Protein 6W3Z (pdb70)

Solvent-accessible surface area: 42454 Å² total; per-residue (Å²): 101,85,64,149,7,10,113,70,0,42,143,10,9,44,68,80,17,50,134,34,95,119,100,31,53,87,8,123,3,5,35,6,81,129,33,54,77,18,73,30,3,2,84,52,3,45,17,4,0,0,0,0,0,31,1,7,62,0,15,108,23,0,53,51,0,1,80,30,11,105,93,161,24,159,59,94,83,71,2,64,37,29,87,61,5,105,20,42,3,0,1,0,0,0,0,3,32,30,14,5,0,6,0,0,0,11,13,1,0,13,5,0,0,34,62,42,10,0,3,0,0,0,4,45,1,15,1,1,6,10,0,0,1,19,20,56,15,46,2,40,32,29,36,26,107,61,77,0,44,83,14,37,91,49,1,20,1,1,12,1,3,0,3,2,12,9,62,6,24,38,75,2,65,103,53,0,39,75,12,0,86,48,0,26,49,53,48,86,126,104,95,80,36,9,0,0,3,42,1,1,67,50,0,0,38,75,19,112,30,63,127,0,2,5,27,30,2,65,144,37,76,4,7,6,1,1,9,6,0,1,14,4,18,0,0,15,4,4,33,53,51,81,5,36,0,9,3,6,48,7,2,28,38,0,1,28,3,0,74,124,12,48,107,0,0,0,0,0,0,14,19,26,33,7,4,61,6,0,11,15,0,0,51,38,48,118,0,0,22,39,0,0,1,1,9,35,22,35,43,27,20,8,26,60,41,0,24,33,11,56,6,13,17,5,84,20,8,2,51,87,102,15,61,41,13,11,0,40,7,3,9,0,5,4,0,3,5,0,0,2,24,1,0,3,44,44,42,76,94,116,141,59,90,9,44,7,6,36,6,81,130,30,47,77,17,76,25,3,2,81,59,3,42,17,4,0,0,0,0,0,30,1,6,55,0,15,108,26,0,52,52,0,2,79,38,3,97,90,153,26,98,62,90,65,66,5,68,36,29,79,52,8,110,24,64,2,0,1,0,0,0,0,4,32,19,12,6,0,7,0,0,0,11,17,2,0,9,6,0,0,33,62,51,9,0,7,0,0,1,4,41,1,18,1,0,11,6,0,0,0,17,20,59,12,44,0,40,35,29,36,25,111,62,78,0,44,80,15,38,93,53,1,13,1,1,7,1,4,0,5,2,10,8,57,6,18,30,81,0,37,106,53,0,11,82,13,1,52,37,0,28,109,49,40,84,113,105,134,79,35,8,0,0,3,41,0,1,66,48,0,0,39,73,19,112,26,150,114,0,2,4,31,52,2,56,144,41,121,4,8,6,1,1,9,5,0,1,13,4,8,0,0,7,0,2,34,39,1,9,95,140,77,62,9,5,91,0,8,2,0,23,8,5,72,36,0,3,14,3,0,18,68,12,48,107,0,0,0,0,0,0,15,18,28,28,8,4,36,6,0,6,9,0,0,12,0,40,68,0,0,22,42,0,0,1,1,7,36,23,32,41,31,21,5,23,46,42,1,4,59,12,38,10,8,8,0,36,2,11,1,76,51,110,14,66,41,12,10,0,31,6,4,8,0,5,3,0,3,5,0,0,2,20,0,0,2,31,34,33,84,144,92,120,74,56,87,56,0,35,77,6,19,50,30,86,16,51,132,34,95,120,99,31,52,92,8,124,2,6,36,7,79,130,33,68,78,18,74,27,3,2,86,52,4,44,15,4,0,0,0,0,0,32,2,6,61,0,15,110,26,0,52,50,0,2,81,30,3,98,96,180,35,98,61,98,78,69,2,63,36,29,86,62,12,121,16,63,2,0,2,0,0,0,0,3,31,31,16,6,0,2,0,0,0,11,15,1,0,12,6,0,0,35,60,48,6,1,6,0,0,1,2,27,1,10,1,0,8,17,0,0,3,19,20,53,14,42,3,39,32,28,35,26,122,62,78,0,126,80,15,22,148,42,0,20,1,0,13,1,4,0,3,2,10,9,63,6,12,31,77,0,34,106,54,1,15,76,12,1,56,43,0,17,114,52,38,92,115,103,135,81,32,9,0,0,2,41,2,2,67,50,0,0,37,75,18,111,29,63,127,0,1,5,25,28,2,65,141,39,133,5,9,5,2,1,8,2,0,1,15,3,10,1,0,7,0,2,0,4,0,8,56,135,127,48,10,4,96,0,9,2,6,38,7,4,59,37,0,2,28,2,0,73,123,12,47,105,0,0,0,0,0,0,14,16,33,22,2,12,48,6,0,6,6,1,0,13,20,44,73,0,0,23,40,0,0,1,1,7,36,22,34,36,30,20,2,22,52,46,1,4,55,12,41,10,8,7,0,45,3,10,1,77,70,122,13,63,40,10,10,0,29,6,4,6,0,6,3,0,3,6,0,0,2,24,0,0,2,37,41,30,118,88,86,119,73,101,12,8,44,31,87,12,50,132,44,83,118,131,32,51,92,8,42,6,6,37,6,79,131,33,64,80,22,73,30,3,2,86,57,3,44,18,4,0,0,0,0,0,31,1,6,58,0,15,108,25,0,52,51,0,1,81,33,3,100,95,146,20,150,59,83,76,76,6,63,38,34,97,73,10,64,21,64,3,0,2,0,2,0,0,3,35,34,15,6,0,8,0,0,0,11,18,1,0,13,6,0,0,32,63,51,9,0,5,0,0,3,4,46,1,20,1,0,12,8,0,0,0,16,20,58,13,45,1,64,33,28,32,47,121,66,66,8,65,57,15,40,95,105,31,56,7,22,20,9,2,0,15,2,27,68,96,5,33,62,67,0,65,106,53,0,20,74,14,0,56,42,0,25,116,54,42,83,116,104,136,81,59,8,0,0,2,42,2,1,67,51,0,0,37,75,19,113,28,132,128,0,1,5,20,21,2,67,129,37,32,4,8,6,2,1,10,8,0,1,11,5,15,0,0,15,8,2,36,101,1,24,94,129,128,59,12,6,102,0,15,2,17,46,8,6,37,38,4,3,20,4,0,26,97,11,47,104,0,0,0,0,0,0,15,14,32,31,9,4,60,9,2,10,16,2,0,16,1,44,75,0,0,20,40,0,0,1,1,9,34,20,34,35,30,20,4,23,51,44,1,4,56,12,39,11,10,8,0,66,4,8,1,80,74,113,15,66,41,11,10,0,29,6,3,7,0,5,3,0,2,5,0,0,2,24,0,0,2,41,38,49,129,87,121

Organism: Brugia malayi (NCBI:txid6279)

Nearest PDB structures (foldseek):
  6w3z-assembly1_A  TM=1.003E+00  e=1.576E-66  Brugia malayi
  6w3z-assembly1_D  TM=1.002E+00  e=5.657E-61  Brugia malayi
  6xxi-assembly1_A-2  TM=9.768E-01  e=4.140E-45  Homo sapiens
  7a6t-assembly1_B-2  TM=9.748E-01  e=5.731E-45  Homo sapiens
  7a6s-assembly1_B  TM=9.864E-01  e=2.222E-44  Homo sapiens

Foldseek 3Di:
DVVVVVVVVCCVVVDDDDDDDPVDQAQDADDCVVPDDPLVNLCSLCSPDDLSVLLNVQLVLLQVQQVQQQDDDDDDQAAVPPPGAGAGLAAEEEEAELVCLVDPVLQVLLLCLLVPVHQAYEYALSNLVSLLLCLVDHKAFAAQPDDPVVCVVQQWDDDHRITDRNVSLVVVLVQCQVVVVVVVVCCVPVVDAAAPQNVLLSSLCSSCDSSGSSVSCNVNSHTYHHLNSLPDSVVVSVVVHPHDHDNVVVLCRLLSSLLPHNAYEYEHEFDDPRPVSLLVSNVSNLAHQGYEYEYQADPVVVDRRRDDVVVSCVSSSHPPNYDYGYRNDNCVVRVVVSCVSHVVVSVVVD/DAAQDADDCVVPDDLLVNLCSLCSPDDLSVLLNVQLVLQQVQQVQQPDDDDDDQDAVAPPGAGATLAAEEEEAELVCCLDPVLQVLLLCLLVVSHAAYEYALSNLVSLLLCLVPNKAFAAQPDDPVVCVVQQWDDDHRITDRNVSLVVVLVLPLVVQVVVVVCCVPVVDAAAPQNVLLSSLCSSCDSSGSSVSCNVNSHTYHYLNSLPDSSVVSQVVNCVVPNGHDHDNVVVLVRLLSRLLPHNAYAYEHEFFDPRPVSLLVSNVSNLAHQGYEYEYQADPVVVDPRRDDVVVSCVSSSHDPNYDYRYRNDNCVVRVVVSCVSHVVVSVVVVD/DVVVVCPVVVDDDDDDDPPDAAQDADDCVVPDDPLVRLCSLCSPDDLSVLLNVQLVLQQVQQVQQQDDDDDDQAAVPPPGAGAGLAAEEEEAELVCCLDPVLQVLLLCLLVVVHQAYEYALSNLLSLLLCLVPNKAFAAQPDDPVVCVVQQWDDDHRITDRCVSLVVVLVQCLVVQVVVVVCCVPVVDAAAPQNVLLSSLCSSCDSSGSSVSCNVNSHTYHYLNNLPDSSVVSQVVSCVVPRGHDHDNVVVLVRLLSSLLPHNAYAYEHEFFDPRVCSLLVSNVSNLAHQGYEAEEQADPVVPDPRRDDVVVSCVSSSHPPNYDYRYNNDNCVVSVVVSCVSHVVVSVVVVD/DCVPPDDDDDDDPVDQAQDADDCVVPDDPLVRLCRLCSPDDLSVLLNVQLVLLQVQQVQQQDDDDDAQAAPPPPGHGATQAAEEEEAELLCCLDPCLQVLLLCLLVVVHAAYEYALSNLLSLLLCLVPNKAFAAQPDDPVVCVVQQWDDDHRITDRNVSLVSVLVQPLVVQVVVVVCCVPVVDAAAPQNVLLSSLCSSCDSSGSSVSCNVNSRTYHYLNNLPDSSVVSQVVSCVPPNGHDHDNVVVLVRLLSSLQPHSAYEYHHEFFDPRPVSLLVSNVSNQAHQGAEAEEQADPVVVDPRRDDVVVSCVSSSHDPNHDYRYNNDNCSVSVVVSCVSHVVVSVVVD

Radius of gyration: 31.17 Å; Cα contacts (8 Å, |Δi|>4): 3209; chains: 4; bounding box: 74×103×73 Å

Secondary structure (DSSP, 8-state):
-HHHHHHHHHHHHT---PPPPTTPPB-----GGG---HHHHHHGGGGT-HHHHHHHHHHHHHHHHHHHHTS--SS--EESSSTTEEP-SSEEEEEE-HHHHHSTTHHHHHHHHHTT--SEEE--HHHHHHHHHHHHS--EE--TT--HHHHHHTTEEEETTEEEETHHHHHHHHHHHHHHHHHHHHHHHH---B-HHHHHHHHHHHH--TT-HHHHHHHTT--EE-TTTTSSHHHHHHHH----BBHHHHHHHHHHHHHT-SSEEEEEES-SHHHHHHHHHHHTTTSBSEEEEEE---STT--TTT--HHHHHHHTSB-SS---EEEES-HHHHHHHHHHHTHHHHHHH-/--B-----GGG---HHHHHHGGGGT-HHHHHHHHHHHHHHHHHHHHTS--SS--EESSSTTEEP-SSEEEEEE-HHHHHSTHHHHHHHHHHTT--SEEE--HHHHHHHHHTTTS--EE--TT--HHHHHHTTEEEETTEEEETHHHHHHHHHHHHHHHHHHHHHHHH---B-HHHHHHHHHHHH--TT-HHHHHHHTT--EE-TTTTSSHHHHHHHHHHHHHS---BBHHHHHHHHHHHHHT-SSEEEEEES-SHHHHHHHHHHHTTT-BSEEEEEE---STT--TTT--HHHHHHHTSB-SS---EEEES-HHHHHHHHHHHTHHHHHHHH-/-HHHHHHHHT---PPPPTTPPB-----GGG---HHHHHHGGGGT-HHHHHHHHHHHHHHHHHHHHTS--SS--EESSSTTEEP-SSEEEEEE-THHHHSTHHHHHHHHHHTT--SEEE--HHHHHHHHHTTTS--EE--TT--HHHHHHTTEEEETTEEEETHHHHHHHHHHHHHHHHHHHHHHHH---B-HHHHHHHHHHHH--TT-HHHHHHHTT--EE-TTTTSSHHHHHHHHHHHHHS---BBHHHHHHHHHHHHHT-SSEEEEEES-SHHHHHHHHHHHTTTSBSEEEEE----STT--TTT--HHHHHHHTSB-SS---EEE-S-HHHHHHHHHHHTHHHHHHHH-/-TTTT---PPPPTTPPB-----GGG---HHHHHHTHHHH-HHHHHHHHHHHHHHHHHHHHHS--SS--B-SSSTT-B--SSEEEEEE-HHHHHSTHHHHHHHHHHTT--SEEE--HHHHHHHHHTTTS--EE--TT--HHHHHHTTEEEETTEEEETHHHHHHHHHHHHHHHHHHHHHHHH---B-HHHHHHHHHHHH--TT-HHHHHHHTT--EE-TTTTSSHHHHHHHHHHHHHS---BBHHHHHHHHHHHHHT-SSEEEEEES-SHHHHHHHHHHHTTT-BSEEEEEE---GGG--TTT--HHHHHHHTSB-SS---EEEES-HHHHHHHHHHHTHHHHHHH-

Structure (mmCIF, N/CA/C/O backbone):
data_6W3Z
#
_entry.id   6W3Z
#
_cell.length_a   69.753
_cell.length_b   136.320
_cell.length_c   75.883
_cell.angle_alpha   90.000
_cell.angle_beta   92.920
_cell.angle_gamma   90.000
#
_symmetry.space_group_name_H-M   'P 1 21 1'
#
loop_
_entity.id
_entity.type
_entity.pdbx_description
1 polymer 'BMA-DHPS-1, isoform a'
2 non-polymer NICOTINAMIDE-ADENINE-DINUCLEOTIDE
3 non-polymer GLYCEROL
4 non-polymer 'CHLORIDE ION'
5 water water
#
loop_
_atom_site.group_PDB
_atom_site.id
_atom_site.type_symbol
_atom_site.label_atom_id
_atom_site.label_alt_id
_atom_site.label_comp_id
_atom_site.label_asym_id
_atom_site.label_entity_id
_atom_site.label_seq_id
_atom_site.pdbx_PDB_ins_code
_atom_site.Cartn_x
_atom_site.Cartn_y
_atom_site.Cartn_z
_atom_site.occupancy
_atom_site.B_iso_or_equiv
_atom_site.auth_seq_id
_atom_site.auth_comp_id
_atom_site.auth_asym_id
_atom_site.auth_atom_id
_atom_site.pdbx_PDB_model_num
ATOM 1 N N . ASN A 1 6 ? 28.853 34.670 48.214 1.00 61.04 6 ASN A N 1
ATOM 2 C CA . ASN A 1 6 ? 28.958 35.838 47.272 1.00 64.09 6 ASN A CA 1
ATOM 3 C C . ASN A 1 6 ? 29.579 35.365 45.943 1.00 62.73 6 ASN A C 1
ATOM 4 O O . ASN A 1 6 ? 29.888 34.161 45.827 1.00 60.94 6 ASN A O 1
ATOM 6 N N . CYS A 1 7 ? 29.702 36.275 44.983 1.00 62.36 7 CYS A N 1
ATOM 7 C CA . CYS A 1 7 ? 30.222 35.997 43.647 1.00 59.38 7 CYS A CA 1
ATOM 8 C C . CYS A 1 7 ? 31.594 35.348 43.570 1.00 54.92 7 CYS A C 1
ATOM 9 O O . CYS A 1 7 ? 31.788 34.390 42.831 1.00 49.21 7 CYS A O 1
ATOM 12 N N . LYS A 1 8 ? 32.541 35.861 44.340 1.00 55.96 8 LYS A N 1
ATOM 13 C CA . LYS A 1 8 ? 33.905 35.354 44.294 1.00 54.29 8 LYS A CA 1
ATOM 14 C C . LYS A 1 8 ? 34.013 33.889 44.681 1.00 52.52 8 LYS A C 1
ATOM 15 O O . LYS A 1 8 ? 34.758 33.141 44.065 1.00 55.15 8 LYS A O 1
ATOM 17 N N . PHE A 1 9 ? 33.268 33.475 45.694 1.00 50.21 9 PHE A N 1
ATOM 18 C CA . PHE A 1 9 ? 33.319 32.087 46.125 1.00 52.54 9 PHE A CA 1
ATOM 19 C C . PHE A 1 9 ? 32.687 31.143 45.112 1.00 48.08 9 PHE A C 1
ATOM 20 O O . PHE A 1 9 ? 33.195 30.053 44.886 1.00 42.24 9 PHE A O 1
ATOM 28 N N . ASP A 1 10 ? 31.576 31.576 44.523 1.00 45.43 10 ASP A N 1
ATOM 29 C CA . ASP A 1 10 ? 30.837 30.794 43.491 1.00 44.48 10 ASP A CA 1
ATOM 30 C C . ASP A 1 10 ? 31.828 30.307 42.419 1.00 44.11 10 ASP A C 1
ATOM 31 O O . ASP A 1 10 ? 31.930 29.066 42.212 1.00 43.56 10 ASP A O 1
ATOM 36 N N . VAL A 1 11 ? 32.533 31.249 41.781 1.00 40.37 11 VAL A N 1
ATOM 37 C CA . VAL A 1 11 ? 33.395 31.011 40.585 1.00 40.95 11 VAL A CA 1
ATOM 38 C C . VAL A 1 11 ? 34.637 30.190 40.972 1.00 37.15 11 VAL A C 1
ATOM 39 O O . VAL A 1 11 ? 35.085 29.393 40.145 1.00 37.04 11 VAL A O 1
ATOM 43 N N . HIS A 1 12 ? 35.187 30.370 42.170 1.00 37.43 12 HIS A N 1
ATOM 44 C CA . HIS A 1 12 ? 36.424 29.669 42.617 1.00 37.61 12 HIS A CA 1
ATOM 45 C C . HIS A 1 12 ? 36.115 28.218 42.998 1.00 36.93 12 HIS A C 1
ATOM 46 O O . HIS A 1 12 ? 36.956 27.357 42.705 1.00 38.02 12 HIS A O 1
ATOM 53 N N . ILE A 1 13 ? 34.953 27.943 43.597 1.00 38.07 13 ILE A N 1
ATOM 54 C CA . ILE A 1 13 ? 34.500 26.550 43.897 1.00 38.04 13 ILE A CA 1
ATOM 55 C C . ILE A 1 13 ? 34.296 25.816 42.569 1.00 34.95 13 ILE A C 1
ATOM 56 O O . ILE A 1 13 ? 34.806 24.690 42.419 1.00 32.75 13 ILE A O 1
ATOM 61 N N . ALA A 1 14 ? 33.587 26.452 41.640 1.00 33.89 14 ALA A N 1
ATOM 62 C CA . ALA A 1 14 ? 33.249 25.905 40.309 1.00 34.57 14 ALA A CA 1
ATOM 63 C C . ALA A 1 14 ? 34.533 25.557 39.542 1.00 35.23 14 ALA A C 1
ATOM 64 O O . ALA A 1 14 ? 34.604 24.438 39.007 1.00 37.29 14 ALA A O 1
ATOM 66 N N . GLU A 1 15 ? 35.518 26.460 39.521 1.00 36.08 15 GLU A N 1
ATOM 67 C CA . GLU A 1 15 ? 36.804 26.285 38.788 1.00 36.87 15 GLU A CA 1
ATOM 68 C C . GLU A 1 15 ? 37.540 25.041 39.316 1.00 37.51 15 GLU A C 1
ATOM 69 O O . GLU A 1 15 ? 38.147 24.345 38.496 1.00 35.62 15 GLU A O 1
ATOM 75 N N . MET A 1 16 ? 37.483 24.767 40.624 1.00 39.49 16 MET A N 1
ATOM 76 C CA . MET A 1 16 ? 38.155 23.600 41.269 1.00 43.05 16 MET A CA 1
ATOM 77 C C . MET A 1 16 ? 37.583 22.285 40.724 1.00 43.72 16 MET A C 1
ATOM 78 O O . MET A 1 16 ? 38.375 21.349 40.482 1.00 44.88 16 MET A O 1
ATOM 83 N N . SER A 1 17 ? 36.263 22.208 40.532 1.00 42.17 17 SER A N 1
ATOM 84 C CA . SER A 1 17 ? 35.566 20.998 40.021 1.00 41.44 17 SER A CA 1
ATOM 85 C C . SER A 1 17 ? 35.817 20.854 38.513 1.00 38.99 17 SER A C 1
ATOM 86 O O . SER A 1 17 ? 36.133 19.735 38.072 1.00 41.15 17 SER A O 1
ATOM 89 N N . VAL A 1 18 ? 35.678 21.940 37.764 1.00 35.63 18 VAL A N 1
ATOM 90 C CA . VAL A 1 18 ? 35.831 21.929 36.312 1.00 35.07 18 VAL A CA 1
ATOM 91 C C . VAL A 1 18 ? 37.257 21.891 35.768 1.00 37.53 18 VAL A C 1
ATOM 92 O O . VAL A 1 18 ? 37.485 21.392 34.673 1.00 38.90 18 VAL A O 1
ATOM 96 N N . LEU A 1 19 ? 38.215 22.396 36.533 1.00 38.35 19 LEU A N 1
ATOM 97 C CA . LEU A 1 19 ? 39.598 22.487 36.067 1.00 39.56 19 LEU A CA 1
ATOM 98 C C . LEU A 1 19 ? 40.569 21.420 36.569 1.00 39.06 19 LEU A C 1
ATOM 99 O O . LEU A 1 19 ? 41.777 21.610 36.544 1.00 39.01 19 LEU A O 1
ATOM 104 N N . LYS A 1 20 ? 40.023 20.328 37.076 1.00 38.69 20 LYS A N 1
ATOM 105 C CA . LYS A 1 20 ? 40.808 19.211 37.570 1.00 38.68 20 LYS A CA 1
ATOM 106 C C . LYS A 1 20 ? 41.889 18.733 36.586 1.00 41.58 20 LYS A C 1
ATOM 107 O O . LYS A 1 20 ? 41.632 18.570 35.398 1.00 40.05 20 LYS A O 1
ATOM 113 N N . LYS A 1 21 ? 43.101 18.520 37.096 1.00 42.37 21 LYS A N 1
ATOM 114 C CA . LYS A 1 21 ? 44.240 17.989 36.299 1.00 40.96 21 LYS A CA 1
ATOM 115 C C . LYS A 1 21 ? 43.979 16.499 36.044 1.00 40.46 21 LYS A C 1
ATOM 116 O O . LYS A 1 21 ? 43.310 15.866 36.883 1.00 40.06 21 LYS A O 1
ATOM 118 N N . SER A 1 22 ? 44.471 15.973 34.920 1.00 38.30 22 SER A N 1
ATOM 119 C CA . SER A 1 22 ? 44.232 14.581 34.459 1.00 38.18 22 SER A CA 1
ATOM 120 C C . SER A 1 22 ? 45.541 13.778 34.457 1.00 38.39 22 SER A C 1
ATOM 121 O O . SER A 1 22 ? 46.596 14.359 34.154 1.00 34.42 22 SER A O 1
ATOM 124 N N . SER A 1 23 ? 45.456 12.488 34.798 1.00 40.07 23 SER A N 1
ATOM 125 C CA . SER A 1 23 ? 46.566 11.502 34.714 1.00 42.42 23 SER A CA 1
ATOM 126 C C . SER A 1 23 ? 47.020 11.354 33.257 1.00 43.56 23 SER A C 1
ATOM 127 O O . SER A 1 23 ? 46.210 11.643 32.353 1.00 41.44 23 SER A O 1
ATOM 130 N N . THR A 1 24 ? 48.276 10.942 33.056 1.00 46.95 24 THR A N 1
ATOM 131 C CA . THR A 1 24 ? 48.880 10.668 31.725 1.00 47.68 24 THR A CA 1
ATOM 132 C C . THR A 1 24 ? 48.253 9.393 31.150 1.00 45.65 24 THR A C 1
ATOM 133 O O . THR A 1 24 ? 48.069 8.414 31.903 1.00 44.76 24 THR A O 1
ATOM 137 N N . MET A 1 25 ? 47.924 9.406 29.860 1.00 45.72 25 MET A N 1
ATOM 138 C CA . MET A 1 25 ? 47.414 8.212 29.142 1.00 45.32 25 MET A CA 1
ATOM 139 C C . MET A 1 25 ? 48.589 7.291 28.823 1.00 47.98 25 MET A C 1
ATOM 140 O O . MET A 1 25 ? 49.707 7.766 28.630 1.00 48.73 25 MET A O 1
ATOM 145 N N . PRO A 1 26 ? 48.379 5.953 28.772 1.00 49.94 26 PRO A N 1
ATOM 146 C CA . PRO A 1 26 ? 49.425 5.030 28.325 1.00 49.96 26 PRO A CA 1
ATOM 147 C C . PRO A 1 26 ? 50.028 5.455 26.976 1.00 51.94 26 PRO A C 1
ATOM 148 O O . PRO A 1 26 ? 49.342 6.075 26.192 1.00 49.38 26 PRO A O 1
ATOM 152 N N . ALA A 1 27 ? 51.298 5.116 26.737 1.00 56.39 27 ALA A N 1
ATOM 153 C CA . ALA A 1 27 ? 52.078 5.553 25.553 1.00 58.90 27 ALA A CA 1
ATOM 154 C C . ALA A 1 27 ? 51.575 4.848 24.282 1.00 57.24 27 ALA A C 1
ATOM 155 O O . ALA A 1 27 ? 51.801 5.386 23.187 1.00 52.99 27 ALA A O 1
ATOM 157 N N . ASP A 1 28 ? 50.918 3.691 24.420 1.00 55.46 28 ASP A N 1
ATOM 158 C CA . ASP A 1 28 ? 50.395 2.888 23.281 1.00 55.49 28 ASP A CA 1
ATOM 159 C C . ASP A 1 28 ? 48.965 3.331 22.926 1.00 56.29 28 ASP A C 1
ATOM 160 O O . ASP A 1 28 ? 48.399 2.770 21.958 1.00 56.82 28 ASP A O 1
ATOM 162 N N . SER A 1 29 ? 48.382 4.288 23.664 1.00 53.76 29 SER A N 1
ATOM 163 C CA . SER A 1 29 ? 46.972 4.743 23.509 1.00 48.19 29 SER A CA 1
ATOM 164 C C . SER A 1 29 ? 46.707 5.147 22.056 1.00 44.04 29 SER A C 1
ATOM 165 O O . SER A 1 29 ? 47.599 5.776 21.449 1.00 43.66 29 SER A O 1
ATOM 168 N N . THR A 1 30 ? 45.532 4.783 21.519 1.00 39.98 30 THR A N 1
ATOM 169 C CA . THR A 1 30 ? 45.100 5.104 20.127 1.00 36.66 30 THR A CA 1
ATOM 170 C C . THR A 1 30 ? 44.417 6.479 20.098 1.00 33.54 30 THR A C 1
ATOM 171 O O . THR A 1 30 ? 43.442 6.676 20.816 1.00 30.98 30 THR A O 1
ATOM 175 N N . ILE A 1 31 ? 44.942 7.403 19.288 1.00 32.34 31 ILE A N 1
ATOM 176 C CA . ILE A 1 31 ? 44.388 8.768 19.072 1.00 29.61 31 ILE A CA 1
ATOM 177 C C . ILE A 1 31 ? 43.187 8.649 18.134 1.00 29.63 31 ILE A C 1
ATOM 178 O O . ILE A 1 31 ? 43.293 7.956 17.092 1.00 30.32 31 ILE A O 1
ATOM 183 N N . ILE A 1 32 ? 42.092 9.337 18.475 1.00 28.37 32 ILE A N 1
ATOM 184 C CA . ILE A 1 32 ? 40.870 9.392 17.625 1.00 27.94 32 ILE A CA 1
ATOM 185 C C . ILE A 1 32 ? 41.144 10.294 16.419 1.00 27.96 32 ILE A C 1
ATOM 186 O O . ILE A 1 32 ? 41.364 11.519 16.609 1.00 27.47 32 ILE A O 1
ATOM 191 N N . LYS A 1 33 ? 41.137 9.691 15.230 1.00 28.09 33 LYS A N 1
ATOM 192 C CA . LYS A 1 33 ? 41.365 10.361 13.923 1.00 31.44 33 LYS A CA 1
ATOM 193 C C . LYS A 1 33 ? 40.673 9.537 12.837 1.00 30.30 33 LYS A C 1
ATOM 194 O O . LYS A 1 33 ? 41.058 8.381 12.649 1.00 31.89 33 LYS A O 1
ATOM 200 N N . GLY A 1 34 ? 39.680 10.116 12.170 1.00 30.17 34 GLY A N 1
ATOM 201 C CA . GLY A 1 34 ? 38.986 9.491 11.034 1.00 30.13 34 GLY A CA 1
ATOM 202 C C . GLY A 1 34 ? 39.850 9.511 9.787 1.00 30.44 34 GLY A C 1
ATOM 203 O O . GLY A 1 34 ? 40.969 10.037 9.847 1.00 29.47 34 GLY A O 1
ATOM 204 N N . TYR A 1 35 ? 39.352 8.922 8.700 1.00 30.39 35 TYR A N 1
ATOM 205 C CA . TYR A 1 35 ? 40.022 8.874 7.380 1.00 32.98 35 TYR A CA 1
ATOM 206 C C . TYR A 1 35 ? 39.887 10.234 6.694 1.00 34.24 35 TYR A C 1
ATOM 207 O O . TYR A 1 35 ? 38.777 10.807 6.675 1.00 36.25 35 TYR A O 1
ATOM 216 N N . ASP A 1 36 ? 40.995 10.722 6.137 1.00 34.24 36 ASP A N 1
ATOM 217 C CA . ASP A 1 36 ? 41.085 12.019 5.417 1.00 32.62 36 ASP A CA 1
ATOM 218 C C . ASP A 1 36 ? 40.934 11.749 3.918 1.00 34.17 36 ASP A C 1
ATOM 219 O O . ASP A 1 36 ? 41.859 11.173 3.326 1.00 35.98 36 ASP A O 1
ATOM 224 N N . PHE A 1 37 ? 39.818 12.175 3.326 1.00 32.72 37 PHE A N 1
ATOM 225 C CA . PHE A 1 37 ? 39.492 11.954 1.895 1.00 32.97 37 PHE A CA 1
ATOM 226 C C . PHE A 1 37 ? 40.364 12.842 0.991 1.00 33.27 37 PHE A C 1
ATOM 227 O O . PHE A 1 37 ? 40.310 12.666 -0.241 1.00 31.69 37 PHE A O 1
ATOM 235 N N . ASN A 1 38 ? 41.159 13.752 1.558 1.00 33.56 38 ASN A N 1
ATOM 236 C CA . ASN A 1 38 ? 42.202 14.486 0.791 1.00 35.14 38 ASN A CA 1
ATOM 237 C C . ASN A 1 38 ? 43.240 13.473 0.279 1.00 37.41 38 ASN A C 1
ATOM 238 O O . ASN A 1 38 ? 43.885 13.768 -0.741 1.00 37.34 38 ASN A O 1
ATOM 243 N N . GLU A 1 39 ? 43.381 12.316 0.940 1.00 38.61 39 GLU A N 1
ATOM 244 C CA . GLU A 1 39 ? 44.296 11.221 0.511 1.00 40.12 39 GLU A CA 1
ATOM 245 C C . GLU A 1 39 ? 43.679 10.415 -0.638 1.00 38.07 39 GLU A C 1
ATOM 246 O O . GLU A 1 39 ? 44.361 9.515 -1.126 1.00 38.91 39 GLU A O 1
ATOM 252 N N . GLY A 1 40 ? 42.446 10.714 -1.047 1.00 38.45 40 GLY A N 1
ATOM 253 C CA . GLY A 1 40 ? 41.730 9.992 -2.120 1.00 38.23 40 GLY A CA 1
ATOM 254 C C . GLY A 1 40 ? 40.835 8.892 -1.572 1.00 38.11 40 GLY A C 1
ATOM 255 O O . GLY A 1 40 ? 40.911 8.613 -0.346 1.00 36.51 40 GLY A O 1
ATOM 256 N N . ILE A 1 41 ? 40.023 8.282 -2.444 1.00 36.84 41 ILE A N 1
ATOM 257 C CA . ILE A 1 41 ? 39.013 7.245 -2.081 1.00 36.46 41 ILE A CA 1
ATOM 258 C C . ILE A 1 41 ? 39.683 5.862 -2.092 1.00 37.30 41 ILE A C 1
ATOM 259 O O . ILE A 1 41 ? 39.730 5.230 -3.162 1.00 35.65 41 ILE A O 1
ATOM 264 N N . ASN A 1 42 ? 40.172 5.423 -0.928 1.00 37.44 42 ASN A N 1
ATOM 265 C CA . ASN A 1 42 ? 40.806 4.100 -0.691 1.00 36.57 42 ASN A CA 1
ATOM 266 C C . ASN A 1 42 ? 39.976 3.367 0.374 1.00 36.02 42 ASN A C 1
ATOM 267 O O . ASN A 1 42 ? 40.146 3.662 1.573 1.00 36.07 42 ASN A O 1
ATOM 272 N N . TYR A 1 43 ? 39.111 2.444 -0.037 1.00 34.22 43 TYR A N 1
ATOM 273 C CA . TYR A 1 43 ? 38.123 1.789 0.860 1.00 34.94 43 TYR A CA 1
ATOM 274 C C . TYR A 1 43 ? 38.844 0.929 1.904 1.00 36.46 43 TYR A C 1
ATOM 275 O O . TYR A 1 43 ? 38.391 0.935 3.062 1.00 38.32 43 TYR A O 1
ATOM 284 N N . ASP A 1 44 ? 39.942 0.255 1.537 1.00 37.05 44 ASP A N 1
ATOM 285 C CA . ASP A 1 44 ? 40.699 -0.629 2.466 1.00 38.61 44 ASP A CA 1
ATOM 286 C C . ASP A 1 44 ? 41.286 0.221 3.603 1.00 36.17 44 ASP A C 1
ATOM 287 O O . ASP A 1 44 ? 41.180 -0.198 4.769 1.00 37.47 44 ASP A O 1
ATOM 292 N N . ALA A 1 45 ? 41.881 1.368 3.280 1.00 33.77 45 ALA A N 1
ATOM 293 C CA . ALA A 1 45 ? 42.482 2.304 4.258 1.00 33.37 45 ALA A CA 1
ATOM 294 C C . ALA A 1 45 ? 41.377 2.918 5.130 1.00 32.29 45 ALA A C 1
ATOM 295 O O . ALA A 1 45 ? 41.537 2.957 6.365 1.00 32.10 45 ALA A O 1
ATOM 297 N N . LEU A 1 46 ? 40.295 3.386 4.505 1.00 30.98 46 LEU A N 1
ATOM 298 C CA . LEU A 1 46 ? 39.103 3.941 5.198 1.00 30.85 46 LEU A CA 1
ATOM 299 C C . LEU A 1 46 ? 38.651 2.959 6.286 1.00 30.61 46 LEU A C 1
ATOM 300 O O . LEU A 1 46 ? 38.518 3.382 7.448 1.00 34.01 46 LEU A O 1
ATOM 305 N N . LEU A 1 47 ? 38.470 1.686 5.945 1.00 30.12 47 LEU A N 1
ATOM 306 C CA . LEU A 1 47 ? 37.893 0.683 6.880 1.00 29.74 47 LEU A CA 1
ATOM 307 C C . LEU A 1 47 ? 38.928 0.284 7.937 1.00 29.64 47 LEU A C 1
ATOM 308 O O . LEU A 1 47 ? 38.511 -0.012 9.064 1.00 28.03 47 LEU A O 1
ATOM 313 N N . ASP A 1 48 ? 40.226 0.314 7.619 1.00 31.73 48 ASP A N 1
ATOM 314 C CA . ASP A 1 48 ? 41.308 0.128 8.626 1.00 32.80 48 ASP A CA 1
ATOM 315 C C . ASP A 1 48 ? 41.191 1.234 9.685 1.00 33.05 48 ASP A C 1
ATOM 316 O O . ASP A 1 48 ? 41.232 0.912 10.888 1.00 29.68 48 ASP A O 1
ATOM 321 N N . GLN A 1 49 ? 40.992 2.481 9.256 1.00 32.62 49 GLN A N 1
ATOM 322 C CA . GLN A 1 49 ? 40.973 3.659 10.162 1.00 35.94 49 GLN A CA 1
ATOM 323 C C . GLN A 1 49 ? 39.637 3.764 10.909 1.00 32.77 49 GLN A C 1
ATOM 324 O O . GLN A 1 49 ? 39.518 4.661 11.771 1.00 30.33 49 GLN A O 1
ATOM 330 N N . TYR A 1 50 ? 38.689 2.855 10.654 1.00 30.15 50 TYR A N 1
ATOM 331 C CA . TYR A 1 50 ? 37.499 2.674 11.527 1.00 27.47 50 TYR A CA 1
ATOM 332 C C . TYR A 1 50 ? 37.986 2.400 12.956 1.00 26.88 50 TYR A C 1
ATOM 333 O O . TYR A 1 50 ? 37.284 2.808 13.893 1.00 26.82 50 TYR A O 1
ATOM 342 N N . MET A 1 51 ? 39.172 1.794 13.119 1.00 26.55 51 MET A N 1
ATOM 343 C CA . MET A 1 51 ? 39.763 1.467 14.447 1.00 27.79 51 MET A CA 1
ATOM 344 C C . MET A 1 51 ? 39.913 2.747 15.287 1.00 27.68 51 MET A C 1
ATOM 345 O O . MET A 1 51 ? 39.631 2.702 16.500 1.00 26.68 51 MET A O 1
ATOM 350 N N . SER A 1 52 ? 40.347 3.847 14.673 1.00 27.26 52 SER A N 1
ATOM 351 C CA . SER A 1 52 ? 40.627 5.124 15.378 1.00 27.38 52 SER A CA 1
ATOM 352 C C . SER A 1 52 ? 39.442 6.090 15.223 1.00 26.84 52 SER A C 1
ATOM 353 O O . SER A 1 52 ? 39.611 7.286 15.552 1.00 25.00 52 SER A O 1
ATOM 356 N N . THR A 1 53 ? 38.280 5.605 14.767 1.00 26.16 53 THR A N 1
ATOM 357 C CA . THR A 1 53 ? 37.068 6.443 14.550 1.00 25.75 53 THR A CA 1
ATOM 358 C C . THR A 1 53 ? 36.184 6.402 15.809 1.00 25.29 53 THR A C 1
ATOM 359 O O . THR A 1 53 ? 35.583 7.443 16.125 1.00 26.25 53 THR A O 1
ATOM 363 N N . GLY A 1 54 ? 36.122 5.266 16.515 1.00 24.49 54 GLY A N 1
ATOM 364 C CA . GLY A 1 54 ? 35.396 5.141 17.793 1.00 23.98 54 GLY A CA 1
ATOM 365 C C . GLY A 1 54 ? 33.977 4.634 17.611 1.00 24.00 54 GLY A C 1
ATOM 366 O O . GLY A 1 54 ? 33.562 4.380 16.472 1.00 23.48 54 GLY A O 1
ATOM 367 N N . PHE A 1 55 ? 33.251 4.493 18.724 1.00 25.79 55 PHE A N 1
ATOM 368 C CA . PHE A 1 55 ? 31.894 3.888 18.805 1.00 25.76 55 PHE A CA 1
ATOM 369 C C . PHE A 1 55 ? 31.900 2.583 17.987 1.00 26.58 55 PHE A C 1
ATOM 370 O O . PHE A 1 55 ? 32.879 1.825 18.123 1.00 28.92 55 PHE A O 1
ATOM 378 N N . GLN A 1 56 ? 30.868 2.305 17.180 1.00 26.91 56 GLN A N 1
ATOM 379 C CA . GLN A 1 56 ? 30.713 0.988 16.501 1.00 26.28 56 GLN A CA 1
ATOM 380 C C . GLN A 1 56 ? 31.748 0.831 15.382 1.00 26.48 56 GLN A C 1
ATOM 381 O O . GLN A 1 56 ? 32.085 -0.323 15.068 1.00 29.08 56 GLN A O 1
ATOM 387 N N . ALA A 1 57 ? 32.259 1.925 14.811 1.00 27.64 57 ALA A N 1
ATOM 388 C CA . ALA A 1 57 ? 33.323 1.884 13.775 1.00 27.34 57 ALA A CA 1
ATOM 389 C C . ALA A 1 57 ? 34.539 1.129 14.328 1.00 27.22 57 ALA A C 1
ATOM 390 O O . ALA A 1 57 ? 35.106 0.313 13.600 1.00 27.49 57 ALA A O 1
ATOM 392 N N . SER A 1 58 ? 34.933 1.403 15.571 1.00 27.31 58 SER A N 1
ATOM 393 C CA . SER A 1 58 ? 36.066 0.717 16.241 1.00 28.29 58 SER A CA 1
ATOM 394 C C . SER A 1 58 ? 35.747 -0.777 16.385 1.00 28.51 58 SER A C 1
ATOM 395 O O . SER A 1 58 ? 36.638 -1.609 16.120 1.00 29.18 58 SER A O 1
ATOM 398 N N . HIS A 1 59 ? 34.506 -1.108 16.752 1.00 27.87 59 HIS A N 1
ATOM 399 C CA . HIS A 1 59 ? 34.026 -2.514 16.871 1.00 28.70 59 HIS A CA 1
ATOM 400 C C . HIS A 1 59 ? 34.106 -3.221 15.505 1.00 28.13 59 HIS A C 1
ATOM 401 O O . HIS A 1 59 ? 34.484 -4.408 15.477 1.00 25.37 59 HIS A O 1
ATOM 408 N N . PHE A 1 60 ? 33.778 -2.524 14.411 1.00 27.27 60 PHE A N 1
ATOM 409 C CA . PHE A 1 60 ? 33.915 -3.067 13.035 1.00 27.14 60 PHE A CA 1
ATOM 410 C C . PHE A 1 60 ? 35.366 -3.506 12.824 1.00 27.37 60 PHE A C 1
ATOM 411 O O . PHE A 1 60 ? 35.596 -4.667 12.400 1.00 27.82 60 PHE A O 1
ATOM 419 N N . ALA A 1 61 ? 36.317 -2.620 13.128 1.00 26.98 61 ALA A N 1
ATOM 420 C CA . ALA A 1 61 ? 37.764 -2.848 12.902 1.00 27.21 61 ALA A CA 1
ATOM 421 C C . ALA A 1 61 ? 38.255 -4.015 13.775 1.00 26.70 61 ALA A C 1
ATOM 422 O O . ALA A 1 61 ? 39.068 -4.824 13.277 1.00 26.87 61 ALA A O 1
ATOM 424 N N . GLN A 1 62 ? 37.784 -4.101 15.019 1.00 27.53 62 GLN A N 1
ATOM 425 C CA . GLN A 1 62 ? 38.132 -5.203 15.958 1.00 29.64 62 GLN A CA 1
ATOM 426 C C . GLN A 1 62 ? 37.558 -6.534 15.439 1.00 28.67 62 GLN A C 1
ATOM 427 O O . GLN A 1 62 ? 38.222 -7.576 15.609 1.00 27.82 62 GLN A O 1
ATOM 433 N N . ALA A 1 63 ? 36.372 -6.507 14.825 1.00 28.24 63 ALA A N 1
ATOM 434 C CA . ALA A 1 63 ? 35.685 -7.706 14.296 1.00 28.75 63 ALA A CA 1
ATOM 435 C C . ALA A 1 63 ? 36.461 -8.260 13.093 1.00 29.46 63 ALA A C 1
ATOM 436 O O . ALA A 1 63 ? 36.581 -9.503 12.992 1.00 29.92 63 ALA A O 1
ATOM 438 N N . VAL A 1 64 ? 36.965 -7.379 12.222 1.00 28.66 64 VAL A N 1
ATOM 439 C CA . VAL A 1 64 ? 37.832 -7.751 11.066 1.00 29.22 64 VAL A CA 1
ATOM 440 C C . VAL A 1 64 ? 39.043 -8.535 11.595 1.00 31.92 64 VAL A C 1
ATOM 441 O O . VAL A 1 64 ? 39.344 -9.616 11.024 1.00 28.98 64 VAL A O 1
ATOM 445 N N . GLN A 1 65 ? 39.696 -8.027 12.650 1.00 34.02 65 GLN A N 1
ATOM 446 C CA . GLN A 1 65 ? 40.900 -8.657 13.265 1.00 37.42 65 GLN A CA 1
ATOM 447 C C . GLN A 1 65 ? 40.544 -10.045 13.820 1.00 38.32 65 GLN A C 1
ATOM 448 O O . GLN A 1 65 ? 41.321 -10.990 13.587 1.00 38.98 65 GLN A O 1
ATOM 454 N N . GLN A 1 66 ? 39.417 -10.162 14.525 1.00 36.84 66 GLN A N 1
ATOM 455 C CA . GLN A 1 66 ? 38.969 -11.433 15.148 1.00 37.72 66 GLN A CA 1
ATOM 456 C C . GLN A 1 66 ? 38.703 -12.496 14.071 1.00 34.42 66 GLN A C 1
ATOM 457 O O . GLN A 1 66 ? 39.154 -13.646 14.258 1.00 31.69 66 GLN A O 1
ATOM 463 N N . ILE A 1 67 ? 37.982 -12.143 13.002 1.00 31.15 67 ILE A N 1
ATOM 464 C CA . ILE A 1 67 ? 37.620 -13.100 11.914 1.00 30.93 67 ILE A CA 1
ATOM 465 C C . ILE A 1 67 ? 38.890 -13.494 11.149 1.00 29.01 67 ILE A C 1
ATOM 466 O O . ILE A 1 67 ? 39.045 -14.692 10.851 1.00 29.63 67 ILE A O 1
ATOM 471 N N . ASN A 1 68 ? 39.771 -12.534 10.860 1.00 28.13 68 ASN A N 1
ATOM 472 C CA . ASN A 1 68 ? 41.064 -12.797 10.173 1.00 28.37 68 ASN A CA 1
ATOM 473 C C . ASN A 1 68 ? 41.931 -13.724 11.039 1.00 29.35 68 ASN A C 1
ATOM 474 O O . ASN A 1 68 ? 42.648 -14.559 10.461 1.00 28.13 68 ASN A O 1
ATOM 479 N N . THR A 1 69 ? 41.851 -13.612 12.369 1.00 29.69 69 THR A N 1
ATOM 480 C CA . THR A 1 69 ? 42.549 -14.526 13.313 1.00 30.60 69 THR A CA 1
ATOM 481 C C . THR A 1 69 ? 41.975 -15.944 13.155 1.00 30.77 69 THR A C 1
ATOM 482 O O . THR A 1 69 ? 42.773 -16.880 13.001 1.00 31.29 69 THR A O 1
ATOM 486 N N . MET A 1 70 ? 40.649 -16.091 13.159 1.00 32.41 70 MET A N 1
ATOM 487 C CA . MET A 1 70 ? 39.955 -17.394 12.958 1.00 34.86 70 MET A CA 1
ATOM 488 C C . MET A 1 70 ? 40.430 -18.031 11.648 1.00 35.70 70 MET A C 1
ATOM 489 O O . MET A 1 70 ? 40.788 -19.221 11.669 1.00 37.15 70 MET A O 1
ATOM 494 N N . LEU A 1 71 ? 40.369 -17.277 10.547 1.00 36.04 71 LEU A N 1
ATOM 495 C CA . LEU A 1 71 ? 40.669 -17.780 9.184 1.00 36.21 71 LEU A CA 1
ATOM 496 C C . LEU A 1 71 ? 42.147 -18.178 9.105 1.00 38.79 71 LEU A C 1
ATOM 497 O O . LEU A 1 71 ? 42.442 -19.186 8.444 1.00 43.68 71 LEU A O 1
ATOM 502 N N . THR A 1 72 ? 43.033 -17.427 9.764 1.00 38.40 72 THR A N 1
ATOM 503 C CA . THR A 1 72 ? 44.498 -17.680 9.800 1.00 39.09 72 THR A CA 1
ATOM 504 C C . THR A 1 72 ? 44.763 -18.994 10.545 1.00 39.16 72 THR A C 1
ATOM 505 O O . THR A 1 72 ? 45.410 -19.877 9.966 1.00 36.53 72 THR A O 1
ATOM 509 N N . ILE A 1 73 ? 44.268 -19.115 11.778 1.00 38.34 73 ILE A N 1
ATOM 510 C CA . ILE A 1 73 ? 44.465 -20.321 12.636 1.00 37.94 73 ILE A CA 1
ATOM 511 C C . ILE A 1 73 ? 43.909 -21.550 11.909 1.00 36.72 73 ILE A C 1
ATOM 512 O O . ILE A 1 73 ? 44.564 -22.597 11.957 1.00 33.65 73 ILE A O 1
ATOM 517 N N . ARG A 1 74 ? 42.771 -21.395 11.228 1.00 36.50 74 ARG A N 1
ATOM 518 C CA . ARG A 1 74 ? 42.037 -22.479 10.518 1.00 37.96 74 ARG A CA 1
ATOM 519 C C . ARG A 1 74 ? 42.926 -23.124 9.439 1.00 38.15 74 ARG A C 1
ATOM 520 O O . ARG A 1 74 ? 42.694 -24.301 9.121 1.00 37.77 74 ARG A O 1
ATOM 528 N N . GLU A 1 75 ? 43.897 -22.386 8.890 1.00 39.54 75 GLU A N 1
ATOM 529 C CA . GLU A 1 75 ? 44.816 -22.878 7.830 1.00 40.25 75 GLU A CA 1
ATOM 530 C C . GLU A 1 75 ? 46.009 -23.621 8.451 1.00 40.08 75 GLU A C 1
ATOM 531 O O . GLU A 1 75 ? 46.719 -24.288 7.688 1.00 43.66 75 GLU A O 1
ATOM 537 N N . GLU A 1 76 ? 46.218 -23.532 9.767 1.00 38.73 76 GLU A N 1
ATOM 538 C CA . GLU A 1 76 ? 47.424 -24.075 10.449 1.00 40.35 76 GLU A CA 1
ATOM 539 C C . GLU A 1 76 ? 47.304 -25.591 10.647 1.00 41.08 76 GLU A C 1
ATOM 540 O O . GLU A 1 76 ? 46.168 -26.124 10.594 1.00 42.02 76 GLU A O 1
ATOM 546 N N . GLN A 1 77 ? 48.449 -26.242 10.860 1.00 39.37 77 GLN A N 1
ATOM 547 C CA . GLN A 1 77 ? 48.548 -27.669 11.250 1.00 42.71 77 GLN A CA 1
ATOM 548 C C . GLN A 1 77 ? 48.228 -27.757 12.745 1.00 41.57 77 GLN A C 1
ATOM 549 O O . GLN A 1 77 ? 48.462 -26.750 13.447 1.00 42.47 77 GLN A O 1
ATOM 555 N N . PHE A 1 78 ? 47.690 -28.895 13.175 1.00 38.58 78 PHE A N 1
ATOM 556 C CA . PHE A 1 78 ? 47.337 -29.155 14.562 1.00 38.34 78 PHE A CA 1
ATOM 557 C C . PHE A 1 78 ? 47.566 -30.634 14.877 1.00 41.25 78 PHE A C 1
ATOM 558 O O . PHE A 1 78 ? 47.916 -31.412 13.997 1.00 37.32 78 PHE A O 1
ATOM 566 N N . GLU A 1 79 ? 47.335 -31.021 16.125 1.00 46.06 79 GLU A N 1
ATOM 567 C CA . GLU A 1 79 ? 47.565 -32.394 16.565 1.00 48.89 79 GLU A CA 1
ATOM 568 C C . GLU A 1 79 ? 46.296 -33.174 16.879 1.00 48.63 79 GLU A C 1
ATOM 569 O O . GLU A 1 79 ? 45.305 -32.611 17.331 1.00 54.21 79 GLU A O 1
ATOM 575 N N . GLY A 1 80 ? 46.328 -34.472 16.608 1.00 45.58 80 GLY A N 1
ATOM 576 C CA . GLY A 1 80 ? 45.203 -35.335 16.907 1.00 46.81 80 GLY A CA 1
ATOM 577 C C . GLY A 1 80 ? 44.415 -35.834 15.719 1.00 44.54 80 GLY A C 1
ATOM 578 O O . GLY A 1 80 ? 44.923 -35.916 14.608 1.00 41.39 80 GLY A O 1
ATOM 579 N N . ASP A 1 81 ? 43.161 -36.181 15.977 1.00 42.72 81 ASP A N 1
ATOM 580 C CA . ASP A 1 81 ? 42.234 -36.678 14.927 1.00 43.70 81 ASP A CA 1
ATOM 581 C C . ASP A 1 81 ? 41.916 -35.521 13.966 1.00 40.51 81 ASP A C 1
ATOM 582 O O . ASP A 1 81 ? 41.510 -34.452 14.460 1.00 36.03 81 ASP A O 1
ATOM 587 N N . HIS A 1 82 ? 42.095 -35.731 12.652 1.00 37.34 82 HIS A N 1
ATOM 588 C CA . HIS A 1 82 ? 41.833 -34.724 11.582 1.00 37.15 82 HIS A CA 1
ATOM 589 C C . HIS A 1 82 ? 40.487 -34.992 10.900 1.00 35.89 82 HIS A C 1
ATOM 590 O O . HIS A 1 82 ? 40.254 -34.435 9.809 1.00 34.46 82 HIS A O 1
ATOM 597 N N . THR A 1 83 ? 39.626 -35.787 11.534 1.00 36.31 83 THR A N 1
ATOM 598 C CA . THR A 1 83 ? 38.256 -36.110 11.058 1.00 39.29 83 THR A CA 1
ATOM 599 C C . THR A 1 83 ? 37.263 -35.756 12.168 1.00 38.65 83 THR A C 1
ATOM 600 O O . THR A 1 83 ? 37.633 -35.843 13.349 1.00 41.09 83 THR A O 1
ATOM 604 N N . LEU A 1 84 ? 36.059 -35.334 11.785 1.00 37.34 84 LEU A N 1
ATOM 605 C CA . LEU A 1 84 ? 34.901 -35.133 12.693 1.00 36.76 84 LEU A CA 1
ATOM 606 C C . LEU A 1 84 ? 33.877 -36.216 12.382 1.00 35.46 84 LEU A C 1
ATOM 607 O O . LEU A 1 84 ? 33.773 -36.654 11.238 1.00 34.42 84 LEU A O 1
ATOM 612 N N . PRO A 1 85 ? 33.119 -36.698 13.391 1.00 33.97 85 PRO A N 1
ATOM 613 C CA . PRO A 1 85 ? 32.169 -37.787 13.173 1.00 33.84 85 PRO A CA 1
ATOM 614 C C . PRO A 1 85 ? 30.965 -37.412 12.294 1.00 35.50 85 PRO A C 1
ATOM 615 O O . PRO A 1 85 ? 30.449 -38.309 11.649 1.00 38.23 85 PRO A O 1
ATOM 619 N N . TYR A 1 86 ? 30.538 -36.143 12.277 1.00 34.07 86 TYR A N 1
ATOM 620 C CA . TYR A 1 86 ? 29.284 -35.730 11.592 1.00 35.64 86 TYR A CA 1
ATOM 621 C C . TYR A 1 86 ? 29.489 -34.415 10.845 1.00 37.47 86 TYR A C 1
ATOM 622 O O . TYR A 1 86 ? 29.990 -33.451 11.418 1.00 39.98 86 TYR A O 1
ATOM 631 N N . PRO A 1 87 ? 29.127 -34.332 9.540 1.00 37.86 87 PRO A N 1
ATOM 632 C CA . PRO A 1 87 ? 28.716 -35.494 8.746 1.00 39.83 87 PRO A CA 1
ATOM 633 C C . PRO A 1 87 ? 29.858 -36.505 8.558 1.00 40.88 87 PRO A C 1
ATOM 634 O O . PRO A 1 87 ? 30.997 -36.155 8.849 1.00 38.46 87 PRO A O 1
ATOM 638 N N . GLU A 1 88 ? 29.534 -37.711 8.076 1.00 44.13 88 GLU A N 1
ATOM 639 C CA . GLU A 1 88 ? 30.526 -38.795 7.822 1.00 45.89 88 GLU A CA 1
ATOM 640 C C . GLU A 1 88 ? 31.613 -38.233 6.895 1.00 44.37 88 GLU A C 1
ATOM 641 O O . GLU A 1 88 ? 31.262 -37.609 5.857 1.00 38.90 88 GLU A O 1
ATOM 643 N N . GLY A 1 89 ? 32.877 -38.365 7.310 1.00 43.76 89 GLY A N 1
ATOM 644 C CA . GLY A 1 89 ? 34.059 -38.023 6.499 1.00 47.38 89 GLY A CA 1
ATOM 645 C C . GLY A 1 89 ? 34.333 -36.530 6.416 1.00 47.81 89 GLY A C 1
ATOM 646 O O . GLY A 1 89 ? 35.058 -36.126 5.490 1.00 49.65 89 GLY A O 1
ATOM 647 N N . LYS A 1 90 ? 33.801 -35.730 7.346 1.00 44.53 90 LYS A N 1
ATOM 648 C CA . LYS A 1 90 ? 34.114 -34.280 7.453 1.00 43.81 90 LYS A CA 1
ATOM 649 C C . LYS A 1 90 ? 35.544 -34.107 7.983 1.00 40.79 90 LYS A C 1
ATOM 650 O O . LYS A 1 90 ? 35.866 -34.708 9.015 1.00 38.24 90 LYS A O 1
ATOM 656 N N . GLN A 1 91 ? 36.350 -33.299 7.297 1.00 41.98 91 GLN A N 1
ATOM 657 C CA . GLN A 1 91 ? 37.732 -32.923 7.705 1.00 44.82 91 GLN A CA 1
ATOM 658 C C . GLN A 1 91 ? 37.647 -31.891 8.837 1.00 42.49 91 GLN A C 1
ATOM 659 O O . GLN A 1 91 ? 36.864 -30.936 8.708 1.00 41.20 91 GLN A O 1
ATOM 665 N N . LYS A 1 92 ? 38.396 -32.114 9.917 1.00 41.35 92 LYS A N 1
ATOM 666 C CA . LYS A 1 92 ? 38.614 -31.135 11.015 1.00 38.88 92 LYS A CA 1
ATOM 667 C C . LYS A 1 92 ? 39.739 -30.176 10.600 1.00 38.65 92 LYS A C 1
ATOM 668 O O . LYS A 1 92 ? 40.719 -30.647 9.995 1.00 39.24 92 LYS A O 1
ATOM 674 N N . ARG A 1 93 ? 39.582 -28.889 10.915 1.00 38.38 93 ARG A N 1
ATOM 675 C CA . ARG A 1 93 ? 40.617 -27.837 10.776 1.00 38.51 93 ARG A CA 1
ATOM 676 C C . ARG A 1 93 ? 41.077 -27.428 12.173 1.00 34.56 93 ARG A C 1
ATOM 677 O O . ARG A 1 93 ? 40.466 -27.881 13.144 1.00 34.46 93 ARG A O 1
ATOM 685 N N . ALA A 1 94 ? 42.123 -26.606 12.251 1.00 32.85 94 ALA A N 1
ATOM 686 C CA . ALA A 1 94 ? 42.738 -26.135 13.513 1.00 31.47 94 ALA A CA 1
ATOM 687 C C . ALA A 1 94 ? 41.737 -25.266 14.284 1.00 32.50 94 ALA A C 1
ATOM 688 O O . ALA A 1 94 ? 41.845 -25.212 15.521 1.00 32.58 94 ALA A O 1
ATOM 690 N N . CYS A 1 95 ? 40.810 -24.605 13.578 1.00 31.54 95 CYS A N 1
ATOM 691 C CA . CYS A 1 95 ? 39.673 -23.844 14.163 1.00 30.17 95 CYS A CA 1
ATOM 692 C C . CYS A 1 95 ? 38.382 -24.226 13.438 1.00 29.14 95 CYS A C 1
ATOM 693 O O . CYS A 1 95 ? 38.351 -24.153 12.193 1.00 31.40 95 CYS A O 1
ATOM 696 N N . THR A 1 96 ? 37.369 -24.647 14.195 1.00 26.80 96 THR A N 1
ATOM 697 C CA . THR A 1 96 ? 35.994 -24.881 13.702 1.00 26.31 96 THR A CA 1
ATOM 698 C C . THR A 1 96 ? 35.219 -23.558 13.790 1.00 27.12 96 THR A C 1
ATOM 699 O O . THR A 1 96 ? 35.041 -23.042 14.914 1.00 26.42 96 THR A O 1
ATOM 703 N N . ILE A 1 97 ? 34.768 -23.029 12.654 1.00 26.31 97 ILE A N 1
ATOM 704 C CA . ILE A 1 97 ? 33.979 -21.770 12.606 1.00 26.70 97 ILE A CA 1
ATOM 705 C C . ILE A 1 97 ? 32.492 -22.128 12.522 1.00 26.84 97 ILE A C 1
ATOM 706 O O . ILE A 1 97 ? 32.083 -22.789 11.556 1.00 27.05 97 ILE A O 1
ATOM 711 N N . PHE A 1 98 ? 31.725 -21.707 13.526 1.00 27.80 98 PHE A N 1
ATOM 712 C CA . PHE A 1 98 ? 30.246 -21.791 13.566 1.00 28.41 98 PHE A CA 1
ATOM 713 C C . PHE A 1 98 ? 29.694 -20.469 13.042 1.00 29.44 98 PHE A C 1
ATOM 714 O O . PHE A 1 98 ? 29.989 -19.410 13.637 1.00 29.92 98 PHE A O 1
ATOM 722 N N . LEU A 1 99 ? 28.933 -20.531 11.949 1.00 30.20 99 LEU A N 1
ATOM 723 C CA . LEU A 1 99 ? 28.217 -19.361 11.389 1.00 28.78 99 LEU A CA 1
ATOM 724 C C . LEU A 1 99 ? 26.746 -19.489 11.772 1.00 29.66 99 LEU A C 1
ATOM 725 O O . LEU A 1 99 ? 26.159 -20.547 11.495 1.00 29.66 99 LEU A O 1
ATOM 730 N N . GLY A 1 100 ? 26.203 -18.460 12.425 1.00 30.78 100 GLY A N 1
ATOM 731 C CA . GLY A 1 100 ? 24.776 -18.349 12.773 1.00 29.84 100 GLY A CA 1
ATOM 732 C C . GLY A 1 100 ? 24.178 -17.124 12.125 1.00 29.39 100 GLY A C 1
ATOM 733 O O . GLY A 1 100 ? 24.856 -16.088 12.100 1.00 32.28 100 GLY A O 1
ATOM 734 N N . TYR A 1 101 ? 22.914 -17.098 11.605 1.00 29.07 101 TYR A N 1
ATOM 735 C CA . TYR A 1 101 ? 22.290 -15.954 10.988 1.00 29.97 101 TYR A CA 1
ATOM 736 C C . TYR A 1 101 ? 20.776 -16.165 11.067 1.00 29.36 101 TYR A C 1
ATOM 737 O O . TYR A 1 101 ? 20.304 -17.293 11.046 1.00 31.48 101 TYR A O 1
ATOM 746 N N . THR A 1 102 ? 20.022 -15.081 11.158 1.00 30.53 102 THR A N 1
ATOM 747 C CA . THR A 1 102 ? 18.572 -15.164 11.260 1.00 30.04 102 THR A CA 1
ATOM 748 C C . THR A 1 102 ? 17.913 -15.308 9.882 1.00 31.13 102 THR A C 1
ATOM 749 O O . THR A 1 102 ? 18.564 -15.136 8.858 1.00 31.75 102 THR A O 1
ATOM 753 N N . SER A 1 103 ? 16.621 -15.622 9.871 1.00 32.53 103 SER A N 1
ATOM 754 C CA . SER A 1 103 ? 15.864 -15.823 8.639 1.00 34.89 103 SER A CA 1
ATOM 755 C C . SER A 1 103 ? 15.812 -14.576 7.776 1.00 34.20 103 SER A C 1
ATOM 756 O O . SER A 1 103 ? 15.874 -14.661 6.556 1.00 34.82 103 SER A O 1
ATOM 759 N N . ASN A 1 104 ? 15.663 -13.414 8.406 1.00 33.62 104 ASN A N 1
ATOM 760 C CA . ASN A 1 104 ? 15.576 -12.159 7.662 1.00 36.21 104 ASN A CA 1
ATOM 761 C C . ASN A 1 104 ? 16.830 -11.889 6.839 1.00 33.13 104 ASN A C 1
ATOM 762 O O . ASN A 1 104 ? 16.764 -11.285 5.778 1.00 34.31 104 ASN A O 1
ATOM 767 N N . LEU A 1 105 ? 17.971 -12.347 7.333 1.00 32.05 105 LEU A N 1
ATOM 768 C CA . LEU A 1 105 ? 19.230 -12.191 6.619 1.00 31.34 105 LEU A CA 1
ATOM 769 C C . LEU A 1 105 ? 19.207 -12.962 5.297 1.00 30.81 105 LEU A C 1
ATOM 770 O O . LEU A 1 105 ? 19.781 -12.518 4.315 1.00 31.81 105 LEU A O 1
ATOM 775 N N . VAL A 1 106 ? 18.584 -14.137 5.293 1.00 30.19 106 VAL A N 1
ATOM 776 C CA . VAL A 1 106 ? 18.461 -14.932 4.077 1.00 30.36 106 VAL A CA 1
ATOM 777 C C . VAL A 1 106 ? 17.424 -14.270 3.170 1.00 30.60 106 VAL A C 1
ATOM 778 O O . VAL A 1 106 ? 17.511 -14.351 1.949 1.00 29.93 106 VAL A O 1
ATOM 782 N N . THR A 1 107 ? 16.434 -13.637 3.790 1.00 31.33 107 THR A N 1
ATOM 783 C CA . THR A 1 107 ? 15.420 -12.859 3.080 1.00 31.72 107 THR A CA 1
ATOM 784 C C . THR A 1 107 ? 16.068 -11.657 2.389 1.00 32.29 107 THR A C 1
ATOM 785 O O . THR A 1 107 ? 15.663 -11.315 1.285 1.00 32.57 107 THR A O 1
ATOM 789 N N . SER A 1 108 ? 17.127 -11.122 2.973 1.00 30.90 108 SER A N 1
ATOM 790 C CA . SER A 1 108 ? 17.836 -10.002 2.387 1.00 31.00 108 SER A CA 1
ATOM 791 C C . SER A 1 108 ? 18.894 -10.463 1.391 1.00 30.22 108 SER A C 1
ATOM 792 O O . SER A 1 108 ? 19.041 -11.646 1.117 1.00 29.50 108 SER A O 1
ATOM 795 N N . GLY A 1 109 ? 19.607 -9.500 0.817 1.00 29.28 109 GLY A N 1
ATOM 796 C CA . GLY A 1 109 ? 20.639 -9.771 -0.165 1.00 31.25 109 GLY A CA 1
ATOM 797 C C . GLY A 1 109 ? 21.908 -10.339 0.428 1.00 33.05 109 GLY A C 1
ATOM 798 O O . GLY A 1 109 ? 22.853 -10.664 -0.282 1.00 33.60 109 GLY A O 1
ATOM 799 N N . VAL A 1 110 ? 21.913 -10.484 1.747 1.00 35.03 110 VAL A N 1
ATOM 800 C CA . VAL A 1 110 ? 23.043 -11.035 2.493 1.00 34.12 110 VAL A CA 1
ATOM 801 C C . VAL A 1 110 ? 23.314 -12.495 2.120 1.00 33.50 110 VAL A C 1
ATOM 802 O O . VAL A 1 110 ? 24.452 -12.948 2.175 1.00 31.88 110 VAL A O 1
ATOM 806 N N . ARG A 1 111 ? 22.242 -13.230 1.834 1.00 34.39 111 ARG A N 1
ATOM 807 C CA . ARG A 1 111 ? 22.288 -14.614 1.384 1.00 35.43 111 ARG A CA 1
ATOM 808 C C . ARG A 1 111 ? 23.407 -14.866 0.375 1.00 33.74 111 ARG A C 1
ATOM 809 O O . ARG A 1 111 ? 24.077 -15.886 0.445 1.00 33.39 111 ARG A O 1
ATOM 817 N N . GLU A 1 112 ? 23.610 -13.937 -0.556 1.00 33.74 112 GLU A N 1
ATOM 818 C CA . GLU A 1 112 ? 24.706 -14.086 -1.555 1.00 32.62 112 GLU A CA 1
ATOM 819 C C . GLU A 1 112 ? 26.059 -14.076 -0.831 1.00 31.45 112 GLU A C 1
ATOM 820 O O . GLU A 1 112 ? 26.984 -14.768 -1.288 1.00 33.58 112 GLU A O 1
ATOM 826 N N . ASN A 1 113 ? 26.170 -13.342 0.281 1.00 32.51 113 ASN A N 1
ATOM 827 C CA . ASN A 1 113 ? 27.430 -13.215 1.061 1.00 31.84 113 ASN A CA 1
ATOM 828 C C . ASN A 1 113 ? 27.637 -14.499 1.871 1.00 30.79 113 ASN A C 1
ATOM 829 O O . ASN A 1 113 ? 28.769 -15.003 1.902 1.00 31.89 113 ASN A O 1
ATOM 834 N N . ILE A 1 114 ? 26.571 -15.046 2.438 1.00 31.05 114 ILE A N 1
ATOM 835 C CA . ILE A 1 114 ? 26.659 -16.287 3.186 1.00 31.79 114 ILE A CA 1
ATOM 836 C C . ILE A 1 114 ? 26.963 -17.440 2.228 1.00 33.50 114 ILE A C 1
ATOM 837 O O . ILE A 1 114 ? 27.777 -18.304 2.528 1.00 32.38 114 ILE A O 1
ATOM 842 N N . ARG A 1 115 ? 26.307 -17.435 1.072 1.00 34.35 115 ARG A N 1
ATOM 843 C CA . ARG A 1 115 ? 26.501 -18.493 0.042 1.00 34.77 115 ARG A CA 1
ATOM 844 C C . ARG A 1 115 ? 27.977 -18.550 -0.351 1.00 34.00 115 ARG A C 1
ATOM 845 O O . ARG A 1 115 ? 28.520 -19.658 -0.393 1.00 35.34 115 ARG A O 1
ATOM 853 N N . TYR A 1 116 ? 28.594 -17.396 -0.612 1.00 34.44 116 TYR A N 1
ATOM 854 C CA . TYR A 1 116 ? 30.037 -17.267 -0.952 1.00 32.99 116 TYR A CA 1
ATOM 855 C C . TYR A 1 116 ? 30.886 -17.947 0.135 1.00 33.40 116 TYR A C 1
ATOM 856 O O . TYR A 1 116 ? 31.781 -18.723 -0.224 1.00 34.38 116 TYR A O 1
ATOM 865 N N . LEU A 1 117 ? 30.614 -17.677 1.418 1.00 33.28 117 LEU A N 1
ATOM 866 C CA . LEU A 1 117 ? 31.361 -18.273 2.560 1.00 33.94 117 LEU A CA 1
ATOM 867 C C . LEU A 1 117 ? 31.272 -19.801 2.489 1.00 33.23 117 LEU A C 1
ATOM 868 O O . LEU A 1 117 ? 32.311 -20.453 2.622 1.00 32.12 117 LEU A O 1
ATOM 873 N N . VAL A 1 118 ? 30.064 -20.335 2.319 1.00 33.59 118 VAL A N 1
ATOM 874 C CA . VAL A 1 118 ? 29.778 -21.797 2.385 1.00 33.92 118 VAL A CA 1
ATOM 875 C C . VAL A 1 118 ? 30.370 -22.454 1.133 1.00 34.55 118 VAL A C 1
ATOM 876 O O . VAL A 1 118 ? 31.033 -23.496 1.277 1.00 34.02 118 VAL A O 1
ATOM 880 N N . GLU A 1 119 ? 30.172 -21.831 -0.029 1.00 35.10 119 GLU A N 1
ATOM 881 C CA . GLU A 1 119 ? 30.675 -22.281 -1.350 1.00 37.35 119 GLU A CA 1
ATOM 882 C C . GLU A 1 119 ? 32.196 -22.489 -1.288 1.00 36.35 119 GLU A C 1
ATOM 883 O O . GLU A 1 119 ? 32.646 -23.534 -1.775 1.00 37.28 119 GLU A O 1
ATOM 889 N N . HIS A 1 120 ? 32.945 -21.553 -0.703 1.00 33.39 120 HIS A N 1
ATOM 890 C CA . HIS A 1 120 ? 34.429 -21.596 -0.625 1.00 35.86 120 HIS A CA 1
ATOM 891 C C . HIS A 1 120 ? 34.880 -22.299 0.659 1.00 35.70 120 HIS A C 1
ATOM 892 O O . HIS A 1 120 ? 36.076 -22.244 0.969 1.00 35.48 120 HIS A O 1
ATOM 899 N N . ASP A 1 121 ? 33.965 -22.950 1.376 1.00 38.89 121 ASP A N 1
ATOM 900 C CA . ASP A 1 121 ? 34.322 -23.900 2.462 1.00 43.18 121 ASP A CA 1
ATOM 901 C C . ASP A 1 121 ? 35.112 -23.160 3.555 1.00 41.35 121 ASP A C 1
ATOM 902 O O . ASP A 1 121 ? 36.100 -23.722 4.060 1.00 41.11 121 ASP A O 1
ATOM 907 N N . LEU A 1 122 ? 34.658 -21.956 3.926 1.00 39.43 122 LEU A N 1
ATOM 908 C CA . LEU A 1 122 ? 35.327 -21.039 4.893 1.00 38.46 122 LEU A CA 1
ATOM 909 C C . LEU A 1 122 ? 34.679 -21.116 6.284 1.00 35.05 122 LEU A C 1
ATOM 910 O O . LEU A 1 122 ? 35.196 -20.471 7.212 1.00 33.34 122 LEU A O 1
ATOM 915 N N . VAL A 1 123 ? 33.583 -21.859 6.423 1.00 33.60 123 VAL A N 1
ATOM 916 C CA . VAL A 1 123 ? 32.946 -22.172 7.735 1.00 33.83 123 VAL A CA 1
ATOM 917 C C . VAL A 1 123 ? 32.679 -23.679 7.782 1.00 34.82 123 VAL A C 1
ATOM 918 O O . VAL A 1 123 ? 32.613 -24.321 6.703 1.00 34.77 123 VAL A O 1
ATOM 922 N N . ASP A 1 124 ? 32.524 -24.207 8.997 1.00 33.61 124 ASP A N 1
ATOM 923 C CA . ASP A 1 124 ? 32.502 -25.662 9.288 1.00 32.42 124 ASP A CA 1
ATOM 924 C C . ASP A 1 124 ? 31.088 -26.090 9.700 1.00 32.18 124 ASP A C 1
ATOM 925 O O . ASP A 1 124 ? 30.746 -27.264 9.464 1.00 33.02 124 ASP A O 1
ATOM 930 N N . CYS A 1 125 ? 30.296 -25.183 10.277 1.00 30.86 125 CYS A N 1
ATOM 931 C CA . CYS A 1 125 ? 28.967 -25.493 10.864 1.00 30.10 125 CYS A CA 1
ATOM 932 C C . CYS A 1 125 ? 28.040 -24.284 10.709 1.00 29.13 125 CYS A C 1
ATOM 933 O O . CYS A 1 125 ? 28.514 -23.145 10.871 1.00 27.20 125 CYS A O 1
ATOM 936 N N . ILE A 1 126 ? 26.775 -24.529 10.372 1.00 28.70 126 ILE A N 1
ATOM 937 C CA . ILE A 1 126 ? 25.728 -23.476 10.262 1.00 29.01 126 ILE A CA 1
ATOM 938 C C . ILE A 1 126 ? 24.604 -23.797 11.242 1.00 28.85 126 ILE A C 1
ATOM 939 O O . ILE A 1 126 ? 24.217 -24.972 11.348 1.00 29.37 126 ILE A O 1
ATOM 944 N N . VAL A 1 127 ? 24.102 -22.768 11.920 1.00 29.10 127 VAL A N 1
ATOM 945 C CA . VAL A 1 127 ? 22.803 -22.819 12.636 1.00 30.00 127 VAL A CA 1
ATOM 946 C C . VAL A 1 127 ? 21.957 -21.653 12.136 1.00 29.94 127 VAL A C 1
ATOM 947 O O . VAL A 1 127 ? 22.458 -20.512 12.121 1.00 30.57 127 VAL A O 1
ATOM 951 N N . THR A 1 128 ? 20.739 -21.962 11.695 1.00 29.38 128 THR A N 1
ATOM 952 C CA . THR A 1 128 ? 19.743 -20.968 11.243 1.00 29.19 128 THR A CA 1
ATOM 953 C C . THR A 1 128 ? 18.349 -21.493 11.575 1.00 30.99 128 THR A C 1
ATOM 954 O O . THR A 1 128 ? 18.220 -22.637 12.003 1.00 32.65 128 THR A O 1
ATOM 958 N N . SER A 1 129 ? 17.364 -20.627 11.430 1.00 34.45 129 SER A N 1
ATOM 959 C CA . SER A 1 129 ? 15.996 -20.952 11.731 1.00 34.97 129 SER A CA 1
ATOM 960 C C . SER A 1 129 ? 15.339 -21.556 10.506 1.00 33.93 129 SER A C 1
ATOM 961 O O . SER A 1 129 ? 15.954 -21.650 9.447 1.00 34.05 129 SER A O 1
ATOM 964 N N . ALA A 1 130 ? 14.070 -21.929 10.622 1.00 33.07 130 ALA A N 1
ATOM 965 C CA . ALA A 1 130 ? 13.385 -22.522 9.495 1.00 34.62 130 ALA A CA 1
ATOM 966 C C . ALA A 1 130 ? 13.349 -21.556 8.331 1.00 34.66 130 ALA A C 1
ATOM 967 O O . ALA A 1 130 ? 13.643 -21.947 7.217 1.00 36.28 130 ALA A O 1
ATOM 969 N N . GLY A 1 131 ? 13.055 -20.289 8.593 1.00 33.49 131 GLY A N 1
ATOM 970 C CA . GLY A 1 131 ? 13.028 -19.298 7.543 1.00 33.00 131 GLY A CA 1
ATOM 971 C C . GLY A 1 131 ? 14.334 -19.231 6.769 1.00 33.53 131 GLY A C 1
ATOM 972 O O . GLY A 1 131 ? 14.308 -19.129 5.552 1.00 34.55 131 GLY A O 1
ATOM 973 N N . GLY A 1 132 ? 15.500 -19.232 7.463 1.00 34.99 132 GLY A N 1
ATOM 974 C CA . GLY A 1 132 ? 16.858 -19.205 6.883 1.00 35.79 132 GLY A CA 1
ATOM 975 C C . GLY A 1 132 ? 17.084 -20.325 5.879 1.00 35.79 132 GLY A C 1
ATOM 976 O O . GLY A 1 132 ? 17.882 -20.119 4.946 1.00 35.44 132 GLY A O 1
ATOM 977 N N . VAL A 1 133 ? 16.453 -21.478 6.070 1.00 35.27 133 VAL A N 1
ATOM 978 C CA . VAL A 1 133 ? 16.549 -22.583 5.148 1.00 35.23 133 VAL A CA 1
ATOM 979 C C . VAL A 1 133 ? 15.552 -22.391 4.009 1.00 36.79 133 VAL A C 1
ATOM 980 O O . VAL A 1 133 ? 15.911 -22.503 2.843 1.00 36.49 133 VAL A O 1
ATOM 984 N N . GLU A 1 134 ? 14.307 -22.070 4.343 1.00 40.30 134 GLU A N 1
ATOM 985 C CA . GLU A 1 134 ? 13.261 -21.900 3.334 1.00 42.54 134 GLU A CA 1
ATOM 986 C C . GLU A 1 134 ? 13.499 -20.832 2.304 1.00 40.50 134 GLU A C 1
ATOM 987 O O . GLU A 1 134 ? 13.410 -21.088 1.114 1.00 40.57 134 GLU A O 1
ATOM 993 N N . GLU A 1 135 ? 13.800 -19.632 2.769 1.00 41.31 135 GLU A N 1
ATOM 994 C CA . GLU A 1 135 ? 13.941 -18.501 1.857 1.00 44.93 135 GLU A CA 1
ATOM 995 C C . GLU A 1 135 ? 15.013 -18.765 0.826 1.00 41.66 135 GLU A C 1
ATOM 996 O O . GLU A 1 135 ? 14.864 -18.443 -0.342 1.00 43.56 135 GLU A O 1
ATOM 1002 N N . ASP A 1 136 ? 16.103 -19.355 1.278 1.00 40.36 136 ASP A N 1
ATOM 1003 C CA . ASP A 1 136 ? 17.201 -19.668 0.413 1.00 40.08 136 ASP A CA 1
ATOM 1004 C C . ASP A 1 136 ? 16.768 -20.656 -0.674 1.00 39.83 136 ASP A C 1
ATOM 1005 O O . ASP A 1 136 ? 17.129 -20.505 -1.835 1.00 39.69 136 ASP A O 1
ATOM 1010 N N . LEU A 1 137 ? 16.015 -21.680 -0.292 1.00 40.50 137 LEU A N 1
ATOM 1011 C CA . LEU A 1 137 ? 15.502 -22.647 -1.256 1.00 39.08 137 LEU A CA 1
ATOM 1012 C C . LEU A 1 137 ? 14.465 -22.022 -2.188 1.00 37.70 137 LEU A C 1
ATOM 1013 O O . LEU A 1 137 ? 14.471 -22.264 -3.387 1.00 36.93 137 LEU A O 1
ATOM 1018 N N . ILE A 1 138 ? 13.595 -21.196 -1.613 1.00 36.86 138 ILE A N 1
ATOM 1019 C CA . ILE A 1 138 ? 12.506 -20.550 -2.342 1.00 37.37 138 ILE A CA 1
ATOM 1020 C C . ILE A 1 138 ? 12.953 -19.514 -3.362 1.00 39.32 138 ILE A C 1
ATOM 1021 O O . ILE A 1 138 ? 12.259 -19.285 -4.331 1.00 40.50 138 ILE A O 1
ATOM 1026 N N . LYS A 1 139 ? 14.177 -18.994 -3.188 1.00 41.69 139 LYS A N 1
ATOM 1027 C CA . LYS A 1 139 ? 14.806 -17.973 -4.074 1.00 42.38 139 LYS A CA 1
ATOM 1028 C C . LYS A 1 139 ? 15.355 -18.638 -5.344 1.00 43.41 139 LYS A C 1
ATOM 1029 O O . LYS A 1 139 ? 15.641 -17.899 -6.295 1.00 43.42 139 LYS A O 1
ATOM 1035 N N . CYS A 1 140 ? 15.433 -19.957 -5.379 1.00 43.64 140 CYS A N 1
ATOM 1036 C CA . CYS A 1 140 ? 15.872 -20.622 -6.584 1.00 42.33 140 CYS A CA 1
ATOM 1037 C C . CYS A 1 140 ? 14.638 -20.736 -7.472 1.00 40.81 140 CYS A C 1
ATOM 1038 O O . CYS A 1 140 ? 14.728 -20.616 -8.684 1.00 44.20 140 CYS A O 1
ATOM 1041 N N . LEU A 1 141 ? 13.499 -21.036 -6.859 1.00 38.83 141 LEU A N 1
ATOM 1042 C CA . LEU A 1 141 ? 12.219 -21.120 -7.563 1.00 40.74 141 LEU A CA 1
ATOM 1043 C C . LEU A 1 141 ? 11.638 -19.793 -8.081 1.00 43.31 141 LEU A C 1
ATOM 1044 O O . LEU A 1 141 ? 11.143 -19.721 -9.201 1.00 42.97 141 LEU A O 1
ATOM 1049 N N . ALA A 1 142 ? 11.711 -18.747 -7.259 1.00 45.60 142 ALA A N 1
ATOM 1050 C CA . ALA A 1 142 ? 11.167 -17.431 -7.603 1.00 46.09 142 ALA A CA 1
ATOM 1051 C C . ALA A 1 142 ? 11.827 -16.330 -6.776 1.00 47.31 142 ALA A C 1
ATOM 1052 O O . ALA A 1 142 ? 12.363 -16.600 -5.709 1.00 45.96 142 ALA A O 1
ATOM 1054 N N . PRO A 1 143 ? 11.758 -15.075 -7.248 1.00 48.02 143 PRO A N 1
ATOM 1055 C CA . PRO A 1 143 ? 12.444 -14.007 -6.522 1.00 45.19 143 PRO A CA 1
ATOM 1056 C C . PRO A 1 143 ? 11.617 -13.275 -5.474 1.00 42.14 143 PRO A C 1
ATOM 1057 O O . PRO A 1 143 ? 10.407 -13.436 -5.365 1.00 40.55 143 PRO A O 1
ATOM 1061 N N . SER A 1 144 ? 12.324 -12.453 -4.711 1.00 40.27 144 SER A N 1
ATOM 1062 C CA . SER A 1 144 ? 11.764 -11.607 -3.672 1.00 39.06 144 SER A CA 1
ATOM 1063 C C . SER A 1 144 ? 12.005 -10.180 -4.146 1.00 37.51 144 SER A C 1
ATOM 1064 O O . SER A 1 144 ? 12.991 -9.907 -4.820 1.00 32.99 144 SER A O 1
ATOM 1067 N N . TYR A 1 145 ? 11.107 -9.269 -3.801 1.00 38.81 145 TYR A N 1
ATOM 1068 C CA . TYR A 1 145 ? 11.222 -7.894 -4.267 1.00 41.35 145 TYR A CA 1
ATOM 1069 C C . TYR A 1 145 ? 11.345 -6.855 -3.170 1.00 41.69 145 TYR A C 1
ATOM 1070 O O . TYR A 1 145 ? 10.968 -7.085 -2.034 1.00 41.07 145 TYR A O 1
ATOM 1079 N N . LEU A 1 146 ? 11.913 -5.711 -3.525 1.00 42.59 146 LEU A N 1
ATOM 1080 C CA . LEU A 1 146 ? 12.062 -4.617 -2.587 1.00 42.09 146 LEU A CA 1
ATOM 1081 C C . LEU A 1 146 ? 10.780 -3.796 -2.546 1.00 40.65 146 LEU A C 1
ATOM 1082 O O . LEU A 1 146 ? 10.286 -3.351 -3.574 1.00 41.27 146 LEU A O 1
ATOM 1087 N N . GLY A 1 147 ? 10.233 -3.624 -1.352 1.00 40.09 147 GLY A N 1
ATOM 1088 C CA . GLY A 1 147 ? 9.034 -2.841 -1.165 1.00 42.33 147 GLY A CA 1
ATOM 1089 C C . GLY A 1 147 ? 9.346 -1.733 -0.188 1.00 44.05 147 GLY A C 1
ATOM 1090 O O . GLY A 1 147 ? 10.295 -0.979 -0.377 1.00 44.80 147 GLY A O 1
ATOM 1091 N N . ALA A 1 148 ? 8.547 -1.643 0.865 1.00 44.88 148 ALA A N 1
ATOM 1092 C CA . ALA A 1 148 ? 8.740 -0.617 1.917 1.00 45.02 148 ALA A CA 1
ATOM 1093 C C . ALA A 1 148 ? 8.174 -1.131 3.249 1.00 45.65 148 ALA A C 1
ATOM 1094 O O . ALA A 1 148 ? 7.329 -2.045 3.221 1.00 46.17 148 ALA A O 1
ATOM 1096 N N . PHE A 1 149 ? 8.642 -0.572 4.370 1.00 45.92 149 PHE A N 1
ATOM 1097 C CA . PHE A 1 149 ? 8.225 -0.953 5.745 1.00 45.33 149 PHE A CA 1
ATOM 1098 C C . PHE A 1 149 ? 6.772 -0.522 6.003 1.00 49.19 149 PHE A C 1
ATOM 1099 O O . PHE A 1 149 ? 6.083 -1.226 6.779 1.00 51.21 149 PHE A O 1
ATOM 1107 N N . ASP A 1 150 ? 6.318 0.571 5.363 1.00 53.73 150 ASP A N 1
ATOM 1108 C CA . ASP A 1 150 ? 5.050 1.286 5.687 1.00 55.50 150 ASP A CA 1
ATOM 1109 C C . ASP A 1 150 ? 3.868 0.785 4.833 1.00 54.34 150 ASP A C 1
ATOM 1110 O O . ASP A 1 150 ? 2.830 1.458 4.848 1.00 58.49 150 ASP A O 1
ATOM 1115 N N . LEU A 1 151 ? 4.000 -0.340 4.122 1.00 56.05 151 LEU A N 1
ATOM 1116 C CA . LEU A 1 151 ? 2.919 -0.896 3.265 1.00 55.97 151 LEU A CA 1
ATOM 1117 C C . LEU A 1 151 ? 1.836 -1.513 4.157 1.00 56.64 151 LEU A C 1
ATOM 1118 O O . LEU A 1 151 ? 2.192 -2.191 5.141 1.00 56.32 151 LEU A O 1
ATOM 1123 N N . ASP A 1 152 ? 0.564 -1.283 3.814 1.00 56.31 152 ASP A N 1
ATOM 1124 C CA . ASP A 1 152 ? -0.624 -1.662 4.629 1.00 57.10 152 ASP A CA 1
ATOM 1125 C C . ASP A 1 152 ? -0.856 -3.182 4.577 1.00 55.45 152 ASP A C 1
ATOM 1126 O O . ASP A 1 152 ? -0.929 -3.735 3.463 1.00 51.43 152 ASP A O 1
ATOM 1131 N N . GLY A 1 153 ? -1.032 -3.813 5.746 1.00 55.94 153 GLY A N 1
ATOM 1132 C CA . GLY A 1 153 ? -1.175 -5.272 5.927 1.00 54.81 153 GLY A CA 1
ATOM 1133 C C . GLY A 1 153 ? -2.388 -5.844 5.205 1.00 56.54 153 GLY A C 1
ATOM 1134 O O . GLY A 1 153 ? -2.218 -6.871 4.505 1.00 56.15 153 GLY A O 1
ATOM 1135 N N . LYS A 1 154 ? -3.566 -5.226 5.382 1.00 55.61 154 LYS A N 1
ATOM 1136 C CA . LYS A 1 154 ? -4.860 -5.657 4.775 1.00 51.99 154 LYS A CA 1
ATOM 1137 C C . LYS A 1 154 ? -4.752 -5.629 3.242 1.00 51.32 154 LYS A C 1
ATOM 1138 O O . LYS A 1 154 ? -5.185 -6.604 2.606 1.00 50.51 154 LYS A O 1
ATOM 1140 N N . THR A 1 155 ? -4.186 -4.556 2.675 1.00 50.82 155 THR A N 1
ATOM 1141 C CA . THR A 1 155 ? -4.006 -4.356 1.211 1.00 52.39 155 THR A CA 1
ATOM 1142 C C . THR A 1 155 ? -3.049 -5.423 0.666 1.00 55.09 155 THR A C 1
ATOM 1143 O O . THR A 1 155 ? -3.371 -6.027 -0.378 1.00 58.47 155 THR A O 1
ATOM 1147 N N . LEU A 1 156 ? -1.918 -5.643 1.345 1.00 57.59 156 LEU A N 1
ATOM 1148 C CA . LEU A 1 156 ? -0.899 -6.657 0.961 1.00 58.52 156 LEU A CA 1
ATOM 1149 C C . LEU A 1 156 ? -1.516 -8.057 1.030 1.00 57.29 156 LEU A C 1
ATOM 1150 O O . LEU A 1 156 ? -1.252 -8.854 0.115 1.00 52.29 156 LEU A O 1
ATOM 1155 N N . ARG A 1 157 ? -2.293 -8.348 2.078 1.00 57.59 157 ARG A N 1
ATOM 1156 C CA . ARG A 1 157 ? -2.919 -9.684 2.291 1.00 59.13 157 ARG A CA 1
ATOM 1157 C C . ARG A 1 157 ? -3.920 -9.961 1.160 1.00 57.53 157 ARG A C 1
ATOM 1158 O O . ARG A 1 157 ? -3.880 -11.075 0.614 1.00 49.68 157 ARG A O 1
ATOM 1166 N N . HIS A 1 158 ? -4.744 -8.988 0.799 1.00 58.42 158 HIS A N 1
ATOM 1167 C CA . HIS A 1 158 ? -5.707 -9.172 -0.273 1.00 58.98 158 HIS A CA 1
ATOM 1168 C C . HIS A 1 158 ? -4.990 -9.534 -1.567 1.00 57.93 158 HIS A C 1
ATOM 1169 O O . HIS A 1 158 ? -5.547 -10.207 -2.427 1.00 60.04 158 HIS A O 1
ATOM 1171 N N . ASN A 1 159 ? -3.753 -9.072 -1.699 1.00 56.60 159 ASN A N 1
ATOM 1172 C CA . ASN A 1 159 ? -2.949 -9.341 -2.884 1.00 54.83 159 ASN A CA 1
ATOM 1173 C C . ASN A 1 159 ? -2.012 -10.536 -2.741 1.00 51.10 159 ASN A C 1
ATOM 1174 O O . ASN A 1 159 ? -1.265 -10.855 -3.660 1.00 48.02 159 ASN A O 1
ATOM 1179 N N . GLY A 1 160 ? -2.046 -11.185 -1.584 1.00 50.40 160 GLY A N 1
ATOM 1180 C CA . GLY A 1 160 ? -1.207 -12.342 -1.332 1.00 53.67 160 GLY A CA 1
ATOM 1181 C C . GLY A 1 160 ? 0.271 -12.015 -1.288 1.00 53.91 160 GLY A C 1
ATOM 1182 O O . GLY A 1 160 ? 1.116 -12.864 -1.553 1.00 51.02 160 GLY A O 1
ATOM 1183 N N . LEU A 1 161 ? 0.576 -10.771 -0.945 1.00 55.22 161 LEU A N 1
ATOM 1184 C CA . LEU A 1 161 ? 1.979 -10.285 -0.860 1.00 52.60 161 LEU A CA 1
ATOM 1185 C C . LEU A 1 161 ? 2.398 -10.244 0.613 1.00 49.82 161 LEU A C 1
ATOM 1186 O O . LEU A 1 161 ? 1.845 -9.429 1.371 1.00 46.03 161 LEU A O 1
ATOM 1191 N N . ASN A 1 162 ? 3.331 -11.118 0.994 1.00 48.54 162 ASN A N 1
ATOM 1192 C CA . ASN A 1 162 ? 3.859 -11.230 2.375 1.00 47.87 162 ASN A CA 1
ATOM 1193 C C . ASN A 1 162 ? 4.980 -10.198 2.525 1.00 48.05 162 ASN A C 1
ATOM 1194 O O . ASN A 1 162 ? 5.789 -10.069 1.577 1.00 47.00 162 ASN A O 1
ATOM 1199 N N . ARG A 1 163 ? 5.005 -9.475 3.651 1.00 46.42 163 ARG A N 1
ATOM 1200 C CA . ARG A 1 163 ? 6.015 -8.422 3.933 1.00 45.64 163 ARG A CA 1
ATOM 1201 C C . ARG A 1 163 ? 6.984 -8.921 5.008 1.00 45.22 163 ARG A C 1
ATOM 1202 O O . ARG A 1 163 ? 6.511 -9.374 6.072 1.00 43.83 163 ARG A O 1
ATOM 1210 N N . ALA A 1 164 ? 8.298 -8.735 4.776 1.00 44.16 164 ALA A N 1
ATOM 1211 C CA . ALA A 1 164 ? 9.391 -9.048 5.687 1.00 43.60 164 ALA A CA 1
ATOM 1212 C C . ALA A 1 164 ? 10.205 -7.743 5.599 1.00 42.18 164 ALA A C 1
ATOM 1213 O O . ALA A 1 164 ? 10.920 -7.532 4.628 1.00 41.70 164 ALA A O 1
ATOM 1215 N N . GLY A 1 165 ? 10.093 -6.878 6.603 1.00 39.69 165 GLY A N 1
ATOM 1216 C CA . GLY A 1 165 ? 10.700 -5.534 6.580 1.00 37.07 165 GLY A CA 1
ATOM 1217 C C . GLY A 1 165 ? 10.236 -4.763 5.360 1.00 33.66 165 GLY A C 1
ATOM 1218 O O . GLY A 1 165 ? 9.023 -4.596 5.216 1.00 32.80 165 GLY A O 1
ATOM 1219 N N . ASN A 1 166 ? 11.168 -4.332 4.507 1.00 33.64 166 ASN A N 1
ATOM 1220 C CA . ASN A 1 166 ? 10.890 -3.615 3.236 1.00 33.58 166 ASN A CA 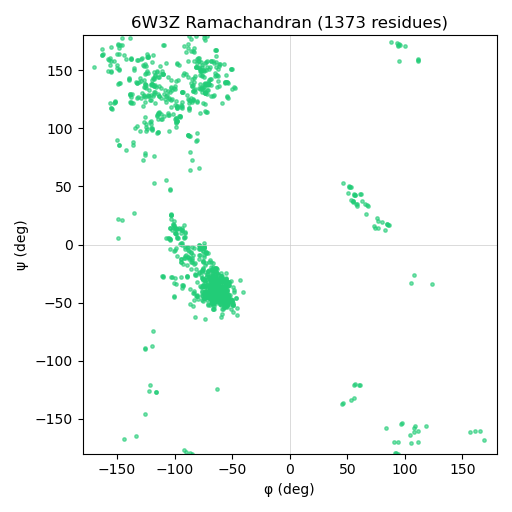1
ATOM 1221 C C . ASN A 1 166 ? 11.050 -4.573 2.048 1.00 34.06 166 ASN A C 1
ATOM 1222 O O . ASN A 1 166 ? 11.323 -4.092 0.940 1.00 32.46 166 ASN A O 1
ATOM 1227 N N . ILE A 1 167 ? 10.874 -5.869 2.274 1.00 35.44 167 ILE A N 1
ATOM 1228 C CA . ILE A 1 167 ? 11.009 -6.879 1.232 1.00 36.71 167 ILE A CA 1
ATOM 1229 C C . ILE A 1 167 ? 9.684 -7.616 1.031 1.00 38.49 167 ILE A C 1
ATOM 1230 O O . ILE A 1 167 ? 8.994 -7.937 1.990 1.00 41.96 167 ILE A O 1
ATOM 1235 N N . ILE A 1 168 ? 9.321 -7.850 -0.224 1.00 40.58 168 ILE A N 1
ATOM 1236 C CA . ILE A 1 168 ? 8.091 -8.541 -0.570 1.00 42.85 168 ILE A CA 1
ATOM 1237 C C . ILE A 1 168 ? 8.321 -9.951 -1.112 1.00 40.94 168 ILE A C 1
ATOM 1238 O O . ILE A 1 168 ? 9.073 -10.146 -2.058 1.00 37.93 168 ILE A O 1
ATOM 1243 N N . ILE A 1 169 ? 7.676 -10.926 -0.482 1.00 41.55 169 ILE A N 1
ATOM 1244 C CA . ILE A 1 169 ? 7.716 -12.353 -0.908 1.00 45.09 169 ILE A CA 1
ATOM 1245 C C . ILE A 1 169 ? 6.304 -12.719 -1.352 1.00 44.40 169 ILE A C 1
ATOM 1246 O O . ILE A 1 169 ? 5.448 -13.015 -0.516 1.00 41.80 169 ILE A O 1
ATOM 1251 N N . PRO A 1 170 ? 6.013 -12.669 -2.673 1.00 42.63 170 PRO A N 1
ATOM 1252 C CA . PRO A 1 170 ? 4.696 -13.052 -3.185 1.00 43.48 170 PRO A CA 1
ATOM 1253 C C . PRO A 1 170 ? 4.322 -14.475 -2.738 1.00 43.34 170 PRO A C 1
ATOM 1254 O O . PRO A 1 170 ? 5.189 -15.320 -2.755 1.00 40.70 170 PRO A O 1
ATOM 1258 N N . ASN A 1 171 ? 3.062 -14.714 -2.358 1.00 45.86 171 ASN A N 1
ATOM 1259 C CA . ASN A 1 171 ? 2.630 -16.014 -1.771 1.00 47.96 171 ASN A CA 1
ATOM 1260 C C . ASN A 1 171 ? 2.715 -17.140 -2.818 1.00 47.82 171 ASN A C 1
ATOM 1261 O O . ASN A 1 171 ? 2.821 -18.304 -2.401 1.00 50.02 171 ASN A O 1
ATOM 1266 N N . ASN A 1 172 ? 2.699 -16.833 -4.120 1.00 47.41 172 ASN A N 1
ATOM 1267 C CA . ASN A 1 172 ? 2.888 -17.852 -5.193 1.00 48.48 172 ASN A CA 1
ATOM 1268 C C . ASN A 1 172 ? 4.250 -18.536 -5.010 1.00 45.24 172 ASN A C 1
ATOM 1269 O O . ASN A 1 172 ? 4.345 -19.727 -5.341 1.00 44.99 172 ASN A O 1
ATOM 1274 N N . ASN A 1 173 ? 5.248 -17.819 -4.482 1.00 44.71 173 ASN A N 1
ATOM 1275 C CA . ASN A 1 173 ? 6.593 -18.365 -4.140 1.00 44.15 173 ASN A CA 1
ATOM 1276 C C . ASN A 1 173 ? 6.441 -19.594 -3.234 1.00 43.22 173 ASN A C 1
ATOM 1277 O O . ASN A 1 173 ? 7.151 -20.583 -3.471 1.00 39.17 173 ASN A O 1
ATOM 1282 N N . TYR A 1 174 ? 5.545 -19.529 -2.243 1.00 44.30 174 TYR A N 1
ATOM 1283 C CA . TYR A 1 174 ? 5.278 -20.615 -1.260 1.00 44.79 174 TYR A CA 1
ATOM 1284 C C . TYR A 1 174 ? 4.470 -21.737 -1.918 1.00 45.11 174 TYR A C 1
ATOM 1285 O O . TYR A 1 174 ? 4.709 -22.905 -1.579 1.00 44.95 174 TYR A O 1
ATOM 1294 N N . CYS A 1 175 ? 3.576 -21.386 -2.832 1.00 48.06 175 CYS A N 1
ATOM 1295 C CA . CYS A 1 175 ? 2.788 -22.371 -3.547 1.00 47.57 175 CYS A CA 1
ATOM 1296 C C . CYS A 1 175 ? 3.749 -23.204 -4.376 1.00 45.77 175 CYS A C 1
ATOM 1297 O O . CYS A 1 175 ? 3.626 -24.418 -4.449 1.00 49.18 175 CYS A O 1
ATOM 1300 N N . GLN A 1 176 ? 4.717 -22.540 -4.998 1.00 44.37 176 GLN A N 1
ATOM 1301 C CA . GLN A 1 176 ? 5.730 -23.227 -5.784 1.00 47.94 176 GLN A CA 1
ATOM 1302 C C . GLN A 1 176 ? 6.561 -24.135 -4.884 1.00 47.97 176 GLN A C 1
ATOM 1303 O O . GLN A 1 176 ? 6.893 -25.255 -5.255 1.00 54.39 176 GLN A O 1
ATOM 1309 N N . PHE A 1 177 ? 6.893 -23.636 -3.698 1.00 47.06 177 PHE A N 1
ATOM 1310 C CA . PHE A 1 177 ? 7.678 -24.378 -2.721 1.00 45.36 177 PHE A CA 1
ATOM 1311 C C . PHE A 1 177 ? 6.990 -25.693 -2.359 1.00 44.11 177 PHE A C 1
ATOM 1312 O O . PHE A 1 177 ? 7.623 -26.739 -2.312 1.00 43.14 177 PHE A O 1
ATOM 1320 N N . GLU A 1 178 ? 5.692 -25.613 -2.094 1.00 45.11 178 GLU A N 1
ATOM 1321 C CA . GLU A 1 178 ? 4.841 -26.786 -1.762 1.00 48.21 178 GLU A CA 1
ATOM 1322 C C . GLU A 1 178 ? 4.938 -27.833 -2.880 1.00 49.58 178 GLU A C 1
ATOM 1323 O O . GLU A 1 178 ? 5.193 -29.015 -2.562 1.00 49.22 178 GLU A O 1
ATOM 1329 N N . ASP A 1 179 ? 4.741 -27.426 -4.139 1.00 49.23 179 ASP A N 1
ATOM 1330 C CA . ASP A 1 179 ? 4.806 -28.327 -5.321 1.00 50.11 179 ASP A CA 1
ATOM 1331 C C . ASP A 1 179 ? 6.158 -29.046 -5.323 1.00 49.65 179 ASP A C 1
ATOM 1332 O O . ASP A 1 179 ? 6.185 -30.270 -5.578 1.00 48.78 179 ASP A O 1
ATOM 1337 N N . TRP A 1 180 ? 7.233 -28.309 -5.036 1.00 46.56 180 TRP A N 1
ATOM 1338 C CA . TRP A 1 180 ? 8.630 -28.812 -5.077 1.00 43.78 180 TRP A CA 1
ATOM 1339 C C . TRP A 1 180 ? 8.903 -29.753 -3.894 1.00 44.52 180 TRP A C 1
ATOM 1340 O O . TRP A 1 180 ? 9.599 -30.765 -4.097 1.00 43.53 180 TRP A O 1
ATOM 1351 N N . LEU A 1 181 ? 8.387 -29.434 -2.703 1.00 45.87 181 LEU A N 1
ATOM 1352 C CA . LEU A 1 181 ? 8.803 -30.091 -1.433 1.00 48.82 181 LEU A CA 1
ATOM 1353 C C . LEU A 1 181 ? 8.042 -31.412 -1.221 1.00 51.18 181 LEU A C 1
ATOM 1354 O O . LEU A 1 181 ? 8.684 -32.391 -0.779 1.00 51.02 181 LEU A O 1
ATOM 1359 N N . MET A 1 182 ? 6.735 -31.447 -1.513 1.00 51.51 182 MET A N 1
ATOM 1360 C CA . MET A 1 182 ? 5.844 -32.598 -1.198 1.00 51.26 182 MET A CA 1
ATOM 1361 C C . MET A 1 182 ? 6.418 -33.900 -1.752 1.00 48.62 182 MET A C 1
ATOM 1362 O O . MET A 1 182 ? 6.492 -34.881 -1.019 1.00 50.22 182 MET A O 1
ATOM 1367 N N . PRO A 1 183 ? 6.851 -33.979 -3.034 1.00 45.65 183 PRO A N 1
ATOM 1368 C CA . PRO A 1 183 ? 7.456 -35.206 -3.557 1.00 46.68 183 PRO A CA 1
ATOM 1369 C C . PRO A 1 183 ? 8.702 -35.652 -2.778 1.00 46.89 183 PRO A C 1
ATOM 1370 O O . PRO A 1 183 ? 8.877 -36.836 -2.616 1.00 45.53 183 PRO A O 1
ATOM 1374 N N . ILE A 1 184 ? 9.526 -34.707 -2.311 1.00 49.83 184 ILE A N 1
ATOM 1375 C CA . ILE A 1 184 ? 10.756 -35.002 -1.512 1.00 47.82 184 ILE A CA 1
ATOM 1376 C C . ILE A 1 184 ? 10.335 -35.598 -0.161 1.00 45.92 184 ILE A C 1
ATOM 1377 O O . ILE A 1 184 ? 10.972 -36.573 0.269 1.00 44.61 184 ILE A O 1
ATOM 1382 N N . LEU A 1 185 ? 9.304 -35.037 0.478 1.00 46.21 185 LEU A N 1
ATOM 1383 C CA . LEU A 1 185 ? 8.784 -35.523 1.788 1.00 49.43 185 LEU A CA 1
ATOM 1384 C C . LEU A 1 185 ? 8.190 -36.931 1.628 1.00 48.28 185 LEU A C 1
ATOM 1385 O O . LEU A 1 185 ? 8.333 -37.720 2.575 1.00 48.80 185 LEU A O 1
ATOM 1390 N N . ASP A 1 186 ? 7.549 -37.233 0.490 1.00 48.59 186 ASP A N 1
ATOM 1391 C CA . ASP A 1 186 ? 7.025 -38.590 0.164 1.00 46.73 186 ASP A CA 1
ATOM 1392 C C . ASP A 1 186 ? 8.191 -39.584 0.189 1.00 45.45 186 ASP A C 1
ATOM 1393 O O . ASP A 1 186 ? 8.051 -40.637 0.839 1.00 45.35 186 ASP A O 1
ATOM 1398 N N . SER A 1 187 ? 9.306 -39.251 -0.465 1.00 45.45 187 SER A N 1
ATOM 1399 C CA . SER A 1 187 ? 10.526 -40.099 -0.523 1.00 47.87 187 SER A CA 1
ATOM 1400 C C . SER A 1 187 ? 11.107 -40.281 0.886 1.00 48.70 187 SER A C 1
ATOM 1401 O O . SER A 1 187 ? 11.479 -41.422 1.235 1.00 53.52 187 SER A O 1
ATOM 1404 N N . CYS A 1 188 ? 11.196 -39.201 1.654 1.00 45.48 188 CYS A N 1
ATOM 1405 C CA . CYS A 1 188 ? 11.744 -39.245 3.003 1.00 43.54 188 CYS A CA 1
ATOM 1406 C C . CYS A 1 188 ? 10.949 -40.168 3.912 1.00 42.33 188 CYS A C 1
ATOM 1407 O O . CYS A 1 188 ? 11.519 -40.954 4.658 1.00 41.38 188 CYS A O 1
ATOM 1410 N N . GLU A 1 189 ? 9.630 -40.041 3.866 1.00 44.58 189 GLU A N 1
ATOM 1411 C CA . GLU A 1 189 ? 8.758 -40.865 4.685 1.00 53.04 189 GLU A CA 1
ATOM 1412 C C . GLU A 1 189 ? 8.929 -42.331 4.316 1.00 52.53 189 GLU A C 1
ATOM 1413 O O . GLU A 1 189 ? 8.926 -43.201 5.179 1.00 46.66 189 GLU A O 1
ATOM 1415 N N . LEU A 1 190 ? 9.083 -42.595 3.024 1.00 55.26 190 LEU A N 1
ATOM 1416 C CA . LEU A 1 190 ? 9.272 -43.952 2.536 1.00 58.47 190 LEU A CA 1
ATOM 1417 C C . LEU A 1 190 ? 10.565 -44.534 3.086 1.00 57.12 190 LEU A C 1
ATOM 1418 O O . LEU A 1 190 ? 10.613 -45.696 3.472 1.00 59.17 190 LEU A O 1
ATOM 1420 N N . GLU A 1 191 ? 11.610 -43.716 3.120 1.00 53.88 191 GLU A N 1
ATOM 1421 C CA . GLU A 1 191 ? 12.900 -44.141 3.638 1.00 52.49 191 GLU A CA 1
ATOM 1422 C C . GLU A 1 191 ? 12.806 -44.371 5.143 1.00 48.90 191 GLU A C 1
ATOM 1423 O O . GLU A 1 191 ? 13.493 -45.223 5.689 1.00 47.95 191 GLU A O 1
ATOM 1429 N N . GLN A 1 192 ? 11.956 -43.598 5.806 1.00 48.08 192 GLN A N 1
ATOM 1430 C CA . GLN A 1 192 ? 11.716 -43.765 7.265 1.00 48.35 192 GLN A CA 1
ATOM 1431 C C . GLN A 1 192 ? 11.048 -45.128 7.510 1.00 48.41 192 GLN A C 1
ATOM 1432 O O . GLN A 1 192 ? 11.545 -45.872 8.380 1.00 49.25 192 GLN A O 1
ATOM 1438 N N . LYS A 1 193 ? 9.969 -45.437 6.775 1.00 51.10 193 LYS A N 1
ATOM 1439 C CA . LYS A 1 193 ? 9.136 -46.660 6.951 1.00 53.91 193 LYS A CA 1
ATOM 1440 C C . LYS A 1 193 ? 9.942 -47.901 6.551 1.00 55.39 193 LYS A C 1
ATOM 1441 O O . LYS A 1 193 ? 9.953 -48.859 7.341 1.00 55.45 193 LYS A O 1
ATOM 1443 N N . ASN A 1 194 ? 10.610 -47.884 5.389 1.00 55.22 194 ASN A N 1
ATOM 1444 C CA . ASN A 1 194 ? 11.261 -49.087 4.803 1.00 55.91 194 ASN A CA 1
ATOM 1445 C C . ASN A 1 194 ? 12.627 -49.338 5.450 1.00 57.33 194 ASN A C 1
ATOM 1446 O O . ASN A 1 194 ? 12.927 -50.517 5.725 1.00 63.00 194 ASN A O 1
ATOM 1451 N N . ASN A 1 195 ? 13.442 -48.296 5.637 1.00 56.55 195 ASN A N 1
ATOM 1452 C CA . ASN A 1 195 ? 14.877 -48.433 6.016 1.00 56.12 195 ASN A CA 1
ATOM 1453 C C . ASN A 1 195 ? 15.074 -48.088 7.495 1.00 55.23 195 ASN A C 1
ATOM 1454 O O . ASN A 1 195 ? 16.238 -48.067 7.931 1.00 53.77 195 ASN A O 1
ATOM 1459 N N . ASP A 1 196 ? 13.988 -47.845 8.237 1.00 55.96 196 ASP A N 1
ATOM 1460 C CA . ASP A 1 196 ? 14.028 -47.536 9.693 1.00 59.13 196 ASP A CA 1
ATOM 1461 C C . ASP A 1 196 ? 14.964 -46.337 9.924 1.00 58.78 196 ASP A C 1
ATOM 1462 O O . ASP A 1 196 ? 15.702 -46.336 10.933 1.00 56.12 196 ASP A O 1
ATOM 1464 N N . PHE A 1 197 ? 14.951 -45.357 9.013 1.00 55.18 197 PHE A N 1
ATOM 1465 C CA . PHE A 1 197 ? 15.836 -44.163 9.044 1.00 50.26 197 PHE A CA 1
ATOM 1466 C C . PHE A 1 197 ? 15.223 -43.100 9.966 1.00 44.60 197 PHE A C 1
ATOM 1467 O O . PHE A 1 197 ? 14.018 -42.833 9.848 1.00 40.05 197 PHE A O 1
ATOM 1475 N N . SER A 1 198 ? 16.032 -42.530 10.865 1.00 41.42 198 SER A N 1
ATOM 1476 C CA . SER A 1 198 ? 15.632 -41.449 11.807 1.00 40.77 198 SER A CA 1
ATOM 1477 C C . SER A 1 198 ? 16.056 -40.083 11.249 1.00 37.93 198 SER A C 1
ATOM 1478 O O . SER A 1 198 ? 17.264 -39.775 11.257 1.00 32.89 198 SER A O 1
ATOM 1481 N N . TRP A 1 199 ? 15.082 -39.312 10.760 1.00 36.72 199 TRP A N 1
ATOM 1482 C CA . TRP A 1 199 ? 15.284 -37.931 10.254 1.00 38.44 199 TRP A CA 1
ATOM 1483 C C . TRP A 1 199 ? 15.565 -36.986 11.420 1.00 37.11 199 TRP A C 1
ATOM 1484 O O . TRP A 1 199 ? 14.921 -37.136 12.480 1.00 36.98 199 TRP A O 1
ATOM 1495 N N . THR A 1 200 ? 16.525 -36.084 11.212 1.00 34.76 200 THR A N 1
ATOM 1496 C CA . THR A 1 200 ? 16.801 -34.886 12.046 1.00 34.32 200 THR A CA 1
ATOM 1497 C C . THR A 1 200 ? 16.736 -33.672 11.125 1.00 34.00 200 THR A C 1
ATOM 1498 O O . THR A 1 200 ? 16.786 -33.821 9.905 1.00 36.65 200 THR A O 1
ATOM 1502 N N . PRO A 1 201 ? 16.580 -32.445 11.668 1.00 33.19 201 PRO A N 1
ATOM 1503 C CA . PRO A 1 201 ? 16.612 -31.239 10.839 1.00 32.51 201 PRO A CA 1
ATOM 1504 C C . PRO A 1 201 ? 17.840 -31.190 9.912 1.00 31.38 201 PRO A C 1
ATOM 1505 O O . PRO A 1 201 ? 17.664 -30.937 8.735 1.00 28.99 201 PRO A O 1
ATOM 1509 N N . SER A 1 202 ? 19.039 -31.454 10.442 1.00 33.05 202 SER A N 1
ATOM 1510 C CA . SER A 1 202 ? 20.317 -31.375 9.677 1.00 34.20 202 SER A CA 1
ATOM 1511 C C . SER A 1 202 ? 20.286 -32.367 8.511 1.00 34.00 202 SER A C 1
ATOM 1512 O O . SER A 1 202 ? 20.678 -31.969 7.395 1.00 33.28 202 SER A O 1
ATOM 1515 N N . LYS A 1 203 ? 19.798 -33.588 8.751 1.00 33.85 203 LYS A N 1
ATOM 1516 C CA . LYS A 1 203 ? 19.684 -34.637 7.705 1.00 35.30 203 LYS A CA 1
ATOM 1517 C C . LYS A 1 203 ? 18.709 -34.164 6.624 1.00 32.82 203 LYS A C 1
ATOM 1518 O O . LYS A 1 203 ? 19.041 -34.296 5.438 1.00 30.63 203 LYS A O 1
ATOM 1524 N N . LEU A 1 204 ? 17.558 -33.620 7.020 1.00 33.60 204 LEU A N 1
ATOM 1525 C CA . LEU A 1 204 ? 16.519 -33.137 6.072 1.00 32.99 204 LEU A CA 1
ATOM 1526 C C . LEU A 1 204 ? 17.073 -31.956 5.265 1.00 34.63 204 LEU A C 1
ATOM 1527 O O . LEU A 1 204 ? 16.818 -31.907 4.051 1.00 36.96 204 LEU A O 1
ATOM 1532 N N . ILE A 1 205 ? 17.799 -31.034 5.906 1.00 35.20 205 ILE A N 1
ATOM 1533 C CA . ILE A 1 205 ? 18.330 -29.814 5.227 1.00 34.43 205 ILE A CA 1
ATOM 1534 C C . ILE A 1 205 ? 19.429 -30.243 4.249 1.00 34.82 205 ILE A C 1
ATOM 1535 O O . ILE A 1 205 ? 19.500 -29.656 3.152 1.00 34.15 205 ILE A O 1
ATOM 1540 N N . ASP A 1 206 ? 20.246 -31.231 4.622 1.00 36.48 206 ASP A N 1
ATOM 1541 C CA . ASP A 1 206 ? 21.260 -31.826 3.712 1.00 37.57 206 ASP A CA 1
ATOM 1542 C C . ASP A 1 206 ? 20.555 -32.329 2.441 1.00 36.63 206 ASP A C 1
ATOM 1543 O O . ASP A 1 206 ? 21.032 -32.037 1.331 1.00 35.98 206 ASP A O 1
ATOM 1548 N N . ARG A 1 207 ? 19.433 -33.022 2.611 1.00 37.42 207 ARG A N 1
ATOM 1549 C CA . ARG A 1 207 ? 18.636 -33.621 1.512 1.00 38.96 207 ARG A CA 1
ATOM 1550 C C . ARG A 1 207 ? 18.073 -32.511 0.612 1.00 37.87 207 ARG A C 1
ATOM 1551 O O . ARG A 1 207 ? 18.201 -32.638 -0.620 1.00 37.90 207 ARG A O 1
ATOM 1559 N N . LEU A 1 208 ? 17.469 -31.470 1.191 1.00 36.80 208 LEU A N 1
ATOM 1560 C CA . LEU A 1 208 ? 16.842 -30.361 0.420 1.00 36.34 208 LEU A CA 1
ATOM 1561 C C . LEU A 1 208 ? 17.925 -29.611 -0.365 1.00 35.56 208 LEU A C 1
ATOM 1562 O O . LEU A 1 208 ? 17.636 -29.164 -1.492 1.00 37.64 208 LEU A O 1
ATOM 1567 N N . GLY A 1 209 ? 19.129 -29.497 0.197 1.00 34.40 209 GLY A N 1
ATOM 1568 C CA . GLY A 1 209 ? 20.303 -28.933 -0.494 1.00 34.52 209 GLY A CA 1
ATOM 1569 C C . GLY A 1 209 ? 20.665 -29.756 -1.719 1.00 35.30 209 GLY A C 1
ATOM 1570 O O . GLY A 1 209 ? 20.923 -29.159 -2.787 1.00 34.23 209 GLY A O 1
ATOM 1571 N N . ALA A 1 210 ? 20.700 -31.086 -1.581 1.00 36.63 210 ALA A N 1
ATOM 1572 C CA . ALA A 1 210 ? 21.017 -32.025 -2.682 1.00 35.84 210 ALA A CA 1
ATOM 1573 C C . ALA A 1 210 ? 19.943 -31.889 -3.767 1.00 37.28 210 ALA A C 1
ATOM 1574 O O . ALA A 1 210 ? 20.315 -31.779 -4.947 1.00 38.24 210 ALA A O 1
ATOM 1576 N N . GLU A 1 211 ? 18.668 -31.833 -3.375 1.00 36.94 211 GLU A N 1
ATOM 1577 C CA . GLU A 1 211 ? 17.510 -31.791 -4.302 1.00 41.63 211 GLU A CA 1
ATOM 1578 C C . GLU A 1 211 ? 17.496 -30.465 -5.075 1.00 42.78 211 GLU A C 1
ATOM 1579 O O . GLU A 1 211 ? 17.241 -30.510 -6.294 1.00 46.09 211 GLU A O 1
ATOM 1585 N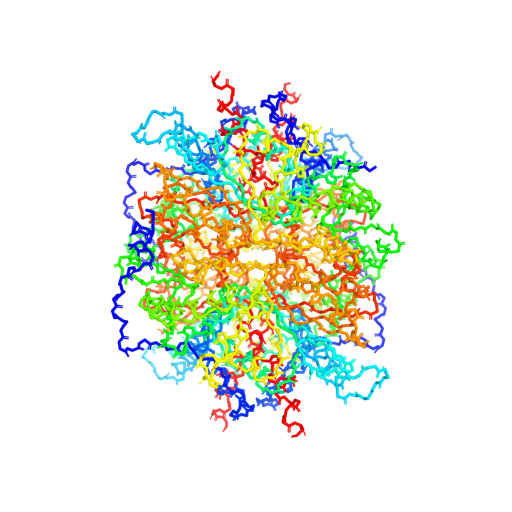 N . ILE A 1 212 ? 17.740 -29.324 -4.419 1.00 41.38 212 ILE A N 1
ATOM 1586 C CA . ILE A 1 212 ? 17.619 -27.988 -5.081 1.00 38.02 212 ILE A CA 1
ATOM 1587 C C . ILE A 1 212 ? 18.649 -27.907 -6.217 1.00 37.22 212 ILE A C 1
ATOM 1588 O O . ILE A 1 212 ? 18.310 -27.343 -7.266 1.00 36.49 212 ILE A O 1
ATOM 1593 N N . ASN A 1 213 ? 19.851 -28.453 -6.006 1.00 37.59 213 ASN A N 1
ATOM 1594 C CA . ASN A 1 213 ? 20.878 -28.676 -7.057 1.00 38.58 213 ASN A CA 1
ATOM 1595 C C . ASN A 1 213 ? 21.102 -27.373 -7.829 1.00 39.93 213 ASN A C 1
ATOM 1596 O O . ASN A 1 213 ? 21.052 -27.391 -9.072 1.00 41.83 213 ASN A O 1
ATOM 1601 N N . ASP A 1 214 ? 21.327 -26.280 -7.098 1.00 42.07 214 ASP A N 1
ATOM 1602 C CA . ASP A 1 214 ? 21.386 -24.892 -7.628 1.00 39.78 214 ASP A CA 1
ATOM 1603 C C . ASP A 1 214 ? 22.557 -24.175 -6.955 1.00 38.92 214 ASP A C 1
ATOM 1604 O O . ASP A 1 214 ? 22.569 -24.097 -5.710 1.00 39.96 214 ASP A O 1
ATOM 1609 N N . LYS A 1 215 ? 23.502 -23.665 -7.747 1.00 39.27 215 LYS A N 1
ATOM 1610 C CA . LYS A 1 215 ? 24.783 -23.091 -7.250 1.00 38.48 215 LYS A CA 1
ATOM 1611 C C . LYS A 1 215 ? 24.543 -21.711 -6.620 1.00 36.67 215 LYS A C 1
ATOM 1612 O O . LYS A 1 215 ? 25.520 -21.129 -6.117 1.00 38.21 215 LYS A O 1
ATOM 1614 N N . ARG A 1 216 ? 23.308 -21.204 -6.643 1.00 35.80 216 ARG A N 1
ATOM 1615 C CA . ARG A 1 216 ? 22.915 -19.937 -5.971 1.00 38.32 216 ARG A CA 1
ATOM 1616 C C . ARG A 1 216 ? 22.487 -20.206 -4.515 1.00 39.51 216 ARG A C 1
ATOM 1617 O O . ARG A 1 216 ? 22.338 -19.218 -3.767 1.00 42.12 216 ARG A O 1
ATOM 1625 N N . SER A 1 217 ? 22.300 -21.477 -4.125 1.00 36.16 217 SER A N 1
ATOM 1626 C CA . SER A 1 217 ? 21.711 -21.889 -2.823 1.00 35.52 217 SER A CA 1
ATOM 1627 C C . SER A 1 217 ? 22.809 -22.134 -1.779 1.00 36.70 217 SER A C 1
ATOM 1628 O O . SER A 1 217 ? 23.763 -22.870 -2.079 1.00 37.52 217 SER A O 1
ATOM 1631 N N . ILE A 1 218 ? 22.647 -21.559 -0.581 1.00 36.34 218 ILE A N 1
ATOM 1632 C CA . ILE A 1 218 ? 23.509 -21.827 0.609 1.00 35.51 218 ILE A CA 1
ATOM 1633 C C . ILE A 1 218 ? 23.409 -23.320 0.946 1.00 37.59 218 ILE A C 1
ATOM 1634 O O . ILE A 1 218 ? 24.457 -23.961 1.157 1.00 38.80 218 ILE A O 1
ATOM 1639 N N . CYS A 1 219 ? 22.185 -23.849 0.998 1.00 36.40 219 CYS A N 1
ATOM 1640 C CA . CYS A 1 219 ? 21.881 -25.248 1.403 1.00 37.28 219 CYS A CA 1
ATOM 1641 C C . CYS A 1 219 ? 22.529 -26.227 0.419 1.00 34.37 219 CYS A C 1
ATOM 1642 O O . CYS A 1 219 ? 23.077 -27.247 0.885 1.00 32.95 219 CYS A O 1
ATOM 1645 N N . TYR A 1 220 ? 22.503 -25.923 -0.883 1.00 31.63 220 TYR A N 1
ATOM 1646 C CA . TYR A 1 220 ? 23.196 -26.729 -1.918 1.00 32.00 220 TYR A CA 1
ATOM 1647 C C . TYR A 1 220 ? 24.681 -26.825 -1.562 1.00 31.35 220 TYR A C 1
ATOM 1648 O O . TYR A 1 220 ? 25.194 -27.946 -1.495 1.00 31.57 220 TYR A O 1
ATOM 1657 N N . TRP A 1 221 ? 25.349 -25.692 -1.331 1.00 31.82 221 TRP A N 1
ATOM 1658 C CA . TRP A 1 221 ? 26.810 -25.657 -1.056 1.00 31.54 221 TRP A CA 1
ATOM 1659 C C . TRP A 1 221 ? 27.108 -26.318 0.296 1.00 33.13 221 TRP A C 1
ATOM 1660 O O . TRP A 1 221 ? 28.153 -26.986 0.403 1.00 33.43 221 TRP A O 1
ATOM 1671 N N . ALA A 1 222 ? 26.231 -26.171 1.292 1.00 33.84 222 ALA A N 1
ATOM 1672 C CA . ALA A 1 222 ? 26.391 -26.818 2.614 1.00 35.44 222 ALA A CA 1
ATOM 1673 C C . ALA A 1 222 ? 26.417 -28.344 2.429 1.00 36.96 222 ALA A C 1
ATOM 1674 O O . ALA A 1 222 ? 27.314 -29.003 2.988 1.00 33.01 222 ALA A O 1
ATOM 1676 N N . HIS A 1 223 ? 25.472 -28.884 1.660 1.00 39.50 223 HIS A N 1
ATOM 1677 C CA . HIS A 1 223 ? 25.420 -30.325 1.289 1.00 41.88 223 HIS A CA 1
ATOM 1678 C C . HIS A 1 223 ? 26.729 -30.719 0.598 1.00 39.22 223 HIS A C 1
ATOM 1679 O O . HIS A 1 223 ? 27.382 -31.672 1.055 1.00 39.70 223 HIS A O 1
ATOM 1686 N N . ARG A 1 224 ? 27.104 -29.987 -0.450 1.00 39.56 224 ARG A N 1
ATOM 1687 C CA . ARG A 1 224 ? 28.279 -30.291 -1.307 1.00 41.01 224 ARG A CA 1
ATOM 1688 C C . ARG A 1 224 ? 29.557 -30.320 -0.463 1.00 39.38 224 ARG A C 1
ATOM 1689 O O . ARG A 1 224 ? 30.368 -31.213 -0.684 1.00 39.65 224 ARG A O 1
ATOM 1697 N N . ASN A 1 225 ? 29.714 -29.387 0.480 1.00 40.69 225 ASN A N 1
ATOM 1698 C CA . ASN A 1 225 ? 30.970 -29.184 1.251 1.00 39.20 225 ASN A CA 1
ATOM 1699 C C . ASN A 1 225 ? 30.870 -29.855 2.625 1.00 36.89 225 ASN A C 1
ATOM 1700 O O . ASN A 1 225 ? 31.789 -29.659 3.444 1.00 35.18 225 ASN A O 1
ATOM 1705 N N . ARG A 1 226 ? 29.826 -30.656 2.851 1.00 35.78 226 ARG A N 1
ATOM 1706 C CA . ARG A 1 226 ? 29.626 -31.435 4.101 1.00 35.34 226 ARG A CA 1
ATOM 1707 C C . ARG A 1 226 ? 29.630 -30.461 5.283 1.00 32.87 226 ARG A C 1
ATOM 1708 O O . ARG A 1 226 ? 30.260 -30.759 6.308 1.00 33.74 226 ARG A O 1
ATOM 1713 N N . ILE A 1 227 ? 28.960 -29.318 5.123 1.00 30.99 227 ILE A N 1
ATOM 1714 C CA . ILE A 1 227 ? 28.741 -28.327 6.212 1.00 28.77 227 ILE A CA 1
ATOM 1715 C C . ILE A 1 227 ? 27.338 -28.573 6.755 1.00 26.83 227 ILE A C 1
ATOM 1716 O O . ILE A 1 227 ? 26.353 -28.288 6.075 1.00 25.24 227 ILE A O 1
ATOM 1721 N N . PRO A 1 228 ? 27.212 -29.122 7.985 1.00 24.91 228 PRO A N 1
ATOM 1722 C CA . PRO A 1 228 ? 25.901 -29.436 8.545 1.00 25.77 228 PRO A CA 1
ATOM 1723 C C . PRO A 1 228 ? 25.156 -28.134 8.861 1.00 26.93 228 PRO A C 1
ATOM 1724 O O . PRO A 1 228 ? 25.803 -27.164 9.254 1.00 26.38 228 PRO A O 1
ATOM 1728 N N . VAL A 1 229 ? 23.843 -28.127 8.629 1.00 29.10 229 VAL A N 1
ATOM 1729 C CA . VAL A 1 229 ? 22.933 -26.997 8.973 1.00 30.76 229 VAL A CA 1
ATOM 1730 C C . VAL A 1 229 ? 21.988 -27.502 10.061 1.00 29.54 229 VAL A C 1
ATOM 1731 O O . VAL A 1 229 ? 21.166 -28.368 9.762 1.00 31.33 229 VAL A O 1
ATOM 1735 N N . PHE A 1 230 ? 22.073 -26.949 11.262 1.00 29.66 230 PHE A N 1
ATOM 1736 C CA . PHE A 1 230 ? 21.199 -27.350 12.355 1.00 31.82 230 PHE A CA 1
ATOM 1737 C C . PHE A 1 230 ? 20.081 -26.329 12.556 1.00 33.44 230 PHE A C 1
ATOM 1738 O O . PHE A 1 230 ? 20.326 -25.130 12.547 1.00 32.22 230 PHE A O 1
ATOM 1746 N N . SER A 1 231 ? 18.851 -26.821 12.674 1.00 34.92 231 SER A N 1
ATOM 1747 C CA . SER A 1 231 ? 17.671 -25.990 12.890 1.00 34.58 231 SER A CA 1
ATOM 1748 C C . SER A 1 231 ? 16.679 -26.668 13.840 1.00 35.14 231 SER A C 1
ATOM 1749 O O . SER A 1 231 ? 15.714 -27.261 13.389 1.00 36.87 231 SER A O 1
ATOM 1752 N N . PRO A 1 232 ? 16.909 -26.576 15.156 1.00 37.41 232 PRO A N 1
ATOM 1753 C CA . PRO A 1 232 ? 16.073 -27.211 16.189 1.00 38.89 232 PRO A CA 1
ATOM 1754 C C . PRO A 1 232 ? 14.560 -26.991 16.053 1.00 39.26 232 PRO A C 1
ATOM 1755 O O . PRO A 1 232 ? 13.785 -27.895 16.322 1.00 41.42 232 PRO A O 1
ATOM 1759 N N . ALA A 1 233 ? 14.163 -25.791 15.666 1.00 35.96 233 ALA A N 1
ATOM 1760 C CA . ALA A 1 233 ? 12.745 -25.408 15.460 1.00 34.95 233 ALA A CA 1
ATOM 1761 C C . ALA A 1 233 ? 12.416 -25.356 13.958 1.00 34.32 233 ALA A C 1
ATOM 1762 O O . ALA A 1 233 ? 11.776 -24.394 13.524 1.00 35.34 233 ALA A O 1
ATOM 1764 N N . LEU A 1 234 ? 12.813 -26.372 13.189 1.00 35.36 234 LEU A N 1
ATOM 1765 C CA . LEU A 1 234 ? 12.615 -26.419 11.714 1.00 36.96 234 LEU A CA 1
ATOM 1766 C C . LEU A 1 234 ? 11.118 -26.439 11.367 1.00 37.31 234 LEU A C 1
ATOM 1767 O O . LEU A 1 234 ? 10.784 -26.057 10.238 1.00 42.38 234 LEU A O 1
ATOM 1772 N N . THR A 1 235 ? 10.244 -26.833 12.295 1.00 39.45 235 THR A N 1
ATOM 1773 C CA . THR A 1 235 ? 8.766 -26.871 12.112 1.00 42.30 235 THR A CA 1
ATOM 1774 C C . THR A 1 235 ? 8.148 -25.462 12.099 1.00 47.34 235 THR A C 1
ATOM 1775 O O . THR A 1 235 ? 6.932 -25.353 11.834 1.00 46.00 235 THR A O 1
ATOM 1779 N N . ASP A 1 236 ? 8.879 -24.451 12.560 1.00 51.87 236 ASP A N 1
ATOM 1780 C CA . ASP A 1 236 ? 8.410 -23.075 12.630 1.00 53.63 236 ASP A CA 1
ATOM 1781 C C . ASP A 1 236 ? 8.445 -22.299 11.317 1.00 52.38 236 ASP A C 1
ATOM 1782 O O . ASP A 1 236 ? 9.184 -21.328 11.202 1.00 53.50 236 ASP A O 1
ATOM 1787 N N . GLY A 1 237 ? 7.644 -22.701 10.338 1.00 52.28 237 GLY A N 1
ATOM 1788 C CA . GLY A 1 237 ? 7.623 -22.000 9.066 1.00 54.22 237 GLY A CA 1
ATOM 1789 C C . GLY A 1 237 ? 6.936 -22.752 7.941 1.00 55.08 237 GLY A C 1
ATOM 1790 O O . GLY A 1 237 ? 6.162 -23.670 8.182 1.00 57.25 237 GLY A O 1
ATOM 1791 N N . SER A 1 238 ? 7.229 -22.358 6.705 1.00 56.53 238 SER A N 1
ATOM 1792 C CA . SER A 1 238 ? 6.656 -22.993 5.527 1.00 55.18 238 SER A CA 1
ATOM 1793 C C . SER A 1 238 ? 6.963 -24.477 5.471 1.00 54.62 238 SER A C 1
ATOM 1794 O O . SER A 1 238 ? 6.117 -25.263 5.059 1.00 57.66 238 SER A O 1
ATOM 1797 N N . ILE A 1 239 ? 8.178 -24.856 5.852 1.00 55.35 239 ILE A N 1
ATOM 1798 C CA . ILE A 1 239 ? 8.557 -26.252 5.859 1.00 53.96 239 ILE A CA 1
ATOM 1799 C C . ILE A 1 239 ? 7.602 -26.893 6.840 1.00 53.16 239 ILE A C 1
ATOM 1800 O O . ILE A 1 239 ? 7.080 -27.967 6.575 1.00 49.64 239 ILE A O 1
ATOM 1805 N N . GLY A 1 240 ? 7.380 -26.246 8.014 1.00 55.80 240 GLY A N 1
ATOM 1806 C CA . GLY A 1 240 ? 6.397 -26.674 9.024 1.00 56.50 240 GLY A CA 1
ATOM 1807 C C . GLY A 1 240 ? 5.039 -26.898 8.395 1.00 56.88 240 GLY A C 1
ATOM 1808 O O . GLY A 1 240 ? 4.512 -28.018 8.535 1.00 59.06 240 GLY A O 1
ATOM 1809 N N . ASP A 1 241 ? 4.510 -25.875 7.711 1.00 55.01 241 ASP A N 1
ATOM 1810 C CA . ASP A 1 241 ? 3.196 -25.901 7.013 1.00 54.15 241 ASP A CA 1
ATOM 1811 C C . ASP A 1 241 ? 3.131 -27.158 6.135 1.00 54.23 241 ASP A C 1
ATOM 1812 O O . ASP A 1 241 ? 2.125 -27.898 6.232 1.00 51.50 241 ASP A O 1
ATOM 1817 N N . MET A 1 242 ? 4.170 -27.400 5.329 1.00 51.28 242 MET A N 1
ATOM 1818 C CA . MET A 1 242 ? 4.232 -28.549 4.386 1.00 55.33 242 MET A CA 1
ATOM 1819 C C . MET A 1 242 ? 4.274 -29.863 5.182 1.00 56.43 242 MET A C 1
ATOM 1820 O O . MET A 1 242 ? 3.559 -30.804 4.803 1.00 56.70 242 MET A O 1
ATOM 1822 N N . LEU A 1 243 ? 5.068 -29.932 6.252 1.00 58.27 243 LEU A N 1
ATOM 1823 C CA . LEU A 1 243 ? 5.167 -31.149 7.107 1.00 55.33 243 LEU A CA 1
ATOM 1824 C C . LEU A 1 243 ? 3.803 -31.427 7.742 1.00 51.33 243 LEU A C 1
ATOM 1825 O O . LEU A 1 243 ? 3.443 -32.612 7.841 1.00 52.21 243 LEU A O 1
ATOM 1830 N N . TYR A 1 244 ? 3.077 -30.372 8.131 1.00 52.90 244 TYR A N 1
ATOM 1831 C CA . TYR A 1 244 ? 1.707 -30.440 8.710 1.00 53.42 244 TYR A CA 1
ATOM 1832 C C . TYR A 1 244 ? 0.777 -31.119 7.701 1.00 54.67 244 TYR A C 1
ATOM 1833 O O . TYR A 1 244 ? 0.226 -32.170 8.046 1.00 56.96 244 TYR A O 1
ATOM 1842 N N . PHE A 1 245 ? 0.634 -30.547 6.499 1.00 56.87 245 PHE A N 1
ATOM 1843 C CA . PHE A 1 245 ? -0.263 -31.058 5.428 1.00 59.41 245 PHE A CA 1
ATOM 1844 C C . PHE A 1 245 ? 0.150 -32.487 5.053 1.00 62.89 245 PHE A C 1
ATOM 1845 O O . PHE A 1 245 ? -0.725 -33.362 4.895 1.00 60.44 245 PHE A O 1
ATOM 1853 N N . HIS A 1 246 ? 1.456 -32.706 4.907 1.00 65.25 246 HIS A N 1
ATOM 1854 C CA . HIS A 1 246 ? 2.045 -33.979 4.422 1.00 63.56 246 HIS A CA 1
ATOM 1855 C C . HIS A 1 246 ? 1.733 -35.124 5.398 1.00 65.05 246 HIS A C 1
ATOM 1856 O O . HIS A 1 246 ? 2.057 -35.010 6.623 1.00 65.18 246 HIS A O 1
ATOM 1863 N N . GLY A 1 252 ? 3.809 -37.964 7.581 1.00 66.67 252 GLY A N 1
ATOM 1864 C CA . GLY A 1 252 ? 3.985 -38.922 8.689 1.00 65.71 252 GLY A CA 1
ATOM 1865 C C . GLY A 1 252 ? 5.434 -39.079 9.120 1.00 62.63 252 GLY A C 1
ATOM 1866 O O . GLY A 1 252 ? 5.718 -40.118 9.748 1.00 59.61 252 GLY A O 1
ATOM 1867 N N . ILE A 1 253 ? 6.297 -38.095 8.829 1.00 55.41 253 ILE A N 1
ATOM 1868 C CA . ILE A 1 253 ? 7.754 -38.149 9.150 1.00 51.64 253 ILE A CA 1
ATOM 1869 C C . ILE A 1 253 ? 7.975 -37.591 10.559 1.00 46.08 253 ILE A C 1
ATOM 1870 O O . ILE A 1 253 ? 7.221 -36.689 10.951 1.00 45.58 253 ILE A O 1
ATOM 1875 N N . LYS A 1 254 ? 8.924 -38.166 11.295 1.00 41.14 254 LYS A N 1
ATOM 1876 C CA . LYS A 1 254 ? 9.361 -37.696 12.631 1.00 40.22 254 LYS A CA 1
ATOM 1877 C C . LYS A 1 254 ? 10.698 -36.969 12.438 1.00 39.06 254 LYS A C 1
ATOM 1878 O O . LYS A 1 254 ? 11.553 -37.489 11.688 1.00 39.37 254 LYS A O 1
ATOM 1880 N N . LEU A 1 255 ? 10.859 -35.796 13.060 1.00 37.12 255 LEU A N 1
ATOM 1881 C CA . LEU A 1 255 ? 12.147 -35.049 13.141 1.00 35.30 255 LEU A CA 1
ATOM 1882 C C . LEU A 1 255 ? 12.643 -35.081 14.589 1.00 34.08 255 LEU A C 1
ATOM 1883 O O . LEU A 1 255 ? 12.047 -34.383 15.425 1.00 35.20 255 LEU A O 1
ATOM 1888 N N . ASP A 1 256 ? 13.700 -35.851 14.860 1.00 32.71 256 ASP A N 1
ATOM 1889 C CA . ASP A 1 256 ? 14.338 -35.955 16.197 1.00 33.67 256 ASP A CA 1
ATOM 1890 C C . ASP A 1 256 ? 15.377 -34.837 16.358 1.00 33.26 256 ASP A C 1
ATOM 1891 O O . ASP A 1 256 ? 16.300 -34.755 15.539 1.00 34.91 256 ASP A O 1
ATOM 1896 N N . ILE A 1 257 ? 15.236 -34.024 17.404 1.00 32.16 257 ILE A N 1
ATOM 1897 C CA . ILE A 1 257 ? 16.141 -32.877 17.695 1.00 31.06 257 ILE A CA 1
ATOM 1898 C C . ILE A 1 257 ? 17.237 -33.324 18.670 1.00 31.06 257 ILE A C 1
ATOM 1899 O O . ILE A 1 257 ? 18.233 -32.613 18.759 1.00 34.20 257 ILE A O 1
ATOM 1904 N N . VAL A 1 258 ? 17.100 -34.470 19.337 1.00 31.62 258 VAL A N 1
ATOM 1905 C CA . VAL A 1 258 ? 18.103 -34.935 20.344 1.00 32.34 258 VAL A CA 1
ATOM 1906 C C . VAL A 1 258 ? 19.353 -35.440 19.622 1.00 31.71 258 VAL A C 1
ATOM 1907 O O . VAL A 1 258 ? 20.449 -35.065 20.037 1.00 32.16 258 VAL A O 1
ATOM 1911 N N . GLU A 1 259 ? 19.209 -36.249 18.578 1.00 34.58 259 GLU A N 1
ATOM 1912 C CA . GLU A 1 259 ? 20.371 -36.718 17.770 1.00 35.56 259 GLU A CA 1
ATOM 1913 C C . GLU A 1 259 ? 21.142 -35.498 17.233 1.00 33.78 259 GLU A C 1
ATOM 1914 O O . GLU A 1 259 ? 22.381 -35.516 17.303 1.00 32.10 259 GLU A O 1
ATOM 1920 N N . ASP A 1 260 ? 20.437 -34.482 16.720 1.00 31.71 260 ASP A N 1
ATOM 1921 C CA . ASP A 1 260 ? 21.064 -33.264 16.139 1.00 30.86 260 ASP A CA 1
ATOM 1922 C C . ASP A 1 260 ? 21.809 -32.498 17.237 1.00 29.93 260 ASP A C 1
ATOM 1923 O O . ASP A 1 260 ? 22.861 -31.918 16.939 1.00 31.42 260 ASP A O 1
ATOM 1928 N N . LEU A 1 261 ? 21.317 -32.532 18.456 1.00 29.73 261 LEU A N 1
ATOM 1929 C CA . LEU A 1 261 ? 21.995 -31.845 19.520 1.00 30.26 261 LEU A CA 1
ATOM 1930 C C . LEU A 1 261 ? 23.309 -32.552 19.830 1.00 30.76 261 LEU A C 1
ATOM 1931 O O . LEU A 1 261 ? 24.313 -31.910 20.102 1.00 33.19 261 LEU A O 1
ATOM 1936 N N . ARG A 1 262 ? 23.299 -33.878 19.795 1.00 32.01 262 ARG A N 1
ATOM 1937 C CA . ARG A 1 262 ? 24.517 -34.637 20.030 1.00 33.53 262 ARG A CA 1
ATOM 1938 C C . ARG A 1 262 ? 25.561 -34.320 18.967 1.00 32.54 262 ARG A C 1
ATOM 1939 O O . ARG A 1 262 ? 26.739 -34.193 19.267 1.00 33.81 262 ARG A O 1
ATOM 1941 N N . HIS A 1 263 ? 25.115 -34.188 17.724 1.00 32.61 263 HIS A N 1
ATOM 1942 C CA . HIS A 1 263 ? 26.004 -33.881 16.615 1.00 34.50 263 HIS A CA 1
ATOM 1943 C C . HIS A 1 263 ? 26.693 -32.524 16.751 1.00 34.16 263 HIS A C 1
ATOM 1944 O O . HIS A 1 263 ? 27.896 -32.425 16.550 1.00 36.06 263 HIS A O 1
ATOM 1951 N N . ILE A 1 264 ? 25.938 -31.482 17.086 1.00 31.71 264 ILE A N 1
ATOM 1952 C CA . ILE A 1 264 ? 26.533 -30.115 17.205 1.00 31.58 264 ILE A CA 1
ATOM 1953 C C . ILE A 1 264 ? 27.409 -30.054 18.462 1.00 30.48 264 ILE A C 1
ATOM 1954 O O . ILE A 1 264 ? 28.500 -29.465 18.372 1.00 29.88 264 ILE A O 1
ATOM 1959 N N . ASN A 1 265 ? 27.060 -30.739 19.552 1.00 30.48 265 ASN A N 1
ATOM 1960 C CA . ASN A 1 265 ? 27.812 -30.626 20.787 1.00 32.19 265 ASN A CA 1
ATOM 1961 C C . ASN A 1 265 ? 29.115 -31.354 20.644 1.00 33.51 265 ASN A C 1
ATOM 1962 O O . ASN A 1 265 ? 30.161 -30.871 21.039 1.00 32.68 265 ASN A O 1
ATOM 1967 N N . THR A 1 266 ? 29.034 -32.523 20.040 1.00 33.76 266 THR A N 1
ATOM 1968 C CA . THR A 1 266 ? 30.239 -33.368 19.828 1.00 35.30 266 THR A CA 1
ATOM 1969 C C . THR A 1 266 ? 31.202 -32.639 18.881 1.00 32.57 266 THR A C 1
ATOM 1970 O O . THR A 1 266 ? 32.417 -32.688 19.131 1.00 33.42 266 THR A O 1
ATOM 1974 N N . MET A 1 267 ? 30.685 -31.966 17.859 1.00 31.66 267 MET A N 1
ATOM 1975 C CA . MET A 1 267 ? 31.510 -31.174 16.909 1.00 33.97 267 MET A CA 1
ATOM 1976 C C . MET A 1 267 ? 32.312 -30.122 17.687 1.00 34.94 267 MET A C 1
ATOM 1977 O O . MET A 1 267 ? 33.510 -29.965 17.397 1.00 34.10 267 MET A O 1
ATOM 1982 N N . ALA A 1 268 ? 31.677 -29.448 18.652 1.00 33.57 268 ALA A N 1
ATOM 1983 C CA . ALA A 1 268 ? 32.323 -28.457 19.544 1.00 31.58 268 ALA A CA 1
ATOM 1984 C C . ALA A 1 268 ? 33.356 -29.166 20.430 1.00 30.09 268 ALA A C 1
ATOM 1985 O O . ALA A 1 268 ? 34.500 -28.726 20.469 1.00 30.57 268 ALA A O 1
ATOM 1987 N N . VAL A 1 269 ? 32.964 -30.227 21.128 1.00 29.64 269 VAL A N 1
ATOM 1988 C CA . VAL A 1 269 ? 33.834 -30.943 22.107 1.00 31.15 269 VAL A CA 1
ATOM 1989 C C . VAL A 1 269 ? 35.098 -31.453 21.399 1.00 32.69 269 VAL A C 1
ATOM 1990 O O . VAL A 1 269 ? 36.165 -31.411 22.022 1.00 34.29 269 VAL A O 1
ATOM 1994 N N . ARG A 1 270 ? 34.991 -31.902 20.148 1.00 31.77 270 ARG A N 1
ATOM 1995 C CA . ARG A 1 270 ? 36.112 -32.536 19.404 1.00 34.99 270 ARG A CA 1
ATOM 1996 C C . ARG A 1 270 ? 36.898 -31.503 18.593 1.00 35.40 270 ARG A C 1
ATOM 1997 O O . ARG A 1 270 ? 37.796 -31.920 17.846 1.00 38.60 270 ARG A O 1
ATOM 2005 N N . SER A 1 271 ? 36.604 -30.210 18.735 1.00 33.04 271 SER A N 1
ATOM 2006 C CA . SER A 1 271 ? 37.286 -29.136 17.972 1.00 31.61 271 SER A CA 1
ATOM 2007 C C . SER A 1 271 ? 38.604 -28.788 18.671 1.00 31.60 271 SER A C 1
ATOM 2008 O O . SER A 1 271 ? 38.657 -28.820 19.919 1.00 32.75 271 SER A O 1
ATOM 2011 N N . ASN A 1 272 ? 39.628 -28.481 17.877 1.00 30.70 272 ASN A N 1
ATOM 2012 C CA . ASN A 1 272 ? 40.948 -28.004 18.353 1.00 31.03 272 ASN A CA 1
ATOM 2013 C C . ASN A 1 272 ? 40.783 -26.576 18.893 1.00 30.84 272 ASN A C 1
ATOM 2014 O O . ASN A 1 272 ? 41.240 -26.296 20.017 1.00 28.98 272 ASN A O 1
ATOM 2019 N N . ARG A 1 273 ? 40.170 -25.706 18.087 1.00 32.41 273 ARG A N 1
ATOM 2020 C CA . ARG A 1 273 ? 39.711 -24.347 18.481 1.00 33.16 273 ARG A CA 1
ATOM 2021 C C . ARG A 1 273 ? 38.328 -24.117 17.857 1.00 32.05 273 ARG A C 1
ATOM 2022 O O . ARG A 1 273 ? 37.985 -24.833 16.875 1.00 28.16 273 ARG A O 1
ATOM 2030 N N . THR A 1 274 ? 37.558 -23.168 18.401 1.00 29.43 274 THR A N 1
ATOM 2031 C CA . THR A 1 274 ? 36.259 -22.742 17.816 1.00 28.88 274 THR A CA 1
ATOM 2032 C C . THR A 1 274 ? 36.182 -21.215 17.752 1.00 29.04 274 THR A C 1
ATOM 2033 O O . THR A 1 274 ? 36.651 -20.532 18.690 1.00 27.72 274 THR A O 1
ATOM 2037 N N . GLY A 1 275 ? 35.638 -20.719 16.644 1.00 28.73 275 GLY A N 1
ATOM 2038 C CA . GLY A 1 275 ? 35.193 -19.330 16.470 1.00 29.52 275 GLY A CA 1
ATOM 2039 C C . GLY A 1 275 ? 33.702 -19.318 16.211 1.00 30.27 275 GLY A C 1
ATOM 2040 O O . GLY A 1 275 ? 33.221 -20.253 15.537 1.00 31.97 275 GLY A O 1
ATOM 2041 N N . VAL A 1 276 ? 32.987 -18.328 16.747 1.00 29.58 276 VAL A N 1
ATOM 2042 C CA . VAL A 1 276 ? 31.539 -18.123 16.463 1.00 29.55 276 VAL A CA 1
ATOM 2043 C C . VAL A 1 276 ? 31.376 -16.766 15.766 1.00 30.20 276 VAL A C 1
ATOM 2044 O O . VAL A 1 276 ? 31.984 -15.778 16.216 1.00 29.97 276 VAL A O 1
ATOM 2048 N N . ILE A 1 277 ? 30.634 -16.767 14.658 1.00 28.89 277 ILE A N 1
ATOM 2049 C CA . ILE A 1 277 ? 30.177 -15.563 13.921 1.00 28.21 277 ILE A CA 1
ATOM 2050 C C . ILE A 1 277 ? 28.649 -15.608 13.906 1.00 28.15 277 ILE A C 1
ATOM 2051 O O . ILE A 1 277 ? 28.087 -16.439 13.177 1.00 28.65 277 ILE A O 1
ATOM 2056 N N . LEU A 1 278 ? 28.018 -14.752 14.711 1.00 27.62 278 LEU A N 1
ATOM 2057 C CA . LEU A 1 278 ? 26.557 -14.749 14.947 1.00 28.02 278 LEU A CA 1
ATOM 2058 C C . LEU A 1 278 ? 25.973 -13.450 14.390 1.00 28.24 278 LEU A C 1
ATOM 2059 O O . LEU A 1 278 ? 26.267 -12.382 14.948 1.00 31.02 278 LEU A O 1
ATOM 2064 N N . LEU A 1 279 ? 25.151 -13.528 13.336 1.00 27.52 279 LEU A N 1
ATOM 2065 C CA . LEU A 1 279 ? 24.488 -12.381 12.762 1.00 27.61 279 LEU A CA 1
ATOM 2066 C C . LEU A 1 279 ? 23.019 -12.468 13.206 1.00 28.08 279 LEU A C 1
ATOM 2067 O O . LEU A 1 279 ? 22.240 -13.194 12.622 1.00 29.11 279 LEU A O 1
ATOM 2072 N N . GLY A 1 280 ? 22.676 -11.741 14.257 1.00 27.44 280 GLY A N 1
ATOM 2073 C CA . GLY A 1 280 ? 21.337 -11.773 14.777 1.00 28.62 280 GLY A CA 1
ATOM 2074 C C . GLY A 1 280 ? 21.344 -12.448 16.126 1.00 29.39 280 GLY A C 1
ATOM 2075 O O . GLY A 1 280 ? 22.389 -12.720 16.691 1.00 33.65 280 GLY A O 1
ATOM 2076 N N . GLY A 1 281 ? 20.159 -12.736 16.627 1.00 32.25 281 GLY A N 1
ATOM 2077 C CA . GLY A 1 281 ? 19.985 -13.362 17.922 1.00 34.26 281 GLY A CA 1
ATOM 2078 C C . GLY A 1 281 ? 18.891 -14.400 17.838 1.00 37.43 281 GLY A C 1
ATOM 2079 O O . GLY A 1 281 ? 18.326 -14.620 16.778 1.00 43.96 281 GLY A O 1
ATOM 2080 N N . GLY A 1 282 ? 18.625 -15.101 18.924 1.00 38.94 282 GLY A N 1
ATOM 2081 C CA . GLY A 1 282 ? 17.561 -16.075 18.893 1.00 37.57 282 GLY A CA 1
ATOM 2082 C C . GLY A 1 282 ? 18.067 -17.465 19.149 1.00 37.91 282 GLY A C 1
ATOM 2083 O O . GLY A 1 282 ? 19.122 -17.635 19.743 1.00 34.44 282 GLY A O 1
ATOM 2084 N N . VAL A 1 283 ? 17.326 -18.462 18.684 1.00 38.80 283 VAL A N 1
ATOM 2085 C CA . VAL A 1 283 ? 17.725 -19.879 18.929 1.00 40.18 283 VAL A CA 1
ATOM 2086 C C . VAL A 1 283 ? 19.129 -20.114 18.359 1.00 38.81 283 VAL A C 1
ATOM 2087 O O . VAL A 1 283 ? 19.937 -20.779 19.025 1.00 38.94 283 VAL A O 1
ATOM 2091 N N . MET A 1 284 ? 19.378 -19.602 17.160 1.00 37.68 284 MET A N 1
ATOM 2092 C CA . MET A 1 284 ? 20.679 -19.680 16.448 1.00 40.32 284 MET A CA 1
ATOM 2093 C C . MET A 1 284 ? 21.818 -19.324 17.421 1.00 37.86 284 MET A C 1
ATOM 2094 O O . MET A 1 284 ? 22.743 -20.143 17.587 1.00 34.60 284 MET A O 1
ATOM 2099 N N . LYS A 1 285 ? 21.732 -18.162 18.071 1.00 37.25 285 LYS A N 1
ATOM 2100 C CA . LYS A 1 285 ? 22.789 -17.616 18.969 1.00 36.26 285 LYS A CA 1
ATOM 2101 C C . LYS A 1 285 ? 22.914 -18.514 20.203 1.00 34.92 285 LYS A C 1
ATOM 2102 O O . LYS A 1 285 ? 24.025 -18.914 20.541 1.00 34.65 285 LYS A O 1
ATOM 2108 N N . HIS A 1 286 ? 21.798 -18.836 20.844 1.00 35.04 286 HIS A N 1
ATOM 2109 C CA . HIS A 1 286 ? 21.770 -19.646 22.088 1.00 34.92 286 HIS A CA 1
ATOM 2110 C C . HIS A 1 286 ? 22.301 -21.060 21.801 1.00 32.15 286 HIS A C 1
ATOM 2111 O O . HIS A 1 286 ? 23.020 -21.589 22.652 1.00 29.61 286 HIS A O 1
ATOM 2118 N N . HIS A 1 287 ? 21.979 -21.633 20.641 1.00 29.34 287 HIS A N 1
ATOM 2119 C CA . HIS A 1 287 ? 22.329 -23.029 20.263 1.00 30.74 287 HIS A CA 1
ATOM 2120 C C . HIS A 1 287 ? 23.839 -23.165 20.021 1.00 30.15 287 HIS A C 1
ATOM 2121 O O . HIS A 1 287 ? 24.445 -24.135 20.528 1.00 33.56 287 HIS A O 1
ATOM 2128 N N . ILE A 1 288 ? 24.436 -22.232 19.281 1.00 27.94 288 ILE A N 1
ATOM 2129 C CA . ILE A 1 288 ? 25.903 -22.217 18.997 1.00 26.02 288 ILE A CA 1
ATOM 2130 C C . ILE A 1 288 ? 26.647 -21.974 20.310 1.00 26.81 288 ILE A C 1
ATOM 2131 O O . ILE A 1 288 ? 27.630 -22.684 20.571 1.00 26.33 288 ILE A O 1
ATOM 2136 N N . ASN A 1 289 ? 26.193 -21.005 21.105 1.00 28.56 289 ASN A N 1
ATOM 2137 C CA . ASN A 1 289 ? 26.833 -20.653 22.402 1.00 28.98 289 ASN A CA 1
ATOM 2138 C C . ASN A 1 289 ? 26.755 -21.864 23.333 1.00 28.77 289 ASN A C 1
ATOM 2139 O O . ASN A 1 289 ? 27.760 -22.147 24.003 1.00 27.43 289 ASN A O 1
ATOM 2144 N N . ASN A 1 290 ? 25.624 -22.572 23.345 1.00 30.63 290 ASN A N 1
ATOM 2145 C CA . ASN A 1 290 ? 25.439 -23.750 24.198 1.00 34.10 290 ASN A CA 1
ATOM 2146 C C . ASN A 1 290 ? 26.358 -24.892 23.811 1.00 33.78 290 ASN A C 1
ATOM 2147 O O . ASN A 1 290 ? 26.922 -25.554 24.670 1.00 31.11 290 ASN A O 1
ATOM 2152 N N . ALA A 1 291 ? 26.494 -25.128 22.516 1.00 34.16 291 ALA A N 1
ATOM 2153 C CA . ALA A 1 291 ? 27.408 -26.179 22.006 1.00 34.77 291 ALA A CA 1
ATOM 2154 C C . ALA A 1 291 ? 28.824 -25.900 22.515 1.00 32.94 291 ALA A C 1
ATOM 2155 O O . ALA A 1 291 ? 29.504 -26.858 22.936 1.00 33.36 291 ALA A O 1
ATOM 2157 N N . ASN A 1 292 ? 29.231 -24.628 22.514 1.00 33.01 292 ASN A N 1
ATOM 2158 C CA . ASN A 1 292 ? 30.603 -24.205 22.904 1.00 35.32 292 ASN A CA 1
ATOM 2159 C C . ASN A 1 292 ? 30.764 -24.252 24.433 1.00 36.31 292 ASN A C 1
ATOM 2160 O O . ASN A 1 292 ? 31.906 -24.365 24.883 1.00 34.85 292 ASN A O 1
ATOM 2165 N N . LEU A 1 293 ? 29.683 -24.206 25.213 1.00 41.47 293 LEU A N 1
ATOM 2166 C CA . LEU A 1 293 ? 29.760 -24.405 26.690 1.00 45.06 293 LEU A CA 1
ATOM 2167 C C . LEU A 1 293 ? 30.357 -25.784 26.977 1.00 42.84 293 LEU A C 1
ATOM 2168 O O . LEU A 1 293 ? 31.147 -25.886 27.926 1.00 46.19 293 LEU A O 1
ATOM 2173 N N . MET A 1 294 ? 30.015 -26.796 26.190 1.00 44.41 294 MET A N 1
ATOM 2174 C CA . MET A 1 294 ? 30.527 -28.148 26.404 1.00 46.06 294 MET A CA 1
ATOM 2175 C C . MET A 1 294 ? 32.050 -28.233 26.427 1.00 44.00 294 MET A C 1
ATOM 2176 O O . MET A 1 294 ? 32.612 -29.059 27.133 1.00 46.61 294 MET A O 1
ATOM 2181 N N . ARG A 1 295 ? 32.708 -27.379 25.653 1.00 42.69 295 ARG A N 1
ATOM 2182 C CA . ARG A 1 295 ? 34.192 -27.341 25.580 1.00 42.51 295 ARG A CA 1
ATOM 2183 C C . ARG A 1 295 ? 34.718 -26.193 26.458 1.00 42.86 295 ARG A C 1
ATOM 2184 O O . ARG A 1 295 ? 35.896 -25.837 26.316 1.00 37.33 295 ARG A O 1
ATOM 2192 N N . ASN A 1 296 ? 33.873 -25.635 27.333 1.00 47.38 296 ASN A N 1
ATOM 2193 C CA . ASN A 1 296 ? 34.240 -24.531 28.263 1.00 48.65 296 ASN A CA 1
ATOM 2194 C C . ASN A 1 296 ? 34.520 -23.249 27.465 1.00 46.88 296 ASN A C 1
ATOM 2195 O O . ASN A 1 296 ? 35.383 -22.466 27.903 1.00 45.19 296 ASN A O 1
ATOM 2200 N N . GLY A 1 297 ? 33.821 -23.043 26.339 1.00 43.86 297 GLY A N 1
ATOM 2201 C CA . GLY A 1 297 ? 33.738 -21.752 25.638 1.00 40.18 297 GLY A CA 1
ATOM 2202 C C . GLY A 1 297 ? 34.442 -21.735 24.293 1.00 39.80 297 GLY A C 1
ATOM 2203 O O . GLY A 1 297 ? 35.333 -22.572 24.066 1.00 42.86 297 GLY A O 1
ATOM 2204 N N . SER A 1 298 ? 34.060 -20.783 23.438 1.00 36.33 298 SER A N 1
ATOM 2205 C CA . SER A 1 298 ? 34.692 -20.504 22.122 1.00 36.30 298 SER A CA 1
ATOM 2206 C C . SER A 1 298 ? 35.950 -19.652 22.331 1.00 34.64 298 SER A C 1
ATOM 2207 O O . SER A 1 298 ? 36.021 -18.933 23.329 1.00 35.33 298 SER A O 1
ATOM 2210 N N . ASP A 1 299 ? 36.913 -19.758 21.418 1.00 33.96 299 ASP A N 1
ATOM 2211 C CA . ASP A 1 299 ? 38.237 -19.083 21.503 1.00 34.24 299 ASP A CA 1
ATOM 2212 C C . ASP A 1 299 ? 38.142 -17.699 20.853 1.00 32.80 299 ASP A C 1
ATOM 2213 O O . ASP A 1 299 ? 38.914 -16.820 21.247 1.00 31.83 299 ASP A O 1
ATOM 2218 N N . TYR A 1 300 ? 37.235 -17.541 19.884 1.00 32.23 300 TYR A N 1
ATOM 2219 C CA . TYR A 1 300 ? 36.980 -16.292 19.120 1.00 32.49 300 TYR A CA 1
ATOM 2220 C C . TYR A 1 300 ? 35.466 -16.139 18.928 1.00 31.83 300 TYR A C 1
ATOM 2221 O O . TYR A 1 300 ? 34.762 -17.152 18.745 1.00 31.38 300 TYR A O 1
ATOM 2230 N N . ALA A 1 301 ? 34.986 -14.896 18.993 1.00 29.23 301 ALA A N 1
ATOM 2231 C CA . ALA A 1 301 ? 33.587 -14.642 18.899 1.00 27.55 301 ALA A CA 1
ATOM 2232 C C . ALA A 1 301 ? 33.278 -13.208 18.402 1.00 26.84 301 ALA A C 1
ATOM 2233 O O . ALA A 1 301 ? 33.723 -12.238 18.993 1.00 26.96 301 ALA A O 1
ATOM 2235 N N . VAL A 1 302 ? 32.551 -13.106 17.298 1.00 27.42 302 VAL A N 1
ATOM 2236 C CA . VAL A 1 302 ? 32.008 -11.846 16.724 1.00 27.49 302 VAL A CA 1
ATOM 2237 C C . VAL A 1 302 ? 30.481 -11.937 16.708 1.00 28.46 302 VAL A C 1
ATOM 2238 O O . VAL A 1 302 ? 29.956 -12.901 16.127 1.00 27.55 302 VAL A O 1
ATOM 2242 N N . TYR A 1 303 ? 29.827 -10.931 17.274 1.00 30.12 303 TYR A N 1
ATOM 2243 C CA . TYR A 1 303 ? 28.384 -10.830 17.296 1.00 31.81 303 TYR A CA 1
ATOM 2244 C C . TYR A 1 303 ? 28.001 -9.618 16.472 1.00 30.46 303 TYR A C 1
ATOM 2245 O O . TYR A 1 303 ? 28.568 -8.549 16.646 1.00 29.54 303 TYR A O 1
ATOM 2254 N N . VAL A 1 304 ? 27.081 -9.787 15.536 1.00 31.03 304 VAL A N 1
ATOM 2255 C CA . VAL A 1 304 ? 26.574 -8.650 14.797 1.00 31.29 304 VAL A CA 1
ATOM 2256 C C . VAL A 1 304 ? 25.071 -8.725 14.983 1.00 32.51 304 VAL A C 1
ATOM 2257 O O . VAL A 1 304 ? 24.420 -9.593 14.409 1.00 32.38 304 VAL A O 1
ATOM 2261 N N . ASN A 1 305 ? 24.523 -7.792 15.751 1.00 33.58 305 ASN A N 1
ATOM 2262 C CA . ASN A 1 305 ? 23.091 -7.759 16.023 1.00 34.97 305 ASN A CA 1
ATOM 2263 C C . ASN A 1 305 ? 22.652 -6.407 16.553 1.00 35.54 305 ASN A C 1
ATOM 2264 O O . ASN A 1 305 ? 23.465 -5.573 16.929 1.00 32.77 305 ASN A O 1
ATOM 2269 N N . THR A 1 306 ? 21.345 -6.218 16.593 1.00 38.28 306 THR A N 1
ATOM 2270 C CA . THR A 1 306 ? 20.744 -4.969 17.054 1.00 40.50 306 THR A CA 1
ATOM 2271 C C . THR A 1 306 ? 20.066 -5.029 18.427 1.00 41.79 306 THR A C 1
ATOM 2272 O O . THR A 1 306 ? 19.453 -4.060 18.849 1.00 47.09 306 THR A O 1
ATOM 2276 N N . GLY A 1 307 ? 20.171 -6.151 19.124 1.00 45.24 307 GLY A N 1
ATOM 2277 C CA . GLY A 1 307 ? 19.523 -6.294 20.417 1.00 48.38 307 GLY A CA 1
ATOM 2278 C C . GLY A 1 307 ? 20.116 -5.456 21.540 1.00 50.43 307 GLY A C 1
ATOM 2279 O O . GLY A 1 307 ? 21.296 -5.130 21.503 1.00 51.21 307 GLY A O 1
ATOM 2280 N N . GLN A 1 308 ? 19.301 -5.109 22.540 1.00 54.03 308 GLN A N 1
ATOM 2281 C CA . GLN A 1 308 ? 19.771 -4.319 23.679 1.00 56.78 308 GLN A CA 1
ATOM 2282 C C . GLN A 1 308 ? 19.762 -5.139 24.982 1.00 56.60 308 GLN A C 1
ATOM 2283 O O . GLN A 1 308 ? 18.978 -6.070 25.132 1.00 58.09 308 GLN A O 1
ATOM 2289 N N . GLU A 1 309 ? 20.629 -4.767 25.915 1.00 55.44 309 GLU A N 1
ATOM 2290 C CA . GLU A 1 309 ? 20.887 -5.505 27.184 1.00 54.26 309 GLU A CA 1
ATOM 2291 C C . GLU A 1 309 ? 19.743 -5.315 28.196 1.00 52.90 309 GLU A C 1
ATOM 2292 O O . GLU A 1 309 ? 19.424 -6.285 28.909 1.00 53.09 309 GLU A O 1
ATOM 2294 N N . PHE A 1 310 ? 19.131 -4.127 28.240 1.00 51.19 310 PHE A N 1
ATOM 2295 C CA . PHE A 1 310 ? 18.265 -3.626 29.348 1.00 50.15 310 PHE A CA 1
ATOM 2296 C C . PHE A 1 310 ? 17.087 -4.566 29.662 1.00 50.17 310 PHE A C 1
ATOM 2297 O O . PHE A 1 310 ? 16.689 -4.600 30.843 1.00 53.43 310 PHE A O 1
ATOM 2305 N N . ASP A 1 311 ? 16.538 -5.287 28.674 1.00 52.85 311 ASP A N 1
ATOM 2306 C CA . ASP A 1 311 ? 15.333 -6.156 28.846 1.00 52.99 311 ASP A CA 1
ATOM 2307 C C . ASP A 1 311 ? 15.721 -7.554 29.364 1.00 50.88 311 ASP A C 1
ATOM 2308 O O . ASP A 1 311 ? 14.801 -8.375 29.573 1.00 43.40 311 ASP A O 1
ATOM 2313 N N . GLY A 1 312 ? 17.025 -7.818 29.535 1.00 52.61 312 GLY A N 1
ATOM 2314 C CA . GLY A 1 312 ? 17.582 -9.081 30.066 1.00 54.16 312 GLY A CA 1
ATOM 2315 C C . GLY A 1 312 ? 17.505 -10.242 29.080 1.00 52.86 312 GLY A C 1
ATOM 2316 O O . GLY A 1 312 ? 17.654 -11.397 29.530 1.00 53.93 312 GLY A O 1
ATOM 2317 N N . SER A 1 313 ? 17.280 -9.968 27.791 1.00 54.00 313 SER A N 1
ATOM 2318 C CA . SER A 1 313 ? 17.115 -10.994 26.721 1.00 58.36 313 SER A CA 1
ATOM 2319 C C . SER A 1 313 ? 18.479 -11.616 26.376 1.00 61.87 313 SER A C 1
ATOM 2320 O O . SER A 1 313 ? 19.487 -10.885 26.410 1.00 62.63 313 SER A O 1
ATOM 2323 N N . ASP A 1 314 ? 18.513 -12.915 26.064 1.00 63.81 314 ASP A N 1
ATOM 2324 C CA . ASP A 1 314 ? 19.718 -13.596 25.516 1.00 68.67 314 ASP A CA 1
ATOM 2325 C C . ASP A 1 314 ? 20.136 -12.865 24.227 1.00 68.69 314 ASP A C 1
ATOM 2326 O O . ASP A 1 314 ? 21.350 -12.620 24.058 1.00 67.68 314 ASP A O 1
ATOM 2331 N N . SER A 1 315 ? 19.177 -12.510 23.379 1.00 68.04 315 SER A N 1
ATOM 2332 C CA . SER A 1 315 ? 19.459 -11.815 22.130 1.00 67.72 315 SER A CA 1
ATOM 2333 C C . SER A 1 315 ? 20.256 -10.529 22.325 1.00 69.23 315 SER A C 1
ATOM 2334 O O . SER A 1 315 ? 21.207 -10.267 21.596 1.00 63.09 315 SER A O 1
ATOM 2337 N N . GLY A 1 316 ? 19.849 -9.728 23.306 1.00 70.34 316 GLY A N 1
ATOM 2338 C CA . GLY A 1 316 ? 20.495 -8.461 23.598 1.00 70.37 316 GLY A CA 1
ATOM 2339 C C . GLY A 1 316 ? 21.703 -8.493 24.514 1.00 71.29 316 GLY A C 1
ATOM 2340 O O . GLY A 1 316 ? 22.371 -7.481 24.695 1.00 67.78 316 GLY A O 1
ATOM 2341 N N . ALA A 1 317 ? 21.986 -9.648 25.099 1.00 73.35 317 ALA A N 1
ATOM 2342 C CA . ALA A 1 317 ? 23.125 -9.773 26.000 1.00 78.41 317 ALA A CA 1
ATOM 2343 C C . ALA A 1 317 ? 24.445 -9.498 25.288 1.00 81.26 317 ALA A C 1
ATOM 2344 O O . ALA A 1 317 ? 24.606 -9.825 24.113 1.00 84.57 317 ALA A O 1
ATOM 2346 N N . ARG A 1 318 ? 25.390 -8.892 25.997 1.00 80.02 318 ARG A N 1
ATOM 2347 C CA . ARG A 1 318 ? 26.675 -8.612 25.408 1.00 82.55 318 ARG A CA 1
ATOM 2348 C C . ARG A 1 318 ? 27.529 -9.873 25.537 1.00 84.97 318 ARG A C 1
ATOM 2349 O O . ARG A 1 318 ? 27.217 -10.770 26.321 1.00 81.27 318 ARG A O 1
ATOM 2351 N N . PRO A 1 319 ? 28.656 -9.931 24.821 1.00 87.35 319 PRO A N 1
ATOM 2352 C CA . PRO A 1 319 ? 29.496 -11.131 24.936 1.00 88.23 319 PRO A CA 1
ATOM 2353 C C . PRO A 1 319 ? 30.054 -11.417 26.340 1.00 91.59 319 PRO A C 1
ATOM 2354 O O . PRO A 1 319 ? 30.265 -12.582 26.668 1.00 90.06 319 PRO A O 1
ATOM 2358 N N . ASP A 1 320 ? 30.285 -10.383 27.150 1.00 92.31 320 ASP A N 1
ATOM 2359 C CA . ASP A 1 320 ? 30.798 -10.538 28.513 1.00 92.32 320 ASP A CA 1
ATOM 2360 C C . ASP A 1 320 ? 29.858 -11.390 29.377 1.00 88.96 320 ASP A C 1
ATOM 2361 O O . ASP A 1 320 ? 30.321 -12.160 30.212 1.00 92.51 320 ASP A O 1
ATOM 2363 N N . GLU A 1 321 ? 28.546 -11.248 29.190 1.00 83.27 321 GLU A N 1
ATOM 2364 C CA . GLU A 1 321 ? 27.569 -12.046 29.919 1.00 84.74 321 GLU A CA 1
ATOM 2365 C C . GLU A 1 321 ? 27.754 -13.537 29.613 1.00 83.17 321 GLU A C 1
ATOM 2366 O O . GLU A 1 321 ? 27.628 -14.372 30.502 1.00 74.34 321 GLU A O 1
ATOM 2368 N N . ALA A 1 322 ? 28.045 -13.871 28.355 1.00 83.25 322 ALA A N 1
ATOM 2369 C CA . ALA A 1 322 ? 28.280 -15.256 27.949 1.00 80.61 322 ALA A CA 1
ATOM 2370 C C . ALA A 1 322 ? 29.502 -15.829 28.674 1.00 77.65 322 ALA A C 1
ATOM 2371 O O . ALA A 1 322 ? 29.511 -16.994 29.066 1.00 70.16 322 ALA A O 1
ATOM 2373 N N . VAL A 1 323 ? 30.536 -15.007 28.833 1.00 77.48 323 VAL A N 1
ATOM 2374 C CA . VAL A 1 323 ? 31.746 -15.410 29.537 1.00 76.45 323 VAL A CA 1
ATOM 2375 C C . VAL A 1 323 ? 31.403 -15.904 30.940 1.00 75.27 323 VAL A C 1
ATOM 2376 O O . VAL A 1 323 ? 32.039 -16.818 31.452 1.00 77.75 323 VAL A O 1
ATOM 2378 N N . SER A 1 324 ? 30.395 -15.298 31.558 1.00 75.66 324 SER A N 1
ATOM 2379 C CA . SER A 1 324 ? 29.929 -15.695 32.919 1.00 77.96 324 SER A CA 1
ATOM 2380 C C . SER A 1 324 ? 29.439 -17.155 32.916 1.00 75.95 324 SER A C 1
ATOM 2381 O O . SER A 1 324 ? 29.666 -17.848 33.928 1.00 69.85 324 SER A O 1
ATOM 2384 N N . TRP A 1 325 ? 28.800 -17.594 31.823 1.00 76.74 325 TRP A N 1
ATOM 2385 C CA . TRP A 1 325 ? 28.233 -18.962 31.645 1.00 74.89 325 TRP A CA 1
ATOM 2386 C C . TRP A 1 325 ? 29.333 -19.973 31.298 1.00 77.40 325 TRP A C 1
ATOM 2387 O O . TRP A 1 325 ? 29.107 -21.178 31.535 1.00 78.15 325 TRP A O 1
ATOM 2398 N N . GLY A 1 326 ? 30.453 -19.511 30.728 1.00 77.63 326 GLY A N 1
ATOM 2399 C CA . GLY A 1 326 ? 31.502 -20.370 30.137 1.00 76.79 326 GLY A CA 1
ATOM 2400 C C . GLY A 1 326 ? 31.189 -20.766 28.697 1.00 75.89 326 GLY A C 1
ATOM 2401 O O . GLY A 1 326 ? 31.823 -21.716 28.216 1.00 79.28 326 GLY A O 1
ATOM 2402 N N . LYS A 1 327 ? 30.270 -20.057 28.029 1.00 73.06 327 LYS A N 1
ATOM 2403 C CA . LYS A 1 327 ? 29.897 -20.270 26.598 1.00 73.98 327 LYS A CA 1
ATOM 2404 C C . LYS A 1 327 ? 30.927 -19.566 25.694 1.00 69.84 327 LYS A C 1
ATOM 2405 O O . LYS A 1 327 ? 31.100 -19.998 24.526 1.00 65.13 327 LYS A O 1
ATOM 2407 N N . VAL A 1 328 ? 31.640 -18.586 26.258 1.00 65.62 328 VAL A N 1
ATOM 2408 C CA . VAL A 1 328 ? 32.744 -17.892 25.610 1.00 65.68 328 VAL A CA 1
ATOM 2409 C C . VAL A 1 328 ? 33.884 -17.926 26.653 1.00 63.85 328 VAL A C 1
ATOM 2410 O O . VAL A 1 328 ? 33.634 -17.741 27.842 1.00 60.06 328 VAL A O 1
ATOM 2414 N N . ARG A 1 329 ? 35.123 -18.152 26.216 1.00 62.05 329 ARG A N 1
ATOM 2415 C CA . ARG A 1 329 ? 36.295 -18.306 27.123 1.00 66.93 329 ARG A CA 1
ATOM 2416 C C . ARG A 1 329 ? 36.683 -16.944 27.713 1.00 70.30 329 ARG A C 1
ATOM 2417 O O . ARG A 1 329 ? 36.348 -15.908 27.089 1.00 68.60 329 ARG A O 1
ATOM 2422 N N . SER A 1 330 ? 37.374 -16.964 28.859 1.00 72.26 330 SER A N 1
ATOM 2423 C CA . SER A 1 330 ? 37.966 -15.785 29.551 1.00 73.84 330 SER A CA 1
ATOM 2424 C C . SER A 1 330 ? 39.079 -15.161 28.695 1.00 77.69 330 SER A C 1
ATOM 2425 O O . SER A 1 330 ? 39.157 -13.924 28.658 1.00 79.77 330 SER A O 1
ATOM 2428 N N . ASP A 1 331 ? 39.911 -15.987 28.042 1.00 80.41 331 ASP A N 1
ATOM 2429 C CA . ASP A 1 331 ? 41.078 -15.548 27.224 1.00 79.32 331 ASP A CA 1
ATOM 2430 C C . ASP A 1 331 ? 40.597 -14.968 25.882 1.00 78.93 331 ASP A C 1
ATOM 2431 O O . ASP A 1 331 ? 41.412 -14.323 25.199 1.00 76.02 331 ASP A O 1
ATOM 2433 N N . CYS A 1 332 ? 39.337 -15.192 25.526 1.00 76.31 332 CYS A N 1
ATOM 2434 C CA . CYS A 1 332 ? 38.783 -14.677 24.293 1.00 72.98 332 CYS A CA 1
ATOM 2435 C C . CYS A 1 332 ? 38.590 -13.167 24.388 1.00 70.28 332 CYS A C 1
ATOM 2436 O O . CYS A 1 332 ? 38.462 -12.603 25.475 1.00 65.71 332 CYS A O 1
ATOM 2439 N N . ARG A 1 333 ? 38.529 -12.522 23.232 1.00 67.33 333 ARG A N 1
ATOM 2440 C CA . ARG A 1 333 ? 38.336 -11.086 23.156 1.00 63.20 333 ARG A CA 1
ATOM 2441 C C . ARG A 1 333 ? 37.157 -10.914 22.221 1.00 54.09 333 ARG A C 1
ATOM 2442 O O . ARG A 1 333 ? 37.321 -10.513 21.076 1.00 53.18 333 ARG A O 1
ATOM 2444 N N . PRO A 1 334 ? 35.954 -11.238 22.704 1.00 45.33 334 PRO A N 1
ATOM 2445 C CA . PRO A 1 334 ? 34.813 -11.169 21.798 1.00 43.63 334 PRO A CA 1
ATOM 2446 C C . PRO A 1 334 ? 34.411 -9.753 21.414 1.00 41.24 334 PRO A C 1
ATOM 2447 O O . PRO A 1 334 ? 34.604 -8.824 22.187 1.00 43.32 334 PRO A O 1
ATOM 2451 N N . VAL A 1 335 ? 33.841 -9.602 20.225 1.00 37.37 335 VAL A N 1
ATOM 2452 C CA . VAL A 1 335 ? 33.463 -8.303 19.726 1.00 35.71 335 VAL A CA 1
ATOM 2453 C C . VAL A 1 335 ? 32.008 -8.253 19.241 1.00 32.37 335 VAL A C 1
ATOM 2454 O O . VAL A 1 335 ? 31.591 -9.111 18.476 1.00 29.93 335 VAL A O 1
ATOM 2458 N N . LYS A 1 336 ? 31.252 -7.251 19.688 1.00 31.73 336 LYS A N 1
ATOM 2459 C CA . LYS A 1 336 ? 29.908 -7.079 19.200 1.00 34.11 336 LYS A CA 1
ATOM 2460 C C . LYS A 1 336 ? 29.715 -5.737 18.437 1.00 31.70 336 LYS A C 1
ATOM 2461 O O . LYS A 1 336 ? 29.987 -4.679 18.985 1.00 29.18 336 LYS A O 1
ATOM 2467 N N . ILE A 1 337 ? 29.293 -5.793 17.174 1.00 29.90 337 ILE A N 1
ATOM 2468 C CA . ILE A 1 337 ? 28.898 -4.586 16.390 1.00 28.11 337 ILE A CA 1
ATOM 2469 C C . ILE A 1 337 ? 27.382 -4.421 16.524 1.00 26.63 337 ILE A C 1
ATOM 2470 O O . ILE A 1 337 ? 26.650 -5.333 16.084 1.00 24.96 337 ILE A O 1
ATOM 2475 N N . TYR A 1 338 ? 26.932 -3.305 17.098 1.00 26.39 338 TYR A N 1
ATOM 2476 C CA . TYR A 1 338 ? 25.494 -2.954 17.207 1.00 27.91 338 TYR A CA 1
ATOM 2477 C C . TYR A 1 338 ? 25.057 -2.340 15.876 1.00 26.86 338 TYR A C 1
ATOM 2478 O O . TYR A 1 338 ? 25.264 -1.132 15.682 1.00 26.48 338 TYR A O 1
ATOM 2487 N N . ALA A 1 339 ? 24.603 -3.158 14.930 1.00 25.46 339 ALA A N 1
ATOM 2488 C CA . ALA A 1 339 ? 24.211 -2.672 13.603 1.00 25.27 339 ALA A CA 1
ATOM 2489 C C . ALA A 1 339 ? 23.353 -3.668 12.855 1.00 25.05 339 ALA A C 1
ATOM 2490 O O . ALA A 1 339 ? 23.297 -4.840 13.201 1.00 23.62 339 ALA A O 1
ATOM 2492 N N . ASP A 1 340 ? 22.696 -3.174 11.815 1.00 26.17 340 ASP A N 1
ATOM 2493 C CA . ASP A 1 340 ? 21.900 -3.999 10.941 1.00 26.26 340 ASP A CA 1
ATOM 2494 C C . ASP A 1 340 ? 22.962 -4.750 10.135 1.00 26.28 340 ASP A C 1
ATOM 2495 O O . ASP A 1 340 ? 23.872 -4.133 9.599 1.00 26.31 340 ASP A O 1
ATOM 2500 N N . ALA A 1 341 ? 22.844 -6.068 10.026 1.00 26.86 341 ALA A N 1
ATOM 2501 C CA . ALA A 1 341 ? 23.834 -6.873 9.319 1.00 27.14 341 ALA A CA 1
ATOM 2502 C C . ALA A 1 341 ? 23.932 -6.540 7.835 1.00 25.44 341 ALA A C 1
ATOM 2503 O O . ALA A 1 341 ? 25.007 -6.627 7.266 1.00 27.15 341 ALA A O 1
ATOM 2505 N N . THR A 1 342 ? 22.812 -6.213 7.199 1.00 25.71 342 THR A N 1
ATOM 2506 C CA . THR A 1 342 ? 22.835 -5.858 5.781 1.00 27.38 342 THR A CA 1
ATOM 2507 C C . THR A 1 342 ? 23.800 -4.693 5.527 1.00 28.13 342 THR A C 1
ATOM 2508 O O . THR A 1 342 ? 24.403 -4.622 4.465 1.00 29.38 342 THR A O 1
ATOM 2512 N N . LEU A 1 343 ? 23.928 -3.773 6.482 1.00 28.01 343 LEU A N 1
ATOM 2513 C CA . LEU A 1 343 ? 24.892 -2.695 6.362 1.00 28.16 343 LEU A CA 1
ATOM 2514 C C . LEU A 1 343 ? 26.341 -3.130 6.587 1.00 29.74 343 LEU A C 1
ATOM 2515 O O . LEU A 1 343 ? 27.217 -2.748 5.823 1.00 33.69 343 LEU A O 1
ATOM 2520 N N . VAL A 1 344 ? 26.604 -3.946 7.603 1.00 28.14 344 VAL A N 1
ATOM 2521 C CA . VAL A 1 344 ? 27.990 -4.314 7.907 1.00 29.83 344 VAL A CA 1
ATOM 2522 C C . VAL A 1 344 ? 28.577 -5.656 7.444 1.00 28.31 344 VAL A C 1
ATOM 2523 O O . VAL A 1 344 ? 29.773 -5.728 7.200 1.00 27.64 344 VAL A O 1
ATOM 2527 N N . PHE A 1 345 ? 27.772 -6.702 7.300 1.00 25.57 345 PHE A N 1
ATOM 2528 C CA . PHE A 1 345 ? 28.329 -8.005 6.930 1.00 26.61 345 PHE A CA 1
ATOM 2529 C C . PHE A 1 345 ? 29.009 -8.056 5.557 1.00 25.81 345 PHE A C 1
ATOM 2530 O O . PHE A 1 345 ? 30.066 -8.653 5.428 1.00 23.58 345 PHE A O 1
ATOM 2538 N N . PRO A 1 346 ? 28.421 -7.421 4.533 1.00 26.64 346 PRO A N 1
ATOM 2539 C CA . PRO A 1 346 ? 29.108 -7.486 3.240 1.00 28.41 346 PRO A CA 1
ATOM 2540 C C . PRO A 1 346 ? 30.491 -6.842 3.283 1.00 30.30 346 PRO A C 1
ATOM 2541 O O . PRO A 1 346 ? 31.387 -7.270 2.567 1.00 32.16 346 PRO A O 1
ATOM 2545 N N . LEU A 1 347 ? 30.650 -5.822 4.117 1.00 31.48 347 LEU A N 1
ATOM 2546 C CA . LEU A 1 347 ? 31.958 -5.117 4.262 1.00 30.79 347 LEU A CA 1
ATOM 2547 C C . LEU A 1 347 ? 32.928 -5.970 5.085 1.00 29.25 347 LEU A C 1
ATOM 2548 O O . LEU A 1 347 ? 34.125 -5.945 4.773 1.00 28.18 347 LEU A O 1
ATOM 2553 N N . LEU A 1 348 ? 32.437 -6.692 6.093 1.00 29.70 348 LEU A N 1
ATOM 2554 C CA . LEU A 1 348 ? 33.263 -7.662 6.864 1.00 30.36 348 LEU A CA 1
ATOM 2555 C C . LEU A 1 348 ? 33.812 -8.718 5.897 1.00 29.67 348 LEU A C 1
ATOM 2556 O O . LEU A 1 348 ? 35.010 -9.027 5.976 1.00 31.86 348 LEU A O 1
ATOM 2561 N N . VAL A 1 349 ? 32.967 -9.229 5.002 1.00 30.24 349 VAL A N 1
ATOM 2562 C CA . VAL A 1 349 ? 33.349 -10.269 4.001 1.00 31.09 349 VAL A CA 1
ATOM 2563 C C . VAL A 1 349 ? 34.412 -9.675 3.071 1.00 31.10 349 VAL A C 1
ATOM 2564 O O . VAL A 1 349 ? 35.418 -10.367 2.830 1.00 33.76 349 VAL A O 1
ATOM 2568 N N . ALA A 1 350 ? 34.242 -8.425 2.624 1.00 30.06 350 ALA A N 1
ATOM 2569 C CA . ALA A 1 350 ? 35.232 -7.709 1.782 1.00 30.93 350 ALA A CA 1
ATOM 2570 C C . ALA A 1 350 ? 36.604 -7.693 2.461 1.00 30.72 350 ALA A C 1
ATOM 2571 O O . ALA A 1 350 ? 37.602 -7.888 1.752 1.00 30.55 350 ALA A O 1
ATOM 2573 N N . LYS A 1 351 ? 36.650 -7.504 3.783 1.00 31.74 351 LYS A N 1
ATOM 2574 C CA . LYS A 1 351 ? 37.905 -7.280 4.554 1.00 30.34 351 LYS A CA 1
ATOM 2575 C C . LYS A 1 351 ? 38.457 -8.592 5.138 1.00 30.93 351 LYS A C 1
ATOM 2576 O O . LYS A 1 351 ? 39.599 -8.557 5.635 1.00 30.99 351 LYS A O 1
ATOM 2582 N N . THR A 1 352 ? 37.690 -9.688 5.134 1.00 31.20 352 THR A N 1
ATOM 2583 C CA . THR A 1 352 ? 38.086 -10.957 5.803 1.00 33.29 352 THR A CA 1
ATOM 2584 C C . THR A 1 352 ? 38.019 -12.113 4.796 1.00 33.61 352 THR A C 1
ATOM 2585 O O . THR A 1 352 ? 39.037 -12.370 4.132 1.00 36.04 352 THR A O 1
ATOM 2589 N N . PHE A 1 353 ? 36.864 -12.770 4.679 1.00 35.10 353 PHE A N 1
ATOM 2590 C CA . PHE A 1 353 ? 36.657 -14.018 3.894 1.00 34.80 353 PHE A CA 1
ATOM 2591 C C . PHE A 1 353 ? 37.119 -13.822 2.445 1.00 36.44 353 PHE A C 1
ATOM 2592 O O . PHE A 1 353 ? 37.893 -14.667 1.950 1.00 37.30 353 PHE A O 1
ATOM 2600 N N . ALA A 1 354 ? 36.660 -12.756 1.780 1.00 37.26 354 ALA A N 1
ATOM 2601 C CA . ALA A 1 354 ? 36.999 -12.440 0.372 1.00 38.03 354 ALA A CA 1
ATOM 2602 C C . ALA A 1 354 ? 38.510 -12.199 0.239 1.00 40.13 354 ALA A C 1
ATOM 2603 O O . ALA A 1 354 ? 39.094 -12.748 -0.708 1.00 44.68 354 ALA A O 1
ATOM 2605 N N . ARG A 1 355 ? 39.123 -11.416 1.138 1.00 40.50 355 ARG A N 1
ATOM 2606 C CA . ARG A 1 355 ? 40.588 -11.136 1.103 1.00 42.11 355 ARG A CA 1
ATOM 2607 C C . ARG A 1 355 ? 41.337 -12.477 1.186 1.00 41.90 355 ARG A C 1
ATOM 2608 O O . ARG A 1 355 ? 42.301 -12.662 0.435 1.00 44.77 355 ARG A O 1
ATOM 2610 N N . HIS A 1 356 ? 40.870 -13.387 2.043 1.00 43.20 356 HIS A N 1
ATOM 2611 C CA . HIS A 1 356 ? 41.486 -14.713 2.322 1.00 45.04 356 HIS A CA 1
ATOM 2612 C C . HIS A 1 356 ? 41.461 -15.578 1.057 1.00 44.19 356 HIS A C 1
ATOM 2613 O O . HIS A 1 356 ? 42.487 -16.193 0.756 1.00 42.58 356 HIS A O 1
ATOM 2620 N N . VAL A 1 357 ? 40.328 -15.617 0.354 1.00 44.46 357 VAL A N 1
ATOM 2621 C CA . VAL A 1 357 ? 40.155 -16.401 -0.904 1.00 45.68 357 VAL A CA 1
ATOM 2622 C C . VAL A 1 357 ? 41.055 -15.800 -1.991 1.00 49.91 357 VAL A C 1
ATOM 2623 O O . VAL A 1 357 ? 41.655 -16.585 -2.747 1.00 49.23 357 VAL A O 1
ATOM 2627 N N . GLN A 1 358 ? 41.140 -14.468 -2.059 1.00 53.31 358 GLN A N 1
ATOM 2628 C CA . GLN A 1 358 ? 41.987 -13.722 -3.030 1.00 54.92 358 GLN A CA 1
ATOM 2629 C C . GLN A 1 358 ? 43.469 -14.019 -2.759 1.00 58.27 358 GLN A C 1
ATOM 2630 O O . GLN A 1 358 ? 44.218 -14.181 -3.740 1.00 59.48 358 GLN A O 1
ATOM 2632 N N . GLN A 1 359 ? 43.874 -14.109 -1.484 1.00 63.28 359 GLN A N 1
ATOM 2633 C CA . GLN A 1 359 ? 45.279 -14.387 -1.069 1.00 67.35 359 GLN A CA 1
ATOM 2634 C C . GLN A 1 359 ? 45.686 -15.800 -1.527 1.00 69.46 359 GLN A C 1
ATOM 2635 O O . GLN A 1 359 ? 46.807 -15.938 -2.023 1.00 72.67 359 GLN A O 1
ATOM 2637 N N . LYS A 1 360 ? 44.791 -16.791 -1.423 1.00 71.67 360 LYS A N 1
ATOM 2638 C CA . LYS A 1 360 ? 45.038 -18.196 -1.859 1.00 73.77 360 LYS A CA 1
ATOM 2639 C C . LYS A 1 360 ? 44.896 -18.307 -3.386 1.00 74.08 360 LYS A C 1
ATOM 2640 O O . LYS A 1 360 ? 44.521 -17.408 -4.139 1.00 72.18 360 LYS A O 1
ATOM 2642 N N . SER B 1 29 ? 21.239 -10.647 50.254 1.00 62.77 29 SER B N 1
ATOM 2643 C CA . SER B 1 29 ? 20.857 -10.714 48.808 1.00 63.69 29 SER B CA 1
ATOM 2644 C C . SER B 1 29 ? 19.343 -10.925 48.677 1.00 58.42 29 SER B C 1
ATOM 2645 O O . SER B 1 29 ? 18.786 -11.704 49.469 1.00 65.04 29 SER B O 1
ATOM 2648 N N . THR B 1 30 ? 18.708 -10.233 47.725 1.00 51.37 30 THR B N 1
ATOM 2649 C CA . THR B 1 30 ? 17.238 -10.265 47.469 1.00 47.27 30 THR B CA 1
ATOM 2650 C C . THR B 1 30 ? 16.898 -11.416 46.511 1.00 40.87 30 THR B C 1
ATOM 2651 O O . THR B 1 30 ? 17.466 -11.456 45.401 1.00 35.98 30 THR B O 1
ATOM 2655 N N . ILE B 1 31 ? 16.000 -12.307 46.935 1.00 36.25 31 ILE B N 1
ATOM 2656 C CA . ILE B 1 31 ? 15.493 -13.453 46.123 1.00 33.66 31 ILE B CA 1
ATOM 2657 C C . ILE B 1 31 ? 14.494 -12.926 45.086 1.00 30.00 31 ILE B C 1
ATOM 2658 O O . ILE B 1 31 ? 13.606 -12.133 45.452 1.00 28.76 31 ILE B O 1
ATOM 2663 N N . ILE B 1 32 ? 14.609 -13.402 43.848 1.00 27.19 32 ILE B N 1
ATOM 2664 C CA . ILE B 1 32 ? 13.664 -13.082 42.743 1.00 26.38 32 ILE B CA 1
ATOM 2665 C C . ILE B 1 32 ? 12.330 -13.800 42.986 1.00 27.28 32 ILE B C 1
ATOM 2666 O O . ILE B 1 32 ? 12.294 -15.049 42.946 1.00 27.30 32 ILE B O 1
ATOM 2671 N N . LYS B 1 33 ? 11.284 -13.009 43.237 1.00 27.91 33 LYS B N 1
ATOM 2672 C CA . LYS B 1 33 ? 9.878 -13.451 43.424 1.00 28.20 33 LYS B CA 1
ATOM 2673 C C . LYS B 1 33 ? 8.965 -12.274 43.069 1.00 27.17 33 LYS B C 1
ATOM 2674 O O . LYS B 1 33 ? 9.062 -11.224 43.738 1.00 25.53 33 LYS B O 1
ATOM 2676 N N . GLY B 1 34 ? 8.136 -12.441 42.036 1.00 27.45 34 GLY B N 1
ATOM 2677 C CA . GLY B 1 34 ? 7.130 -11.454 41.626 1.00 28.95 34 GLY B CA 1
ATOM 2678 C C . GLY B 1 34 ? 5.978 -11.383 42.612 1.00 29.13 34 GLY B C 1
ATOM 2679 O O . GLY B 1 34 ? 5.989 -12.129 43.609 1.00 31.00 34 GLY B O 1
ATOM 2680 N N . TYR B 1 35 ? 5.017 -10.505 42.339 1.00 28.21 35 TYR B N 1
ATOM 2681 C CA . TYR B 1 35 ? 3.804 -10.316 43.168 1.00 29.23 35 TYR B CA 1
ATOM 2682 C C . TYR B 1 35 ? 2.819 -11.444 42.851 1.00 28.68 35 TYR B C 1
ATOM 2683 O O . TYR B 1 35 ? 2.592 -11.744 41.662 1.00 29.21 35 TYR B O 1
ATOM 2692 N N . ASP B 1 36 ? 2.243 -12.033 43.898 1.00 29.54 36 ASP B N 1
ATOM 2693 C CA . ASP B 1 36 ? 1.261 -13.143 43.810 1.00 30.50 36 ASP B CA 1
ATOM 2694 C C . ASP B 1 36 ? -0.149 -12.551 43.871 1.00 29.10 36 ASP B C 1
ATOM 2695 O O . ASP B 1 36 ? -0.538 -12.089 44.948 1.00 30.18 36 ASP B O 1
ATOM 2700 N N . PHE B 1 37 ? -0.891 -12.586 42.767 1.00 27.91 37 PHE B N 1
ATOM 2701 C CA . PHE B 1 37 ? -2.261 -12.020 42.668 1.00 28.38 37 PHE B CA 1
ATOM 2702 C C . PHE B 1 37 ? -3.268 -12.897 43.434 1.00 28.80 37 PHE B C 1
ATOM 2703 O O . PHE B 1 37 ? -4.426 -12.455 43.576 1.00 28.59 37 PHE B O 1
ATOM 2711 N N . ASN B 1 38 ? -2.858 -14.069 43.939 1.00 29.08 38 ASN B N 1
ATOM 2712 C CA . ASN B 1 38 ? -3.688 -14.857 44.891 1.00 30.75 38 ASN B CA 1
ATOM 2713 C C . ASN B 1 38 ? -3.900 -14.025 46.167 1.00 33.60 38 ASN B C 1
ATOM 2714 O O . ASN B 1 38 ? -4.925 -14.245 46.838 1.00 32.81 38 ASN B O 1
ATOM 2719 N N . GLU B 1 39 ? -2.978 -13.103 46.483 1.00 35.27 39 GLU B N 1
ATOM 2720 C CA . GLU B 1 39 ? -3.076 -12.205 47.664 1.00 37.47 39 GLU B CA 1
ATOM 2721 C C . GLU B 1 39 ? -4.053 -11.054 47.386 1.00 34.99 39 GLU B C 1
ATOM 2722 O O . GLU B 1 39 ? -4.275 -10.265 48.315 1.00 34.78 39 GLU B O 1
ATOM 2728 N N . GLY B 1 40 ? -4.614 -10.958 46.175 1.00 33.12 40 GLY B N 1
ATOM 2729 C CA . GLY B 1 40 ? -5.541 -9.882 45.777 1.00 32.67 40 GLY B CA 1
ATOM 2730 C C . GLY B 1 40 ? -4.816 -8.737 45.091 1.00 33.51 40 GLY B C 1
ATOM 2731 O O . GLY B 1 40 ? -3.558 -8.743 45.080 1.00 34.55 40 GLY B O 1
ATOM 2732 N N . ILE B 1 41 ? -5.573 -7.791 44.522 1.00 32.61 41 ILE B N 1
ATOM 2733 C CA . ILE B 1 41 ? -5.036 -6.664 43.700 1.00 32.94 41 ILE B CA 1
ATOM 2734 C C . ILE B 1 41 ? -4.699 -5.492 44.628 1.00 33.52 41 ILE B C 1
ATOM 2735 O O . ILE B 1 41 ? -5.602 -4.686 44.920 1.00 33.42 41 ILE B O 1
ATOM 2740 N N . ASN B 1 42 ? -3.436 -5.415 45.060 1.00 34.35 42 ASN B N 1
ATOM 2741 C CA . ASN B 1 42 ? -2.872 -4.335 45.915 1.00 33.70 42 ASN B CA 1
ATOM 2742 C C . ASN B 1 42 ? -1.736 -3.660 45.134 1.00 32.23 42 ASN B C 1
ATOM 2743 O O . ASN B 1 42 ? -0.631 -4.219 45.095 1.00 33.06 42 ASN B O 1
ATOM 2748 N N . TYR B 1 43 ? -2.016 -2.531 44.498 1.00 30.26 43 TYR B N 1
ATOM 2749 C CA . TYR B 1 43 ? -1.026 -1.839 43.684 1.00 30.25 43 TYR B CA 1
ATOM 2750 C C . TYR B 1 43 ? 0.221 -1.401 44.435 1.00 31.98 43 TYR B C 1
ATOM 2751 O O . TYR B 1 43 ? 1.319 -1.467 43.903 1.00 34.53 43 TYR B O 1
ATOM 2760 N N . ASP B 1 44 ? 0.052 -0.954 45.670 1.00 33.41 44 ASP B N 1
ATOM 2761 C CA . ASP B 1 44 ? 1.187 -0.517 46.459 1.00 34.96 44 ASP B CA 1
ATOM 2762 C C . ASP B 1 44 ? 2.165 -1.658 46.721 1.00 33.06 44 ASP B C 1
ATOM 2763 O O . ASP B 1 44 ? 3.373 -1.464 46.654 1.00 31.24 44 ASP B O 1
ATOM 2768 N N . ALA B 1 45 ? 1.636 -2.843 47.012 1.00 30.79 45 ALA B N 1
ATOM 2769 C CA . ALA B 1 45 ? 2.460 -4.017 47.276 1.00 29.64 45 ALA B CA 1
ATOM 2770 C C . ALA B 1 45 ? 3.098 -4.513 45.986 1.00 27.76 45 ALA B C 1
ATOM 2771 O O . ALA B 1 45 ? 4.273 -4.844 45.954 1.00 27.85 45 ALA B O 1
ATOM 2773 N N . LEU B 1 46 ? 2.292 -4.585 44.936 1.00 26.50 46 LEU B N 1
ATOM 2774 C CA . LEU B 1 46 ? 2.748 -4.981 43.577 1.00 26.97 46 LEU B CA 1
ATOM 2775 C C . LEU B 1 46 ? 3.997 -4.168 43.210 1.00 27.25 46 LEU B C 1
ATOM 2776 O O . LEU B 1 46 ? 5.020 -4.784 42.852 1.00 27.65 46 LEU B O 1
ATOM 2781 N N . LEU B 1 47 ? 3.940 -2.841 43.335 1.00 25.86 47 LEU B N 1
ATOM 2782 C CA . LEU B 1 47 ? 5.035 -1.952 42.871 1.00 25.52 47 LEU B CA 1
ATOM 2783 C C . LEU B 1 47 ? 6.227 -2.013 43.831 1.00 25.31 47 LEU B C 1
ATOM 2784 O O . LEU B 1 47 ? 7.349 -1.872 43.344 1.00 24.16 47 LEU B O 1
ATOM 2789 N N . ASP B 1 48 ? 6.010 -2.265 45.124 1.00 27.58 48 ASP B N 1
ATOM 2790 C CA . ASP B 1 48 ? 7.113 -2.533 46.089 1.00 28.60 48 ASP B CA 1
ATOM 2791 C C . ASP B 1 48 ? 7.878 -3.776 45.620 1.00 30.01 48 ASP B C 1
ATOM 2792 O O . ASP B 1 48 ? 9.121 -3.738 45.582 1.00 30.14 48 ASP B O 1
ATOM 2797 N N . GLN B 1 49 ? 7.160 -4.832 45.232 1.00 31.10 49 GLN B N 1
ATOM 2798 C CA . GLN B 1 49 ? 7.766 -6.139 44.874 1.00 31.59 49 GLN B CA 1
ATOM 2799 C C . GLN B 1 49 ? 8.347 -6.100 43.455 1.00 29.80 49 GLN B C 1
ATOM 2800 O O . GLN B 1 49 ? 8.942 -7.118 43.042 1.00 27.88 49 GLN B O 1
ATOM 2806 N N . TYR B 1 50 ? 8.248 -4.969 42.750 1.00 28.01 50 TYR B N 1
ATOM 2807 C CA . TYR B 1 50 ? 9.050 -4.712 41.523 1.00 27.14 50 TYR B CA 1
ATOM 2808 C C . TYR B 1 50 ? 10.537 -4.875 41.876 1.00 25.28 50 TYR B C 1
ATOM 2809 O O . TYR B 1 50 ? 11.299 -5.307 40.998 1.00 23.53 50 TYR B O 1
ATOM 2818 N N . MET B 1 51 ? 10.922 -4.600 43.132 1.00 24.58 51 MET B N 1
ATOM 2819 C CA . MET B 1 51 ? 12.327 -4.711 43.611 1.00 24.75 51 MET B CA 1
ATOM 2820 C C . MET B 1 51 ? 12.837 -6.144 43.410 1.00 26.01 51 MET B C 1
ATOM 2821 O O . MET B 1 51 ? 14.005 -6.309 42.987 1.00 25.82 51 MET B O 1
ATOM 2826 N N . SER B 1 52 ? 12.002 -7.145 43.695 1.00 26.65 52 SER B N 1
ATOM 2827 C CA . SER B 1 52 ? 12.387 -8.578 43.622 1.00 25.67 52 SER B CA 1
ATOM 2828 C C . SER B 1 52 ? 11.935 -9.195 42.293 1.00 24.71 52 SER B C 1
ATOM 2829 O O . SER B 1 52 ? 11.997 -10.422 42.179 1.00 26.30 52 SER B O 1
ATOM 2832 N N . THR B 1 53 ? 11.546 -8.375 41.309 1.00 24.43 53 THR B N 1
ATOM 2833 C CA . THR B 1 53 ? 11.071 -8.845 39.978 1.00 24.29 53 THR B CA 1
ATOM 2834 C C . THR B 1 53 ? 12.247 -8.896 38.989 1.00 24.31 53 THR B C 1
ATOM 2835 O O . THR B 1 53 ? 12.261 -9.815 38.159 1.00 22.53 53 THR B O 1
ATOM 2839 N N . GLY B 1 54 ? 13.203 -7.963 39.076 1.00 26.20 54 GLY B N 1
ATOM 2840 C CA . GLY B 1 54 ? 14.421 -7.944 38.231 1.00 25.94 54 GLY B CA 1
ATOM 2841 C C . GLY B 1 54 ? 14.251 -7.123 36.955 1.00 25.12 54 GLY B C 1
ATOM 2842 O O . GLY B 1 54 ? 13.177 -6.549 36.746 1.00 24.80 54 GLY B O 1
ATOM 2843 N N . PHE B 1 55 ? 15.288 -7.067 36.132 1.00 26.17 55 PHE B N 1
ATOM 2844 C CA . PHE B 1 55 ? 15.402 -6.192 34.937 1.00 28.39 55 PHE B CA 1
ATOM 2845 C C . PHE B 1 55 ? 14.934 -4.775 35.302 1.00 27.84 55 PHE B C 1
ATOM 2846 O O . PHE B 1 55 ? 15.320 -4.311 36.386 1.00 30.53 55 PHE B O 1
ATOM 2854 N N . GLN B 1 56 ? 14.150 -4.107 34.449 1.00 25.73 56 GLN B N 1
ATOM 2855 C CA . GLN B 1 56 ? 13.779 -2.679 34.638 1.00 24.33 56 GLN B CA 1
ATOM 2856 C C . GLN B 1 56 ? 12.808 -2.532 35.813 1.00 24.03 56 GLN B C 1
ATOM 2857 O O . GLN B 1 56 ? 12.794 -1.443 36.410 1.00 25.50 56 GLN B O 1
ATOM 2863 N N . ALA B 1 57 ? 12.041 -3.567 36.164 1.00 24.49 57 ALA B N 1
ATOM 2864 C CA . ALA B 1 57 ? 11.126 -3.539 37.334 1.00 23.40 57 ALA B CA 1
ATOM 2865 C C . ALA B 1 57 ? 11.920 -3.215 38.601 1.00 23.91 57 ALA B C 1
ATOM 2866 O O . ALA B 1 57 ? 11.455 -2.402 39.406 1.00 24.47 57 ALA B O 1
ATOM 2868 N N . SER B 1 58 ? 13.089 -3.829 38.775 1.00 25.59 58 SER B N 1
ATOM 2869 C CA . SER B 1 58 ? 13.986 -3.570 39.931 1.00 26.20 58 SER B CA 1
ATOM 2870 C C . SER B 1 58 ? 14.460 -2.113 39.881 1.00 25.16 58 SER B C 1
ATOM 2871 O O . SER B 1 58 ? 14.466 -1.466 40.941 1.00 26.64 58 SER B O 1
ATOM 2874 N N . HIS B 1 59 ? 14.805 -1.602 38.698 1.00 23.97 59 HIS B N 1
ATOM 2875 C CA . HIS B 1 59 ? 15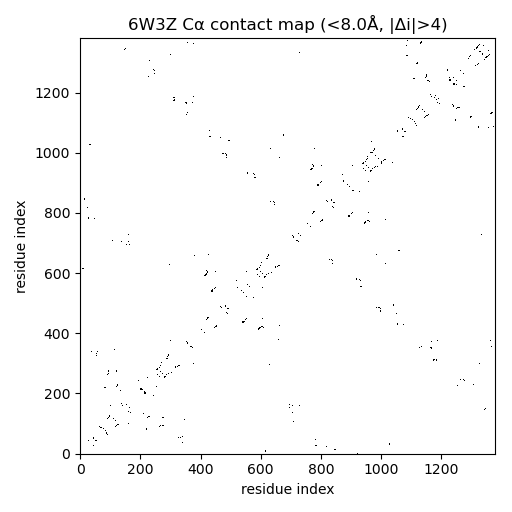.220 -0.186 38.494 1.00 24.16 59 HIS B CA 1
ATOM 2876 C C . HIS B 1 59 ? 14.078 0.762 38.889 1.00 24.28 59 HIS B C 1
ATOM 2877 O O . HIS B 1 59 ? 14.370 1.810 39.505 1.00 24.87 59 HIS B O 1
ATOM 2884 N N . PHE B 1 60 ? 12.827 0.419 38.567 1.00 23.40 60 PHE B N 1
ATOM 2885 C CA . PHE B 1 60 ? 11.645 1.209 38.987 1.00 23.96 60 PHE B CA 1
ATOM 2886 C C . PHE B 1 60 ? 11.659 1.344 40.516 1.00 23.99 60 PHE B C 1
ATOM 2887 O O . PHE B 1 60 ? 11.555 2.472 41.024 1.00 23.90 60 PHE B O 1
ATOM 2895 N N . ALA B 1 61 ? 11.806 0.224 41.226 1.00 23.64 61 ALA B N 1
ATOM 2896 C CA . ALA B 1 61 ? 11.749 0.167 42.704 1.00 24.37 61 ALA B CA 1
ATOM 2897 C C . ALA B 1 61 ? 12.926 0.952 43.305 1.00 25.38 61 ALA B C 1
ATOM 2898 O O . ALA B 1 61 ? 12.717 1.631 44.320 1.00 28.02 61 ALA B O 1
ATOM 2900 N N . GLN B 1 62 ? 14.114 0.865 42.706 1.00 25.79 62 GLN B N 1
ATOM 2901 C CA . GLN B 1 62 ? 15.325 1.614 43.142 1.00 26.28 62 GLN B CA 1
ATOM 2902 C C . GLN B 1 62 ? 15.101 3.118 42.922 1.00 26.02 62 GLN B C 1
ATOM 2903 O O . GLN B 1 62 ? 15.576 3.919 43.759 1.00 25.52 62 GLN B O 1
ATOM 2909 N N . ALA B 1 63 ? 14.414 3.500 41.842 1.00 25.01 63 ALA B N 1
ATOM 2910 C CA . ALA B 1 63 ? 14.143 4.916 41.495 1.00 25.97 63 ALA B CA 1
ATOM 2911 C C . ALA B 1 63 ? 13.174 5.525 42.518 1.00 24.87 63 ALA B C 1
ATOM 2912 O O . ALA B 1 63 ? 13.387 6.679 42.912 1.00 25.51 63 ALA B O 1
ATOM 2914 N N . VAL B 1 64 ? 12.157 4.771 42.929 1.00 24.25 64 VAL B N 1
ATOM 2915 C CA . VAL B 1 64 ? 11.202 5.162 44.009 1.00 24.79 64 VAL B CA 1
ATOM 2916 C C . VAL B 1 64 ? 11.993 5.498 45.280 1.00 25.50 64 VAL B C 1
ATOM 2917 O O . VAL B 1 64 ? 11.726 6.558 45.874 1.00 26.58 64 VAL B O 1
ATOM 2921 N N . GLN B 1 65 ? 12.943 4.646 45.665 1.00 27.20 65 GLN B N 1
ATOM 2922 C CA . GLN B 1 65 ? 13.788 4.825 46.883 1.00 29.99 65 GLN B CA 1
ATOM 2923 C C . GLN B 1 65 ? 14.632 6.095 46.760 1.00 29.80 65 GLN B C 1
ATOM 2924 O O . GLN B 1 65 ? 14.682 6.857 47.741 1.00 29.26 65 GLN B O 1
ATOM 2930 N N . GLN B 1 66 ? 15.256 6.319 45.601 1.00 29.88 66 GLN B N 1
ATOM 2931 C CA . GLN B 1 66 ? 16.129 7.495 45.344 1.00 29.12 66 GLN B CA 1
ATOM 2932 C C . GLN B 1 66 ? 15.313 8.790 45.460 1.00 28.14 66 GLN B C 1
ATOM 2933 O O . GLN B 1 66 ? 15.793 9.727 46.120 1.00 27.02 66 GLN B O 1
ATOM 2939 N N . ILE B 1 67 ? 14.140 8.856 44.825 1.00 25.55 67 ILE B N 1
ATOM 2940 C CA . ILE B 1 67 ? 13.281 10.075 44.808 1.00 24.11 67 ILE B CA 1
ATOM 2941 C C . ILE B 1 67 ? 12.725 10.313 46.217 1.00 23.34 67 ILE B C 1
ATOM 2942 O O . ILE B 1 67 ? 12.731 11.465 46.655 1.00 22.64 67 ILE B O 1
ATOM 2947 N N . ASN B 1 68 ? 12.284 9.262 46.908 1.00 23.79 68 ASN B N 1
ATOM 2948 C CA . ASN B 1 68 ? 11.778 9.359 48.306 1.00 23.45 68 ASN B CA 1
ATOM 2949 C C . ASN B 1 68 ? 12.904 9.847 49.232 1.00 23.58 68 ASN B C 1
ATOM 2950 O O . ASN B 1 68 ? 12.597 10.599 50.177 1.00 23.19 68 ASN B O 1
ATOM 2955 N N . THR B 1 69 ? 14.158 9.473 48.964 1.00 23.27 69 THR B N 1
ATOM 2956 C CA . THR B 1 69 ? 15.341 9.979 49.710 1.00 24.72 69 THR B CA 1
ATOM 2957 C C . THR B 1 69 ? 15.483 11.488 49.461 1.00 25.33 69 THR B C 1
ATOM 2958 O O . THR B 1 69 ? 15.602 12.227 50.450 1.00 27.15 69 THR B O 1
ATOM 2962 N N . MET B 1 70 ? 15.429 11.930 48.202 1.00 25.25 70 MET B N 1
ATOM 2963 C CA . MET B 1 70 ? 15.489 13.373 47.819 1.00 26.18 70 MET B CA 1
ATOM 2964 C C . MET B 1 70 ? 14.403 14.150 48.575 1.00 26.91 70 MET B C 1
ATOM 2965 O O . MET B 1 70 ? 14.729 15.186 49.167 1.00 26.22 70 MET B O 1
ATOM 2970 N N . LEU B 1 71 ? 13.155 13.683 48.500 1.00 26.70 71 LEU B N 1
ATOM 2971 C CA . LEU B 1 71 ? 11.970 14.376 49.064 1.00 27.53 71 LEU B CA 1
ATOM 2972 C C . LEU B 1 71 ? 12.093 14.436 50.588 1.00 29.76 71 LEU B C 1
ATOM 2973 O O . LEU B 1 71 ? 11.711 15.460 51.155 1.00 31.31 71 LEU B O 1
ATOM 2978 N N . THR B 1 72 ? 12.626 13.383 51.214 1.00 31.53 72 THR B N 1
ATOM 2979 C CA . THR B 1 72 ? 12.827 13.290 52.686 1.00 31.45 72 THR B CA 1
ATOM 2980 C C . THR B 1 72 ? 13.884 14.312 53.114 1.00 30.80 72 THR B C 1
ATOM 2981 O O . THR B 1 72 ? 13.579 15.128 53.990 1.00 30.91 72 THR B O 1
ATOM 2985 N N . ILE B 1 73 ? 15.076 14.268 52.516 1.00 30.98 73 ILE B N 1
ATOM 2986 C CA . ILE B 1 73 ? 16.206 15.185 52.852 1.00 31.24 73 ILE B CA 1
ATOM 2987 C C . ILE B 1 73 ? 15.735 16.633 52.655 1.00 32.28 73 ILE B C 1
ATOM 2988 O O . ILE B 1 73 ? 16.062 17.481 53.495 1.00 32.67 73 ILE B O 1
ATOM 2993 N N . ARG B 1 74 ? 14.966 16.890 51.593 1.00 33.43 74 ARG B N 1
ATOM 2994 C CA . ARG B 1 74 ? 14.475 18.237 51.191 1.00 33.65 74 ARG B CA 1
ATOM 2995 C C . ARG B 1 74 ? 13.623 18.878 52.305 1.00 32.84 74 ARG B C 1
ATOM 2996 O O . ARG B 1 74 ? 13.574 20.117 52.350 1.00 31.33 74 ARG B O 1
ATOM 3004 N N . GLU B 1 75 ? 13.018 18.083 53.178 1.00 33.86 75 GLU B N 1
ATOM 3005 C CA . GLU B 1 75 ? 12.197 18.605 54.267 1.00 36.86 75 GLU B CA 1
ATOM 3006 C C . GLU B 1 75 ? 12.986 18.836 55.552 1.00 34.39 75 GLU B C 1
ATOM 3007 O O . GLU B 1 75 ? 12.453 19.346 56.526 1.00 34.33 75 GLU B O 1
ATOM 3013 N N . GLU B 1 76 ? 14.258 18.463 55.543 1.00 34.57 76 GLU B N 1
ATOM 3014 C CA . GLU B 1 76 ? 15.136 18.584 56.739 1.00 35.26 76 GLU B CA 1
ATOM 3015 C C . GLU B 1 76 ? 15.651 20.022 56.874 1.00 36.17 76 GLU B C 1
ATOM 3016 O O . GLU B 1 76 ? 15.626 20.784 55.888 1.00 37.12 76 GLU B O 1
ATOM 3022 N N . GLN B 1 77 ? 16.091 20.376 58.081 1.00 37.73 77 GLN B N 1
ATOM 3023 C CA . GLN B 1 77 ? 16.775 21.658 58.382 1.00 37.69 77 GLN B CA 1
ATOM 3024 C C . GLN B 1 77 ? 18.229 21.494 57.937 1.00 36.98 77 GLN B C 1
ATOM 3025 O O . GLN B 1 77 ? 18.699 20.339 57.893 1.00 36.15 77 GLN B O 1
ATOM 3031 N N . PHE B 1 78 ? 18.896 22.595 57.584 1.00 34.58 78 PHE B N 1
ATOM 3032 C CA . PHE B 1 78 ? 20.294 22.600 57.070 1.00 34.01 78 PHE B CA 1
ATOM 3033 C C . PHE B 1 78 ? 20.990 23.898 57.490 1.00 35.78 78 PHE B C 1
ATOM 3034 O O . PHE B 1 78 ? 20.284 24.844 57.882 1.00 35.49 78 PHE B O 1
ATOM 3042 N N . GLU B 1 79 ? 22.325 23.927 57.399 1.00 37.53 79 GLU B N 1
ATOM 3043 C CA . GLU B 1 79 ? 23.177 25.076 57.806 1.00 40.04 79 GLU B CA 1
ATOM 3044 C C . GLU B 1 79 ? 23.368 26.021 56.617 1.00 41.74 79 GLU B C 1
ATOM 3045 O O . GLU B 1 79 ? 23.426 25.532 55.475 1.00 46.56 79 GLU B O 1
ATOM 3047 N N . GLY B 1 80 ? 23.465 27.322 56.897 1.00 40.02 80 GLY B N 1
ATOM 3048 C CA . GLY B 1 80 ? 23.902 28.356 55.945 1.00 39.67 80 GLY B CA 1
ATOM 3049 C C . GLY B 1 80 ? 22.762 29.242 55.477 1.00 39.72 80 GLY B C 1
ATOM 3050 O O . GLY B 1 80 ? 21.727 29.322 56.168 1.00 39.27 80 GLY B O 1
ATOM 3051 N N . ASP B 1 81 ? 22.964 29.876 54.322 1.00 38.85 81 ASP B N 1
ATOM 3052 C CA . ASP B 1 81 ? 21.993 30.786 53.665 1.00 38.72 81 ASP B CA 1
ATOM 3053 C C . ASP B 1 81 ? 20.776 29.961 53.228 1.00 35.07 81 ASP B C 1
ATOM 3054 O O . ASP B 1 81 ? 20.975 28.940 52.548 1.00 34.09 81 ASP B O 1
ATOM 3059 N N . HIS B 1 82 ? 19.565 30.394 53.603 1.00 31.66 82 HIS B N 1
ATOM 3060 C CA . HIS B 1 82 ? 18.273 29.729 53.276 1.00 30.33 82 HIS B CA 1
ATOM 3061 C C . HIS B 1 82 ? 17.585 30.431 52.100 1.00 30.64 82 HIS B C 1
ATOM 3062 O O . HIS B 1 82 ? 16.392 30.170 51.878 1.00 29.79 82 HIS B O 1
ATOM 3069 N N . THR B 1 83 ? 18.321 31.259 51.358 1.00 32.00 83 THR B N 1
ATOM 3070 C CA . THR B 1 83 ? 17.838 31.965 50.144 1.00 33.73 83 THR B CA 1
ATOM 3071 C C . THR B 1 83 ? 18.753 31.603 48.971 1.00 33.70 83 THR B C 1
ATOM 3072 O O . THR B 1 83 ? 19.957 31.346 49.206 1.00 33.83 83 THR B O 1
ATOM 3076 N N . LEU B 1 84 ? 18.176 31.543 47.767 1.00 34.29 84 LEU B N 1
ATOM 3077 C CA . LEU B 1 84 ? 18.911 31.432 46.483 1.00 32.58 84 LEU B CA 1
ATOM 3078 C C . LEU B 1 84 ? 18.757 32.755 45.744 1.00 32.46 84 LEU B C 1
ATOM 3079 O O . LEU B 1 84 ? 17.731 33.420 45.885 1.00 33.55 84 LEU B O 1
ATOM 3084 N N . PRO B 1 85 ? 19.774 33.195 44.972 1.00 30.24 85 PRO B N 1
ATOM 3085 C CA . PRO B 1 85 ? 19.734 34.520 44.350 1.00 29.09 85 PRO B CA 1
ATOM 3086 C C . PRO B 1 85 ? 18.694 34.658 43.225 1.00 28.90 85 PRO B C 1
ATOM 3087 O O . PRO B 1 85 ? 18.227 35.758 43.012 1.00 29.17 85 PRO B O 1
ATOM 3091 N N . TYR B 1 86 ? 18.346 33.565 42.540 1.00 27.78 86 TYR B N 1
ATOM 3092 C CA . TYR B 1 86 ? 17.488 33.597 41.332 1.00 27.33 86 TYR B CA 1
ATOM 3093 C C . TYR B 1 86 ? 16.481 32.449 41.358 1.00 27.81 86 TYR B C 1
ATOM 3094 O O . TYR B 1 86 ? 16.861 31.297 41.575 1.00 26.52 86 TYR B O 1
ATOM 3103 N N . PRO B 1 87 ? 15.170 32.724 41.143 1.00 28.28 87 PRO B N 1
ATOM 3104 C CA . PRO B 1 87 ? 14.634 34.086 41.079 1.00 29.55 87 PRO B CA 1
ATOM 3105 C C . PRO B 1 87 ? 14.770 34.829 42.416 1.00 31.95 87 PRO B C 1
ATOM 3106 O O . PRO B 1 87 ? 15.059 34.179 43.412 1.00 35.92 87 PRO B O 1
ATOM 3110 N N . GLU B 1 88 ? 14.551 36.149 42.421 1.00 33.97 88 GLU B N 1
ATOM 3111 C CA . GLU B 1 88 ? 14.584 36.983 43.658 1.00 35.49 88 GLU B CA 1
ATOM 3112 C C . GLU B 1 88 ? 13.606 36.365 44.669 1.00 32.71 88 GLU B C 1
ATOM 3113 O O . GLU B 1 88 ? 12.465 36.052 44.286 1.00 34.79 88 GLU B O 1
ATOM 3115 N N . GLY B 1 89 ? 14.071 36.111 45.888 1.00 32.25 89 GLY B N 1
ATOM 3116 C CA . GLY B 1 89 ? 13.228 35.637 47.005 1.00 33.30 89 GLY B CA 1
ATOM 3117 C C . GLY B 1 89 ? 12.934 34.146 46.953 1.00 33.14 89 GLY B C 1
ATOM 3118 O O . GLY B 1 89 ? 12.015 33.730 47.645 1.00 32.56 89 GLY B O 1
ATOM 3119 N N . LYS B 1 90 ? 13.723 33.380 46.211 1.00 34.46 90 LYS B N 1
ATOM 3120 C CA . LYS B 1 90 ? 13.543 31.943 46.134 1.00 32.93 90 LYS B CA 1
ATOM 3121 C C . LYS B 1 90 ? 14.166 31.302 47.359 1.00 32.30 90 LYS B C 1
ATOM 3122 O O . LYS B 1 90 ? 15.336 31.512 47.645 1.00 32.34 90 LYS B O 1
ATOM 3128 N N . GLN B 1 91 ? 13.366 30.559 48.109 1.00 33.07 91 GLN B N 1
ATOM 3129 C CA . GLN B 1 91 ? 13.858 29.871 49.291 1.00 34.65 91 GLN B CA 1
ATOM 3130 C C . GLN B 1 91 ? 14.665 28.632 48.925 1.00 34.54 91 GLN B C 1
ATOM 3131 O O . GLN B 1 91 ? 14.370 27.958 47.946 1.00 33.90 91 GLN B O 1
ATOM 3137 N N . LYS B 1 92 ? 15.686 28.351 49.725 1.00 31.75 92 LYS B N 1
ATOM 3138 C CA . LYS B 1 92 ? 16.539 27.190 49.530 1.00 30.99 92 LYS B CA 1
ATOM 3139 C C . LYS B 1 92 ? 16.064 26.047 50.419 1.00 31.37 92 LYS B C 1
ATOM 3140 O O . LYS B 1 92 ? 15.457 26.276 51.456 1.00 32.27 92 LYS B O 1
ATOM 3146 N N . ARG B 1 93 ? 16.362 24.821 50.007 1.00 33.05 93 ARG B N 1
ATOM 3147 C CA . ARG B 1 93 ? 15.977 23.616 50.738 1.00 32.70 93 ARG B CA 1
ATOM 3148 C C . ARG B 1 93 ? 17.196 22.732 50.945 1.00 29.00 93 ARG B C 1
ATOM 3149 O O . ARG B 1 93 ? 18.201 22.914 50.280 1.00 27.17 93 ARG B O 1
ATOM 3157 N N . ALA B 1 94 ? 17.119 21.818 51.907 1.00 27.24 94 ALA B N 1
ATOM 3158 C CA . ALA B 1 94 ? 18.212 20.894 52.201 1.00 27.33 94 ALA B CA 1
ATOM 3159 C C . ALA B 1 94 ? 18.738 20.206 50.937 1.00 27.80 94 ALA B C 1
ATOM 3160 O O . ALA B 1 94 ? 19.924 19.947 50.814 1.00 27.12 94 ALA B O 1
ATOM 3162 N N . CYS B 1 95 ? 17.827 19.895 50.022 1.00 27.73 95 CYS B N 1
ATOM 3163 C CA . CYS B 1 95 ? 18.142 19.295 48.701 1.00 27.60 95 CYS B CA 1
ATOM 3164 C C . CYS B 1 95 ? 17.447 20.101 47.603 1.00 26.60 95 CYS B C 1
ATOM 3165 O O . CYS B 1 95 ? 16.233 20.298 47.702 1.00 27.80 95 CYS B O 1
ATOM 3168 N N . THR B 1 96 ? 18.208 20.563 46.611 1.00 25.07 96 THR B N 1
ATOM 3169 C CA . THR B 1 96 ? 17.702 21.214 45.377 1.00 23.22 96 THR B CA 1
ATOM 3170 C C . THR B 1 96 ? 17.408 20.123 44.341 1.00 23.21 96 THR B C 1
ATOM 3171 O O . THR B 1 96 ? 18.355 19.435 43.927 1.00 21.20 96 THR B O 1
ATOM 3175 N N . ILE B 1 97 ? 16.148 19.953 43.944 1.00 21.41 97 ILE B N 1
ATOM 3176 C CA . ILE B 1 97 ? 15.749 18.944 42.929 1.00 22.08 97 ILE B CA 1
ATOM 3177 C C . ILE B 1 97 ? 15.625 19.638 41.571 1.00 22.08 97 ILE B C 1
ATOM 3178 O O . ILE B 1 97 ? 14.807 20.549 41.436 1.00 22.47 97 ILE B O 1
ATOM 3183 N N . PHE B 1 98 ? 16.435 19.207 40.608 1.00 21.87 98 PHE B N 1
ATOM 3184 C CA . PHE B 1 98 ? 16.368 19.615 39.187 1.00 22.30 98 PHE B CA 1
ATOM 3185 C C . PHE B 1 98 ? 15.502 18.602 38.440 1.00 22.36 98 PHE B C 1
ATOM 3186 O O . PHE B 1 98 ? 15.854 17.413 38.428 1.00 22.49 98 PHE B O 1
ATOM 3194 N N . LEU B 1 99 ? 14.442 19.075 37.803 1.00 22.44 99 LEU B N 1
ATOM 3195 C CA . LEU B 1 99 ? 13.574 18.223 37.018 1.00 22.31 99 LEU B CA 1
ATOM 3196 C C . LEU B 1 99 ? 13.734 18.584 35.551 1.00 22.95 99 LEU B C 1
ATOM 3197 O O . LEU B 1 99 ? 13.612 19.741 35.173 1.00 21.15 99 LEU B O 1
ATOM 3202 N N . GLY B 1 100 ? 14.032 17.581 34.737 1.00 23.15 100 GLY B N 1
ATOM 3203 C CA . GLY B 1 100 ? 14.207 17.762 33.313 1.00 22.27 100 GLY B CA 1
ATOM 3204 C C . GLY B 1 100 ? 13.315 16.827 32.528 1.00 23.49 100 GLY B C 1
ATOM 3205 O O . GLY B 1 100 ? 13.165 15.665 32.884 1.00 21.88 100 GLY B O 1
ATOM 3206 N N . TYR B 1 101 ? 12.709 17.341 31.466 1.00 24.54 101 TYR B N 1
ATOM 3207 C CA . TYR B 1 101 ? 11.834 16.545 30.617 1.00 24.04 101 TYR B CA 1
ATOM 3208 C C . TYR B 1 101 ? 11.864 17.052 29.182 1.00 24.43 101 TYR B C 1
ATOM 3209 O O . TYR B 1 101 ? 12.155 18.215 28.940 1.00 23.12 101 TYR B O 1
ATOM 3218 N N . THR B 1 102 ? 11.567 16.167 28.236 1.00 25.83 102 THR B N 1
ATOM 3219 C CA . THR B 1 102 ? 11.550 16.525 26.828 1.00 26.65 102 THR B CA 1
ATOM 3220 C C . THR B 1 102 ? 10.198 17.112 26.408 1.00 27.90 102 THR B C 1
ATOM 3221 O O . THR B 1 102 ? 9.218 17.006 27.133 1.00 30.27 102 THR B O 1
ATOM 3225 N N . SER B 1 103 ? 10.159 17.727 25.231 1.00 28.55 103 SER B N 1
ATOM 3226 C CA . SER B 1 103 ? 8.948 18.352 24.706 1.00 29.32 103 SER B CA 1
ATOM 3227 C C . SER B 1 103 ? 7.805 17.381 24.498 1.00 30.25 103 SER B C 1
ATOM 3228 O O . SER B 1 103 ? 6.652 17.718 24.729 1.00 31.86 103 SER B O 1
ATOM 3231 N N . ASN B 1 104 ? 8.114 16.174 24.031 1.00 30.69 104 ASN B N 1
ATOM 3232 C CA . ASN B 1 104 ? 7.075 15.178 23.778 1.00 28.67 104 ASN B CA 1
ATOM 3233 C C . ASN B 1 104 ? 6.339 14.767 25.049 1.00 25.98 104 ASN B C 1
ATOM 3234 O O . ASN B 1 104 ? 5.174 14.408 25.007 1.00 28.62 104 ASN B O 1
ATOM 3239 N N . LEU B 1 105 ? 7.030 14.824 26.178 1.00 23.27 105 LEU B N 1
ATOM 3240 C CA . LEU B 1 105 ? 6.419 14.508 27.456 1.00 24.70 105 LEU B CA 1
ATOM 3241 C C . LEU B 1 105 ? 5.313 15.516 27.791 1.00 26.92 105 LEU B C 1
ATOM 3242 O O . LEU B 1 105 ? 4.287 15.154 28.354 1.00 27.37 105 LEU B O 1
ATOM 3247 N N . VAL B 1 106 ? 5.542 16.785 27.466 1.00 26.24 106 VAL B N 1
ATOM 3248 C CA . VAL B 1 106 ? 4.546 17.823 27.700 1.00 24.70 106 VAL B CA 1
ATOM 3249 C C . VAL B 1 106 ? 3.410 17.641 26.696 1.00 24.94 106 VAL B C 1
ATOM 3250 O O . VAL B 1 106 ? 2.254 17.891 27.008 1.00 24.22 106 VAL B O 1
ATOM 3254 N N . THR B 1 107 ? 3.760 17.212 25.487 1.00 24.65 107 THR B N 1
ATOM 3255 C CA . THR B 1 107 ? 2.775 16.916 24.446 1.00 25.66 107 THR B CA 1
ATOM 3256 C C . THR B 1 107 ? 1.873 15.766 24.881 1.00 25.43 107 THR B C 1
ATOM 3257 O O . THR B 1 107 ? 0.685 15.780 24.593 1.00 27.10 107 THR B O 1
ATOM 3261 N N . SER B 1 108 ? 2.419 14.780 25.591 1.00 26.33 108 SER B N 1
ATOM 3262 C CA . SER B 1 108 ? 1.646 13.658 26.138 1.00 25.12 108 SER B CA 1
ATOM 3263 C C . SER B 1 108 ? 0.964 14.059 27.456 1.00 23.92 108 SER B C 1
ATOM 3264 O O . SER B 1 108 ? 1.126 15.180 27.930 1.00 23.31 108 SER B O 1
ATOM 3267 N N . GLY B 1 109 ? 0.176 13.148 28.130 1.00 23.41 109 GLY B N 1
ATOM 3268 C CA . GLY B 1 109 ? -0.536 13.341 29.386 1.00 23.93 109 GLY B CA 1
ATOM 3269 C C . GLY B 1 109 ? 0.337 13.527 30.605 1.00 24.89 109 GLY B C 1
ATOM 3270 O O . GLY B 1 109 ? -0.143 13.958 31.642 1.00 26.17 109 GLY B O 1
ATOM 3271 N N . VAL B 1 110 ? 1.622 13.185 30.492 1.00 25.56 110 VAL B N 1
ATOM 3272 C CA . VAL B 1 110 ? 2.605 13.392 31.536 1.00 26.64 110 VAL B CA 1
ATOM 3273 C C . VAL B 1 110 ? 2.658 14.858 31.970 1.00 26.21 110 VAL B C 1
ATOM 3274 O O . VAL B 1 110 ? 3.079 15.132 33.084 1.00 25.94 110 VAL B O 1
ATOM 3278 N N . ARG B 1 111 ? 2.264 15.802 31.122 1.00 28.71 111 ARG B N 1
ATOM 3279 C CA . ARG B 1 111 ? 2.156 17.196 31.524 1.00 28.73 111 ARG B CA 1
ATOM 3280 C C . ARG B 1 111 ? 1.379 17.392 32.848 1.00 27.82 111 ARG B C 1
ATOM 3281 O O . ARG B 1 111 ? 1.777 18.206 33.667 1.00 26.26 111 ARG B O 1
ATOM 3289 N N . GLU B 1 112 ? 0.283 16.650 33.045 1.00 28.80 112 GLU B N 1
ATOM 3290 C CA . GLU B 1 112 ? -0.552 16.733 34.277 1.00 28.66 112 GLU B CA 1
ATOM 3291 C C . GLU B 1 112 ? 0.264 16.258 35.486 1.00 27.65 112 GLU B C 1
ATOM 3292 O O . GLU B 1 112 ? 0.068 16.807 36.590 1.00 27.80 112 GLU B O 1
ATOM 3298 N N . ASN B 1 113 ? 1.175 15.304 35.281 1.00 27.54 113 ASN B N 1
ATOM 3299 C CA . ASN B 1 113 ? 2.015 14.726 36.365 1.00 26.57 113 ASN B CA 1
ATOM 3300 C C . ASN B 1 113 ? 3.114 15.720 36.731 1.00 24.87 113 ASN B C 1
ATOM 3301 O O . ASN B 1 113 ? 3.335 15.931 37.932 1.00 24.44 113 ASN B O 1
ATOM 3306 N N . ILE B 1 114 ? 3.712 16.361 35.739 1.00 24.57 114 ILE B N 1
ATOM 3307 C CA . ILE B 1 114 ? 4.728 17.362 35.976 1.00 25.20 114 ILE B CA 1
ATOM 3308 C C . ILE B 1 114 ? 4.101 18.591 36.645 1.00 26.78 114 ILE B C 1
ATOM 3309 O O . ILE B 1 114 ? 4.670 19.156 37.567 1.00 27.91 114 ILE B O 1
ATOM 3314 N N . ARG B 1 115 ? 2.922 18.988 36.175 1.00 26.62 115 ARG B N 1
ATOM 3315 C CA . ARG B 1 115 ? 2.205 20.167 36.720 1.00 27.36 115 ARG B CA 1
ATOM 3316 C C . ARG B 1 115 ? 1.959 19.964 38.219 1.00 26.43 115 ARG B C 1
ATOM 3317 O O . ARG B 1 115 ? 2.225 20.904 38.984 1.00 23.96 115 ARG B O 1
ATOM 3325 N N . TYR B 1 116 ? 1.482 18.777 38.609 1.00 25.69 116 TYR B N 1
ATOM 3326 C CA . TYR B 1 116 ? 1.228 18.407 40.022 1.00 26.26 116 TYR B CA 1
ATOM 3327 C C . TYR B 1 116 ? 2.508 18.620 40.849 1.00 25.57 116 TYR B C 1
ATOM 3328 O O . TYR B 1 116 ? 2.415 19.240 41.928 1.00 24.00 116 TYR B O 1
ATOM 3337 N N . LEU B 1 117 ? 3.661 18.145 40.363 1.00 25.20 117 LEU B N 1
ATOM 3338 C CA . LEU B 1 117 ? 4.969 18.300 41.054 1.00 25.87 117 LEU B CA 1
ATOM 3339 C C . LEU B 1 117 ? 5.264 19.786 41.292 1.00 25.01 117 LEU B C 1
ATOM 3340 O O . LEU B 1 117 ? 5.636 20.146 42.418 1.00 26.12 117 LEU B O 1
ATOM 3345 N N . VAL B 1 118 ? 5.137 20.602 40.251 1.00 24.44 118 VAL B N 1
ATOM 3346 C CA . VAL B 1 118 ? 5.526 22.041 40.268 1.00 24.60 118 VAL B CA 1
ATOM 3347 C C . VAL B 1 118 ? 4.518 22.797 41.145 1.00 23.78 118 VAL B C 1
ATOM 3348 O O . VAL B 1 118 ? 4.957 23.608 41.969 1.00 23.87 118 VAL B O 1
ATOM 3352 N N . GLU B 1 119 ? 3.226 22.502 40.984 1.00 2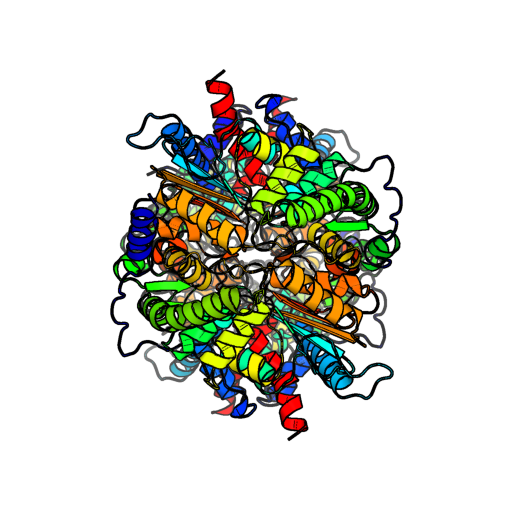4.68 119 GLU B N 1
ATOM 3353 C CA . GLU B 1 119 ? 2.094 23.107 41.742 1.00 25.95 119 GLU B CA 1
ATOM 3354 C C . GLU B 1 119 ? 2.330 22.948 43.246 1.00 25.60 119 GLU B C 1
ATOM 3355 O O . GLU B 1 119 ? 2.153 23.937 43.960 1.00 26.71 119 GLU B O 1
ATOM 3361 N N . HIS B 1 120 ? 2.743 21.763 43.702 1.00 25.55 120 HIS B N 1
ATOM 3362 C CA . HIS B 1 120 ? 2.950 21.451 45.141 1.00 26.56 120 HIS B CA 1
ATOM 3363 C C . HIS B 1 120 ? 4.389 21.758 45.562 1.00 26.23 120 HIS B C 1
ATOM 3364 O O . HIS B 1 120 ? 4.761 21.392 46.678 1.00 25.26 120 HIS B O 1
ATOM 3371 N N . ASP B 1 121 ? 5.165 22.425 44.711 1.00 28.15 121 ASP B N 1
ATOM 3372 C CA . ASP B 1 121 ? 6.469 23.020 45.105 1.00 29.68 121 ASP B CA 1
ATOM 3373 C C . ASP B 1 121 ? 7.406 21.893 45.563 1.00 27.34 121 ASP B C 1
ATOM 3374 O O . ASP B 1 121 ? 8.106 22.073 46.569 1.00 25.40 121 ASP B O 1
ATOM 3379 N N . LEU B 1 122 ? 7.434 20.776 44.827 1.00 27.58 122 LEU B N 1
ATOM 3380 C CA . LEU B 1 122 ? 8.219 19.552 45.148 1.00 26.99 122 LEU B CA 1
ATOM 3381 C C . LEU B 1 122 ? 9.519 19.490 44.331 1.00 25.78 122 LEU B C 1
ATOM 3382 O O . LEU B 1 122 ? 10.307 18.559 44.571 1.00 25.47 122 LEU B O 1
ATOM 3387 N N . VAL B 1 123 ? 9.736 20.424 43.404 1.00 24.50 123 VAL B N 1
ATOM 3388 C CA . VAL B 1 123 ? 11.028 20.584 42.672 1.00 24.93 123 VAL B CA 1
ATOM 3389 C C . VAL B 1 123 ? 11.419 22.065 42.699 1.00 25.49 123 VAL B C 1
ATOM 3390 O O . VAL B 1 123 ? 10.539 22.905 42.919 1.00 26.30 123 VAL B O 1
ATOM 3394 N N . ASP B 1 124 ? 12.706 22.342 42.490 1.00 24.76 124 ASP B N 1
ATOM 3395 C CA . ASP B 1 124 ? 13.342 23.658 42.723 1.00 25.56 124 ASP B CA 1
ATOM 3396 C C . ASP B 1 124 ? 13.749 24.297 41.388 1.00 25.20 124 ASP B C 1
ATOM 3397 O O . ASP B 1 124 ? 13.802 25.537 41.320 1.00 26.83 124 ASP B O 1
ATOM 3402 N N . CYS B 1 125 ? 14.025 23.495 40.358 1.00 23.84 125 CYS B N 1
ATOM 3403 C CA . CYS B 1 125 ? 14.544 23.970 39.051 1.00 23.06 125 CYS B CA 1
ATOM 3404 C C . CYS B 1 125 ? 14.018 23.077 37.929 1.00 22.21 125 CYS B C 1
ATOM 3405 O O . CYS B 1 125 ? 13.959 21.865 38.129 1.00 23.72 125 CYS B O 1
ATOM 3408 N N . ILE B 1 126 ? 13.635 23.670 36.803 1.00 21.35 126 ILE B N 1
ATOM 3409 C CA . ILE B 1 126 ? 13.191 22.938 35.589 1.00 21.33 126 ILE B CA 1
ATOM 3410 C C . ILE B 1 126 ? 14.120 23.296 34.431 1.00 22.01 126 ILE B C 1
ATOM 3411 O O . ILE B 1 126 ? 14.464 24.485 34.282 1.00 21.28 126 ILE B O 1
ATOM 3416 N N . VAL B 1 127 ? 14.511 22.298 33.616 1.00 22.41 127 VAL B N 1
ATOM 3417 C CA . VAL B 1 127 ? 15.130 22.507 32.317 1.00 22.11 127 VAL B CA 1
ATOM 3418 C C . VAL B 1 127 ? 14.277 21.707 31.273 1.00 22.19 127 VAL B C 1
ATOM 3419 O O . VAL B 1 127 ? 14.048 20.525 31.467 1.00 21.04 127 VAL B O 1
ATOM 3423 N N . THR B 1 128 ? 13.749 22.369 30.233 1.00 22.56 128 THR B N 1
ATOM 3424 C CA . THR B 1 128 ? 12.989 21.761 29.119 1.00 23.59 128 THR B CA 1
ATOM 3425 C C . THR B 1 128 ? 13.296 22.530 27.832 1.00 24.86 128 THR B C 1
ATOM 3426 O O . THR B 1 128 ? 13.975 23.555 27.891 1.00 25.52 128 THR B O 1
ATOM 3430 N N . SER B 1 129 ? 12.833 22.024 26.714 1.00 27.57 129 SER B N 1
ATOM 3431 C CA . SER B 1 129 ? 13.099 22.656 25.456 1.00 29.49 129 SER B CA 1
ATOM 3432 C C . SER B 1 129 ? 11.974 23.631 25.123 1.00 31.21 129 SER B C 1
ATOM 3433 O O . SER B 1 129 ? 11.050 23.799 25.911 1.00 30.17 129 SER B O 1
ATOM 3436 N N . ALA B 1 130 ? 12.034 24.264 23.954 1.00 31.56 130 ALA B N 1
ATOM 3437 C CA . ALA B 1 130 ? 11.006 25.213 23.548 1.00 31.69 130 ALA B CA 1
ATOM 3438 C C . ALA B 1 130 ? 9.648 24.528 23.450 1.00 29.90 130 ALA B C 1
ATOM 3439 O O . ALA B 1 130 ? 8.638 25.092 23.846 1.00 29.10 130 ALA B O 1
ATOM 3441 N N . GLY B 1 131 ? 9.637 23.316 22.910 1.00 29.13 131 GLY B N 1
ATOM 3442 C CA . GLY B 1 131 ? 8.431 22.534 22.794 1.00 27.69 131 GLY B CA 1
ATOM 3443 C C . GLY B 1 131 ? 7.753 22.322 24.142 1.00 28.19 131 GLY B C 1
ATOM 3444 O O . GLY B 1 131 ? 6.546 22.477 24.251 1.00 31.57 131 GLY B O 1
ATOM 3445 N N . GLY B 1 132 ? 8.525 21.929 25.189 1.00 27.79 132 GLY B N 1
ATOM 3446 C CA . GLY B 1 132 ? 8.081 21.703 26.576 1.00 29.62 132 GLY B CA 1
ATOM 3447 C C . GLY B 1 132 ? 7.390 22.923 27.169 1.00 29.56 132 GLY B C 1
ATOM 3448 O O . GLY B 1 132 ? 6.523 22.739 28.035 1.00 29.50 132 GLY B O 1
ATOM 3449 N N . VAL B 1 133 ? 7.788 24.124 26.762 1.00 29.68 133 VAL B N 1
ATOM 3450 C CA . VAL B 1 133 ? 7.185 25.353 27.231 1.00 29.72 133 VAL B CA 1
ATOM 3451 C C . VAL B 1 133 ? 5.935 25.684 26.423 1.00 31.42 133 VAL B C 1
ATOM 3452 O O . VAL B 1 133 ? 4.868 25.884 26.985 1.00 30.81 133 VAL B O 1
ATOM 3456 N N . GLU B 1 134 ? 6.035 25.725 25.100 1.00 35.34 134 GLU B N 1
ATOM 3457 C CA . GLU B 1 134 ? 4.874 26.100 24.291 1.00 35.73 134 GLU B CA 1
ATOM 3458 C C . GLU B 1 134 ? 3.687 25.131 24.331 1.00 35.52 134 GLU B C 1
ATOM 3459 O O . GLU B 1 134 ? 2.559 25.581 24.445 1.00 37.73 134 GLU B O 1
ATOM 3465 N N . GLU B 1 135 ? 3.906 23.822 24.256 1.00 34.58 135 GLU B N 1
ATOM 3466 C CA . GLU B 1 135 ? 2.763 22.902 24.311 1.00 33.78 135 GLU B CA 1
ATOM 3467 C C . GLU B 1 135 ? 1.965 23.049 25.609 1.00 29.69 135 GLU B C 1
ATOM 3468 O O . GLU B 1 135 ? 0.754 22.899 25.608 1.00 26.63 135 GLU B O 1
ATOM 3474 N N . ASP B 1 136 ? 2.656 23.292 26.716 1.00 27.48 136 ASP B N 1
ATOM 3475 C CA . ASP B 1 136 ? 2.009 23.498 28.001 1.00 27.25 136 ASP B CA 1
ATOM 3476 C C . ASP B 1 136 ? 1.109 24.743 27.958 1.00 29.32 136 ASP B C 1
ATOM 3477 O O . ASP B 1 136 ? 0.018 24.744 28.510 1.00 29.23 136 ASP B O 1
ATOM 3482 N N . LEU B 1 137 ? 1.575 25.797 27.297 1.00 27.48 137 LEU B N 1
ATOM 3483 C CA . LEU B 1 137 ? 0.811 27.033 27.181 1.00 27.09 137 LEU B CA 1
ATOM 3484 C C . LEU B 1 137 ? -0.347 26.906 26.198 1.00 27.36 137 LEU B C 1
ATOM 3485 O O . LEU B 1 137 ? -1.451 27.349 26.470 1.00 26.84 137 LEU B O 1
ATOM 3490 N N . ILE B 1 138 ? -0.076 26.268 25.064 1.00 27.96 138 ILE B N 1
ATOM 3491 C CA . ILE B 1 138 ? -1.055 26.053 23.956 1.00 29.05 138 ILE B CA 1
ATOM 3492 C C . ILE B 1 138 ? -2.201 25.160 24.446 1.00 28.96 138 ILE B C 1
ATOM 3493 O O . ILE B 1 138 ? -3.328 25.360 23.977 1.00 31.81 138 ILE B O 1
ATOM 3498 N N . LYS B 1 139 ? -1.942 24.218 25.347 1.00 28.76 139 LYS B N 1
ATOM 3499 C CA . LYS B 1 139 ? -2.987 23.349 25.870 1.00 28.44 139 LYS B CA 1
ATOM 3500 C C . LYS B 1 139 ? -4.050 24.120 26.660 1.00 29.38 139 LYS B C 1
ATOM 3501 O O . LYS B 1 139 ? -5.172 23.655 26.801 1.00 31.94 139 LYS B O 1
ATOM 3507 N N . CYS B 1 140 ? -3.684 25.284 27.185 1.00 30.12 140 CYS B N 1
ATOM 3508 C CA . CYS B 1 140 ? -4.637 26.170 27.902 1.00 29.64 140 CYS B CA 1
ATOM 3509 C C . CYS B 1 140 ? -5.558 26.894 26.910 1.00 30.20 140 CYS B C 1
ATOM 3510 O O . CYS B 1 140 ? -6.574 27.435 27.353 1.00 30.48 140 CYS B O 1
ATOM 3513 N N . LEU B 1 141 ? -5.212 26.898 25.621 1.00 31.19 141 LEU B N 1
ATOM 3514 C CA . LEU B 1 141 ? -5.993 27.546 24.533 1.00 30.57 141 LEU B CA 1
ATOM 3515 C C . LEU B 1 141 ? -6.815 26.496 23.780 1.00 32.62 141 LEU B C 1
ATOM 3516 O O . LEU B 1 141 ? -7.988 26.767 23.484 1.00 35.66 141 LEU B O 1
ATOM 3521 N N . ALA B 1 142 ? -6.215 25.352 23.449 1.00 33.92 142 ALA B N 1
ATOM 3522 C CA . ALA B 1 142 ? -6.842 24.293 22.619 1.00 34.65 142 ALA B CA 1
ATOM 3523 C C . ALA B 1 142 ? -6.197 22.945 22.922 1.00 35.49 142 ALA B C 1
ATOM 3524 O O . ALA B 1 142 ? -5.007 22.869 23.223 1.00 30.53 142 ALA B O 1
ATOM 3526 N N . PRO B 1 143 ? -6.965 21.838 22.814 1.00 36.75 143 PRO B N 1
ATOM 3527 C CA . PRO B 1 143 ? -6.466 20.512 23.158 1.00 35.30 143 PRO B CA 1
ATOM 3528 C C . PRO B 1 143 ? -5.677 19.869 22.015 1.00 33.99 143 PRO B C 1
ATOM 3529 O O . PRO B 1 143 ? -5.856 20.265 20.875 1.00 35.93 143 PRO B O 1
ATOM 3533 N N . SER B 1 144 ? -4.957 18.815 22.387 1.00 33.71 144 SER B N 1
ATOM 3534 C CA . SER B 1 144 ? -4.228 17.918 21.504 1.00 30.76 144 SER B CA 1
ATOM 3535 C C . SER B 1 144 ? -5.050 16.610 21.523 1.00 29.80 144 SER B C 1
ATOM 3536 O O . SER B 1 144 ? -5.751 16.317 22.487 1.00 27.81 144 SER B O 1
ATOM 3539 N N . TYR B 1 145 ? -4.933 15.799 20.485 1.00 31.59 145 TYR B N 1
ATOM 3540 C CA . TYR B 1 145 ? -5.802 14.599 20.345 1.00 33.68 145 TYR B CA 1
ATOM 3541 C C . TYR B 1 145 ? -4.958 13.338 20.135 1.00 33.30 145 TYR B C 1
ATOM 3542 O O . TYR B 1 145 ? -3.832 13.432 19.590 1.00 30.51 145 TYR B O 1
ATOM 3551 N N . LEU B 1 146 ? -5.512 12.188 20.537 1.00 31.51 146 LEU B N 1
ATOM 3552 C CA . LEU B 1 146 ? -4.942 10.854 20.239 1.00 32.16 146 LEU B CA 1
ATOM 3553 C C . LEU B 1 146 ? -5.181 10.524 18.762 1.00 33.35 146 LEU B C 1
ATOM 3554 O O . LEU B 1 146 ? -6.342 10.519 18.344 1.00 36.15 146 LEU B O 1
ATOM 3559 N N . GLY B 1 147 ? -4.105 10.283 18.011 1.00 35.43 147 GLY B N 1
ATOM 3560 C CA . GLY B 1 147 ? -4.136 9.775 16.627 1.00 38.28 147 GLY B CA 1
ATOM 3561 C C . GLY B 1 147 ? -3.483 8.408 16.546 1.00 38.31 147 GLY B C 1
ATOM 3562 O O . GLY B 1 147 ? -3.873 7.521 17.328 1.00 38.50 147 GLY B O 1
ATOM 3563 N N . ALA B 1 148 ? -2.515 8.251 15.642 1.00 40.00 148 ALA B N 1
ATOM 3564 C CA . ALA B 1 148 ? -1.715 7.017 15.459 1.00 41.28 148 ALA B CA 1
ATOM 3565 C C . ALA B 1 148 ? -0.361 7.377 14.828 1.00 41.96 148 ALA B C 1
ATOM 3566 O O . ALA B 1 148 ? -0.253 8.461 14.211 1.00 41.63 148 ALA B O 1
ATOM 3568 N N . PHE B 1 149 ? 0.636 6.502 14.996 1.00 43.58 149 PHE B N 1
ATOM 3569 C CA . PHE B 1 149 ? 2.018 6.675 14.474 1.00 44.21 149 PHE B CA 1
ATOM 3570 C C . PHE B 1 149 ? 2.030 6.570 12.940 1.00 47.21 149 PHE B C 1
ATOM 3571 O O . PHE B 1 149 ? 2.868 7.246 12.316 1.00 47.70 149 PHE B O 1
ATOM 3579 N N . ASP B 1 150 ? 1.120 5.776 12.359 1.00 49.85 150 ASP B N 1
ATOM 3580 C CA . ASP B 1 150 ? 1.156 5.345 10.930 1.00 52.77 150 ASP B CA 1
ATOM 3581 C C . ASP B 1 150 ? 0.301 6.259 10.032 1.00 50.24 150 ASP B C 1
ATOM 3582 O O . ASP B 1 150 ? 0.054 5.863 8.879 1.00 49.43 150 ASP B O 1
ATOM 3587 N N . LEU B 1 151 ? -0.127 7.431 10.509 1.00 48.51 151 LEU B N 1
ATOM 3588 C CA . LEU B 1 151 ? -0.928 8.399 9.703 1.00 48.56 151 LEU B CA 1
ATOM 3589 C C . LEU B 1 151 ? -0.023 9.064 8.659 1.00 45.20 151 LEU B C 1
ATOM 3590 O O . LEU B 1 151 ? 1.120 9.426 9.010 1.00 45.60 151 LEU B O 1
ATOM 3595 N N . ASP B 1 152 ? -0.525 9.215 7.431 1.00 44.98 152 ASP B N 1
ATOM 3596 C CA . ASP B 1 152 ? 0.248 9.665 6.238 1.00 46.65 152 ASP B CA 1
ATOM 3597 C C . ASP B 1 152 ? 0.550 11.172 6.326 1.00 45.42 152 ASP B C 1
ATOM 3598 O O . ASP B 1 152 ? -0.398 11.959 6.530 1.00 40.60 152 ASP B O 1
ATOM 3603 N N . GLY B 1 153 ? 1.815 11.552 6.112 1.00 46.00 153 GLY B N 1
ATOM 3604 C CA . GLY B 1 153 ? 2.330 12.931 6.253 1.00 48.20 153 GLY B CA 1
ATOM 3605 C C . GLY B 1 153 ? 1.669 13.917 5.301 1.00 49.44 153 GLY B C 1
ATOM 3606 O O . GLY B 1 153 ? 1.264 15.006 5.780 1.00 48.67 153 GLY B O 1
ATOM 3607 N N . LYS B 1 154 ? 1.579 13.569 4.008 1.00 48.71 154 LYS B N 1
ATOM 3608 C CA . LYS B 1 154 ? 0.988 14.418 2.931 1.00 48.17 154 LYS B CA 1
ATOM 3609 C C . LYS B 1 154 ? -0.486 14.704 3.253 1.00 48.48 154 LYS B C 1
ATOM 3610 O O . LYS B 1 154 ? -0.896 15.874 3.126 1.00 46.81 154 LYS B O 1
ATOM 3612 N N . THR B 1 155 ? -1.247 13.678 3.659 1.00 48.56 155 THR B N 1
ATOM 3613 C CA . THR B 1 155 ? -2.692 13.770 4.003 1.00 49.38 155 THR B CA 1
ATOM 3614 C C . THR B 1 155 ? -2.868 14.672 5.230 1.00 51.36 155 THR B C 1
ATOM 3615 O O . THR B 1 155 ? -3.756 15.552 5.189 1.00 53.09 155 THR B O 1
ATOM 3619 N N . LEU B 1 156 ? -2.056 14.462 6.273 1.00 49.12 156 LEU B N 1
ATOM 3620 C CA . LEU B 1 156 ? -2.085 15.261 7.529 1.00 47.98 156 LEU B CA 1
ATOM 3621 C C . LEU B 1 156 ? -1.735 16.720 7.214 1.00 47.35 156 LEU B C 1
ATOM 3622 O O . LEU B 1 156 ? -2.407 17.612 7.765 1.00 47.29 156 LEU B O 1
ATOM 3627 N N . ARG B 1 157 ? -0.725 16.951 6.369 1.00 45.34 157 ARG B N 1
ATOM 3628 C CA . ARG B 1 157 ? -0.247 18.317 6.019 1.00 45.96 157 ARG B CA 1
ATOM 3629 C C . ARG B 1 157 ? -1.354 19.065 5.270 1.00 46.16 157 ARG B C 1
ATOM 3630 O O . ARG B 1 157 ? -1.611 20.234 5.632 1.00 44.77 157 ARG B O 1
ATOM 3638 N N . HIS B 1 158 ? -1.997 18.412 4.295 1.00 47.72 158 HIS B N 1
ATOM 3639 C CA . HIS B 1 158 ? -3.130 18.967 3.504 1.00 49.63 158 HIS B CA 1
ATOM 3640 C C . HIS B 1 158 ? -4.213 19.484 4.457 1.00 48.50 158 HIS B C 1
ATOM 3641 O O . HIS B 1 158 ? -4.828 20.521 4.131 1.00 51.69 158 HIS B O 1
ATOM 3643 N N . ASN B 1 159 ? -4.403 18.814 5.601 1.00 47.64 159 ASN B N 1
ATOM 3644 C CA . ASN B 1 159 ? -5.463 19.112 6.604 1.00 46.10 159 ASN B CA 1
ATOM 3645 C C . ASN B 1 159 ? -4.919 19.954 7.764 1.00 43.37 159 ASN B C 1
ATOM 3646 O O . ASN B 1 159 ? -5.675 20.161 8.732 1.00 41.49 159 ASN B O 1
ATOM 3651 N N . GLY B 1 160 ? -3.663 20.412 7.685 1.00 43.53 160 GLY B N 1
ATOM 3652 C CA . GLY B 1 160 ? -3.006 21.225 8.730 1.00 43.92 160 GLY B CA 1
ATOM 3653 C C . GLY B 1 160 ? -2.983 20.528 10.088 1.00 45.12 160 GLY B C 1
ATOM 3654 O O . GLY B 1 160 ? -3.080 21.229 11.128 1.00 45.77 160 GLY B O 1
ATOM 3655 N N . LEU B 1 161 ? -2.846 19.197 10.097 1.00 42.55 161 LEU B N 1
ATOM 3656 C CA . LEU B 1 161 ? -2.763 18.380 11.336 1.00 38.63 161 LEU B CA 1
ATOM 3657 C C . LEU B 1 161 ? -1.310 17.938 11.536 1.00 37.90 161 LEU B C 1
ATOM 3658 O O . LEU B 1 161 ? -0.803 17.147 10.724 1.00 37.80 161 LEU B O 1
ATOM 3663 N N . ASN B 1 162 ? -0.666 18.469 12.577 1.00 36.88 162 ASN B N 1
ATOM 3664 C CA . ASN B 1 162 ? 0.746 18.190 12.926 1.00 36.25 162 ASN B CA 1
ATOM 3665 C C . ASN B 1 162 ? 0.768 16.912 13.766 1.00 36.17 162 ASN B C 1
ATOM 3666 O O . ASN B 1 162 ? -0.111 16.778 14.646 1.00 33.39 162 ASN B O 1
ATOM 3671 N N . ARG B 1 163 ? 1.708 16.001 13.484 1.00 36.39 163 ARG B N 1
ATOM 3672 C CA . ARG B 1 163 ? 1.840 14.699 14.196 1.00 34.75 163 ARG B CA 1
ATOM 3673 C C . ARG B 1 163 ? 3.075 14.734 15.099 1.00 33.00 163 ARG B C 1
ATOM 3674 O O . ARG B 1 163 ? 4.164 15.066 14.593 1.00 31.50 163 ARG B O 1
ATOM 3682 N N . ALA B 1 164 ? 2.892 14.399 16.381 1.00 32.44 164 ALA B N 1
ATOM 3683 C CA . ALA B 1 164 ? 3.963 14.101 17.359 1.00 32.58 164 ALA B CA 1
ATOM 3684 C C . ALA B 1 164 ? 3.708 12.704 17.930 1.00 31.57 164 ALA B C 1
ATOM 3685 O O . ALA B 1 164 ? 2.838 12.576 18.798 1.00 33.98 164 ALA B O 1
ATOM 3687 N N . GLY B 1 165 ? 4.412 11.691 17.430 1.00 31.29 165 GLY B N 1
ATOM 3688 C CA . GLY B 1 165 ? 4.138 10.278 17.746 1.00 30.96 165 GLY B CA 1
ATOM 3689 C C . GLY B 1 165 ? 2.738 9.895 17.301 1.00 29.74 165 GLY B C 1
ATOM 3690 O O . GLY B 1 165 ? 2.449 10.055 16.109 1.00 29.49 165 GLY B O 1
ATOM 3691 N N . ASN B 1 166 ? 1.891 9.443 18.229 1.00 30.08 166 ASN B N 1
ATOM 3692 C CA . ASN B 1 166 ? 0.469 9.089 17.977 1.00 30.98 166 ASN B CA 1
ATOM 3693 C C . ASN B 1 166 ? -0.444 10.209 18.495 1.00 32.76 166 ASN B C 1
ATOM 3694 O O . ASN B 1 166 ? -1.615 9.919 18.817 1.00 32.55 166 ASN B O 1
ATOM 3699 N N . ILE B 1 167 ? 0.075 11.431 18.544 1.00 31.74 167 ILE B N 1
ATOM 3700 C CA . ILE B 1 167 ? -0.682 12.572 19.016 1.00 32.36 167 ILE B CA 1
ATOM 3701 C C . ILE B 1 167 ? -0.842 13.622 17.889 1.00 32.34 167 ILE B C 1
ATOM 3702 O O . ILE B 1 167 ? 0.103 13.895 17.160 1.00 30.36 167 ILE B O 1
ATOM 3707 N N . ILE B 1 168 ? -2.044 14.180 17.747 1.00 35.23 168 ILE B N 1
ATOM 3708 C CA . ILE B 1 168 ? -2.379 15.216 16.729 1.00 36.44 168 ILE B CA 1
ATOM 3709 C C . ILE B 1 168 ? -2.489 16.568 17.442 1.00 35.42 168 ILE B C 1
ATOM 3710 O O . ILE B 1 168 ? -3.248 16.675 18.435 1.00 33.64 168 ILE B O 1
ATOM 3715 N N . ILE B 1 169 ? -1.836 17.563 16.870 1.00 35.16 169 ILE B N 1
ATOM 3716 C CA . ILE B 1 169 ? -1.896 18.917 17.346 1.00 34.56 169 ILE B CA 1
ATOM 3717 C C . ILE B 1 169 ? -2.333 19.724 16.130 1.00 32.22 169 ILE B C 1
ATOM 3718 O O . ILE B 1 169 ? -1.507 20.079 15.296 1.00 28.93 169 ILE B O 1
ATOM 3723 N N . PRO B 1 170 ? -3.642 20.036 16.024 1.00 30.45 170 PRO B N 1
ATOM 3724 C CA . PRO B 1 170 ? -4.182 20.816 14.909 1.00 31.89 170 PRO B CA 1
ATOM 3725 C C . PRO B 1 170 ? -3.471 22.172 14.782 1.00 33.56 170 PRO B C 1
ATOM 3726 O O . PRO B 1 170 ? -3.213 22.776 15.808 1.00 33.42 170 PRO B O 1
ATOM 3730 N N . ASN B 1 171 ? -3.174 22.625 13.555 1.00 35.91 171 ASN B N 1
ATOM 3731 C CA . ASN B 1 171 ? -2.363 23.856 13.332 1.00 36.82 171 ASN B CA 1
ATOM 3732 C C . ASN B 1 171 ? -3.122 25.106 13.803 1.00 36.67 171 ASN B C 1
ATOM 3733 O O . ASN B 1 171 ? -2.449 26.106 14.091 1.00 39.30 171 ASN B O 1
ATOM 3738 N N . ASN B 1 172 ? -4.453 25.065 13.913 1.00 36.79 172 ASN B N 1
ATOM 3739 C CA . ASN B 1 172 ? -5.262 26.187 14.465 1.00 39.20 172 ASN B CA 1
ATOM 3740 C C . ASN B 1 172 ? -4.798 26.487 15.894 1.00 39.09 172 ASN B C 1
ATOM 3741 O O . ASN B 1 172 ? -4.851 27.675 16.284 1.00 38.35 172 ASN B O 1
ATOM 3746 N N . ASN B 1 173 ? -4.343 25.465 16.635 1.00 38.66 173 ASN B N 1
ATOM 3747 C CA . ASN B 1 173 ? -3.767 25.607 18.005 1.00 36.70 173 ASN B CA 1
ATOM 3748 C C . ASN B 1 173 ? -2.636 26.639 17.984 1.00 35.37 173 ASN B C 1
ATOM 3749 O O . ASN B 1 173 ? -2.581 27.461 18.909 1.00 36.11 173 ASN B O 1
ATOM 3754 N N . TYR B 1 174 ? -1.768 26.576 16.981 1.00 35.37 174 TYR B N 1
ATOM 3755 C CA . TYR B 1 174 ? -0.644 27.491 16.879 1.00 36.73 174 TYR B CA 1
ATOM 3756 C C . TYR B 1 174 ? -1.087 28.871 16.412 1.00 37.61 174 TYR B C 1
ATOM 3757 O O . TYR B 1 174 ? -0.471 29.868 16.762 1.00 40.05 174 TYR B O 1
ATOM 3766 N N . CYS B 1 175 ? -2.146 28.927 15.611 1.00 38.00 175 CYS B N 1
ATOM 3767 C CA . CYS B 1 175 ? -2.691 30.200 15.152 1.00 39.43 175 CYS B CA 1
ATOM 3768 C C . CYS B 1 175 ? -3.221 30.979 16.351 1.00 37.44 175 CYS B C 1
ATOM 3769 O O . CYS B 1 175 ? -3.030 32.185 16.455 1.00 35.62 175 CYS B O 1
ATOM 3772 N N . GLN B 1 176 ? -3.888 30.269 17.257 1.00 36.69 176 GLN B N 1
ATOM 3773 C CA . GLN B 1 176 ? -4.409 30.846 18.491 1.00 36.79 176 GLN B CA 1
ATOM 3774 C C . GLN B 1 176 ? -3.262 31.327 19.368 1.00 35.09 176 GLN B C 1
ATOM 3775 O O . GLN B 1 176 ? -3.355 32.360 20.014 1.00 36.44 176 GLN B O 1
ATOM 3781 N N . PHE B 1 177 ? -2.188 30.547 19.391 1.00 33.65 177 PHE B N 1
ATOM 3782 C CA . PHE B 1 177 ? -0.998 30.865 20.155 1.00 32.05 177 PHE B CA 1
ATOM 3783 C C . PHE B 1 177 ? -0.378 32.159 19.665 1.00 32.22 177 PHE B C 1
ATOM 3784 O O . PHE B 1 177 ? 0.075 32.972 20.459 1.00 30.52 177 PHE B O 1
ATOM 3792 N N . GLU B 1 178 ? -0.346 32.334 18.349 1.00 34.27 178 GLU B N 1
ATOM 3793 C CA . GLU B 1 178 ? 0.205 33.535 17.747 1.00 37.07 178 GLU B CA 1
ATOM 3794 C C . GLU B 1 178 ? -0.612 34.743 18.163 1.00 36.21 178 GLU B C 1
ATOM 3795 O O . GLU B 1 178 ? -0.067 35.793 18.474 1.00 34.97 178 GLU B O 1
ATOM 3801 N N . ASP B 1 179 ? -1.929 34.584 18.164 1.00 35.73 179 ASP B N 1
ATOM 3802 C CA . ASP B 1 179 ? -2.816 35.666 18.547 1.00 37.94 179 ASP B CA 1
ATOM 3803 C C . ASP B 1 179 ? -2.579 36.028 20.000 1.00 35.50 179 ASP B C 1
ATOM 3804 O O . ASP B 1 179 ? -2.615 37.191 20.357 1.00 36.30 179 ASP B O 1
ATOM 3809 N N . TRP B 1 180 ? -2.419 35.018 20.846 1.00 31.70 180 TRP B N 1
ATOM 3810 C CA . TRP B 1 180 ? -2.133 35.234 22.256 1.00 30.79 180 TRP B CA 1
ATOM 3811 C C . TRP B 1 180 ? -0.742 35.823 22.533 1.00 31.51 180 TRP B C 1
ATOM 3812 O O . TRP B 1 180 ? -0.602 36.739 23.332 1.00 33.45 180 TRP B O 1
ATOM 3823 N N . LEU B 1 181 ? 0.280 35.284 21.875 1.00 30.47 181 LEU B N 1
ATOM 3824 C CA . LEU B 1 181 ? 1.670 35.719 22.074 1.00 32.74 181 LEU B CA 1
ATOM 3825 C C . LEU B 1 181 ? 2.166 37.105 21.604 1.00 34.83 181 LEU B C 1
ATOM 3826 O O . LEU B 1 181 ? 2.839 37.790 22.365 1.00 34.45 181 LEU B O 1
ATOM 3831 N N . MET B 1 182 ? 1.822 37.534 20.391 1.00 35.14 182 MET B N 1
ATOM 3832 C CA . MET B 1 182 ? 2.330 38.815 19.875 1.00 36.15 182 MET B CA 1
ATOM 3833 C C . MET B 1 182 ? 2.078 40.025 20.788 1.00 33.67 182 MET B C 1
ATOM 3834 O O . MET B 1 182 ? 2.974 40.837 20.967 1.00 33.84 182 MET B O 1
ATOM 3839 N N . PRO B 1 183 ? 0.825 40.163 21.316 1.00 31.94 183 PRO B N 1
ATOM 3840 C CA . PRO B 1 183 ? 0.661 41.297 22.232 1.00 32.63 183 PRO B CA 1
ATOM 3841 C C . PRO B 1 183 ? 1.637 41.270 23.422 1.00 31.77 183 PRO B C 1
ATOM 3842 O O . PRO B 1 183 ? 2.089 42.323 23.814 1.00 32.57 183 PRO B O 1
ATOM 3846 N N . ILE B 1 184 ? 1.951 40.083 23.957 1.00 31.63 184 ILE B N 1
ATOM 3847 C CA . ILE B 1 184 ? 2.917 39.912 25.087 1.00 30.47 184 ILE B CA 1
ATOM 3848 C C . ILE B 1 184 ? 4.317 40.312 24.600 1.00 30.48 184 ILE B C 1
ATOM 3849 O O . ILE B 1 184 ? 5.028 40.988 25.354 1.00 30.34 184 ILE B O 1
ATOM 3854 N N . LEU B 1 185 ? 4.704 39.894 23.393 1.00 31.85 185 LEU B N 1
ATOM 3855 C CA . LEU B 1 185 ? 6.038 40.198 22.802 1.00 34.32 185 LEU B CA 1
ATOM 3856 C C . LEU B 1 185 ? 6.160 41.704 22.537 1.00 34.41 185 LEU B C 1
ATOM 3857 O O . LEU B 1 185 ? 7.274 42.221 22.700 1.00 34.65 185 LEU B O 1
ATOM 3862 N N . ASP B 1 186 ? 5.066 42.377 22.148 1.00 35.65 186 ASP B N 1
ATOM 3863 C CA . ASP B 1 186 ? 5.020 43.856 21.978 1.00 35.32 186 ASP B CA 1
ATOM 3864 C C . ASP B 1 186 ? 5.396 44.517 23.310 1.00 32.52 186 ASP B C 1
ATOM 3865 O O . ASP B 1 186 ? 6.246 45.413 23.303 1.00 32.57 186 ASP B O 1
ATOM 3870 N N . SER B 1 187 ? 4.793 44.075 24.413 1.00 32.64 187 SER B N 1
ATOM 3871 C CA . SER B 1 187 ? 5.059 44.594 25.779 1.00 32.38 187 SER B CA 1
ATOM 3872 C C . SER B 1 187 ? 6.518 44.327 26.172 1.00 32.70 187 SER B C 1
ATOM 3873 O O . SER B 1 187 ? 7.154 45.237 26.724 1.00 31.48 187 SER B O 1
ATOM 3876 N N . CYS B 1 188 ? 7.027 43.122 25.901 1.00 32.82 188 CYS B N 1
ATOM 3877 C CA . CYS B 1 188 ? 8.416 42.703 26.234 1.00 33.15 188 CYS B CA 1
ATOM 3878 C C . CYS B 1 188 ? 9.415 43.601 25.486 1.00 34.68 188 CYS B C 1
ATOM 3879 O O . CYS B 1 188 ? 10.392 44.040 26.118 1.00 33.95 188 CYS B O 1
ATOM 3882 N N . GLU B 1 189 ? 9.174 43.871 24.198 1.00 37.86 189 GLU B N 1
ATOM 3883 C CA . GLU B 1 189 ? 10.046 44.737 23.356 1.00 41.89 189 GLU B CA 1
ATOM 3884 C C . GLU B 1 189 ? 10.042 46.164 23.926 1.00 42.06 189 GLU B C 1
ATOM 3885 O O . GLU B 1 189 ? 11.134 46.769 24.025 1.00 40.05 189 GLU B O 1
ATOM 3891 N N . LEU B 1 190 ? 8.863 46.672 24.296 1.00 40.40 190 LEU B N 1
ATOM 3892 C CA . LEU B 1 190 ? 8.690 48.010 24.924 1.00 43.03 190 LEU B CA 1
ATOM 3893 C C . LEU B 1 190 ? 9.536 48.086 26.200 1.00 41.27 190 LEU B C 1
ATOM 3894 O O . LEU B 1 190 ? 10.259 49.082 26.373 1.00 39.40 190 LEU B O 1
ATOM 3899 N N . GLU B 1 191 ? 9.470 47.054 27.045 1.00 39.94 191 GLU B N 1
ATOM 3900 C CA . GLU B 1 191 ? 10.206 46.983 28.338 1.00 41.72 191 GLU B CA 1
ATOM 3901 C C . GLU B 1 191 ? 11.714 46.895 28.066 1.00 39.46 191 GLU B C 1
ATOM 3902 O O . GLU B 1 191 ? 12.483 47.409 28.893 1.00 39.20 191 GLU B O 1
ATOM 3908 N N . GLN B 1 192 ? 12.128 46.270 26.962 1.00 37.56 192 GLN B N 1
ATOM 3909 C CA . GLN B 1 192 ? 13.555 46.207 26.548 1.00 39.81 192 GLN B CA 1
ATOM 3910 C C . GLN B 1 192 ? 14.030 47.617 26.158 1.00 40.29 192 GLN B C 1
ATOM 3911 O O . GLN B 1 192 ? 15.081 48.028 26.663 1.00 40.85 192 GLN B O 1
ATOM 3917 N N . LYS B 1 193 ? 13.281 48.324 25.301 1.00 43.46 193 LYS B N 1
ATOM 3918 C CA . LYS B 1 193 ? 13.638 49.673 24.770 1.00 45.31 193 LYS B CA 1
ATOM 3919 C C . LYS B 1 193 ? 13.606 50.720 25.897 1.00 47.85 193 LYS B C 1
ATOM 3920 O O . LYS B 1 193 ? 14.595 51.461 26.024 1.00 52.72 193 LYS B O 1
ATOM 3922 N N . ASN B 1 194 ? 12.543 50.761 26.703 1.00 47.44 194 ASN B N 1
ATOM 3923 C CA . ASN B 1 194 ? 12.306 51.837 27.706 1.00 49.97 194 ASN B CA 1
ATOM 3924 C C . ASN B 1 194 ? 13.125 51.609 28.982 1.00 52.39 194 ASN B C 1
ATOM 3925 O O . ASN B 1 194 ? 13.676 52.601 29.497 1.00 53.79 194 ASN B O 1
ATOM 3930 N N . ASN B 1 195 ? 13.174 50.375 29.493 1.00 51.02 195 ASN B N 1
ATOM 3931 C CA . ASN B 1 195 ? 13.742 50.069 30.833 1.00 50.60 195 ASN B CA 1
ATOM 3932 C C . ASN B 1 195 ? 15.128 49.437 30.691 1.00 45.85 195 ASN B C 1
ATOM 3933 O O . ASN B 1 195 ? 15.699 49.070 31.731 1.00 42.81 195 ASN B O 1
ATOM 3938 N N . ASP B 1 196 ? 15.653 49.328 29.467 1.00 45.68 196 ASP B N 1
ATOM 3939 C CA . ASP B 1 196 ? 16.978 48.708 29.185 1.00 49.31 196 ASP B CA 1
ATOM 3940 C C . ASP B 1 196 ? 17.024 47.301 29.806 1.00 43.64 196 ASP B C 1
ATOM 3941 O O . ASP B 1 196 ? 18.080 46.920 30.334 1.00 45.30 196 ASP B O 1
ATOM 3946 N N . PHE B 1 197 ? 15.914 46.565 29.750 1.00 39.14 197 PHE B N 1
ATOM 3947 C CA . PHE B 1 197 ? 15.750 45.217 30.352 1.00 38.66 197 PHE B CA 1
ATOM 3948 C C . PHE B 1 197 ? 16.337 44.153 29.411 1.00 36.27 197 PHE B C 1
ATOM 3949 O O . PHE B 1 197 ? 16.036 44.195 28.197 1.00 36.73 197 PHE B O 1
ATOM 3957 N N . SER B 1 198 ? 17.165 43.251 29.954 1.00 32.03 198 SER B N 1
ATOM 3958 C CA . SER B 1 198 ? 17.797 42.125 29.221 1.00 31.04 198 SER B CA 1
ATOM 3959 C C . SER B 1 198 ? 16.992 40.838 29.451 1.00 29.60 198 SER B C 1
ATOM 3960 O O . SER B 1 198 ? 17.060 40.265 30.561 1.00 28.60 198 SER B O 1
ATOM 3963 N N . TRP B 1 199 ? 16.251 40.413 28.430 1.00 29.24 199 TRP B N 1
ATOM 3964 C CA . TRP B 1 199 ? 15.476 39.146 28.415 1.00 28.32 199 TRP B CA 1
ATOM 3965 C C . TRP B 1 199 ? 16.434 37.954 28.338 1.00 28.04 199 TRP B C 1
ATOM 3966 O O . TRP B 1 199 ? 17.434 38.035 27.597 1.00 25.24 199 TRP B O 1
ATOM 3977 N N . THR B 1 200 ? 16.129 36.910 29.116 1.00 27.46 200 THR B N 1
ATOM 3978 C CA . THR B 1 200 ? 16.688 35.539 29.022 1.00 25.05 200 THR B CA 1
ATOM 3979 C C . THR B 1 200 ? 15.523 34.581 28.839 1.00 25.44 200 THR B C 1
ATOM 3980 O O . THR B 1 200 ? 14.379 34.959 29.090 1.00 27.58 200 THR B O 1
ATOM 3984 N N . PRO B 1 201 ? 15.757 33.338 28.363 1.00 24.81 201 PRO B N 1
ATOM 3985 C CA . PRO B 1 201 ? 14.680 32.354 28.267 1.00 24.80 201 PRO B CA 1
ATOM 3986 C C . PRO B 1 201 ? 13.884 32.214 29.578 1.00 23.27 201 PRO B C 1
ATOM 3987 O O . PRO B 1 201 ? 12.671 32.257 29.521 1.00 21.85 201 PRO B O 1
ATOM 3991 N N . SER B 1 202 ? 14.566 32.063 30.716 1.00 22.39 202 SER B N 1
ATOM 3992 C CA . SER B 1 202 ? 13.921 31.845 32.040 1.00 23.38 202 SER B CA 1
ATOM 3993 C C . SER B 1 202 ? 13.029 33.043 32.382 1.00 24.74 202 SER B C 1
ATOM 3994 O O . SER B 1 202 ? 11.902 32.812 32.855 1.00 24.10 202 SER B O 1
ATOM 3997 N N . LYS B 1 203 ? 13.501 34.271 32.128 1.00 25.47 203 LYS B N 1
ATOM 3998 C CA . LYS B 1 203 ? 12.721 35.513 32.391 1.00 25.82 203 LYS B CA 1
ATOM 3999 C C . LYS B 1 203 ? 11.478 35.524 31.506 1.00 23.89 203 LYS B C 1
ATOM 4000 O O . LYS B 1 203 ? 10.403 35.809 32.033 1.00 24.11 203 LYS B O 1
ATOM 4006 N N . LEU B 1 204 ? 11.627 35.188 30.221 1.00 23.05 204 LEU B N 1
ATOM 4007 C CA . LEU B 1 204 ? 10.499 35.161 29.259 1.00 22.28 204 LEU B CA 1
ATOM 4008 C C . LEU B 1 204 ? 9.500 34.086 29.674 1.00 22.08 204 LEU B C 1
ATOM 4009 O O . LEU B 1 204 ? 8.292 34.365 29.600 1.00 23.34 204 LEU B O 1
ATOM 4014 N N . ILE B 1 205 ? 9.973 32.909 30.090 1.00 22.76 205 ILE B N 1
ATOM 4015 C CA . ILE B 1 205 ? 9.084 31.763 30.452 1.00 24.68 205 ILE B CA 1
ATOM 4016 C C . ILE B 1 205 ? 8.348 32.116 31.749 1.00 26.18 205 ILE B C 1
ATOM 4017 O O . ILE B 1 205 ? 7.159 31.775 31.857 1.00 28.78 205 ILE B O 1
ATOM 4022 N N . ASP B 1 206 ? 9.016 32.782 32.692 1.00 27.82 206 ASP B N 1
ATOM 4023 C CA . ASP B 1 206 ? 8.370 33.296 33.930 1.00 29.08 206 ASP B CA 1
ATOM 4024 C C . ASP B 1 206 ? 7.191 34.204 33.541 1.00 28.04 206 ASP B C 1
ATOM 4025 O O . ASP B 1 206 ? 6.098 34.040 34.100 1.00 26.87 206 ASP B O 1
ATOM 4030 N N . ARG B 1 207 ? 7.412 35.100 32.579 1.00 27.81 207 ARG B N 1
ATOM 4031 C CA . ARG B 1 207 ? 6.413 36.084 32.095 1.00 28.24 207 ARG B CA 1
ATOM 4032 C C . ARG B 1 207 ? 5.234 35.350 31.441 1.00 27.69 207 ARG B C 1
ATOM 4033 O O . ARG B 1 207 ? 4.080 35.696 31.764 1.00 29.11 207 ARG B O 1
ATOM 4041 N N . LEU B 1 208 ? 5.494 34.384 30.555 1.00 25.86 208 LEU B N 1
ATOM 4042 C CA . LEU B 1 208 ? 4.431 33.648 29.820 1.00 24.71 208 LEU B CA 1
ATOM 4043 C C . LEU B 1 208 ? 3.603 32.833 30.814 1.00 24.68 208 LEU B C 1
ATOM 4044 O O . LEU B 1 208 ? 2.386 32.704 30.594 1.00 24.86 208 LEU B O 1
ATOM 4049 N N . GLY B 1 209 ? 4.232 32.322 31.875 1.00 25.35 209 GLY B N 1
ATOM 4050 C CA . GLY B 1 209 ? 3.547 31.650 32.998 1.00 25.90 209 GLY B CA 1
ATOM 4051 C C . GLY B 1 209 ? 2.583 32.600 33.691 1.00 25.99 209 GLY B C 1
ATOM 4052 O O . GLY B 1 209 ? 1.449 32.195 33.958 1.00 25.12 209 GLY B O 1
ATOM 4053 N N . ALA B 1 210 ? 3.027 33.821 33.990 1.00 26.42 210 ALA B N 1
ATOM 4054 C CA . ALA B 1 210 ? 2.201 34.860 34.653 1.00 27.26 210 ALA B CA 1
ATOM 4055 C C . ALA B 1 210 ? 1.023 35.223 33.732 1.00 27.26 210 ALA B C 1
ATOM 4056 O O . ALA B 1 210 ? -0.114 35.277 34.226 1.00 27.72 210 ALA B O 1
ATOM 4058 N N . GLU B 1 211 ? 1.276 35.393 32.430 1.00 27.67 211 GLU B N 1
ATOM 4059 C CA . GLU B 1 211 ? 0.259 35.793 31.422 1.00 27.82 211 GLU B CA 1
ATOM 4060 C C . GLU B 1 211 ? -0.797 34.691 31.249 1.00 27.19 211 GLU B C 1
ATOM 4061 O O . GLU B 1 211 ? -1.991 35.032 31.179 1.00 30.16 211 GLU B O 1
ATOM 4067 N N . ILE B 1 212 ? -0.402 33.424 31.156 1.00 25.49 212 ILE B N 1
ATOM 4068 C CA . ILE B 1 212 ? -1.360 32.314 30.859 1.00 26.49 212 ILE B CA 1
ATOM 4069 C C . ILE B 1 212 ? -2.377 32.223 32.004 1.00 26.07 212 ILE B C 1
ATOM 4070 O O . ILE B 1 212 ? -3.556 31.978 31.710 1.00 26.39 212 ILE B O 1
ATOM 4075 N N . ASN B 1 213 ? -1.936 32.419 33.248 1.00 27.80 213 ASN B N 1
ATOM 4076 C CA . ASN B 1 213 ? -2.815 32.612 34.433 1.00 29.47 213 ASN B CA 1
ATOM 4077 C C . ASN B 1 213 ? -3.818 31.454 34.493 1.00 31.16 213 ASN B C 1
ATOM 4078 O O . ASN B 1 213 ? -5.030 31.708 34.637 1.00 33.06 213 ASN B O 1
ATOM 4083 N N . ASP B 1 214 ? -3.320 30.224 34.378 1.00 30.89 214 ASP B N 1
ATOM 4084 C CA . ASP B 1 214 ? -4.127 28.992 34.216 1.00 30.16 214 ASP B CA 1
ATOM 4085 C C . ASP B 1 214 ? -3.554 27.905 35.122 1.00 31.25 214 ASP B C 1
ATOM 4086 O O . ASP B 1 214 ? -2.370 27.578 34.963 1.00 31.68 214 ASP B O 1
ATOM 4091 N N . LYS B 1 215 ? -4.373 27.371 36.029 1.00 32.42 215 LYS B N 1
ATOM 4092 C CA . LYS B 1 215 ? -3.933 26.416 37.084 1.00 33.70 215 LYS B CA 1
ATOM 4093 C C . LYS B 1 215 ? -3.658 25.031 36.473 1.00 31.10 215 LYS B C 1
ATOM 4094 O O . LYS B 1 215 ? -3.217 24.157 37.224 1.00 31.95 215 LYS B O 1
ATOM 4100 N N . ARG B 1 216 ? -3.881 24.844 35.171 1.00 29.16 216 ARG B N 1
ATOM 4101 C CA . ARG B 1 216 ? -3.557 23.595 34.437 1.00 27.83 216 ARG B CA 1
ATOM 4102 C C . ARG B 1 216 ? -2.136 23.670 33.860 1.00 27.30 216 ARG B C 1
ATOM 4103 O O . ARG B 1 216 ? -1.651 22.621 33.388 1.00 24.48 216 ARG B O 1
ATOM 4111 N N . SER B 1 217 ? -1.487 24.844 33.891 1.00 27.21 217 SER B N 1
ATOM 4112 C CA . SER B 1 217 ? -0.185 25.116 33.217 1.00 26.56 217 SER B CA 1
ATOM 4113 C C . SER B 1 217 ? 0.984 24.876 34.178 1.00 26.05 217 SER B C 1
ATOM 4114 O O . SER B 1 217 ? 0.959 25.412 35.302 1.00 26.38 217 SER B O 1
ATOM 4117 N N . ILE B 1 218 ? 1.988 24.123 33.727 1.00 26.14 218 ILE B N 1
ATOM 4118 C CA . ILE B 1 218 ? 3.281 23.921 34.445 1.00 25.68 218 ILE B CA 1
ATOM 4119 C C . ILE B 1 218 ? 3.951 25.289 34.617 1.00 24.08 218 ILE B C 1
ATOM 4120 O O . ILE B 1 218 ? 4.387 25.601 35.743 1.00 23.69 218 ILE B O 1
ATOM 4125 N N . CYS B 1 219 ? 4.016 26.067 33.536 1.00 24.80 219 CYS B N 1
ATOM 4126 C CA . CYS B 1 219 ? 4.700 27.390 33.483 1.00 27.26 219 CYS B CA 1
ATOM 4127 C C . CYS B 1 219 ? 4.041 28.365 34.472 1.00 26.08 219 CYS B C 1
ATOM 4128 O O . CYS B 1 219 ? 4.771 29.097 35.150 1.00 26.55 219 CYS B O 1
ATOM 4131 N N . TYR B 1 220 ? 2.710 28.361 34.568 1.00 24.97 220 TYR B N 1
ATOM 4132 C CA . TYR B 1 220 ? 1.967 29.178 35.556 1.00 25.14 220 TYR B CA 1
ATOM 4133 C C . TYR B 1 220 ? 2.458 28.840 36.968 1.00 24.67 220 TYR B C 1
ATOM 4134 O O . TYR B 1 220 ? 2.828 29.751 37.714 1.00 24.36 220 TYR B O 1
ATOM 4143 N N . TRP B 1 221 ? 2.473 27.562 37.331 1.00 24.75 221 TRP B N 1
ATOM 4144 C CA . TRP B 1 221 ? 2.863 27.124 38.698 1.00 24.86 221 TRP B CA 1
ATOM 4145 C C . TRP B 1 221 ? 4.359 27.372 38.941 1.00 24.39 221 TRP B C 1
ATOM 4146 O O . TRP B 1 221 ? 4.722 27.734 40.076 1.00 24.64 221 TRP B O 1
ATOM 4157 N N . ALA B 1 222 ? 5.203 27.229 37.918 1.00 23.06 222 ALA B N 1
ATOM 4158 C CA . ALA B 1 222 ? 6.647 27.525 38.022 1.00 22.34 222 ALA B CA 1
ATOM 4159 C C . ALA B 1 222 ? 6.830 29.007 38.391 1.00 22.90 222 ALA B C 1
ATOM 4160 O O . ALA B 1 222 ? 7.615 29.301 39.313 1.00 23.26 222 ALA B O 1
ATOM 4162 N N . HIS B 1 223 ? 6.130 29.906 37.703 1.00 23.31 223 HIS B N 1
ATOM 4163 C CA . HIS B 1 223 ? 6.108 31.364 38.005 1.00 24.08 223 HIS B CA 1
ATOM 4164 C C . HIS B 1 223 ? 5.660 31.573 39.461 1.00 24.17 223 HIS B C 1
ATOM 4165 O O . HIS B 1 223 ? 6.386 32.226 40.216 1.00 25.06 223 HIS B O 1
ATOM 4172 N N . ARG B 1 224 ? 4.515 31.007 39.834 1.00 23.71 224 ARG B N 1
ATOM 4173 C CA . ARG B 1 224 ? 3.880 31.198 41.165 1.00 24.46 224 ARG B CA 1
ATOM 4174 C C . ARG B 1 224 ? 4.834 30.748 42.276 1.00 24.34 224 ARG B C 1
ATOM 4175 O O . ARG B 1 224 ? 4.931 31.449 43.283 1.00 24.99 224 ARG B O 1
ATOM 4183 N N . ASN B 1 225 ? 5.533 29.628 42.086 1.00 24.12 225 ASN B N 1
ATOM 4184 C CA . ASN B 1 225 ? 6.352 28.968 43.138 1.00 23.58 225 ASN B CA 1
ATOM 4185 C C . ASN B 1 225 ? 7.831 29.339 42.979 1.00 22.89 225 ASN B C 1
ATOM 4186 O O . ASN B 1 225 ? 8.659 28.771 43.707 1.00 21.00 225 ASN B O 1
ATOM 4191 N N . ARG B 1 226 ? 8.138 30.300 42.106 1.00 23.85 226 ARG B N 1
ATOM 4192 C CA . ARG B 1 226 ? 9.509 30.823 41.893 1.00 26.43 226 ARG B CA 1
ATOM 4193 C C . ARG B 1 226 ? 10.404 29.641 41.513 1.00 26.23 226 ARG B C 1
ATOM 4194 O O . ARG B 1 226 ? 11.535 29.568 42.010 1.00 25.88 226 ARG B O 1
ATOM 4202 N N . ILE B 1 227 ? 9.906 28.751 40.654 1.00 23.94 227 ILE B N 1
ATOM 4203 C CA . ILE B 1 227 ? 10.701 27.629 40.086 1.00 23.70 227 ILE B CA 1
ATOM 4204 C C . ILE B 1 227 ? 11.135 28.067 38.695 1.00 23.56 227 ILE B C 1
ATOM 4205 O O . ILE B 1 227 ? 10.313 28.164 37.789 1.00 22.27 227 ILE B O 1
ATOM 4210 N N . PRO B 1 228 ? 12.422 28.370 38.527 1.00 23.01 228 PRO B N 1
ATOM 4211 C CA . PRO B 1 228 ? 12.875 28.827 37.214 1.00 22.91 228 PRO B CA 1
ATOM 4212 C C . PRO B 1 228 ? 12.876 27.733 36.157 1.00 24.20 228 PRO B C 1
ATOM 4213 O O . PRO B 1 228 ? 13.190 26.586 36.440 1.00 23.07 228 PRO B O 1
ATOM 4217 N N . VAL B 1 229 ? 12.488 28.107 34.947 1.00 25.50 229 VAL B N 1
ATOM 4218 C CA . VAL B 1 229 ? 12.487 27.181 33.781 1.00 26.45 229 VAL B CA 1
ATOM 4219 C C . VAL B 1 229 ? 13.576 27.673 32.823 1.00 26.08 229 VAL B C 1
ATOM 4220 O O . VAL B 1 229 ? 13.413 28.757 32.254 1.00 26.38 229 VAL B O 1
ATOM 4224 N N . PHE B 1 230 ? 14.642 26.902 32.654 1.00 25.82 230 PHE B N 1
ATOM 4225 C CA . PHE B 1 230 ? 15.725 27.267 31.754 1.00 24.84 230 PHE B CA 1
ATOM 4226 C C . PHE B 1 230 ? 15.581 26.524 30.432 1.00 24.91 230 PHE B C 1
ATOM 4227 O O . PHE B 1 230 ? 15.241 25.348 30.413 1.00 23.55 230 PHE B O 1
ATOM 4235 N N . SER B 1 231 ? 15.782 27.240 29.331 1.00 24.79 231 SER B N 1
ATOM 4236 C CA . SER B 1 231 ? 15.701 26.670 27.992 1.00 26.52 231 SER B CA 1
ATOM 4237 C C . SER B 1 231 ? 16.668 27.383 27.052 1.00 28.92 231 SER B C 1
ATOM 4238 O O . SER B 1 231 ? 16.280 28.322 26.377 1.00 31.23 231 SER B O 1
ATOM 4241 N N . PRO B 1 232 ? 17.944 26.945 27.016 1.00 30.87 232 PRO B N 1
ATOM 4242 C CA . PRO B 1 232 ? 18.946 27.586 26.147 1.00 31.70 232 PRO B CA 1
ATOM 4243 C C . PRO B 1 232 ? 18.570 27.693 24.665 1.00 32.13 232 PRO B C 1
ATOM 4244 O O . PRO B 1 232 ? 18.952 28.659 24.018 1.00 34.04 232 PRO B O 1
ATOM 4248 N N . ALA B 1 233 ? 17.863 26.705 24.134 1.00 29.22 233 ALA B N 1
ATOM 4249 C CA . ALA B 1 233 ? 17.425 26.725 22.715 1.00 29.61 233 ALA B CA 1
ATOM 4250 C C . ALA B 1 233 ? 15.929 27.074 22.610 1.00 28.71 233 ALA B C 1
ATOM 4251 O O . ALA B 1 233 ? 15.213 26.405 21.843 1.00 28.15 233 ALA B O 1
ATOM 4253 N N . LEU B 1 234 ? 15.480 28.124 23.303 1.00 28.89 234 LEU B N 1
ATOM 4254 C CA . LEU B 1 234 ? 14.044 28.517 23.339 1.00 29.58 234 LEU B CA 1
ATOM 4255 C C . LEU B 1 234 ? 13.566 28.960 21.944 1.00 30.81 234 LEU B C 1
ATOM 4256 O O . LEU B 1 234 ? 12.339 28.920 21.700 1.00 32.37 234 LEU B O 1
ATOM 4261 N N . THR B 1 235 ? 14.475 29.343 21.047 1.00 32.07 235 THR B N 1
ATOM 4262 C CA . THR B 1 235 ? 14.142 29.788 19.663 1.00 33.62 235 THR B CA 1
ATOM 4263 C C . THR B 1 235 ? 13.751 28.607 18.767 1.00 34.44 235 THR B C 1
ATOM 4264 O O . THR B 1 235 ? 13.345 28.854 17.624 1.00 35.06 235 THR B O 1
ATOM 4268 N N . ASP B 1 236 ? 13.958 27.382 19.229 1.00 36.48 236 ASP B N 1
ATOM 4269 C CA . ASP B 1 236 ? 13.711 26.187 18.442 1.00 41.00 236 ASP B CA 1
ATOM 4270 C C . ASP B 1 236 ? 12.283 25.686 18.510 1.00 39.94 236 ASP B C 1
ATOM 4271 O O . ASP B 1 236 ? 12.052 24.595 19.001 1.00 42.86 236 ASP B O 1
ATOM 4276 N N . GLY B 1 237 ? 11.330 26.466 18.016 1.00 38.52 237 GLY B N 1
ATOM 4277 C CA . GLY B 1 237 ? 9.937 26.065 18.052 1.00 40.34 237 GLY B CA 1
ATOM 4278 C C . GLY B 1 237 ? 8.992 27.190 17.685 1.00 40.79 237 GLY B C 1
ATOM 4279 O O . GLY B 1 237 ? 9.417 28.219 17.174 1.00 41.55 237 GLY B O 1
ATOM 4280 N N . SER B 1 238 ? 7.702 26.973 17.922 1.00 41.33 238 SER B N 1
ATOM 4281 C CA . SER B 1 238 ? 6.677 27.977 17.652 1.00 39.68 238 SER B CA 1
ATOM 4282 C C . SER B 1 238 ? 7.040 29.318 18.270 1.00 37.73 238 SER B C 1
ATOM 4283 O O . SER B 1 238 ? 6.913 30.351 17.625 1.00 38.53 238 SER B O 1
ATOM 4286 N N . ILE B 1 239 ? 7.465 29.305 19.527 1.00 37.27 239 ILE B N 1
ATOM 4287 C CA . ILE B 1 239 ? 7.924 30.560 20.198 1.00 38.07 239 ILE B CA 1
ATOM 4288 C C . ILE B 1 239 ? 9.017 31.199 19.333 1.00 38.27 239 ILE B C 1
ATOM 4289 O O . ILE B 1 239 ? 9.031 32.439 19.215 1.00 36.71 239 ILE B O 1
ATOM 4294 N N . GLY B 1 240 ? 9.892 30.372 18.751 1.00 38.01 240 GLY B N 1
ATOM 4295 C CA . GLY B 1 240 ? 10.883 30.818 17.760 1.00 40.02 240 GLY B CA 1
ATOM 4296 C C . GLY B 1 240 ? 10.200 31.472 16.573 1.00 41.64 240 GLY B C 1
ATOM 4297 O O . GLY B 1 240 ? 10.524 32.640 16.279 1.00 41.59 240 GLY B O 1
ATOM 4298 N N . ASP B 1 241 ? 9.272 30.747 15.934 1.00 44.21 241 ASP B N 1
ATOM 4299 C CA . ASP B 1 241 ? 8.487 31.211 14.756 1.00 46.61 241 ASP B CA 1
ATOM 4300 C C . ASP B 1 241 ? 7.893 32.589 15.065 1.00 47.11 241 ASP B C 1
ATOM 4301 O O . ASP B 1 241 ? 8.054 33.490 14.228 1.00 46.68 241 ASP B O 1
ATOM 4306 N N . MET B 1 242 ? 7.231 32.736 16.209 1.00 47.46 242 MET B N 1
ATOM 4307 C CA . MET B 1 242 ? 6.611 33.999 16.588 1.00 49.11 242 MET B CA 1
ATOM 4308 C C . MET B 1 242 ? 7.649 35.091 16.817 1.00 49.16 242 MET B C 1
ATOM 4309 O O . MET B 1 242 ? 7.465 36.216 16.369 1.00 53.17 242 MET B O 1
ATOM 4314 N N . LEU B 1 243 ? 8.733 34.775 17.515 1.00 47.18 243 LEU B N 1
ATOM 4315 C CA . LEU B 1 243 ? 9.769 35.768 17.733 1.00 45.77 243 LEU B CA 1
ATOM 4316 C C . LEU B 1 243 ? 10.307 36.236 16.388 1.00 45.98 243 LEU B C 1
ATOM 4317 O O . LEU B 1 243 ? 10.599 37.412 16.209 1.00 45.93 243 LEU B O 1
ATOM 4322 N N . TYR B 1 244 ? 10.449 35.301 15.453 1.00 44.85 244 TYR B N 1
ATOM 4323 C CA . TYR B 1 244 ? 10.937 35.608 14.114 1.00 43.40 244 TYR B CA 1
ATOM 4324 C C . TYR B 1 244 ? 9.978 36.540 13.377 1.00 42.56 244 TYR B C 1
ATOM 4325 O O . TYR B 1 244 ? 10.404 37.503 12.757 1.00 44.68 244 TYR B O 1
ATOM 4334 N N . PHE B 1 245 ? 8.683 36.252 13.459 1.00 44.21 245 PHE B N 1
ATOM 4335 C CA . PHE B 1 245 ? 7.660 37.087 12.832 1.00 49.08 245 PHE B CA 1
ATOM 4336 C C . PHE B 1 245 ? 7.595 38.463 13.489 1.00 52.87 245 PHE B C 1
ATOM 4337 O O . PHE B 1 245 ? 7.437 39.481 12.825 1.00 55.90 245 PHE B O 1
ATOM 4345 N N . HIS B 1 246 ? 7.728 38.469 14.810 1.00 51.88 246 HIS B N 1
ATOM 4346 C CA . HIS B 1 246 ? 7.681 39.681 15.620 1.00 55.92 246 HIS B CA 1
ATOM 4347 C C . HIS B 1 246 ? 8.803 40.659 15.312 1.00 58.57 246 HIS B C 1
ATOM 4348 O O . HIS B 1 246 ? 8.621 41.864 15.418 1.00 59.73 246 HIS B O 1
ATOM 4355 N N . SER B 1 247 ? 9.965 40.131 14.946 1.00 63.27 247 SER B N 1
ATOM 4356 C CA . SER B 1 247 ? 11.140 40.942 14.644 1.00 68.31 247 SER B CA 1
ATOM 4357 C C . SER B 1 247 ? 10.907 41.928 13.497 1.00 73.40 247 SER B C 1
ATOM 4358 O O . SER B 1 247 ? 11.421 43.037 13.528 1.00 75.54 247 SER B O 1
ATOM 4361 N N . PHE B 1 248 ? 10.135 41.539 12.488 1.00 76.09 248 PHE B N 1
ATOM 4362 C CA . PHE B 1 248 ? 9.868 42.433 11.361 1.00 79.32 248 PHE B CA 1
ATOM 4363 C C . PHE B 1 248 ? 9.162 43.720 11.807 1.00 80.80 248 PHE B C 1
ATOM 4364 O O . PHE B 1 248 ? 9.462 44.803 11.308 1.00 75.80 248 PHE B O 1
ATOM 4366 N N . ARG B 1 249 ? 8.225 43.590 12.742 1.00 83.86 249 ARG B N 1
ATOM 4367 C CA . ARG B 1 249 ? 7.479 44.724 13.281 1.00 82.40 249 ARG B CA 1
ATOM 4368 C C . ARG B 1 249 ? 8.338 45.937 13.655 1.00 82.61 249 ARG B C 1
ATOM 4369 O O . ARG B 1 249 ? 8.163 47.019 13.105 1.00 87.65 249 ARG B O 1
ATOM 4377 N N . ASN B 1 250 ? 9.262 45.752 14.590 1.00 80.18 250 ASN B N 1
ATOM 4378 C CA . ASN B 1 250 ? 10.109 46.843 15.073 1.00 80.22 250 ASN B CA 1
ATOM 4379 C C . ASN B 1 250 ? 11.551 46.475 15.452 1.00 79.59 250 ASN B C 1
ATOM 4380 O O . ASN B 1 250 ? 12.195 47.183 16.226 1.00 75.04 250 ASN B O 1
ATOM 4382 N N . GLY B 1 251 ? 12.044 45.362 14.922 1.00 79.20 251 GLY B N 1
ATOM 4383 C CA . GLY B 1 251 ? 13.399 44.930 15.209 1.00 77.52 251 GLY B CA 1
ATOM 4384 C C . GLY B 1 251 ? 13.473 43.716 16.113 1.00 78.56 251 GLY B C 1
ATOM 4385 O O . GLY B 1 251 ? 14.448 42.972 16.080 1.00 78.67 251 GLY B O 1
ATOM 4386 N N . GLY B 1 252 ? 12.456 43.520 16.943 1.00 77.60 252 GLY B N 1
ATOM 4387 C CA . GLY B 1 252 ? 12.414 42.363 17.820 1.00 68.56 252 GLY B CA 1
ATOM 4388 C C . GLY B 1 252 ? 13.026 42.479 19.202 1.00 59.13 252 GLY B C 1
ATOM 4389 O O . GLY B 1 252 ? 13.376 43.556 19.667 1.00 59.08 252 GLY B O 1
ATOM 4390 N N . ILE B 1 253 ? 13.151 41.343 19.870 1.00 53.89 253 ILE B N 1
ATOM 4391 C CA . ILE B 1 253 ? 13.736 41.305 21.197 1.00 49.81 253 ILE B CA 1
ATOM 4392 C C . ILE B 1 253 ? 14.980 40.436 21.180 1.00 42.71 253 ILE B C 1
ATOM 4393 O O . ILE B 1 253 ? 15.194 39.663 20.259 1.00 40.49 253 ILE B O 1
ATOM 4398 N N . LYS B 1 254 ? 15.800 40.584 22.206 1.00 40.35 254 LYS B N 1
ATOM 4399 C CA . LYS B 1 254 ? 17.019 39.814 22.352 1.00 39.47 254 LYS B CA 1
ATOM 4400 C C . LYS B 1 254 ? 16.916 38.851 23.526 1.00 36.31 254 LYS B C 1
ATOM 4401 O O . LYS B 1 254 ? 16.439 39.218 24.594 1.00 33.95 254 LYS B O 1
ATOM 4407 N N . LEU B 1 255 ? 17.346 37.613 23.310 1.00 32.37 255 LEU B N 1
ATOM 4408 C CA . LEU B 1 255 ? 17.372 36.577 24.376 1.00 30.94 255 LEU B CA 1
ATOM 4409 C C . LEU B 1 255 ? 18.826 36.200 24.672 1.00 30.29 255 LEU B C 1
ATOM 4410 O O . LEU B 1 255 ? 19.429 35.505 23.837 1.00 31.84 255 LEU B O 1
ATOM 4415 N N . ASP B 1 256 ? 19.348 36.614 25.826 1.00 28.42 256 ASP B N 1
ATOM 4416 C CA . ASP B 1 256 ? 20.718 36.280 26.289 1.00 28.42 256 ASP B CA 1
ATOM 4417 C C . ASP B 1 256 ? 20.709 34.932 27.025 1.00 29.45 256 ASP B C 1
ATOM 4418 O O . ASP B 1 256 ? 19.971 34.797 28.014 1.00 30.33 256 ASP B O 1
ATOM 4423 N N . ILE B 1 257 ? 21.548 33.980 26.615 1.00 28.75 257 ILE B N 1
ATOM 4424 C CA . ILE B 1 257 ? 21.617 32.693 27.278 1.00 28.46 257 ILE B CA 1
ATOM 4425 C C . ILE B 1 257 ? 22.779 32.616 28.277 1.00 27.99 257 ILE B C 1
ATOM 4426 O O . ILE B 1 257 ? 22.862 31.672 29.048 1.00 26.25 257 ILE B O 1
ATOM 4431 N N . VAL B 1 258 ? 23.667 33.609 28.271 1.00 28.57 258 VAL B N 1
ATOM 4432 C CA . VAL B 1 258 ? 24.807 33.615 29.185 1.00 28.64 258 VAL B CA 1
ATOM 4433 C C . VAL B 1 258 ? 24.347 33.896 30.605 1.00 28.54 258 VAL B C 1
ATOM 4434 O O . VAL B 1 258 ? 24.749 33.217 31.538 1.00 31.37 258 VAL B O 1
ATOM 4438 N N . GLU B 1 259 ? 23.517 34.915 30.766 1.00 28.17 259 GLU B N 1
ATOM 4439 C CA . GLU B 1 259 ? 22.950 35.246 32.099 1.00 27.69 259 GLU B CA 1
ATOM 4440 C C . GLU B 1 259 ? 22.244 34.010 32.667 1.00 26.24 259 GLU B C 1
ATOM 4441 O O . GLU B 1 259 ? 22.430 33.725 33.865 1.00 28.01 259 GLU B O 1
ATOM 4447 N N . ASP B 1 260 ? 21.458 33.304 31.850 1.00 24.37 260 ASP B N 1
ATOM 4448 C CA . ASP B 1 260 ? 20.667 32.123 32.286 1.00 23.73 260 ASP B CA 1
ATOM 4449 C C . ASP B 1 260 ? 21.617 31.004 32.703 1.00 23.45 260 ASP B C 1
ATOM 4450 O O . ASP B 1 260 ? 21.287 30.271 33.664 1.00 21.99 260 ASP B O 1
ATOM 4455 N N . LEU B 1 261 ? 22.789 30.937 32.097 1.00 24.54 261 LEU B N 1
ATOM 4456 C CA . LEU B 1 261 ? 23.769 29.944 32.477 1.00 25.52 261 LEU B CA 1
ATOM 4457 C C . LEU B 1 261 ? 24.299 30.276 33.877 1.00 25.39 261 LEU B C 1
ATOM 4458 O O . LEU B 1 261 ? 24.436 29.395 34.714 1.00 24.71 261 LEU B O 1
ATOM 4463 N N . ARG B 1 262 ? 24.609 31.549 34.112 1.00 26.59 262 ARG B N 1
ATOM 4464 C CA . ARG B 1 262 ? 25.053 32.023 35.447 1.00 29.95 262 ARG B CA 1
ATOM 4465 C C . ARG B 1 262 ? 24.029 31.580 36.502 1.00 28.94 262 ARG B C 1
ATOM 4466 O O . ARG B 1 262 ? 24.443 31.027 37.550 1.00 29.93 262 ARG B O 1
ATOM 4474 N N . HIS B 1 263 ? 22.751 31.798 36.231 1.00 25.69 263 HIS B N 1
ATOM 4475 C CA . HIS B 1 263 ? 21.695 31.445 37.164 1.00 27.33 263 HIS B CA 1
ATOM 4476 C C . HIS B 1 263 ? 21.646 29.968 37.530 1.00 26.94 263 HIS B C 1
ATOM 4477 O O . HIS B 1 263 ? 21.668 29.628 38.705 1.00 27.48 263 HIS B O 1
ATOM 4484 N N . ILE B 1 264 ? 21.556 29.094 36.537 1.00 25.19 264 ILE B N 1
ATOM 4485 C CA . ILE B 1 264 ? 21.497 27.669 36.831 1.00 23.76 264 ILE B CA 1
ATOM 4486 C C . ILE B 1 264 ? 22.769 27.133 37.503 1.00 24.15 264 ILE B C 1
ATOM 4487 O O . ILE B 1 264 ? 22.687 26.346 38.437 1.00 23.81 264 ILE B O 1
ATOM 4492 N N . ASN B 1 265 ? 23.935 27.570 37.038 1.00 24.67 265 ASN B N 1
ATOM 4493 C CA . ASN B 1 265 ? 25.194 27.121 37.611 1.00 25.83 265 ASN B CA 1
ATOM 4494 C C . ASN B 1 265 ? 25.352 27.565 39.061 1.00 27.10 265 ASN B C 1
ATOM 4495 O O . ASN B 1 265 ? 25.750 26.783 39.905 1.00 27.81 265 ASN B O 1
ATOM 4500 N N . THR B 1 266 ? 25.005 28.816 39.341 1.00 27.17 266 THR B N 1
ATOM 4501 C CA . THR B 1 266 ? 25.103 29.368 40.690 1.00 26.93 266 THR B CA 1
ATOM 4502 C C . THR B 1 266 ? 24.166 28.655 41.653 1.00 27.35 266 THR B C 1
ATOM 4503 O O . THR B 1 266 ? 24.506 28.429 42.806 1.00 28.34 266 THR B O 1
ATOM 4507 N N . MET B 1 267 ? 22.985 28.289 41.165 1.00 28.39 267 MET B N 1
ATOM 4508 C CA . MET B 1 267 ? 22.005 27.586 41.983 1.00 29.96 267 MET B CA 1
ATOM 4509 C C . MET B 1 267 ? 22.581 26.252 42.451 1.00 28.87 267 MET B C 1
ATOM 4510 O O . MET B 1 267 ? 22.420 25.877 43.604 1.00 28.77 267 MET B O 1
ATOM 4515 N N . ALA B 1 268 ? 23.265 25.550 41.558 1.00 28.11 268 ALA B N 1
ATOM 4516 C CA . ALA B 1 268 ? 23.892 24.290 41.898 1.00 30.59 268 ALA B CA 1
ATOM 4517 C C . ALA B 1 268 ? 25.065 24.502 42.860 1.00 29.64 268 ALA B C 1
ATOM 4518 O O . ALA B 1 268 ? 25.187 23.792 43.844 1.00 32.46 268 ALA B O 1
ATOM 4520 N N . VAL B 1 269 ? 25.913 25.487 42.581 1.00 30.27 269 VAL B N 1
ATOM 4521 C CA . VAL B 1 269 ? 27.095 25.780 43.448 1.00 31.18 269 VAL B CA 1
ATOM 4522 C C . VAL B 1 269 ? 26.632 26.102 44.877 1.00 30.70 269 VAL B C 1
ATOM 4523 O O . VAL B 1 269 ? 27.317 25.690 45.820 1.00 32.62 269 VAL B O 1
ATOM 4527 N N . ARG B 1 270 ? 25.510 26.803 45.041 1.00 30.08 270 ARG B N 1
ATOM 4528 C CA . ARG B 1 270 ? 25.031 27.285 46.364 1.00 30.64 270 ARG B CA 1
ATOM 4529 C C . ARG B 1 270 ? 24.096 26.275 47.039 1.00 30.06 270 ARG B C 1
ATOM 4530 O O . ARG B 1 270 ? 23.550 26.623 48.096 1.00 29.00 270 ARG B O 1
ATOM 4538 N N . SER B 1 271 ? 23.933 25.086 46.478 1.00 30.10 271 SER B N 1
ATOM 4539 C CA . SER B 1 271 ? 23.031 24.097 47.049 1.00 29.72 271 SER B CA 1
ATOM 4540 C C . SER B 1 271 ? 23.639 23.247 48.156 1.00 30.76 271 SER B C 1
ATOM 4541 O O . SER B 1 271 ? 24.807 22.881 48.103 1.00 32.53 271 SER B O 1
ATOM 4544 N N . ASN B 1 272 ? 22.826 22.944 49.161 1.00 29.60 272 ASN B N 1
ATOM 4545 C CA . ASN B 1 272 ? 23.248 22.083 50.294 1.00 28.63 272 ASN B CA 1
ATOM 4546 C C . ASN B 1 272 ? 23.424 20.649 49.773 1.00 29.26 272 ASN B C 1
ATOM 4547 O O . ASN B 1 272 ? 24.493 20.035 50.014 1.00 26.28 272 ASN B O 1
ATOM 4552 N N . ARG B 1 273 ? 22.391 20.130 49.101 1.00 29.09 273 ARG B N 1
ATOM 4553 C CA . ARG B 1 273 ? 22.428 18.858 48.330 1.00 30.21 273 ARG B CA 1
ATOM 4554 C C . ARG B 1 273 ? 21.678 19.080 47.010 1.00 29.55 273 ARG B C 1
ATOM 4555 O O . ARG B 1 273 ? 20.886 20.041 46.950 1.00 27.89 273 ARG B O 1
ATOM 4563 N N . THR B 1 274 ? 21.913 18.237 45.998 1.00 27.73 274 THR B N 1
ATOM 4564 C CA . THR B 1 274 ? 21.155 18.253 44.720 1.00 25.51 274 THR B CA 1
ATOM 4565 C C . THR B 1 274 ? 20.732 16.834 44.330 1.00 23.91 274 THR B C 1
ATOM 4566 O O . THR B 1 274 ? 21.512 15.883 44.526 1.00 22.75 274 THR B O 1
ATOM 4570 N N . GLY B 1 275 ? 19.508 16.716 43.823 1.00 23.29 275 GLY B N 1
ATOM 4571 C CA . GLY B 1 275 ? 18.985 15.529 43.124 1.00 23.31 275 GLY B CA 1
ATOM 4572 C C . GLY B 1 275 ? 18.613 15.912 41.706 1.00 22.69 275 GLY B C 1
ATOM 4573 O O . GLY B 1 275 ? 18.156 17.057 41.516 1.00 22.70 275 GLY B O 1
ATOM 4574 N N . VAL B 1 276 ? 18.841 15.021 40.741 1.00 21.58 276 VAL B N 1
ATOM 4575 C CA . VAL B 1 276 ? 18.412 15.230 39.329 1.00 22.35 276 VAL B CA 1
ATOM 4576 C C . VAL B 1 276 ? 17.409 14.131 38.964 1.00 23.73 276 VAL B C 1
ATOM 4577 O O . VAL B 1 276 ? 17.655 12.959 39.296 1.00 22.49 276 VAL B O 1
ATOM 4581 N N . ILE B 1 277 ? 16.342 14.530 38.292 1.00 24.04 277 ILE B N 1
ATOM 4582 C CA . ILE B 1 277 ? 15.311 13.641 37.816 1.00 24.23 277 ILE B CA 1
ATOM 4583 C C . ILE B 1 277 ? 15.150 14.020 36.353 1.00 23.75 277 ILE B C 1
ATOM 4584 O O . ILE B 1 277 ? 14.522 15.020 36.029 1.00 24.02 277 ILE B O 1
ATOM 4589 N N . LEU B 1 278 ? 15.791 13.260 35.461 1.00 22.98 278 LEU B N 1
ATOM 4590 C CA . LEU B 1 278 ? 15.813 13.567 34.025 1.00 24.02 278 LEU B CA 1
ATOM 4591 C C . LEU B 1 278 ? 14.991 12.608 33.130 1.00 23.81 278 LEU B C 1
ATOM 4592 O O . LEU B 1 278 ? 15.345 11.446 32.997 1.00 23.80 278 LEU B O 1
ATOM 4597 N N . LEU B 1 279 ? 13.870 13.077 32.557 1.00 24.38 279 LEU B N 1
ATOM 4598 C CA . LEU B 1 279 ? 12.978 12.296 31.721 1.00 23.18 279 LEU B CA 1
ATOM 4599 C C . LEU B 1 279 ? 13.327 12.605 30.281 1.00 22.85 279 LEU B C 1
ATOM 4600 O O . LEU B 1 279 ? 13.035 13.685 29.787 1.00 22.89 279 LEU B O 1
ATOM 4605 N N . GLY B 1 280 ? 14.000 11.687 29.599 1.00 23.92 280 GLY B N 1
ATOM 4606 C CA . GLY B 1 280 ? 14.395 11.936 28.237 1.00 24.02 280 GLY B CA 1
ATOM 4607 C C . GLY B 1 280 ? 15.876 12.235 28.193 1.00 25.82 280 GLY B C 1
ATOM 4608 O O . GLY B 1 280 ? 16.593 12.014 29.156 1.00 26.38 280 GLY B O 1
ATOM 4609 N N . GLY B 1 281 ? 16.317 12.796 27.081 1.00 27.92 281 GLY B N 1
ATOM 4610 C CA . GLY B 1 281 ? 17.714 13.100 26.858 1.00 29.13 281 GLY B CA 1
ATOM 4611 C C . GLY B 1 281 ? 17.835 14.385 26.078 1.00 30.69 281 GLY B C 1
ATOM 4612 O O . GLY B 1 281 ? 16.875 15.134 25.969 1.00 35.89 281 GLY B O 1
ATOM 4613 N N . GLY B 1 282 ? 19.023 14.673 25.570 1.00 30.95 282 GLY B N 1
ATOM 4614 C CA . GLY B 1 282 ? 19.206 15.883 24.803 1.00 29.12 282 GLY B CA 1
ATOM 4615 C C . GLY B 1 282 ? 19.774 17.009 25.633 1.00 28.42 282 GLY B C 1
ATOM 4616 O O . GLY B 1 282 ? 20.434 16.771 26.634 1.00 29.14 282 GLY B O 1
ATOM 4617 N N . VAL B 1 283 ? 19.486 18.244 25.239 1.00 28.36 283 VAL B N 1
ATOM 4618 C CA . VAL B 1 283 ? 20.012 19.416 25.921 1.00 28.06 283 VAL B CA 1
ATOM 4619 C C . VAL B 1 283 ? 19.603 19.470 27.383 1.00 28.82 283 VAL B C 1
ATOM 4620 O O . VAL B 1 283 ? 20.402 19.828 28.238 1.00 29.05 283 VAL B O 1
ATOM 4624 N N . MET B 1 284 ? 18.374 19.084 27.681 1.00 28.89 284 MET B N 1
ATOM 4625 C CA . MET B 1 284 ? 17.912 19.142 29.040 1.00 28.22 284 MET B CA 1
ATOM 4626 C C . MET B 1 284 ? 18.748 18.287 29.970 1.00 29.29 284 MET B C 1
ATOM 4627 O O . MET B 1 284 ? 19.116 18.725 31.052 1.00 30.33 284 MET B O 1
ATOM 4632 N N . LYS B 1 285 ? 19.059 17.076 29.539 1.00 29.62 285 LYS B N 1
ATOM 4633 C CA . LYS B 1 285 ? 19.854 16.172 30.342 1.00 30.09 285 LYS B CA 1
ATOM 4634 C C . LYS B 1 285 ? 21.275 16.690 30.565 1.00 29.23 285 LYS B C 1
ATOM 4635 O O . LYS B 1 285 ? 21.774 16.682 31.684 1.00 28.18 285 LYS B O 1
ATOM 4641 N N . HIS B 1 286 ? 21.909 17.165 29.501 1.00 27.87 286 HIS B N 1
ATOM 4642 C CA . HIS B 1 286 ? 23.267 17.682 29.602 1.00 30.00 286 HIS B CA 1
ATOM 4643 C C . HIS B 1 286 ? 23.382 18.949 30.431 1.00 26.75 286 HIS B C 1
ATOM 4644 O O . HIS B 1 286 ? 24.336 19.118 31.169 1.00 28.37 286 HIS B O 1
ATOM 4651 N N . HIS B 1 287 ? 22.416 19.844 30.281 1.00 25.67 287 HIS B N 1
ATOM 4652 C CA . HIS B 1 287 ? 22.430 21.108 30.997 1.00 25.43 287 HIS B CA 1
ATOM 4653 C C . HIS B 1 287 ? 22.351 20.944 32.504 1.00 24.92 287 HIS B C 1
ATOM 4654 O O . HIS B 1 287 ? 23.093 21.582 33.237 1.00 24.18 287 HIS B O 1
ATOM 4661 N N . ILE B 1 288 ? 21.455 20.081 32.959 1.00 23.41 288 ILE B N 1
ATOM 4662 C CA . ILE B 1 288 ? 21.308 19.831 34.380 1.00 23.46 288 ILE B CA 1
ATOM 4663 C C . ILE B 1 288 ? 22.554 19.159 34.938 1.00 23.83 288 ILE B C 1
ATOM 4664 O O . ILE B 1 288 ? 23.024 19.502 36.014 1.00 24.18 288 ILE B O 1
ATOM 4669 N N . ASN B 1 289 ? 23.100 18.217 34.179 1.00 24.60 289 ASN B N 1
ATOM 4670 C CA . ASN B 1 289 ? 24.289 17.501 34.608 1.00 24.46 289 ASN B CA 1
ATOM 4671 C C . ASN B 1 289 ? 25.481 18.447 34.641 1.00 24.67 289 ASN B C 1
ATOM 4672 O O . ASN B 1 289 ? 26.302 18.370 35.540 1.00 25.61 289 ASN B O 1
ATOM 4677 N N . ASN B 1 290 ? 25.566 19.339 33.659 1.00 26.14 290 ASN B N 1
ATOM 4678 C CA . ASN B 1 290 ? 26.651 20.315 33.603 1.00 28.92 290 ASN B CA 1
ATOM 4679 C C . ASN B 1 290 ? 26.627 21.289 34.774 1.00 27.00 290 ASN B C 1
ATOM 4680 O O . ASN B 1 290 ? 27.658 21.582 35.365 1.00 27.65 290 ASN B O 1
ATOM 4685 N N . ALA B 1 291 ? 25.446 21.798 35.090 1.00 25.40 291 ALA B N 1
ATOM 4686 C CA . ALA B 1 291 ? 25.271 22.716 36.240 1.00 26.41 291 ALA B CA 1
ATOM 4687 C C . ALA B 1 291 ? 25.799 22.033 37.509 1.00 27.41 291 ALA B C 1
ATOM 4688 O O . ALA B 1 291 ? 26.468 22.715 38.312 1.00 27.01 291 ALA B O 1
ATOM 4690 N N . ASN B 1 292 ? 25.539 20.731 37.670 1.00 26.00 292 ASN B N 1
ATOM 4691 C CA . ASN B 1 292 ? 25.931 19.964 38.884 1.00 25.96 292 ASN B CA 1
ATOM 4692 C C . ASN B 1 292 ? 27.440 19.657 38.875 1.00 25.24 292 ASN B C 1
ATOM 4693 O O . ASN B 1 292 ? 27.991 19.412 39.968 1.00 24.94 292 ASN B O 1
ATOM 4698 N N . LEU B 1 293 ? 28.105 19.702 37.718 1.00 25.61 293 LEU B N 1
ATOM 4699 C CA . LEU B 1 293 ? 29.586 19.584 37.660 1.00 27.41 293 LEU B CA 1
ATOM 4700 C C . LEU B 1 293 ? 30.205 20.716 38.496 1.00 26.98 293 LEU B C 1
ATOM 4701 O O . LEU B 1 293 ? 31.228 20.466 39.156 1.00 27.84 293 LEU B O 1
ATOM 4706 N N . MET B 1 294 ? 29.592 21.896 38.496 1.00 26.74 294 MET B N 1
ATOM 4707 C CA . MET B 1 294 ? 30.105 23.111 39.194 1.00 29.23 294 MET B CA 1
ATOM 4708 C C . MET B 1 294 ? 30.267 22.844 40.698 1.00 28.21 294 MET B C 1
ATOM 4709 O O . MET B 1 294 ? 31.159 23.478 41.306 1.00 25.66 294 MET B O 1
ATOM 4714 N N . ARG B 1 295 ? 29.462 21.944 41.280 1.00 28.47 295 ARG B N 1
ATOM 4715 C CA . ARG B 1 295 ? 29.551 21.560 42.717 1.00 28.53 295 ARG B CA 1
ATOM 4716 C C . ARG B 1 295 ? 30.210 20.177 42.856 1.00 29.45 295 ARG B C 1
ATOM 4717 O O . ARG B 1 295 ? 30.125 19.583 43.944 1.00 29.88 295 ARG B O 1
ATOM 4725 N N . ASN B 1 296 ? 30.847 19.678 41.796 1.00 29.76 296 ASN B N 1
ATOM 4726 C CA . ASN B 1 296 ? 31.510 18.348 41.766 1.00 31.79 296 ASN B CA 1
ATOM 4727 C C . ASN B 1 296 ? 30.474 17.219 41.905 1.00 30.60 296 ASN B C 1
ATOM 4728 O O . ASN B 1 296 ? 30.795 16.192 42.531 1.00 30.08 296 ASN B O 1
ATOM 4733 N N . GLY B 1 297 ? 29.275 17.401 41.338 1.00 30.31 297 GLY B N 1
ATOM 4734 C CA . GLY B 1 297 ? 28.300 16.319 41.083 1.00 28.48 297 GLY B CA 1
ATOM 4735 C C . GLY B 1 297 ? 27.049 16.399 41.945 1.00 26.76 297 GLY B C 1
ATOM 4736 O O . GLY B 1 297 ? 27.093 17.020 43.015 1.00 25.14 297 GLY B O 1
ATOM 4737 N N . SER B 1 298 ? 25.972 15.765 41.480 1.00 26.21 298 SER B N 1
ATOM 4738 C CA . SER B 1 298 ? 24.682 15.611 42.198 1.00 26.06 298 SER B CA 1
ATOM 4739 C C . SER B 1 298 ? 24.782 14.451 43.199 1.00 25.08 298 SER B C 1
ATOM 4740 O O . SER B 1 298 ? 25.574 13.533 42.968 1.00 24.99 298 SER B O 1
ATOM 4743 N N . ASP B 1 299 ? 23.995 14.507 44.270 1.00 24.49 299 ASP B N 1
ATOM 4744 C CA . ASP B 1 299 ? 24.021 13.540 45.397 1.00 25.21 299 ASP B CA 1
ATOM 4745 C C . ASP B 1 299 ? 23.064 12.378 45.100 1.00 25.84 299 ASP B C 1
ATOM 4746 O O . ASP B 1 299 ? 23.293 11.271 45.637 1.00 25.76 299 ASP B O 1
ATOM 4751 N N . TYR B 1 300 ? 22.026 12.638 44.300 1.00 25.92 300 TYR B N 1
ATOM 4752 C CA . TYR B 1 300 ? 20.976 11.673 43.885 1.00 25.91 300 TYR B CA 1
ATOM 4753 C C . TYR B 1 300 ? 20.649 11.917 42.407 1.00 24.32 300 TYR B C 1
ATOM 4754 O O . TYR B 1 300 ? 20.656 13.082 41.966 1.00 24.74 300 TYR B O 1
ATOM 4763 N N . ALA B 1 301 ? 20.390 10.847 41.656 1.00 23.90 301 ALA B N 1
ATOM 4764 C CA . ALA B 1 301 ? 20.153 10.889 40.197 1.00 24.32 301 ALA B CA 1
ATOM 4765 C C . ALA B 1 301 ? 19.245 9.735 39.767 1.00 25.35 301 ALA B C 1
ATOM 4766 O O . ALA B 1 301 ? 19.588 8.566 40.028 1.00 27.32 301 ALA B O 1
ATOM 4768 N N . VAL B 1 302 ? 18.129 10.073 39.126 1.00 24.91 302 VAL B N 1
ATOM 4769 C CA . VAL B 1 302 ? 17.229 9.124 38.418 1.00 24.98 302 VAL B CA 1
ATOM 4770 C C . VAL B 1 302 ? 17.122 9.571 36.957 1.00 24.24 302 VAL B C 1
ATOM 4771 O O . VAL B 1 302 ? 16.752 10.730 36.714 1.00 24.72 302 VAL B O 1
ATOM 4775 N N . TYR B 1 303 ? 17.366 8.654 36.010 1.00 22.53 303 TYR B N 1
ATOM 4776 C CA . TYR B 1 303 ? 17.165 8.904 34.603 1.00 22.70 303 TYR B CA 1
ATOM 4777 C C . TYR B 1 303 ? 15.997 7.970 34.212 1.00 22.00 303 TYR B C 1
ATOM 4778 O O . TYR B 1 303 ? 15.894 6.861 34.715 1.00 21.24 303 TYR B O 1
ATOM 4787 N N . VAL B 1 304 ? 15.132 8.424 33.320 1.00 21.91 304 VAL B N 1
ATOM 4788 C CA . VAL B 1 304 ? 14.027 7.663 32.789 1.00 22.22 304 VAL B CA 1
ATOM 4789 C C . VAL B 1 304 ? 14.100 7.973 31.304 1.00 22.96 304 VAL B C 1
ATOM 4790 O O . VAL B 1 304 ? 13.503 8.935 30.845 1.00 24.64 304 VAL B O 1
ATOM 4794 N N . ASN B 1 305 ? 14.868 7.193 30.563 1.00 22.58 305 ASN B N 1
ATOM 4795 C CA . ASN B 1 305 ? 14.972 7.432 29.139 1.00 23.65 305 ASN B CA 1
ATOM 4796 C C . ASN B 1 305 ? 15.078 6.137 28.351 1.00 23.47 305 ASN B C 1
ATOM 4797 O O . ASN B 1 305 ? 15.354 5.080 28.902 1.00 22.93 305 ASN B O 1
ATOM 4802 N N . THR B 1 306 ? 14.837 6.230 27.053 1.00 25.15 306 THR B N 1
ATOM 4803 C CA . THR B 1 306 ? 14.888 5.062 26.198 1.00 26.37 306 THR B CA 1
ATOM 4804 C C . THR B 1 306 ? 16.192 4.904 25.434 1.00 26.74 306 THR B C 1
ATOM 4805 O O . THR B 1 306 ? 16.339 3.943 24.692 1.00 28.95 306 THR B O 1
ATOM 4809 N N . GLY B 1 307 ? 17.157 5.868 25.543 1.00 26.99 307 GLY B N 1
ATOM 4810 C CA . GLY B 1 307 ? 18.434 5.885 24.856 1.00 28.16 307 GLY B CA 1
ATOM 4811 C C . GLY B 1 307 ? 19.343 4.690 25.065 1.00 29.66 307 GLY B C 1
ATOM 4812 O O . GLY B 1 307 ? 19.317 4.056 26.109 1.00 28.56 307 GLY B O 1
ATOM 4813 N N . GLN B 1 308 ? 20.295 4.339 24.144 1.00 32.48 308 GLN B N 1
ATOM 4814 C CA . GLN B 1 308 ? 21.178 3.210 24.270 1.00 34.69 308 GLN B CA 1
ATOM 4815 C C . GLN B 1 308 ? 22.609 3.723 24.169 1.00 33.12 308 GLN B C 1
ATOM 4816 O O . GLN B 1 308 ? 22.879 4.711 23.501 1.00 34.39 308 GLN B O 1
ATOM 4822 N N . GLU B 1 309 ? 23.511 3.034 24.846 1.00 33.23 309 GLU B N 1
ATOM 4823 C CA . GLU B 1 309 ? 24.921 3.357 24.910 1.00 34.35 309 GLU B CA 1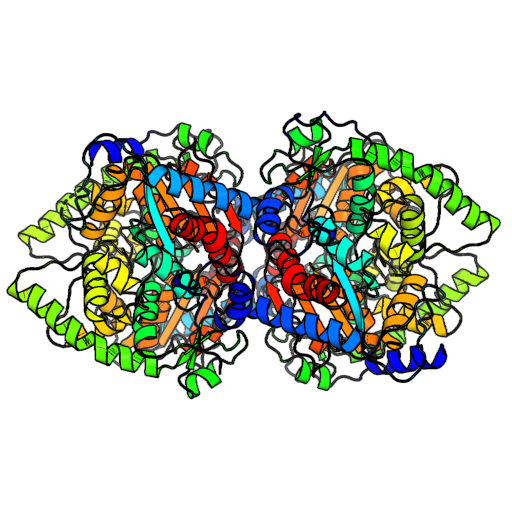
ATOM 4824 C C . GLU B 1 309 ? 25.748 3.225 23.631 1.00 32.95 309 GLU B C 1
ATOM 4825 O O . GLU B 1 309 ? 26.666 3.997 23.411 1.00 35.48 309 GLU B O 1
ATOM 4831 N N . PHE B 1 310 ? 25.362 2.307 22.758 1.00 29.71 310 PHE B N 1
ATOM 4832 C CA . PHE B 1 310 ? 26.165 1.936 21.595 1.00 28.91 310 PHE B CA 1
ATOM 4833 C C . PHE B 1 310 ? 26.595 3.048 20.615 1.00 27.97 310 PHE B C 1
ATOM 4834 O O . PHE B 1 310 ? 27.710 3.000 20.115 1.00 26.19 310 PHE B O 1
ATOM 4842 N N . ASP B 1 311 ? 25.762 4.051 20.359 1.00 28.72 311 ASP B N 1
ATOM 4843 C CA . ASP B 1 311 ? 26.127 5.117 19.428 1.00 27.36 311 ASP B CA 1
ATOM 4844 C C . ASP B 1 311 ? 27.083 6.181 19.994 1.00 25.27 311 ASP B C 1
ATOM 4845 O O . ASP B 1 311 ? 27.542 7.036 19.256 1.00 23.45 311 ASP B O 1
ATOM 4850 N N . GLY B 1 312 ? 27.343 6.158 21.300 1.00 26.23 312 GLY B N 1
ATOM 4851 C CA . GLY B 1 312 ? 28.237 7.114 21.929 1.00 26.89 312 GLY B CA 1
ATOM 4852 C C . GLY B 1 312 ? 27.580 8.442 22.267 1.00 28.32 312 GLY B C 1
ATOM 4853 O O . GLY B 1 312 ? 28.252 9.403 22.615 1.00 28.50 312 GLY B O 1
ATOM 4854 N N . SER B 1 313 ? 26.257 8.477 22.189 1.00 28.13 313 SER B N 1
ATOM 4855 C CA . SER B 1 313 ? 25.470 9.662 22.441 1.00 28.07 313 SER B CA 1
ATOM 4856 C C . SER B 1 313 ? 25.342 9.989 23.923 1.00 27.93 313 SER B C 1
ATOM 4857 O O . SER B 1 313 ? 25.318 9.097 24.754 1.00 28.19 313 SER B O 1
ATOM 4860 N N . ASP B 1 314 ? 25.313 11.282 24.253 1.00 31.92 314 ASP B N 1
ATOM 4861 C CA . ASP B 1 314 ? 25.138 11.707 25.622 1.00 35.30 314 ASP B CA 1
ATOM 4862 C C . ASP B 1 314 ? 23.764 11.270 26.047 1.00 32.89 314 ASP B C 1
ATOM 4863 O O . ASP B 1 314 ? 23.558 10.852 27.183 1.00 29.50 314 ASP B O 1
ATOM 4868 N N . SER B 1 315 ? 22.822 11.311 25.113 1.00 33.35 315 SER B N 1
ATOM 4869 C CA . SER B 1 315 ? 21.441 10.909 25.367 1.00 33.53 315 SER B CA 1
ATOM 4870 C C . SER B 1 315 ? 21.313 9.485 25.898 1.00 33.02 315 SER B C 1
ATOM 4871 O O . SER B 1 315 ? 20.574 9.231 26.842 1.00 32.86 315 SER B O 1
ATOM 4874 N N . GLY B 1 316 ? 22.024 8.559 25.268 1.00 32.21 316 GLY B N 1
ATOM 4875 C CA . GLY B 1 316 ? 21.986 7.163 25.655 1.00 30.34 316 GLY B CA 1
ATOM 4876 C C . GLY B 1 316 ? 23.016 6.734 26.673 1.00 28.39 316 GLY B C 1
ATOM 4877 O O . GLY B 1 316 ? 23.034 5.580 27.077 1.00 28.85 316 GLY B O 1
ATOM 4878 N N . ALA B 1 317 ? 23.875 7.659 27.084 1.00 28.44 317 ALA B N 1
ATOM 4879 C CA . ALA B 1 317 ? 24.928 7.362 28.050 1.00 29.51 317 ALA B CA 1
ATOM 4880 C C . ALA B 1 317 ? 24.381 6.950 29.408 1.00 30.98 317 ALA B C 1
ATOM 4881 O O . ALA B 1 317 ? 23.351 7.447 29.848 1.00 32.72 317 ALA B O 1
ATOM 4883 N N . ARG B 1 318 ? 25.089 6.048 30.075 1.00 32.02 318 ARG B N 1
ATOM 4884 C CA . ARG B 1 318 ? 24.661 5.577 31.377 1.00 32.85 318 ARG B CA 1
ATOM 4885 C C . ARG B 1 318 ? 25.000 6.586 32.479 1.00 32.40 318 ARG B C 1
ATOM 4886 O O . ARG B 1 318 ? 25.845 7.445 32.263 1.00 32.14 318 ARG B O 1
ATOM 4894 N N . PRO B 1 319 ? 24.262 6.514 33.641 1.00 30.88 319 PRO B N 1
ATOM 4895 C CA . PRO B 1 319 ? 24.655 7.444 34.699 1.00 30.45 319 PRO B CA 1
ATOM 4896 C C . PRO B 1 319 ? 26.147 7.399 35.070 1.00 29.63 319 PRO B C 1
ATOM 4897 O O . PRO B 1 319 ? 26.680 8.436 35.433 1.00 30.95 319 PRO B O 1
ATOM 4901 N N . ASP B 1 320 ? 26.789 6.231 34.969 1.00 29.46 320 ASP B N 1
ATOM 4902 C CA . ASP B 1 320 ? 28.220 6.048 35.343 1.00 29.04 320 ASP B CA 1
ATOM 4903 C C . ASP B 1 320 ? 29.127 6.834 34.386 1.00 28.09 320 ASP B C 1
ATOM 4904 O O . ASP B 1 320 ? 30.246 7.185 34.810 1.00 30.52 320 ASP B O 1
ATOM 4909 N N . GLU B 1 321 ? 28.687 7.118 33.157 1.00 25.88 321 GLU B N 1
ATOM 4910 C CA . GLU B 1 321 ? 29.432 8.024 32.243 1.00 25.07 321 GLU B CA 1
ATOM 4911 C C . GLU B 1 321 ? 29.526 9.403 32.913 1.00 25.95 321 GLU B C 1
ATOM 4912 O O . GLU B 1 321 ? 30.645 9.976 32.935 1.00 27.40 321 GLU B O 1
ATOM 4918 N N . ALA B 1 322 ? 28.406 9.908 33.444 1.00 24.07 322 ALA B N 1
ATOM 4919 C CA . ALA B 1 322 ? 28.310 11.239 34.086 1.00 24.43 322 ALA B CA 1
ATOM 4920 C C . ALA B 1 322 ? 29.236 11.300 35.304 1.00 24.98 322 ALA B C 1
ATOM 4921 O O . ALA B 1 322 ? 29.769 12.398 35.582 1.00 23.94 322 ALA B O 1
ATOM 4923 N N . VAL B 1 323 ? 29.442 10.163 35.981 1.00 25.54 323 VAL B N 1
ATOM 4924 C CA . VAL B 1 323 ? 30.355 10.042 37.157 1.00 26.31 323 VAL B CA 1
ATOM 4925 C C . VAL B 1 323 ? 31.790 10.352 36.711 1.00 27.10 323 VAL B C 1
ATOM 4926 O O . VAL B 1 323 ? 32.475 11.087 37.442 1.00 28.75 323 VAL B O 1
ATOM 4930 N N . SER B 1 324 ? 32.218 9.838 35.550 1.00 27.50 324 SER B N 1
ATOM 4931 C CA . SER B 1 324 ? 33.580 10.052 34.980 1.00 27.39 324 SER B CA 1
ATOM 4932 C C . SER B 1 324 ? 33.866 11.554 34.838 1.00 28.47 324 SER B C 1
ATOM 4933 O O . SER B 1 324 ? 35.034 11.945 35.061 1.00 29.27 324 SER B O 1
ATOM 4936 N N . TRP B 1 325 ? 32.848 12.352 34.481 1.00 29.31 325 TRP B N 1
ATOM 4937 C CA . TRP B 1 325 ? 32.935 13.824 34.259 1.00 28.89 325 TRP B CA 1
ATOM 4938 C C . TRP B 1 325 ? 32.945 14.580 35.591 1.00 29.27 325 TRP B C 1
ATOM 4939 O O . TRP B 1 325 ? 33.414 15.732 35.596 1.00 30.33 325 TRP B O 1
ATOM 4950 N N . GLY B 1 326 ? 32.413 13.975 36.661 1.00 30.57 326 GLY B N 1
ATOM 4951 C CA . GLY B 1 326 ? 32.159 14.638 37.958 1.00 31.22 326 GLY B CA 1
ATOM 4952 C C . GLY B 1 326 ? 30.815 15.357 37.989 1.00 31.70 326 GLY B C 1
ATOM 4953 O O . GLY B 1 326 ? 30.623 16.203 38.878 1.00 32.81 326 GLY B O 1
ATOM 4954 N N . LYS B 1 327 ? 29.917 15.042 37.051 1.00 31.99 327 LYS B N 1
ATOM 4955 C CA . LYS B 1 327 ? 28.556 15.628 36.935 1.00 33.72 327 LYS B CA 1
ATOM 4956 C C . LYS B 1 327 ? 27.605 14.894 37.895 1.00 34.47 327 LYS B C 1
ATOM 4957 O O . LYS B 1 327 ? 26.596 15.501 38.319 1.00 34.74 327 LYS B O 1
ATOM 4963 N N . VAL B 1 328 ? 27.920 13.637 38.221 1.00 34.33 328 VAL B N 1
ATOM 4964 C CA . VAL B 1 328 ? 27.261 12.824 39.285 1.00 32.46 328 VAL B CA 1
ATOM 4965 C C . VAL B 1 328 ? 28.358 12.334 40.237 1.00 32.35 328 VAL B C 1
ATOM 4966 O O . VAL B 1 328 ? 29.407 11.886 39.752 1.00 32.21 328 VAL B O 1
ATOM 4970 N N . ARG B 1 329 ? 28.122 12.433 41.538 1.00 33.39 329 ARG B N 1
ATOM 4971 C CA . ARG B 1 329 ? 29.093 12.033 42.548 1.00 35.48 329 ARG B CA 1
ATOM 4972 C C . ARG B 1 329 ? 29.378 10.538 42.597 1.00 37.03 329 ARG B C 1
ATOM 4973 O O . ARG B 1 329 ? 28.574 9.724 42.160 1.00 34.14 329 ARG B O 1
ATOM 4981 N N . SER B 1 330 ? 30.539 10.200 43.151 1.00 41.45 330 SER B N 1
ATOM 4982 C CA . SER B 1 330 ? 30.991 8.821 43.291 1.00 44.00 330 SER B CA 1
ATOM 4983 C C . SER B 1 330 ? 30.241 8.049 44.373 1.00 43.95 330 SER B C 1
ATOM 4984 O O . SER B 1 330 ? 30.062 6.847 44.258 1.00 46.33 330 SER B O 1
ATOM 4987 N N . ASP B 1 331 ? 29.795 8.748 45.416 1.00 45.78 331 ASP B N 1
ATOM 4988 C CA . ASP B 1 331 ? 29.027 8.134 46.540 1.00 47.43 331 ASP B CA 1
ATOM 4989 C C . ASP B 1 331 ? 27.542 8.035 46.171 1.00 44.78 331 ASP B C 1
ATOM 4990 O O . ASP B 1 331 ? 26.807 7.352 46.908 1.00 50.00 331 ASP B O 1
ATOM 4995 N N . CYS B 1 332 ? 27.135 8.636 45.066 1.00 40.55 332 CYS B N 1
ATOM 4996 C CA . CYS B 1 332 ? 25.757 8.543 44.639 1.00 39.70 332 CYS B CA 1
ATOM 4997 C C . CYS B 1 332 ? 25.541 7.165 44.034 1.00 37.13 332 CYS B C 1
ATOM 4998 O O . CYS B 1 332 ? 26.470 6.551 43.523 1.00 35.52 332 CYS B O 1
ATOM 5001 N N . ARG B 1 333 ? 24.303 6.698 44.062 1.00 35.00 333 ARG B N 1
ATOM 5002 C CA . ARG B 1 333 ? 23.961 5.403 43.505 1.00 35.08 333 ARG B CA 1
ATOM 5003 C C . ARG B 1 333 ? 22.836 5.663 42.530 1.00 33.86 333 ARG B C 1
ATOM 5004 O O . ARG B 1 333 ? 21.676 5.393 42.816 1.00 34.81 333 ARG B O 1
ATOM 5006 N N . PRO B 1 334 ? 23.195 6.191 41.358 1.00 32.04 334 PRO B N 1
ATOM 5007 C CA . PRO B 1 334 ? 22.247 6.557 40.312 1.00 30.31 334 PRO B CA 1
ATOM 5008 C C . PRO B 1 334 ? 21.463 5.379 39.777 1.00 28.49 334 PRO B C 1
ATOM 5009 O O . PRO B 1 334 ? 21.920 4.245 39.778 1.00 28.40 334 PRO B O 1
ATOM 5013 N N . VAL B 1 335 ? 20.260 5.686 39.329 1.00 24.76 335 VAL B N 1
ATOM 5014 C CA . VAL B 1 335 ? 19.320 4.693 38.742 1.00 23.54 335 VAL B CA 1
ATOM 5015 C C . VAL B 1 335 ? 18.869 5.187 37.367 1.00 22.07 335 VAL B C 1
ATOM 5016 O O . VAL B 1 335 ? 18.418 6.330 37.275 1.00 20.99 335 VAL B O 1
ATOM 5020 N N . LYS B 1 336 ? 18.851 4.303 36.386 1.00 21.07 336 LYS B N 1
ATOM 5021 C CA . LYS B 1 336 ? 18.327 4.634 35.083 1.00 20.71 336 LYS B CA 1
ATOM 5022 C C . LYS B 1 336 ? 17.280 3.581 34.741 1.00 20.40 336 LYS B C 1
ATOM 5023 O O . LYS B 1 336 ? 17.536 2.393 34.853 1.00 22.00 336 LYS B O 1
ATOM 5029 N N . ILE B 1 337 ? 16.092 4.018 34.350 1.00 20.94 337 ILE B N 1
ATOM 5030 C CA . ILE B 1 337 ? 15.052 3.090 33.949 1.00 22.01 337 ILE B CA 1
ATOM 5031 C C . ILE B 1 337 ? 14.916 3.206 32.439 1.00 23.46 337 ILE B C 1
ATOM 5032 O O . ILE B 1 337 ? 14.643 4.284 31.931 1.00 23.45 337 ILE B O 1
ATOM 5037 N N . TYR B 1 338 ? 15.086 2.101 31.723 1.00 24.67 338 TYR B N 1
ATOM 5038 C CA . TYR B 1 338 ? 14.969 2.136 30.275 1.00 26.56 338 TYR B CA 1
ATOM 5039 C C . TYR B 1 338 ? 13.515 1.895 29.931 1.00 26.69 338 TYR B C 1
ATOM 5040 O O . TYR B 1 338 ? 13.088 0.749 29.839 1.00 28.38 338 TYR B O 1
ATOM 5049 N N . ALA B 1 339 ? 12.751 2.970 29.762 1.00 26.65 339 ALA B N 1
ATOM 5050 C CA . ALA B 1 339 ? 11.337 2.868 29.448 1.00 25.46 339 ALA B CA 1
ATOM 5051 C C . ALA B 1 339 ? 10.802 4.174 28.910 1.00 26.55 339 ALA B C 1
ATOM 5052 O O . ALA B 1 339 ? 11.423 5.222 29.052 1.00 26.93 339 ALA B O 1
ATOM 5054 N N . ASP B 1 340 ? 9.643 4.091 28.274 1.00 26.24 340 ASP B N 1
ATOM 5055 C CA . ASP B 1 340 ? 8.952 5.255 27.789 1.00 25.56 340 ASP B CA 1
ATOM 5056 C C . ASP B 1 340 ? 8.473 5.894 29.094 1.00 24.15 340 ASP B C 1
ATOM 5057 O O . ASP B 1 340 ? 7.897 5.213 29.931 1.00 21.38 340 ASP B O 1
ATOM 5062 N N . ALA B 1 341 ? 8.667 7.195 29.261 1.00 22.50 341 ALA B N 1
ATOM 5063 C CA . ALA B 1 341 ? 8.252 7.856 30.490 1.00 22.60 341 ALA B CA 1
ATOM 5064 C C . ALA B 1 341 ? 6.733 7.934 30.689 1.00 21.24 341 ALA B C 1
ATOM 5065 O O . ALA B 1 341 ? 6.283 8.133 31.805 1.00 21.65 341 ALA B O 1
ATOM 5067 N N . THR B 1 342 ? 5.944 7.790 29.628 1.00 21.48 342 THR B N 1
ATOM 5068 C CA . THR B 1 342 ? 4.489 7.824 29.787 1.00 23.48 342 THR B CA 1
ATOM 5069 C C . THR B 1 342 ? 4.029 6.580 30.522 1.00 24.81 342 THR B C 1
ATOM 5070 O O . THR B 1 342 ? 3.040 6.614 31.235 1.00 26.67 342 THR B O 1
ATOM 5074 N N . LEU B 1 343 ? 4.735 5.477 30.318 1.00 25.94 343 LEU B N 1
ATOM 5075 C CA . LEU B 1 343 ? 4.446 4.259 31.046 1.00 25.69 343 LEU B CA 1
ATOM 5076 C C . LEU B 1 343 ? 4.855 4.291 32.522 1.00 25.51 343 LEU B C 1
ATOM 5077 O O . LEU B 1 343 ? 4.091 3.863 33.375 1.00 26.83 343 LEU B O 1
ATOM 5082 N N . VAL B 1 344 ? 6.039 4.811 32.833 1.00 24.03 344 VAL B N 1
ATOM 5083 C CA . VAL B 1 344 ? 6.516 4.761 34.218 1.00 25.21 344 VAL B CA 1
ATOM 5084 C C . VAL B 1 344 ? 6.465 6.000 35.113 1.00 24.29 344 VAL B C 1
ATOM 5085 O O . VAL B 1 344 ? 6.344 5.857 36.319 1.00 25.21 344 VAL B O 1
ATOM 5089 N N . PHE B 1 345 ? 6.540 7.199 34.555 1.00 23.14 345 PHE B N 1
ATOM 5090 C CA . PHE B 1 345 ? 6.545 8.387 35.399 1.00 22.99 345 PHE B CA 1
ATOM 5091 C C . PHE B 1 345 ? 5.266 8.589 36.217 1.00 22.33 345 PHE B C 1
ATOM 5092 O O . PHE B 1 345 ? 5.346 8.965 37.374 1.00 21.33 345 PHE B O 1
ATOM 5100 N N . PRO B 1 346 ? 4.086 8.336 35.627 1.00 23.15 346 PRO B N 1
ATOM 5101 C CA . PRO B 1 346 ? 2.884 8.521 36.448 1.00 23.85 346 PRO B CA 1
ATOM 5102 C C . PRO B 1 346 ? 2.876 7.596 37.662 1.00 25.41 346 PRO B C 1
ATOM 5103 O O . PRO B 1 346 ? 2.361 7.958 38.709 1.00 27.14 346 PRO B O 1
ATOM 5107 N N . LEU B 1 347 ? 3.453 6.412 37.509 1.00 26.92 347 LEU B N 1
ATOM 5108 C CA . LEU B 1 347 ? 3.531 5.416 38.611 1.00 27.28 347 LEU B CA 1
ATOM 5109 C C . LEU B 1 347 ? 4.603 5.839 39.621 1.00 26.70 347 LEU B C 1
ATOM 5110 O O . LEU B 1 347 ? 4.385 5.604 40.824 1.00 26.41 347 LEU B O 1
ATOM 5115 N N . LEU B 1 348 ? 5.709 6.430 39.162 1.00 25.32 348 LEU B N 1
ATOM 5116 C CA . LEU B 1 348 ? 6.751 6.996 40.060 1.00 26.75 348 LEU B CA 1
ATOM 5117 C C . LEU B 1 348 ? 6.109 8.068 40.943 1.00 25.31 348 LEU B C 1
ATOM 5118 O O . LEU B 1 348 ? 6.357 8.070 42.161 1.00 25.01 348 LEU B O 1
ATOM 5123 N N . VAL B 1 349 ? 5.297 8.936 40.345 1.00 26.06 349 VAL B N 1
ATOM 5124 C CA . VAL B 1 349 ? 4.605 10.045 41.065 1.00 26.75 349 VAL B CA 1
ATOM 5125 C C . VAL B 1 349 ? 3.648 9.428 42.096 1.00 26.89 349 VAL B C 1
ATOM 5126 O O . VAL B 1 349 ? 3.661 9.896 43.248 1.00 26.09 349 VAL B O 1
ATOM 5130 N N . ALA B 1 350 ? 2.900 8.381 41.727 1.00 26.95 350 ALA B N 1
ATOM 5131 C CA . ALA B 1 350 ? 1.995 7.651 42.646 1.00 27.29 350 ALA B CA 1
ATOM 5132 C C . ALA B 1 350 ? 2.764 7.172 43.884 1.00 28.42 350 ALA B C 1
ATOM 5133 O O . ALA B 1 350 ? 2.209 7.261 44.987 1.00 30.35 350 ALA B O 1
ATOM 5135 N N . LYS B 1 351 ? 4.004 6.707 43.714 1.00 28.74 351 LYS B N 1
ATOM 5136 C CA . LYS B 1 351 ? 4.795 6.043 44.786 1.00 29.48 351 LYS B CA 1
ATOM 5137 C C . LYS B 1 351 ? 5.717 7.023 45.521 1.00 27.92 351 LYS B C 1
ATOM 5138 O O . LYS B 1 351 ? 6.267 6.628 46.556 1.00 29.72 351 LYS B O 1
ATOM 5144 N N . THR B 1 352 ? 5.915 8.238 45.011 1.00 27.58 352 THR B N 1
ATOM 5145 C CA . THR B 1 352 ? 6.887 9.211 45.579 1.00 27.16 352 THR B CA 1
ATOM 5146 C C . THR B 1 352 ? 6.176 10.536 45.883 1.00 27.83 352 THR B C 1
ATOM 5147 O O . THR B 1 352 ? 5.665 10.684 47.011 1.00 27.28 352 THR B O 1
ATOM 5151 N N . PHE B 1 353 ? 6.121 11.447 44.910 1.00 28.55 353 PHE B N 1
ATOM 5152 C CA . PHE B 1 353 ? 5.635 12.843 45.067 1.00 28.56 353 PHE B CA 1
ATOM 5153 C C . PHE B 1 353 ? 4.215 12.854 45.661 1.00 27.66 353 PHE B C 1
ATOM 5154 O O . PHE B 1 353 ? 3.978 13.571 46.650 1.00 26.51 353 PHE B O 1
ATOM 5162 N N . ALA B 1 354 ? 3.293 12.080 45.087 1.00 27.36 354 ALA B N 1
ATOM 5163 C CA . ALA B 1 354 ? 1.877 11.996 45.523 1.00 26.95 354 ALA B CA 1
ATOM 5164 C C . ALA B 1 354 ? 1.802 11.436 46.949 1.00 28.28 354 ALA B C 1
ATOM 5165 O O . ALA B 1 354 ? 1.047 12.012 47.746 1.00 28.43 354 ALA B O 1
ATOM 5167 N N . ARG B 1 355 ? 2.552 10.376 47.269 1.00 29.90 355 ARG B N 1
ATOM 5168 C CA . ARG B 1 355 ? 2.558 9.770 48.632 1.00 32.95 355 ARG B CA 1
ATOM 5169 C C . ARG B 1 355 ? 2.998 10.846 49.633 1.00 33.81 355 ARG B C 1
ATOM 5170 O O . ARG B 1 355 ? 2.373 10.950 50.706 1.00 34.75 355 ARG B O 1
ATOM 5172 N N . HIS B 1 356 ? 4.008 11.643 49.261 1.00 35.78 356 HIS B N 1
ATOM 5173 C CA . HIS B 1 356 ? 4.624 12.705 50.099 1.00 36.16 356 HIS B CA 1
ATOM 5174 C C . HIS B 1 356 ? 3.587 13.784 50.419 1.00 37.82 356 HIS B C 1
ATOM 5175 O O . HIS B 1 356 ? 3.512 14.189 51.586 1.00 36.24 356 HIS B O 1
ATOM 5182 N N . VAL B 1 357 ? 2.821 14.226 49.418 1.00 38.77 357 VAL B N 1
ATOM 5183 C CA . VAL B 1 357 ? 1.777 15.277 49.578 1.00 37.50 357 VAL B CA 1
ATOM 5184 C C . VAL B 1 357 ? 0.649 14.725 50.449 1.00 38.91 357 VAL B C 1
ATOM 5185 O O . VAL B 1 357 ? 0.139 15.482 51.285 1.00 37.41 357 VAL B O 1
ATOM 5189 N N . GLN B 1 358 ? 0.282 13.457 50.253 1.00 43.52 358 GLN B N 1
ATOM 5190 C CA . GLN B 1 358 ? -0.772 12.750 51.037 1.00 46.15 358 GLN B CA 1
ATOM 5191 C C . GLN B 1 358 ? -0.335 12.635 52.506 1.00 48.19 358 GLN B C 1
ATOM 5192 O O . GLN B 1 358 ? -1.197 12.819 53.385 1.00 50.28 358 GLN B O 1
ATOM 5195 N N . GLN B 1 359 ? 0.939 12.394 52.770 1.00 49.78 359 GLN B N 1
ATOM 5196 C CA . GLN B 1 359 ? 1.421 12.264 54.117 1.00 50.56 359 GLN B CA 1
ATOM 5197 C C . GLN B 1 359 ? 1.443 13.550 54.864 1.00 50.57 359 GLN B C 1
ATOM 5198 O O . GLN B 1 359 ? 1.226 13.563 56.033 1.00 52.09 359 GLN B O 1
ATOM 5204 N N . LYS B 1 360 ? 1.707 14.639 54.182 1.00 51.85 360 LYS B N 1
ATOM 5205 C CA . LYS B 1 360 ? 1.763 15.934 54.816 1.00 53.69 360 LYS B CA 1
ATOM 5206 C C . LYS B 1 360 ? 0.394 16.421 55.252 1.00 55.94 360 LYS B C 1
ATOM 5207 O O . LYS B 1 360 ? 0.274 17.169 56.188 1.00 61.53 360 LYS B O 1
ATOM 5209 N N . HIS B 1 361 ? -0.645 16.004 54.554 1.00 72.41 361 HIS B N 1
ATOM 5210 C CA . HIS B 1 361 ? -2.008 16.353 54.871 1.00 74.01 361 HIS B CA 1
ATOM 5211 C C . HIS B 1 361 ? -2.729 15.182 55.541 1.00 69.35 361 HIS B C 1
ATOM 5212 O O . HIS B 1 361 ? -2.184 14.472 56.385 1.00 62.49 361 HIS B O 1
ATOM 5214 N N . ASP C 1 10 ? -9.669 -30.094 8.718 1.00 68.13 10 ASP C N 1
ATOM 5215 C CA . ASP C 1 10 ? -8.467 -29.477 9.366 1.00 68.77 10 ASP C CA 1
ATOM 5216 C C . ASP C 1 10 ? -7.449 -29.070 8.294 1.00 71.74 10 ASP C C 1
ATOM 5217 O O . ASP C 1 10 ? -7.156 -27.859 8.199 1.00 68.45 10 ASP C O 1
ATOM 5222 N N . VAL C 1 11 ? -6.963 -30.038 7.506 1.00 73.04 11 VAL C N 1
ATOM 5223 C CA . VAL C 1 11 ? -5.918 -29.843 6.452 1.00 77.88 11 VAL C CA 1
ATOM 5224 C C . VAL C 1 11 ? -6.477 -28.991 5.295 1.00 82.09 11 VAL C C 1
ATOM 5225 O O . VAL C 1 11 ? -5.693 -28.211 4.713 1.00 81.39 11 VAL C O 1
ATOM 5227 N N . HIS C 1 12 ? -7.768 -29.118 4.968 1.00 85.18 12 HIS C N 1
ATOM 5228 C CA . HIS C 1 12 ? -8.427 -28.386 3.850 1.00 89.48 12 HIS C CA 1
ATOM 5229 C C . HIS C 1 12 ? -8.624 -26.909 4.220 1.00 91.14 12 HIS C C 1
ATOM 5230 O O . HIS C 1 12 ? -8.417 -26.049 3.336 1.00 91.40 12 HIS C O 1
ATOM 5232 N N . ILE C 1 13 ? -9.018 -26.624 5.467 1.00 91.95 13 ILE C N 1
ATOM 5233 C CA . ILE C 1 13 ? -9.182 -25.235 5.994 1.00 89.81 13 ILE C CA 1
ATOM 5234 C C . ILE C 1 13 ? -7.810 -24.556 5.972 1.00 89.45 13 ILE C C 1
ATOM 5235 O O . ILE C 1 13 ? -7.708 -23.424 5.447 1.00 92.86 13 ILE C O 1
ATOM 5237 N N . ALA C 1 14 ? -6.797 -25.244 6.505 1.00 84.82 14 ALA C N 1
ATOM 5238 C CA . ALA C 1 14 ? -5.404 -24.759 6.620 1.00 81.81 14 ALA C CA 1
ATOM 5239 C C . ALA C 1 14 ? -4.852 -24.405 5.233 1.00 79.23 14 ALA C C 1
ATOM 5240 O O . ALA C 1 14 ? -4.293 -23.300 5.097 1.00 74.02 14 ALA C O 1
ATOM 5242 N N . GLU C 1 15 ? -5.027 -25.287 4.243 1.00 78.52 15 GLU C N 1
ATOM 5243 C CA . GLU C 1 15 ? -4.495 -25.109 2.862 1.00 80.40 15 GLU C CA 1
ATOM 5244 C C . GLU C 1 15 ? -5.072 -23.823 2.245 1.00 81.77 15 GLU C C 1
ATOM 5245 O O . GLU C 1 15 ? -4.312 -23.129 1.537 1.00 79.23 15 GLU C O 1
ATOM 5247 N N . MET C 1 16 ? -6.353 -23.517 2.503 1.00 83.33 16 MET C N 1
ATOM 5248 C CA . MET C 1 16 ? -7.056 -22.317 1.960 1.00 84.87 16 MET C CA 1
ATOM 5249 C C . MET C 1 16 ? -6.377 -21.031 2.460 1.00 83.88 16 MET C C 1
ATOM 5250 O O . MET C 1 16 ? -6.211 -20.095 1.648 1.00 82.92 16 MET C O 1
ATOM 5252 N N . SER C 1 17 ? -5.999 -20.983 3.742 1.00 82.55 17 SER C N 1
ATOM 5253 C CA . SER C 1 17 ? -5.350 -19.808 4.382 1.00 81.57 17 SER C CA 1
ATOM 5254 C C . SER C 1 17 ? -3.889 -19.692 3.921 1.00 79.53 17 SER C C 1
ATOM 5255 O O . SER C 1 17 ? -3.471 -18.576 3.562 1.00 82.15 17 SER C O 1
ATOM 5257 N N . VAL C 1 18 ? -3.134 -20.783 3.914 1.00 79.42 18 VAL C N 1
ATOM 5258 C CA . VAL C 1 18 ? -1.722 -20.731 3.538 1.00 78.82 18 VAL C CA 1
ATOM 5259 C C . VAL C 1 18 ? -1.405 -20.827 2.046 1.00 79.34 18 VAL C C 1
ATOM 5260 O O . VAL C 1 18 ? -0.290 -20.523 1.632 1.00 85.82 18 VAL C O 1
ATOM 5262 N N . LEU C 1 19 ? -2.375 -21.245 1.244 1.00 79.66 19 LEU C N 1
ATOM 5263 C CA . LEU C 1 19 ? -2.168 -21.411 -0.195 1.00 75.01 19 LEU C CA 1
ATOM 5264 C C . LEU C 1 19 ? -2.687 -20.275 -1.076 1.00 70.73 19 LEU C C 1
ATOM 5265 O O . LEU C 1 19 ? -2.753 -20.421 -2.290 1.00 72.38 19 LEU C O 1
ATOM 5267 N N . LYS C 1 20 ? -3.083 -19.165 -0.467 1.00 67.60 20 LYS C N 1
ATOM 5268 C CA . LYS C 1 20 ? -3.607 -18.018 -1.210 1.00 70.37 20 LYS C CA 1
ATOM 5269 C C . LYS C 1 20 ? -2.778 -17.586 -2.428 1.00 69.35 20 LYS C C 1
ATOM 5270 O O . LYS C 1 20 ? -1.556 -17.499 -2.362 1.00 72.73 20 LYS C O 1
ATOM 5272 N N . LYS C 1 21 ? -3.463 -17.323 -3.536 1.00 67.25 21 LYS C N 1
ATOM 5273 C CA . LYS C 1 21 ? -2.816 -16.849 -4.793 1.00 67.23 21 LYS C CA 1
ATOM 5274 C C . LYS C 1 21 ? -2.447 -15.370 -4.616 1.00 63.91 21 LYS C C 1
ATOM 5275 O O . LYS C 1 21 ? -3.145 -14.677 -3.859 1.00 62.21 21 LYS C O 1
ATOM 5277 N N . SER C 1 22 ? -1.383 -14.917 -5.282 1.00 64.36 22 SER C N 1
ATOM 5278 C CA . SER C 1 22 ? -0.815 -13.548 -5.163 1.00 64.42 22 SER C CA 1
ATOM 5279 C C . SER C 1 22 ? -0.911 -12.809 -6.505 1.00 64.42 22 SER C C 1
ATOM 5280 O O . SER C 1 22 ? -0.767 -13.464 -7.558 1.00 62.89 22 SER C O 1
ATOM 5283 N N . SER C 1 23 ? -1.133 -11.492 -6.453 1.00 61.95 23 SER C N 1
ATOM 5284 C CA . SER C 1 23 ? -1.100 -10.561 -7.610 1.00 63.00 23 SER C CA 1
ATOM 5285 C C . SER C 1 23 ? 0.296 -10.569 -8.248 1.00 64.90 23 SER C C 1
ATOM 5286 O O . SER C 1 23 ? 1.271 -10.907 -7.554 1.00 58.91 23 SER C O 1
ATOM 5289 N N . THR C 1 24 ? 0.382 -10.213 -9.533 1.00 68.49 24 THR C N 1
ATOM 5290 C CA . THR C 1 24 ? 1.657 -9.979 -10.267 1.00 69.66 24 THR C CA 1
ATOM 5291 C C . THR C 1 24 ? 2.299 -8.689 -9.740 1.00 71.04 24 THR C C 1
ATOM 5292 O O . THR C 1 24 ? 1.574 -7.704 -9.504 1.00 66.87 24 THR C O 1
ATOM 5296 N N . MET C 1 25 ? 3.616 -8.708 -9.557 1.00 71.60 25 MET C N 1
ATOM 5297 C CA . MET C 1 25 ? 4.395 -7.519 -9.135 1.00 75.91 25 MET C CA 1
ATOM 5298 C C . MET C 1 25 ? 4.587 -6.595 -10.336 1.00 76.44 25 MET C C 1
ATOM 5299 O O . MET C 1 25 ? 4.643 -7.065 -11.471 1.00 81.64 25 MET C O 1
ATOM 5304 N N . PRO C 1 26 ? 4.677 -5.258 -10.128 1.00 71.88 26 PRO C N 1
ATOM 5305 C CA . PRO C 1 26 ? 5.011 -4.332 -11.213 1.00 72.10 26 PRO C CA 1
ATOM 5306 C C . PRO C 1 26 ? 6.277 -4.764 -11.972 1.00 70.64 26 PRO C C 1
ATOM 5307 O O . PRO C 1 26 ? 7.133 -5.398 -11.382 1.00 70.97 26 PRO C O 1
ATOM 5311 N N . ALA C 1 27 ? 6.361 -4.412 -13.256 1.00 73.34 27 ALA C N 1
ATOM 5312 C CA . ALA C 1 27 ? 7.441 -4.830 -14.185 1.00 76.12 27 ALA C CA 1
ATOM 5313 C C . ALA C 1 27 ? 8.770 -4.149 -13.820 1.00 74.95 27 ALA C C 1
ATOM 5314 O O . ALA C 1 27 ? 9.820 -4.688 -14.202 1.00 69.41 27 ALA C O 1
ATOM 5316 N N . ASP C 1 28 ? 8.727 -3.017 -13.110 1.00 73.57 28 ASP C N 1
ATOM 5317 C CA . ASP C 1 28 ? 9.925 -2.239 -12.691 1.00 73.92 28 ASP C CA 1
ATOM 5318 C C . ASP C 1 28 ? 10.496 -2.782 -11.365 1.00 70.87 28 ASP C C 1
ATOM 5319 O O . ASP C 1 28 ? 11.575 -2.303 -10.970 1.00 73.45 28 ASP C O 1
ATOM 5321 N N . SER C 1 29 ? 9.816 -3.732 -10.707 1.00 62.52 29 SER C N 1
ATOM 5322 C CA . SER C 1 29 ? 10.129 -4.184 -9.324 1.00 58.24 29 SER C CA 1
ATOM 5323 C C . SER C 1 29 ? 11.590 -4.652 -9.240 1.00 55.56 29 SER C C 1
ATOM 5324 O O . SER C 1 29 ? 12.045 -5.318 -10.190 1.00 56.49 29 SER C O 1
ATOM 5327 N N . THR C 1 30 ? 12.277 -4.303 -8.155 1.00 49.71 30 THR C N 1
ATOM 5328 C CA . THR C 1 30 ? 13.676 -4.655 -7.937 1.00 46.17 30 THR C CA 1
ATOM 5329 C C . THR C 1 30 ? 13.829 -6.000 -7.239 1.00 42.70 30 THR C C 1
ATOM 5330 O O . THR C 1 30 ? 13.232 -6.236 -6.197 1.00 41.65 30 THR C O 1
ATOM 5334 N N . ILE C 1 31 ? 14.645 -6.871 -7.820 1.00 42.16 31 ILE C N 1
ATOM 5335 C CA . ILE C 1 31 ? 14.887 -8.202 -7.273 1.00 42.05 31 ILE C CA 1
ATOM 5336 C C . ILE C 1 31 ? 15.941 -8.191 -6.173 1.00 40.32 31 ILE C C 1
ATOM 5337 O O . ILE C 1 31 ? 16.996 -7.583 -6.327 1.00 37.30 31 ILE C O 1
ATOM 5342 N N . ILE C 1 32 ? 15.653 -8.864 -5.065 1.00 37.65 32 ILE C N 1
ATOM 5343 C CA . ILE C 1 32 ? 16.628 -8.947 -3.941 1.00 39.31 32 ILE C CA 1
ATOM 5344 C C . ILE C 1 32 ? 17.777 -9.882 -4.339 1.00 39.99 32 ILE C C 1
ATOM 5345 O O . ILE C 1 32 ? 17.534 -11.095 -4.529 1.00 40.46 32 ILE C O 1
ATOM 5350 N N . LYS C 1 33 ? 18.977 -9.315 -4.471 1.00 41.04 33 LYS C N 1
ATOM 5351 C CA . LYS C 1 33 ? 20.235 -10.024 -4.818 1.00 43.82 33 LYS C CA 1
ATOM 5352 C C . LYS C 1 33 ? 21.401 -9.197 -4.271 1.00 41.98 33 LYS C C 1
ATOM 5353 O O . LYS C 1 33 ? 21.569 -8.045 -4.709 1.00 42.64 33 LYS C O 1
ATOM 5359 N N . GLY C 1 34 ? 22.167 -9.770 -3.345 1.00 40.47 34 GLY C N 1
ATOM 5360 C CA . GLY C 1 34 ? 23.368 -9.133 -2.778 1.00 40.21 34 GLY C CA 1
ATOM 5361 C C . GLY C 1 34 ? 24.518 -9.158 -3.763 1.00 39.41 34 GLY C C 1
ATOM 5362 O O . GLY C 1 34 ? 24.339 -9.693 -4.874 1.00 40.16 34 GLY C O 1
ATOM 5363 N N . TYR C 1 35 ? 25.662 -8.606 -3.361 1.00 39.66 35 TYR C N 1
ATOM 5364 C CA . TYR C 1 35 ? 26.903 -8.588 -4.172 1.00 39.46 35 TYR C CA 1
ATOM 5365 C C . TYR C 1 35 ? 27.572 -9.963 -4.092 1.00 39.22 35 TYR C C 1
ATOM 5366 O O . TYR C 1 35 ? 27.706 -10.516 -2.982 1.00 38.79 35 TYR C O 1
ATOM 5375 N N . ASP C 1 36 ? 27.990 -10.479 -5.249 1.00 38.38 36 ASP C N 1
ATOM 5376 C CA . ASP C 1 36 ? 28.664 -11.791 -5.404 1.00 35.75 36 ASP C CA 1
ATOM 5377 C C . ASP C 1 36 ? 30.174 -11.555 -5.417 1.00 35.56 36 ASP C C 1
ATOM 5378 O O . ASP C 1 36 ? 30.669 -11.010 -6.411 1.00 36.96 36 ASP C O 1
ATOM 5383 N N . PHE C 1 37 ? 30.877 -11.982 -4.365 1.00 34.73 37 PHE C N 1
ATOM 5384 C CA . PHE C 1 37 ? 32.343 -11.795 -4.212 1.00 33.55 37 PHE C CA 1
ATOM 5385 C C . PHE C 1 37 ? 33.112 -12.719 -5.167 1.00 34.26 37 PHE C C 1
ATOM 5386 O O . PHE C 1 37 ? 34.345 -12.564 -5.262 1.00 36.28 37 PHE C O 1
ATOM 5394 N N . ASN C 1 38 ? 32.435 -13.631 -5.870 1.00 34.65 38 ASN C N 1
ATOM 5395 C CA . ASN C 1 38 ? 33.060 -14.396 -6.986 1.00 36.73 38 ASN C CA 1
ATOM 5396 C C . ASN C 1 38 ? 33.472 -13.417 -8.096 1.00 36.94 38 ASN C C 1
ATOM 5397 O O . ASN C 1 38 ? 34.409 -13.747 -8.839 1.00 37.66 38 ASN C O 1
ATOM 5402 N N . GLU C 1 39 ? 32.823 -12.252 -8.186 1.00 38.40 39 GLU C N 1
ATOM 5403 C CA . GLU C 1 39 ? 33.163 -11.187 -9.172 1.00 39.99 39 GLU C CA 1
ATOM 5404 C C . GLU C 1 39 ? 34.394 -10.391 -8.709 1.00 39.65 39 GLU C C 1
ATOM 5405 O O . GLU C 1 39 ? 34.815 -9.501 -9.462 1.00 39.49 39 GLU C O 1
ATOM 5411 N N . GLY C 1 40 ? 34.946 -10.681 -7.525 1.00 39.90 40 GLY C N 1
ATOM 5412 C CA . GLY C 1 40 ? 36.099 -9.959 -6.949 1.00 37.76 40 GLY C CA 1
ATOM 5413 C C . GLY C 1 40 ? 35.670 -8.836 -6.014 1.00 36.87 40 GLY C C 1
ATOM 5414 O O . GLY C 1 40 ? 34.462 -8.525 -5.972 1.00 33.01 40 GLY C O 1
ATOM 5415 N N . ILE C 1 41 ? 36.631 -8.234 -5.304 1.00 37.31 41 ILE C N 1
ATOM 5416 C CA . ILE C 1 41 ? 36.397 -7.152 -4.300 1.00 37.94 41 ILE C CA 1
ATOM 5417 C C . ILE C 1 41 ? 36.373 -5.791 -5.011 1.00 36.15 41 ILE C C 1
ATOM 5418 O O . ILE C 1 41 ? 37.440 -5.204 -5.202 1.00 37.57 41 ILE C O 1
ATOM 5423 N N . ASN C 1 42 ? 35.177 -5.332 -5.381 1.00 35.75 42 ASN C N 1
ATOM 5424 C CA . ASN C 1 42 ? 34.891 -4.016 -6.004 1.00 37.40 42 ASN C CA 1
ATOM 5425 C C . ASN C 1 42 ? 33.942 -3.246 -5.072 1.00 36.31 42 ASN C C 1
ATOM 5426 O O . ASN C 1 42 ? 32.729 -3.517 -5.104 1.00 36.40 42 ASN C O 1
ATOM 5431 N N . TYR C 1 43 ? 34.467 -2.322 -4.266 1.00 35.20 43 TYR C N 1
ATOM 5432 C CA . TYR C 1 43 ? 33.694 -1.624 -3.207 1.00 34.93 43 TYR C CA 1
ATOM 5433 C C . TYR C 1 43 ? 32.591 -0.759 -3.827 1.00 35.85 43 TYR C C 1
ATOM 5434 O O . TYR C 1 43 ? 31.495 -0.726 -3.241 1.00 35.39 43 TYR C O 1
ATOM 5443 N N . ASP C 1 44 ? 32.843 -0.120 -4.974 1.00 39.16 44 ASP C N 1
ATOM 5444 C CA . ASP C 1 44 ? 31.852 0.771 -5.639 1.00 40.08 44 ASP C CA 1
ATOM 5445 C C . ASP C 1 44 ? 30.643 -0.059 -6.078 1.00 37.53 44 ASP C C 1
ATOM 5446 O O . ASP C 1 44 ? 29.501 0.389 -5.834 1.00 39.76 44 ASP C O 1
ATOM 5451 N N . ALA C 1 45 ? 30.878 -1.223 -6.686 1.00 36.09 45 ALA C N 1
ATOM 5452 C CA . ALA C 1 45 ? 29.821 -2.157 -7.144 1.00 33.65 45 ALA C CA 1
ATOM 5453 C C . ALA C 1 45 ? 29.070 -2.722 -5.930 1.00 32.82 45 ALA C C 1
ATOM 5454 O O . ALA C 1 45 ? 27.823 -2.736 -5.947 1.00 32.96 45 ALA C O 1
ATOM 5456 N N . LEU C 1 46 ? 29.806 -3.183 -4.918 1.00 31.70 46 LEU C N 1
ATOM 5457 C CA . LEU C 1 46 ? 29.248 -3.702 -3.639 1.00 30.76 46 LEU C CA 1
ATOM 5458 C C . LEU C 1 46 ? 28.231 -2.698 -3.091 1.00 30.48 46 LEU C C 1
ATOM 5459 O O . LEU C 1 46 ? 27.089 -3.097 -2.822 1.00 33.44 46 LEU C O 1
ATOM 5464 N N . LEU C 1 47 ? 28.612 -1.426 -2.973 1.00 30.36 47 LEU C N 1
ATOM 5465 C CA . LEU C 1 47 ? 27.764 -0.404 -2.303 1.00 30.48 47 LEU C CA 1
ATOM 5466 C C . LEU C 1 47 ? 26.613 0.017 -3.222 1.00 30.55 47 LEU C C 1
ATOM 5467 O O . LEU C 1 47 ? 25.548 0.345 -2.685 1.00 31.75 47 LEU C O 1
ATOM 5472 N N . ASP C 1 48 ? 26.783 -0.040 -4.545 1.00 31.71 48 ASP C N 1
ATOM 5473 C CA . ASP C 1 48 ? 25.662 0.153 -5.507 1.00 33.12 48 ASP C CA 1
ATOM 5474 C C . ASP C 1 48 ? 24.606 -0.928 -5.260 1.00 33.46 48 ASP C C 1
ATOM 5475 O O . ASP C 1 48 ? 23.416 -0.590 -5.177 1.00 34.80 48 ASP C O 1
ATOM 5480 N N . GLN C 1 49 ? 25.033 -2.179 -5.096 1.00 34.35 49 GLN C N 1
ATOM 5481 C CA . GLN C 1 49 ? 24.116 -3.340 -4.963 1.00 35.92 49 GLN C CA 1
ATOM 5482 C C . GLN C 1 49 ? 23.537 -3.419 -3.544 1.00 34.16 49 GLN C C 1
ATOM 5483 O O . GLN C 1 49 ? 22.689 -4.310 -3.309 1.00 36.04 49 GLN C O 1
ATOM 5489 N N . TYR C 1 50 ? 23.904 -2.498 -2.648 1.00 31.70 50 TYR C N 1
ATOM 5490 C CA . TYR C 1 50 ? 23.168 -2.288 -1.372 1.00 32.03 50 TYR C CA 1
ATOM 5491 C C . TYR C 1 50 ? 21.695 -2.009 -1.698 1.00 31.50 50 TYR C C 1
ATOM 5492 O O . TYR C 1 50 ? 20.833 -2.400 -0.891 1.00 30.02 50 TYR C O 1
ATOM 5501 N N . MET C 1 51 ? 21.413 -1.414 -2.865 1.00 33.20 51 MET C N 1
ATOM 5502 C CA . MET C 1 51 ? 20.033 -1.076 -3.320 1.00 34.95 51 MET C CA 1
ATOM 5503 C C . MET C 1 51 ? 19.175 -2.346 -3.371 1.00 35.94 51 MET C C 1
ATOM 5504 O O . MET C 1 51 ? 17.995 -2.280 -2.957 1.00 36.49 51 MET C O 1
ATOM 5509 N N . SER C 1 52 ? 19.734 -3.458 -3.856 1.00 35.91 52 SER C N 1
ATOM 5510 C CA . SER C 1 52 ? 18.989 -4.730 -4.038 1.00 38.52 52 SER C CA 1
ATOM 5511 C C . SER C 1 52 ? 19.246 -5.682 -2.860 1.00 37.44 52 SER C C 1
ATOM 5512 O O . SER C 1 52 ? 18.874 -6.869 -2.970 1.00 40.68 52 SER C O 1
ATOM 5515 N N . THR C 1 53 ? 19.817 -5.188 -1.757 1.00 36.23 53 THR C N 1
ATOM 5516 C CA . THR C 1 53 ? 20.144 -6.007 -0.556 1.00 34.22 53 THR C CA 1
ATOM 5517 C C . THR C 1 53 ? 18.981 -5.951 0.446 1.00 32.45 53 THR C C 1
ATOM 5518 O O . THR C 1 53 ? 18.725 -6.984 1.090 1.00 34.15 53 THR C O 1
ATOM 5522 N N . GLY C 1 54 ? 18.289 -4.825 0.560 1.00 31.38 54 GLY C N 1
ATOM 5523 C CA . GLY C 1 54 ? 17.164 -4.725 1.469 1.00 30.73 54 GLY C CA 1
ATOM 5524 C C . GLY C 1 54 ? 17.480 -4.135 2.827 1.00 31.16 54 GLY C C 1
ATOM 5525 O O . GLY C 1 54 ? 18.637 -3.903 3.153 1.00 33.18 54 GLY C O 1
ATOM 5526 N N . PHE C 1 55 ? 16.431 -3.883 3.603 1.00 30.37 55 PHE C N 1
ATOM 5527 C CA . PHE C 1 55 ? 16.534 -3.302 4.941 1.00 31.39 55 PHE C CA 1
ATOM 5528 C C . PHE C 1 55 ? 17.279 -1.968 4.924 1.00 31.04 55 PHE C C 1
ATOM 5529 O O . PHE C 1 55 ? 16.996 -1.120 4.088 1.00 29.87 55 PHE C O 1
ATOM 5537 N N . GLN C 1 56 ? 18.239 -1.787 5.824 1.00 30.91 56 GLN C N 1
ATOM 5538 C CA . GLN C 1 56 ? 18.979 -0.527 5.883 1.00 30.56 56 GLN C CA 1
ATOM 5539 C C . GLN C 1 56 ? 19.965 -0.357 4.724 1.00 32.70 56 GLN C C 1
ATOM 5540 O O . GLN C 1 56 ? 20.274 0.757 4.326 1.00 33.34 56 GLN C O 1
ATOM 5546 N N . ALA C 1 57 ? 20.460 -1.470 4.199 1.00 33.66 57 ALA C N 1
ATOM 5547 C CA . ALA C 1 57 ? 21.377 -1.454 3.033 1.00 32.53 57 ALA C CA 1
ATOM 5548 C C . ALA C 1 57 ? 20.710 -0.712 1.870 1.00 30.37 57 ALA C C 1
ATOM 5549 O O . ALA C 1 57 ? 21.385 0.097 1.215 1.00 29.91 57 ALA C O 1
ATOM 5551 N N . SER C 1 58 ? 19.429 -0.976 1.617 1.00 29.40 58 SER C N 1
ATOM 5552 C CA . SER C 1 58 ? 18.648 -0.293 0.552 1.00 30.76 58 SER C CA 1
ATOM 5553 C C . SER C 1 58 ? 18.568 1.206 0.865 1.00 30.30 58 SER C C 1
ATOM 5554 O O . SER C 1 58 ? 18.751 2.018 -0.070 1.00 28.70 58 SER C O 1
ATOM 5557 N N . HIS C 1 59 ? 18.336 1.559 2.136 1.00 28.79 59 HIS C N 1
ATOM 5558 C CA . HIS C 1 59 ? 18.281 2.967 2.604 1.00 28.62 59 HIS C CA 1
ATOM 5559 C C . HIS C 1 59 ? 19.636 3.652 2.362 1.00 28.93 59 HIS C C 1
ATOM 5560 O O . HIS C 1 59 ? 19.637 4.835 1.964 1.00 26.96 59 HIS C O 1
ATOM 5567 N N . PHE C 1 60 ? 20.752 2.953 2.579 1.00 27.99 60 PHE C N 1
ATOM 5568 C CA . PHE C 1 60 ? 22.108 3.488 2.288 1.00 28.18 60 PHE C CA 1
ATOM 5569 C C . PHE C 1 60 ? 22.172 3.901 0.816 1.00 27.77 60 PHE C C 1
ATOM 5570 O O . PHE C 1 60 ? 22.572 5.036 0.526 1.00 28.97 60 PHE C O 1
ATOM 5578 N N . ALA C 1 61 ? 21.766 3.009 -0.084 1.00 28.97 61 ALA C N 1
ATOM 5579 C CA . ALA C 1 61 ? 21.838 3.216 -1.551 1.00 29.96 61 ALA C CA 1
ATOM 5580 C C . ALA C 1 61 ? 20.918 4.372 -1.964 1.00 29.17 61 ALA C C 1
ATOM 5581 O O . ALA C 1 61 ? 21.324 5.157 -2.841 1.00 28.25 61 ALA C O 1
ATOM 5583 N N . GLN C 1 62 ? 19.730 4.473 -1.363 1.00 29.83 62 GLN C N 1
ATOM 5584 C CA . GLN C 1 62 ? 18.762 5.574 -1.619 1.00 32.60 62 GLN C CA 1
ATOM 5585 C C . GLN C 1 62 ? 19.355 6.904 -1.134 1.00 31.16 62 GLN C C 1
ATOM 5586 O O . GLN C 1 62 ? 19.128 7.932 -1.802 1.00 33.22 62 GLN C O 1
ATOM 5592 N N . ALA C 1 63 ? 20.083 6.889 -0.018 1.00 30.16 63 ALA C N 1
ATOM 5593 C CA . ALA C 1 63 ? 20.698 8.092 0.583 1.00 31.28 63 ALA C CA 1
ATOM 5594 C C . ALA C 1 63 ? 21.817 8.614 -0.325 1.00 30.78 63 ALA C C 1
ATOM 5595 O O . ALA C 1 63 ? 21.918 9.845 -0.477 1.00 30.74 63 ALA C O 1
ATOM 5597 N N . VAL C 1 64 ? 22.623 7.718 -0.899 1.00 31.20 64 VAL C N 1
ATOM 5598 C CA . VAL C 1 64 ? 23.689 8.058 -1.891 1.00 31.94 64 VAL C CA 1
ATOM 5599 C C . VAL C 1 64 ? 23.051 8.831 -3.054 1.00 33.31 64 VAL C C 1
ATOM 5600 O O . VAL C 1 64 ? 23.594 9.894 -3.422 1.00 33.70 64 VAL C O 1
ATOM 5604 N N . GLN C 1 65 ? 21.928 8.331 -3.586 1.00 33.32 65 GLN C N 1
ATOM 5605 C CA . GLN C 1 65 ? 21.197 8.944 -4.726 1.00 34.85 65 GLN C CA 1
ATOM 5606 C C . GLN C 1 65 ? 20.697 10.338 -4.340 1.00 34.45 65 GLN C C 1
ATOM 5607 O O . GLN C 1 65 ? 20.866 11.270 -5.154 1.00 33.80 65 GLN C O 1
ATOM 5613 N N . GLN C 1 66 ? 20.108 10.478 -3.150 1.00 34.74 66 GLN C N 1
ATOM 5614 C CA . GLN C 1 66 ? 19.542 11.765 -2.659 1.00 34.78 66 GLN C CA 1
ATOM 5615 C C . GLN C 1 66 ? 20.655 12.818 -2.523 1.00 32.87 66 GLN C C 1
ATOM 5616 O O . GLN C 1 66 ? 20.440 13.951 -2.979 1.00 31.34 66 GLN C O 1
ATOM 5622 N N . ILE C 1 67 ? 21.787 12.466 -1.908 1.00 31.27 67 ILE C N 1
ATOM 5623 C CA . ILE C 1 67 ? 22.913 13.413 -1.662 1.00 31.97 67 ILE C CA 1
ATOM 5624 C C . ILE C 1 67 ? 23.550 13.785 -3.005 1.00 33.28 67 ILE C C 1
ATOM 5625 O O . ILE C 1 67 ? 23.843 14.979 -3.203 1.00 33.63 67 ILE C O 1
ATOM 5630 N N . ASN C 1 68 ? 23.744 12.811 -3.898 1.00 34.11 68 ASN C N 1
ATOM 5631 C CA . ASN C 1 68 ? 24.304 13.049 -5.255 1.00 32.69 68 ASN C CA 1
ATOM 5632 C C . ASN C 1 68 ? 23.363 13.969 -6.047 1.00 32.30 68 ASN C C 1
ATOM 5633 O O . ASN C 1 68 ? 23.878 14.784 -6.830 1.00 30.74 68 ASN C O 1
ATOM 5638 N N . THR C 1 69 ? 22.045 13.871 -5.840 1.00 30.47 69 THR C N 1
ATOM 5639 C CA . THR C 1 69 ? 21.047 14.780 -6.463 1.00 30.59 69 THR C CA 1
ATOM 5640 C C . THR C 1 69 ? 21.277 16.201 -5.928 1.00 31.94 69 THR C C 1
ATOM 5641 O O . THR C 1 69 ? 21.364 17.123 -6.756 1.00 35.04 69 THR C O 1
ATOM 5645 N N . MET C 1 70 ? 21.398 16.371 -4.608 1.00 32.96 70 MET C N 1
ATOM 5646 C CA . MET C 1 70 ? 21.676 17.684 -3.958 1.00 32.50 70 MET C CA 1
ATOM 5647 C C . MET C 1 70 ? 22.941 18.303 -4.562 1.00 31.61 70 MET C C 1
ATOM 5648 O O . MET C 1 70 ? 22.894 19.482 -4.942 1.00 30.42 70 MET C O 1
ATOM 5653 N N . LEU C 1 71 ? 24.035 17.541 -4.594 1.00 31.87 71 LEU C N 1
ATOM 5654 C CA . LEU C 1 71 ? 25.368 18.017 -5.039 1.00 33.85 71 LEU C CA 1
ATOM 5655 C C . LEU C 1 71 ? 25.310 18.392 -6.526 1.00 36.34 71 LEU C C 1
ATOM 5656 O O . LEU C 1 71 ? 25.939 19.400 -6.901 1.00 39.30 71 LEU C O 1
ATOM 5661 N N . THR C 1 72 ? 24.562 17.634 -7.330 1.00 35.27 72 THR C N 1
ATOM 5662 C CA . THR C 1 72 ? 24.396 17.863 -8.789 1.00 36.07 72 THR C CA 1
ATOM 5663 C C . THR C 1 72 ? 23.637 19.176 -9.004 1.00 34.91 72 THR C C 1
ATOM 5664 O O . THR C 1 72 ? 24.171 20.053 -9.712 1.00 37.00 72 THR C O 1
ATOM 5668 N N . ILE C 1 73 ? 22.453 19.307 -8.404 1.00 33.15 73 ILE C N 1
ATOM 5669 C CA . ILE C 1 73 ? 21.582 20.513 -8.540 1.00 33.42 73 ILE C CA 1
ATOM 5670 C C . ILE C 1 73 ? 22.361 21.748 -8.082 1.00 31.90 73 ILE C C 1
ATOM 5671 O O . ILE C 1 73 ? 22.257 22.776 -8.746 1.00 32.42 73 ILE C O 1
ATOM 5676 N N . ARG C 1 74 ? 23.138 21.615 -7.010 1.00 33.32 74 ARG C N 1
ATOM 5677 C CA . ARG C 1 74 ? 23.907 22.710 -6.360 1.00 34.96 74 ARG C CA 1
ATOM 5678 C C . ARG C 1 74 ? 24.906 23.341 -7.346 1.00 37.33 74 ARG C C 1
ATOM 5679 O O . ARG C 1 74 ? 25.225 24.538 -7.167 1.00 35.38 74 ARG C O 1
ATOM 5687 N N . GLU C 1 75 ? 25.368 22.589 -8.353 1.00 37.32 75 GLU C N 1
ATOM 5688 C CA . GLU C 1 75 ? 26.345 23.081 -9.357 1.00 38.54 75 GLU C CA 1
ATOM 5689 C C . GLU C 1 75 ? 25.617 23.822 -10.491 1.00 35.80 75 GLU C C 1
ATOM 5690 O O . GLU C 1 75 ? 26.307 24.511 -11.251 1.00 37.92 75 GLU C O 1
ATOM 5696 N N . GLU C 1 76 ? 24.290 23.708 -10.590 1.00 33.96 76 GLU C N 1
ATOM 5697 C CA . GLU C 1 76 ? 23.508 24.222 -11.744 1.00 34.12 76 GLU C CA 1
ATOM 5698 C C . GLU C 1 76 ? 23.276 25.733 -11.624 1.00 33.56 76 GLU C C 1
ATOM 5699 O O . GLU C 1 76 ? 23.400 26.287 -10.512 1.00 34.33 76 GLU C O 1
ATOM 5705 N N . GLN C 1 77 ? 22.953 26.360 -12.756 1.00 34.03 77 GLN C N 1
ATOM 5706 C CA . GLN C 1 77 ? 22.488 27.763 -12.858 1.00 34.54 77 GLN C CA 1
ATOM 5707 C C . GLN C 1 77 ? 21.023 27.802 -12.411 1.00 33.78 77 GLN C C 1
ATOM 5708 O O . GLN C 1 77 ? 20.346 26.766 -12.537 1.00 35.16 77 GLN C O 1
ATOM 5714 N N . PHE C 1 78 ? 20.571 28.945 -11.894 1.00 32.76 78 PHE C N 1
ATOM 5715 C CA . PHE C 1 78 ? 19.184 29.180 -11.413 1.00 34.39 78 PHE C CA 1
ATOM 5716 C C . PHE C 1 78 ? 18.829 30.659 -11.610 1.00 36.39 78 PHE C C 1
ATOM 5717 O O . PHE C 1 78 ? 19.733 31.473 -11.802 1.00 33.78 78 PHE C O 1
ATOM 5725 N N . GLU C 1 79 ? 17.539 30.996 -11.547 1.00 41.79 79 GLU C N 1
ATOM 5726 C CA . GLU C 1 79 ? 17.014 32.383 -11.726 1.00 44.07 79 GLU C CA 1
ATOM 5727 C C . GLU C 1 79 ? 16.926 33.077 -10.364 1.00 46.34 79 GLU C C 1
ATOM 5728 O O . GLU C 1 79 ? 16.663 32.384 -9.367 1.00 51.07 79 GLU C O 1
ATOM 5730 N N . GLY C 1 80 ? 17.133 34.394 -10.334 1.00 48.46 80 GLY C N 1
ATOM 5731 C CA . GLY C 1 80 ? 16.852 35.258 -9.168 1.00 45.90 80 GLY C CA 1
ATOM 5732 C C . GLY C 1 80 ? 18.119 35.794 -8.530 1.00 47.47 80 GLY C C 1
ATOM 5733 O O . GLY C 1 80 ? 19.171 35.817 -9.207 1.00 50.43 80 GLY C O 1
ATOM 5734 N N . ASP C 1 81 ? 18.020 36.241 -7.275 1.00 47.21 81 ASP C N 1
ATOM 5735 C CA . ASP C 1 81 ? 19.141 36.803 -6.471 1.00 47.22 81 ASP C CA 1
ATOM 5736 C C . ASP C 1 81 ? 20.155 35.678 -6.215 1.00 42.79 81 ASP C C 1
ATOM 5737 O O . ASP C 1 81 ? 19.724 34.607 -5.744 1.00 43.59 81 ASP C O 1
ATOM 5742 N N . HIS C 1 82 ? 21.440 35.903 -6.508 1.00 38.58 82 HIS C N 1
ATOM 5743 C CA . HIS C 1 82 ? 22.543 34.915 -6.330 1.00 36.22 82 HIS C CA 1
ATOM 5744 C C . HIS C 1 82 ? 23.340 35.213 -5.058 1.00 35.17 82 HIS C C 1
ATOM 5745 O O . HIS C 1 82 ? 24.470 34.689 -4.936 1.00 32.41 82 HIS C O 1
ATOM 5752 N N . THR C 1 83 ? 22.786 36.018 -4.150 1.00 39.00 83 THR C N 1
ATOM 5753 C CA . THR C 1 83 ? 23.438 36.396 -2.863 1.00 41.14 83 THR C CA 1
ATOM 5754 C C . THR C 1 83 ? 22.484 36.059 -1.716 1.00 40.69 83 THR C C 1
ATOM 5755 O O . THR C 1 83 ? 21.252 36.124 -1.924 1.00 38.71 83 THR C O 1
ATOM 5759 N N . LEU C 1 84 ? 23.049 35.668 -0.572 1.00 41.09 84 LEU C N 1
ATOM 5760 C CA . LEU C 1 84 ? 22.301 35.464 0.700 1.00 39.84 84 LEU C CA 1
ATOM 5761 C C . LEU C 1 84 ? 22.746 36.557 1.659 1.00 38.76 84 LEU C C 1
ATOM 5762 O O . LEU C 1 84 ? 23.893 37.000 1.602 1.00 40.21 84 LEU C O 1
ATOM 5767 N N . PRO C 1 85 ? 21.853 37.049 2.544 1.00 39.20 85 PRO C N 1
ATOM 5768 C CA . PRO C 1 85 ? 22.199 38.154 3.436 1.00 39.94 85 PRO C CA 1
ATOM 5769 C C . PRO C 1 85 ? 23.237 37.804 4.513 1.00 41.85 85 PRO C C 1
ATOM 5770 O O . PRO C 1 85 ? 23.948 38.710 4.918 1.00 45.76 85 PRO C O 1
ATOM 5774 N N . TYR C 1 86 ? 23.321 36.541 4.949 1.00 40.60 86 TYR C N 1
ATOM 5775 C CA . TYR C 1 86 ? 24.182 36.145 6.097 1.00 38.23 86 TYR C CA 1
ATOM 5776 C C . TYR C 1 86 ? 24.899 34.828 5.812 1.00 40.44 86 TYR C C 1
ATOM 5777 O O . TYR C 1 86 ? 24.266 33.858 5.394 1.00 38.74 86 TYR C O 1
ATOM 5786 N N . PRO C 1 87 ? 26.240 34.754 5.996 1.00 42.40 87 PRO C N 1
ATOM 5787 C CA . PRO C 1 87 ? 27.077 35.922 6.278 1.00 45.16 87 PRO C CA 1
ATOM 5788 C C . PRO C 1 87 ? 27.097 36.926 5.112 1.00 47.16 87 PRO C C 1
ATOM 5789 O O . PRO C 1 87 ? 26.654 36.563 4.029 1.00 43.69 87 PRO C O 1
ATOM 5793 N N . GLU C 1 88 ? 27.616 38.137 5.358 1.00 50.14 88 GLU C N 1
ATOM 5794 C CA . GLU C 1 88 ? 27.737 39.224 4.346 1.00 50.35 88 GLU C CA 1
ATOM 5795 C C . GLU C 1 88 ? 28.486 38.662 3.134 1.00 49.77 88 GLU C C 1
ATOM 5796 O O . GLU C 1 88 ? 29.564 38.041 3.331 1.00 48.02 88 GLU C O 1
ATOM 5798 N N . GLY C 1 89 ? 27.886 38.788 1.944 1.00 49.01 89 GLY C N 1
ATOM 5799 C CA . GLY C 1 89 ? 28.518 38.445 0.655 1.00 51.65 89 GLY C CA 1
ATOM 5800 C C . GLY C 1 89 ? 28.591 36.950 0.384 1.00 50.09 89 GLY C C 1
ATOM 5801 O O . GLY C 1 89 ? 29.412 36.559 -0.457 1.00 55.64 89 GLY C O 1
ATOM 5802 N N . LYS C 1 90 ? 27.737 36.159 1.020 1.00 46.14 90 LYS C N 1
ATOM 5803 C CA . LYS C 1 90 ? 27.714 34.726 0.787 1.00 45.21 90 LYS C CA 1
ATOM 5804 C C . LYS C 1 90 ? 26.940 34.428 -0.492 1.00 41.37 90 LYS C C 1
ATOM 5805 O O . LYS C 1 90 ? 25.794 34.835 -0.643 1.00 37.93 90 LYS C O 1
ATOM 5811 N N . GLN C 1 91 ? 27.592 33.739 -1.418 1.00 41.25 91 GLN C N 1
ATOM 5812 C CA . GLN C 1 91 ? 26.980 33.366 -2.685 1.00 43.77 91 GLN C CA 1
ATOM 5813 C C . GLN C 1 91 ? 25.919 32.277 -2.513 1.00 41.19 91 GLN C C 1
ATOM 5814 O O . GLN C 1 91 ? 26.107 31.343 -1.747 1.00 38.25 91 GLN C O 1
ATOM 5820 N N . LYS C 1 92 ? 24.812 32.399 -3.238 1.00 39.46 92 LYS C N 1
ATOM 5821 C CA . LYS C 1 92 ? 23.736 31.414 -3.182 1.00 38.11 92 LYS C CA 1
ATOM 5822 C C . LYS C 1 92 ? 23.860 30.419 -4.333 1.00 37.68 92 LYS C C 1
ATOM 5823 O O . LYS C 1 92 ? 24.199 30.799 -5.446 1.00 37.58 92 LYS C O 1
ATOM 5829 N N . ARG C 1 93 ? 23.577 29.150 -4.059 1.00 37.37 93 ARG C N 1
ATOM 5830 C CA . ARG C 1 93 ? 23.671 28.079 -5.078 1.00 37.37 93 ARG C CA 1
ATOM 5831 C C . ARG C 1 93 ? 22.246 27.623 -5.392 1.00 35.46 93 ARG C C 1
ATOM 5832 O O . ARG C 1 93 ? 21.312 28.080 -4.686 1.00 34.14 93 ARG C O 1
ATOM 5840 N N . ALA C 1 94 ? 22.080 26.778 -6.414 1.00 35.55 94 ALA C N 1
ATOM 5841 C CA . ALA C 1 94 ? 20.761 26.287 -6.886 1.00 34.92 94 ALA C CA 1
ATOM 5842 C C . ALA C 1 94 ? 20.102 25.433 -5.801 1.00 33.60 94 ALA C C 1
ATOM 5843 O O . ALA C 1 94 ? 18.856 25.383 -5.784 1.00 34.34 94 ALA C O 1
ATOM 5845 N N . CYS C 1 95 ? 20.906 24.794 -4.941 1.00 31.78 95 CYS C N 1
ATOM 5846 C CA . CYS C 1 95 ? 20.452 24.079 -3.720 1.00 31.93 95 CYS C CA 1
ATOM 5847 C C . CYS C 1 95 ? 21.312 24.497 -2.525 1.00 32.24 95 CYS C C 1
ATOM 5848 O O . CYS C 1 95 ? 22.549 24.409 -2.620 1.00 36.89 95 CYS C O 1
ATOM 5851 N N . THR C 1 96 ? 20.674 24.941 -1.443 1.00 32.29 96 THR C N 1
ATOM 5852 C CA . THR C 1 96 ? 21.314 25.205 -0.125 1.00 31.40 96 THR C CA 1
ATOM 5853 C C . THR C 1 96 ? 21.321 23.898 0.685 1.00 30.41 96 THR C C 1
ATOM 5854 O O . THR C 1 96 ? 20.220 23.379 0.986 1.00 29.13 96 THR C O 1
ATOM 5858 N N . ILE C 1 97 ? 22.502 23.379 1.016 1.00 29.15 97 ILE C N 1
ATOM 5859 C CA . ILE C 1 97 ? 22.629 22.131 1.822 1.00 29.73 97 ILE C CA 1
ATOM 5860 C C . ILE C 1 97 ? 22.871 22.511 3.285 1.00 28.94 97 ILE C C 1
ATOM 5861 O O . ILE C 1 97 ? 23.885 23.176 3.571 1.00 27.68 97 ILE C O 1
ATOM 5866 N N . PHE C 1 98 ? 21.952 22.099 4.159 1.00 28.37 98 PHE C N 1
ATOM 5867 C CA . PHE C 1 98 ? 22.073 22.206 5.633 1.00 29.09 98 PHE C CA 1
ATOM 5868 C C . PHE C 1 98 ? 22.654 20.895 6.154 1.00 29.06 98 PHE C C 1
ATOM 5869 O O . PHE C 1 98 ? 22.022 19.841 5.950 1.00 29.51 98 PHE C O 1
ATOM 5877 N N . LEU C 1 99 ? 23.837 20.949 6.767 1.00 28.03 99 LEU C N 1
ATOM 5878 C CA . LEU C 1 99 ? 24.460 19.781 7.436 1.00 27.69 99 LEU C CA 1
ATOM 5879 C C . LEU C 1 99 ? 24.258 19.942 8.944 1.00 28.21 99 LEU C C 1
ATOM 5880 O O . LEU C 1 99 ? 24.621 21.008 9.470 1.00 27.72 99 LEU C O 1
ATOM 5885 N N . GLY C 1 100 ? 23.662 18.934 9.585 1.00 28.53 100 GLY C N 1
ATOM 5886 C CA . GLY C 1 100 ? 23.491 18.855 11.044 1.00 27.05 100 GLY C CA 1
ATOM 5887 C C . GLY C 1 100 ? 24.189 17.627 11.588 1.00 27.26 100 GLY C C 1
ATOM 5888 O O . GLY C 1 100 ? 24.123 16.575 10.937 1.00 29.40 100 GLY C O 1
ATOM 5889 N N . TYR C 1 101 ? 24.880 17.764 12.717 1.00 26.85 101 TYR C N 1
ATOM 5890 C CA . TYR C 1 101 ? 25.556 16.655 13.427 1.00 25.76 101 TYR C CA 1
ATOM 5891 C C . TYR C 1 101 ? 25.542 16.932 14.932 1.00 25.29 101 TYR C C 1
ATOM 5892 O O . TYR C 1 101 ? 25.536 18.098 15.344 1.00 24.82 101 TYR C O 1
ATOM 5901 N N . THR C 1 102 ? 25.549 15.862 15.726 1.00 25.02 102 THR C N 1
ATOM 5902 C CA . THR C 1 102 ? 25.538 15.937 17.170 1.00 26.78 102 THR C CA 1
ATOM 5903 C C . THR C 1 102 ? 26.978 16.020 17.671 1.00 28.23 102 THR C C 1
ATOM 5904 O O . THR C 1 102 ? 27.914 15.792 16.917 1.00 29.44 102 THR C O 1
ATOM 5908 N N . SER C 1 103 ? 27.140 16.311 18.954 1.00 28.33 103 SER C N 1
ATOM 5909 C CA . SER C 1 103 ? 28.448 16.479 19.570 1.00 29.17 103 SER C CA 1
ATOM 5910 C C . SER C 1 103 ? 29.337 15.249 19.520 1.00 27.74 103 SER C C 1
ATOM 5911 O O . SER C 1 103 ? 30.538 15.361 19.330 1.00 31.64 103 SER C O 1
ATOM 5914 N N . ASN C 1 104 ? 28.750 14.067 19.676 1.00 25.62 104 ASN C N 1
ATOM 5915 C CA . ASN C 1 104 ? 29.527 12.829 19.671 1.00 26.83 104 ASN C CA 1
ATOM 5916 C C . ASN C 1 104 ? 30.176 12.533 18.317 1.00 26.96 104 ASN C C 1
ATOM 5917 O O . ASN C 1 104 ? 31.218 11.901 18.265 1.00 29.57 104 ASN C O 1
ATOM 5922 N N . LEU C 1 105 ? 29.551 12.974 17.231 1.00 27.39 105 LEU C N 1
ATOM 5923 C CA . LEU C 1 105 ? 30.119 12.817 15.893 1.00 27.67 105 LEU C CA 1
ATOM 5924 C C . LEU C 1 105 ? 31.365 13.655 15.646 1.00 27.10 105 LEU C C 1
ATOM 5925 O O . LEU C 1 105 ? 32.137 13.352 14.753 1.00 27.94 105 LEU C O 1
ATOM 5930 N N . VAL C 1 106 ? 31.617 14.614 16.473 1.00 25.60 106 VAL C N 1
ATOM 5931 C CA . VAL C 1 106 ? 32.848 15.456 16.431 1.00 25.23 106 VAL C CA 1
ATOM 5932 C C . VAL C 1 106 ? 33.889 14.860 17.388 1.00 25.50 106 VAL C C 1
ATOM 5933 O O . VAL C 1 106 ? 35.090 14.960 17.082 1.00 24.87 106 VAL C O 1
ATOM 5937 N N . THR C 1 107 ? 33.406 14.168 18.430 1.00 25.29 107 THR C N 1
ATOM 5938 C CA . THR C 1 107 ? 34.221 13.440 19.412 1.00 26.53 107 THR C CA 1
ATOM 5939 C C . THR C 1 107 ? 34.786 12.150 18.796 1.00 26.10 107 THR C C 1
ATOM 5940 O O . THR C 1 107 ? 35.867 11.718 19.164 1.00 25.50 107 THR C O 1
ATOM 5944 N N . SER C 1 108 ? 34.135 11.635 17.774 1.00 26.16 108 SER C N 1
ATOM 5945 C CA . SER C 1 108 ? 34.552 10.505 16.902 1.00 27.09 108 SER C CA 1
ATOM 5946 C C . SER C 1 108 ? 35.454 11.016 15.767 1.00 26.31 108 SER C C 1
ATOM 5947 O O . SER C 1 108 ? 35.628 12.249 15.633 1.00 24.54 108 SER C O 1
ATOM 5950 N N . GLY C 1 109 ? 35.950 10.089 14.947 1.00 24.48 109 GLY C N 1
ATOM 5951 C CA . GLY C 1 109 ? 36.764 10.378 13.759 1.00 25.00 109 GLY C CA 1
ATOM 5952 C C . GLY C 1 109 ? 35.932 10.906 12.607 1.00 25.76 109 GLY C C 1
ATOM 5953 O O . GLY C 1 109 ? 36.534 11.285 11.584 1.00 26.98 109 GLY C O 1
ATOM 5954 N N . VAL C 1 110 ? 34.602 10.936 12.746 1.00 25.40 110 VAL C N 1
ATOM 5955 C CA . VAL C 1 110 ? 33.692 11.486 11.693 1.00 25.71 110 VAL C CA 1
ATOM 5956 C C . VAL C 1 110 ? 33.976 12.993 11.533 1.00 25.91 110 VAL C C 1
ATOM 5957 O O . VAL C 1 110 ? 33.661 13.555 10.463 1.00 24.52 110 VAL C O 1
ATOM 5961 N N . ARG C 1 111 ? 34.593 13.609 12.547 1.00 25.88 111 ARG C N 1
ATOM 5962 C CA . ARG C 1 111 ? 35.112 15.004 12.511 1.00 27.31 111 ARG C CA 1
ATOM 5963 C C . ARG C 1 111 ? 35.909 15.239 11.222 1.00 26.68 111 ARG C C 1
ATOM 5964 O O . ARG C 1 111 ? 35.689 16.276 10.580 1.00 27.27 111 ARG C O 1
ATOM 5972 N N . GLU C 1 112 ? 36.798 14.308 10.867 1.00 26.65 112 GLU C N 1
ATOM 5973 C CA . GLU C 1 112 ? 37.672 14.412 9.664 1.00 27.42 112 GLU C CA 1
ATOM 5974 C C . GLU C 1 112 ? 36.806 14.387 8.396 1.00 27.18 112 GLU C C 1
ATOM 5975 O O . GLU C 1 112 ? 37.170 15.076 7.410 1.00 27.58 112 GLU C O 1
ATOM 5981 N N . ASN C 1 113 ? 35.678 13.672 8.428 1.00 27.22 113 ASN C N 1
ATOM 5982 C CA . ASN C 1 113 ? 34.762 13.532 7.268 1.00 27.43 113 ASN C CA 1
ATOM 5983 C C . ASN C 1 113 ? 33.961 14.829 7.115 1.00 27.67 113 ASN C C 1
ATOM 5984 O O . ASN C 1 113 ? 33.823 15.309 5.982 1.00 26.30 113 ASN C O 1
ATOM 5989 N N . ILE C 1 114 ? 33.462 15.378 8.223 1.00 28.37 114 ILE C N 1
ATOM 5990 C CA . ILE C 1 114 ? 32.745 16.682 8.237 1.00 29.91 114 ILE C CA 1
ATOM 5991 C C . ILE C 1 114 ? 33.714 17.766 7.753 1.00 29.83 114 ILE C C 1
ATOM 5992 O O . ILE C 1 114 ? 33.326 18.560 6.875 1.00 29.60 114 ILE C O 1
ATOM 5997 N N . ARG C 1 115 ? 34.937 17.782 8.284 1.00 30.47 115 ARG C N 1
ATOM 5998 C CA . ARG C 1 115 ? 35.942 18.828 7.958 1.00 31.58 115 ARG C CA 1
ATOM 5999 C C . ARG C 1 115 ? 36.170 18.858 6.441 1.00 32.52 115 ARG C C 1
ATOM 6000 O O . ARG C 1 115 ? 36.164 19.959 5.873 1.00 33.09 115 ARG C O 1
ATOM 6008 N N . TYR C 1 116 ? 36.354 17.687 5.825 1.00 32.73 116 TYR C N 1
ATOM 6009 C CA . TYR C 1 116 ? 36.534 17.530 4.363 1.00 33.42 116 TYR C CA 1
ATOM 6010 C C . TYR C 1 116 ? 35.369 18.203 3.615 1.00 33.52 116 TYR C C 1
ATOM 6011 O O . TYR C 1 116 ? 35.634 18.957 2.666 1.00 34.54 116 TYR C O 1
ATOM 6020 N N . LEU C 1 117 ? 34.124 17.953 4.027 1.00 33.71 117 LEU C N 1
ATOM 6021 C CA . LEU C 1 117 ? 32.909 18.549 3.400 1.00 34.70 117 LEU C CA 1
ATOM 6022 C C . LEU C 1 117 ? 33.007 20.077 3.444 1.00 33.47 117 LEU C C 1
ATOM 6023 O O . LEU C 1 117 ? 32.764 20.716 2.407 1.00 35.49 117 LEU C O 1
ATOM 6028 N N . VAL C 1 118 ? 33.309 20.630 4.618 1.00 31.57 118 VAL C N 1
ATOM 6029 C CA . VAL C 1 118 ? 33.282 22.098 4.876 1.00 31.71 118 VAL C CA 1
ATOM 6030 C C . VAL C 1 118 ? 34.468 22.733 4.137 1.00 30.91 118 VAL C C 1
ATOM 6031 O O . VAL C 1 118 ? 34.265 23.766 3.482 1.00 30.56 118 VAL C O 1
ATOM 6035 N N . GLU C 1 119 ? 35.641 22.122 4.239 1.00 31.25 119 GLU C N 1
ATOM 6036 C CA . GLU C 1 119 ? 36.849 22.607 3.596 1.00 32.92 119 GLU C CA 1
ATOM 6037 C C . GLU C 1 119 ? 36.697 22.731 2.085 1.00 32.64 119 GLU C C 1
ATOM 6038 O O . GLU C 1 119 ? 37.247 23.636 1.472 1.00 29.73 119 GLU C O 1
ATOM 6044 N N . HIS C 1 120 ? 35.916 21.835 1.499 1.00 31.64 120 HIS C N 1
ATOM 6045 C CA . HIS C 1 120 ? 35.709 21.813 0.058 1.00 31.76 120 HIS C CA 1
ATOM 6046 C C . HIS C 1 120 ? 34.478 22.575 -0.396 1.00 30.49 120 HIS C C 1
ATOM 6047 O O . HIS C 1 120 ? 34.063 22.440 -1.541 1.00 29.45 120 HIS C O 1
ATOM 6054 N N . ASP C 1 121 ? 33.878 23.312 0.535 1.00 31.36 121 ASP C N 1
ATOM 6055 C CA . ASP C 1 121 ? 32.711 24.150 0.278 1.00 33.84 121 ASP C CA 1
ATOM 6056 C C . ASP C 1 121 ? 31.547 23.367 -0.321 1.00 30.98 121 ASP C C 1
ATOM 6057 O O . ASP C 1 121 ? 30.888 23.833 -1.238 1.00 29.27 121 ASP C O 1
ATOM 6062 N N . LEU C 1 122 ? 31.297 22.183 0.229 1.00 30.99 122 LEU C N 1
ATOM 6063 C CA . LEU C 1 122 ? 30.224 21.305 -0.242 1.00 32.53 122 LEU C CA 1
ATOM 6064 C C . LEU C 1 122 ? 28.868 21.475 0.457 1.00 30.90 122 LEU C C 1
ATOM 6065 O O . LEU C 1 122 ? 27.865 20.930 0.012 1.00 28.73 122 LEU C O 1
ATOM 6070 N N . VAL C 1 123 ? 28.862 22.206 1.563 1.00 30.24 123 VAL C N 1
ATOM 6071 C CA . VAL C 1 123 ? 27.616 22.541 2.321 1.00 30.46 123 VAL C CA 1
ATOM 6072 C C . VAL C 1 123 ? 27.581 24.050 2.555 1.00 32.29 123 VAL C C 1
ATOM 6073 O O . VAL C 1 123 ? 28.648 24.687 2.496 1.00 32.51 123 VAL C O 1
ATOM 6077 N N . ASP C 1 124 ? 26.389 24.579 2.824 1.00 34.53 124 ASP C N 1
ATOM 6078 C CA . ASP C 1 124 ? 26.093 26.034 2.854 1.00 34.26 124 ASP C CA 1
ATOM 6079 C C . ASP C 1 124 ? 25.834 26.490 4.295 1.00 34.48 124 ASP C C 1
ATOM 6080 O O . ASP C 1 124 ? 26.118 27.666 4.595 1.00 36.59 124 ASP C O 1
ATOM 6085 N N . CYS C 1 125 ? 25.359 25.589 5.157 1.00 31.91 125 CYS C N 1
ATOM 6086 C CA . CYS C 1 125 ? 24.909 25.908 6.533 1.00 31.25 125 CYS C CA 1
ATOM 6087 C C . CYS C 1 125 ? 25.171 24.707 7.446 1.00 29.71 125 CYS C C 1
ATOM 6088 O O . CYS C 1 125 ? 24.961 23.562 7.018 1.00 29.40 125 CYS C O 1
ATOM 6091 N N . ILE C 1 126 ? 25.663 24.973 8.653 1.00 29.14 126 ILE C N 1
ATOM 6092 C CA . ILE C 1 126 ? 25.909 23.939 9.693 1.00 28.03 126 ILE C CA 1
ATOM 6093 C C . ILE C 1 126 ? 25.074 24.279 10.920 1.00 26.94 126 ILE C C 1
ATOM 6094 O O . ILE C 1 126 ? 25.007 25.466 11.285 1.00 24.95 126 ILE C O 1
ATOM 6099 N N . VAL C 1 127 ? 24.455 23.256 11.511 1.00 25.38 127 VAL C N 1
ATOM 6100 C CA . VAL C 1 127 ? 23.878 23.339 12.877 1.00 24.65 127 VAL C CA 1
ATOM 6101 C C . VAL C 1 127 ? 24.464 22.188 13.685 1.00 24.79 127 VAL C C 1
ATOM 6102 O O . VAL C 1 127 ? 24.429 21.040 13.213 1.00 24.85 127 VAL C O 1
ATOM 6106 N N . THR C 1 128 ? 25.024 22.509 14.846 1.00 24.37 128 THR C N 1
ATOM 6107 C CA . THR C 1 128 ? 25.568 21.532 15.812 1.00 25.26 128 THR C CA 1
ATOM 6108 C C . THR C 1 128 ? 25.401 22.091 17.223 1.00 26.50 128 THR C C 1
ATOM 6109 O O . THR C 1 128 ? 24.990 23.245 17.373 1.00 27.32 128 THR C O 1
ATOM 6113 N N . SER C 1 129 ? 25.691 21.274 18.217 1.00 29.11 129 SER C N 1
ATOM 6114 C CA . SER C 1 129 ? 25.550 21.665 19.598 1.00 30.92 129 SER C CA 1
ATOM 6115 C C . SER C 1 129 ? 26.850 22.283 20.094 1.00 30.57 129 SER C C 1
ATOM 6116 O O . SER C 1 129 ? 27.805 22.392 19.336 1.00 33.51 129 SER C O 1
ATOM 6119 N N . ALA C 1 130 ? 26.909 22.667 21.367 1.00 28.07 130 ALA C N 1
ATOM 6120 C CA . ALA C 1 130 ? 28.116 23.259 21.919 1.00 27.37 130 ALA C CA 1
ATOM 6121 C C . ALA C 1 130 ? 29.268 22.270 21.839 1.00 27.63 130 ALA C C 1
ATOM 6122 O O . ALA C 1 130 ? 30.374 22.636 21.476 1.00 28.71 130 ALA C O 1
ATOM 6124 N N . GLY C 1 131 ? 28.987 21.013 22.162 1.00 27.36 131 GLY C N 1
ATOM 6125 C CA . GLY C 1 131 ? 29.969 19.957 22.100 1.00 26.83 131 GLY C CA 1
ATOM 6126 C C . GLY C 1 131 ? 30.620 19.852 20.727 1.00 26.67 131 GLY C C 1
ATOM 6127 O O . GLY C 1 131 ? 31.830 19.731 20.633 1.00 27.33 131 GLY C O 1
ATOM 6128 N N . GLY C 1 132 ? 29.806 19.857 19.638 1.00 27.40 132 GLY C N 1
ATOM 6129 C CA . GLY C 1 132 ? 30.219 19.795 18.227 1.00 28.09 132 GLY C CA 1
ATOM 6130 C C . GLY C 1 132 ? 31.199 20.905 17.865 1.00 28.79 132 GLY C C 1
ATOM 6131 O O . GLY C 1 132 ? 32.025 20.681 16.967 1.00 28.56 132 GLY C O 1
ATOM 6132 N N . VAL C 1 133 ? 31.093 22.073 18.510 1.00 29.16 133 VAL C N 1
ATOM 6133 C CA . VAL C 1 133 ? 32.019 23.226 18.304 1.00 29.86 133 VAL C CA 1
ATOM 6134 C C . VAL C 1 133 ? 33.277 22.986 19.150 1.00 29.75 133 VAL C C 1
ATOM 6135 O O . VAL C 1 133 ? 34.370 22.988 18.582 1.00 32.30 133 VAL C O 1
ATOM 6139 N N . GLU C 1 134 ? 33.126 22.916 20.468 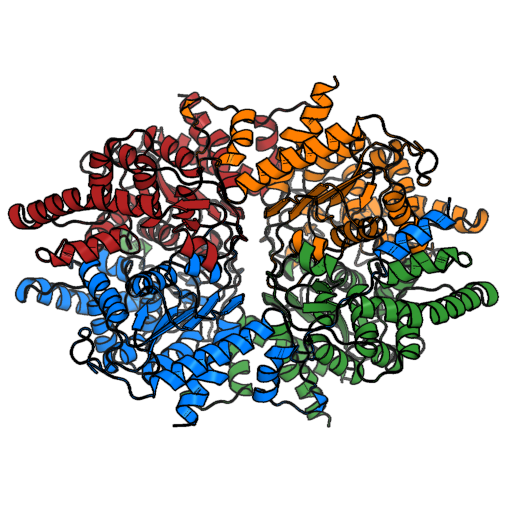1.00 30.02 134 GLU C N 1
ATOM 6140 C CA . GLU C 1 134 ? 34.262 22.795 21.382 1.00 30.47 134 GLU C CA 1
ATOM 6141 C C . GLU C 1 134 ? 35.206 21.628 21.152 1.00 29.33 134 GLU C C 1
ATOM 6142 O O . GLU C 1 134 ? 36.411 21.791 21.224 1.00 29.15 134 GLU C O 1
ATOM 6148 N N . GLU C 1 135 ? 34.662 20.456 20.869 1.00 30.39 135 GLU C N 1
ATOM 6149 C CA . GLU C 1 135 ? 35.490 19.286 20.633 1.00 33.14 135 GLU C CA 1
ATOM 6150 C C . GLU C 1 135 ? 36.383 19.473 19.397 1.00 30.80 135 GLU C C 1
ATOM 6151 O O . GLU C 1 135 ? 37.525 19.031 19.385 1.00 26.83 135 GLU C O 1
ATOM 6157 N N . ASP C 1 136 ? 35.848 20.110 18.359 1.00 28.65 136 ASP C N 1
ATOM 6158 C CA . ASP C 1 136 ? 36.601 20.384 17.142 1.00 28.96 136 ASP C CA 1
ATOM 6159 C C . ASP C 1 136 ? 37.786 21.322 17.414 1.00 28.17 136 ASP C C 1
ATOM 6160 O O . ASP C 1 136 ? 38.880 21.105 16.913 1.00 28.48 136 ASP C O 1
ATOM 6165 N N . LEU C 1 137 ? 37.558 22.358 18.212 1.00 27.09 137 LEU C N 1
ATOM 6166 C CA . LEU C 1 137 ? 38.618 23.336 18.579 1.00 28.10 137 LEU C CA 1
ATOM 6167 C C . LEU C 1 137 ? 39.651 22.653 19.481 1.00 28.44 137 LEU C C 1
ATOM 6168 O O . LEU C 1 137 ? 40.853 22.780 19.200 1.00 27.82 137 LEU C O 1
ATOM 6173 N N . ILE C 1 138 ? 39.186 21.926 20.502 1.00 28.19 138 ILE C N 1
ATOM 6174 C CA . ILE C 1 138 ? 40.045 21.280 21.537 1.00 27.66 138 ILE C CA 1
ATOM 6175 C C . ILE C 1 138 ? 40.950 20.228 20.884 1.00 27.96 138 ILE C C 1
ATOM 6176 O O . ILE C 1 138 ? 42.065 20.039 21.375 1.00 29.89 138 ILE C O 1
ATOM 6181 N N . LYS C 1 139 ? 40.513 19.583 19.806 1.00 28.49 139 LYS C N 1
ATOM 6182 C CA . LYS C 1 139 ? 41.311 18.537 19.101 1.00 30.76 139 LYS C CA 1
ATOM 6183 C C . LYS C 1 139 ? 42.519 19.170 18.397 1.00 29.34 139 LYS C C 1
ATOM 6184 O O . LYS C 1 139 ? 43.429 18.410 18.034 1.00 28.37 139 LYS C O 1
ATOM 6190 N N . CYS C 1 140 ? 42.548 20.488 18.268 1.00 28.46 140 CYS C N 1
ATOM 6191 C CA . CYS C 1 140 ? 43.692 21.158 17.682 1.00 28.69 140 CYS C CA 1
ATOM 6192 C C . CYS C 1 140 ? 44.726 21.404 18.781 1.00 29.34 140 CYS C C 1
ATOM 6193 O O . CYS C 1 140 ? 45.894 21.627 18.500 1.00 32.41 140 CYS C O 1
ATOM 6196 N N . LEU C 1 141 ? 44.280 21.400 20.033 1.00 29.02 141 LEU C N 1
ATOM 6197 C CA . LEU C 1 141 ? 45.175 21.580 21.167 1.00 30.25 141 LEU C CA 1
ATOM 6198 C C . LEU C 1 141 ? 45.676 20.262 21.767 1.00 30.28 141 LEU C C 1
ATOM 6199 O O . LEU C 1 141 ? 46.829 20.159 22.164 1.00 34.53 141 LEU C O 1
ATOM 6204 N N . ALA C 1 142 ? 44.810 19.255 21.812 1.00 29.31 142 ALA C N 1
ATOM 6205 C CA . ALA C 1 142 ? 45.150 17.955 22.383 1.00 29.36 142 ALA C CA 1
ATOM 6206 C C . ALA C 1 142 ? 44.261 16.864 21.800 1.00 31.29 142 ALA C C 1
ATOM 6207 O O . ALA C 1 142 ? 43.145 17.138 21.382 1.00 32.73 142 ALA C O 1
ATOM 6209 N N . PRO C 1 143 ? 44.743 15.612 21.797 1.00 30.77 143 PRO C N 1
ATOM 6210 C CA . PRO C 1 143 ? 43.957 14.541 21.196 1.00 29.72 143 PRO C CA 1
ATOM 6211 C C . PRO C 1 143 ? 42.991 13.895 22.196 1.00 29.48 143 PRO C C 1
ATOM 6212 O O . PRO C 1 143 ? 43.213 14.010 23.401 1.00 28.53 143 PRO C O 1
ATOM 6216 N N . SER C 1 144 ? 41.945 13.259 21.665 1.00 28.56 144 SER C N 1
ATOM 6217 C CA . SER C 1 144 ? 41.063 12.304 22.384 1.00 28.77 144 SER C CA 1
ATOM 6218 C C . SER C 1 144 ? 41.541 10.888 22.061 1.00 26.53 144 SER C C 1
ATOM 6219 O O . SER C 1 144 ? 42.185 10.713 21.005 1.00 25.30 144 SER C O 1
ATOM 6222 N N . TYR C 1 145 ? 41.258 9.923 22.934 1.00 27.30 145 TYR C N 1
ATOM 6223 C CA . TYR C 1 145 ? 41.811 8.546 22.840 1.00 28.08 145 TYR C CA 1
ATOM 6224 C C . TYR C 1 145 ? 40.690 7.508 22.818 1.00 27.80 145 TYR C C 1
ATOM 6225 O O . TYR C 1 145 ? 39.613 7.762 23.398 1.00 27.41 145 TYR C O 1
ATOM 6234 N N . LEU C 1 146 ? 40.967 6.353 22.204 1.00 28.57 146 LEU C N 1
ATOM 6235 C CA . LEU C 1 146 ? 40.070 5.167 22.244 1.00 29.18 146 LEU C CA 1
ATOM 6236 C C . LEU C 1 146 ? 40.191 4.515 23.623 1.00 30.26 146 LEU C C 1
ATOM 6237 O O . LEU C 1 146 ? 41.314 4.155 24.005 1.00 34.96 146 LEU C O 1
ATOM 6242 N N . GLY C 1 147 ? 39.069 4.403 24.339 1.00 30.30 147 GLY C N 1
ATOM 6243 C CA . GLY C 1 147 ? 38.943 3.675 25.611 1.00 29.54 147 GLY C CA 1
ATOM 6244 C C . GLY C 1 147 ? 37.991 2.502 25.447 1.00 30.33 147 GLY C C 1
ATOM 6245 O O . GLY C 1 147 ? 38.182 1.706 24.514 1.00 30.85 147 GLY C O 1
ATOM 6246 N N . ALA C 1 148 ? 36.979 2.416 26.311 1.00 30.16 148 ALA C N 1
ATOM 6247 C CA . ALA C 1 148 ? 35.904 1.400 26.269 1.00 30.78 148 ALA C CA 1
ATOM 6248 C C . ALA C 1 148 ? 34.664 1.944 26.989 1.00 29.36 148 ALA C C 1
ATOM 6249 O O . ALA C 1 148 ? 34.804 2.864 27.797 1.00 29.21 148 ALA C O 1
ATOM 6251 N N . PHE C 1 149 ? 33.499 1.376 26.718 1.00 30.52 149 PHE C N 1
ATOM 6252 C CA . PHE C 1 149 ? 32.256 1.812 27.332 1.00 31.23 149 PHE C CA 1
ATOM 6253 C C . PHE C 1 149 ? 32.095 1.354 28.778 1.00 32.91 149 PHE C C 1
ATOM 6254 O O . PHE C 1 149 ? 31.367 1.960 29.546 1.00 33.96 149 PHE C O 1
ATOM 6262 N N . ASP C 1 150 ? 32.795 0.288 29.136 1.00 33.71 150 ASP C N 1
ATOM 6263 C CA . ASP C 1 150 ? 32.632 -0.389 30.456 1.00 35.62 150 ASP C CA 1
ATOM 6264 C C . ASP C 1 150 ? 33.676 0.090 31.477 1.00 33.90 150 ASP C C 1
ATOM 6265 O O . ASP C 1 150 ? 33.814 -0.569 32.511 1.00 38.75 150 ASP C O 1
ATOM 6270 N N . LEU C 1 151 ? 34.378 1.195 31.228 1.00 32.78 151 LEU C N 1
ATOM 6271 C CA . LEU C 1 151 ? 35.367 1.775 32.182 1.00 31.65 151 LEU C CA 1
ATOM 6272 C C . LEU C 1 151 ? 34.618 2.419 33.356 1.00 31.29 151 LEU C C 1
ATOM 6273 O O . LEU C 1 151 ? 33.609 3.100 33.108 1.00 32.28 151 LEU C O 1
ATOM 6278 N N . ASP C 1 152 ? 35.110 2.217 34.579 1.00 31.88 152 ASP C N 1
ATOM 6279 C CA . ASP C 1 152 ? 34.445 2.627 35.848 1.00 32.84 152 ASP C CA 1
ATOM 6280 C C . ASP C 1 152 ? 34.530 4.152 36.044 1.00 30.12 152 ASP C C 1
ATOM 6281 O O . ASP C 1 152 ? 35.636 4.702 35.984 1.00 27.92 152 ASP C O 1
ATOM 6286 N N . GLY C 1 153 ? 33.391 4.788 36.339 1.00 31.76 153 GLY C N 1
ATOM 6287 C CA . GLY C 1 153 ? 33.234 6.253 36.460 1.00 31.13 153 GLY C CA 1
ATOM 6288 C C . GLY C 1 153 ? 34.074 6.850 37.580 1.00 32.03 153 GLY C C 1
ATOM 6289 O O . GLY C 1 153 ? 34.741 7.875 37.323 1.00 30.11 153 GLY C O 1
ATOM 6290 N N . LYS C 1 154 ? 34.031 6.255 38.782 1.00 34.04 154 LYS C N 1
ATOM 6291 C CA . LYS C 1 154 ? 34.780 6.708 39.992 1.00 35.75 154 LYS C CA 1
ATOM 6292 C C . LYS C 1 154 ? 36.290 6.683 39.710 1.00 34.59 154 LYS C C 1
ATOM 6293 O O . LYS C 1 154 ? 36.960 7.677 40.049 1.00 34.26 154 LYS C O 1
ATOM 6299 N N . THR C 1 155 ? 36.794 5.598 39.106 1.00 33.41 155 THR C N 1
ATOM 6300 C CA . THR C 1 155 ? 38.229 5.407 38.756 1.00 31.95 155 THR C CA 1
ATOM 6301 C C . THR C 1 155 ? 38.651 6.458 37.720 1.00 31.47 155 THR C C 1
ATOM 6302 O O . THR C 1 155 ? 39.721 7.076 37.907 1.00 32.33 155 THR C O 1
ATOM 6306 N N . LEU C 1 156 ? 37.844 6.648 36.670 1.00 30.37 156 LEU C N 1
ATOM 6307 C CA . LEU C 1 156 ? 38.096 7.640 35.590 1.00 29.93 156 LEU C CA 1
ATOM 6308 C C . LEU C 1 156 ? 38.099 9.055 36.181 1.00 28.74 156 LEU C C 1
ATOM 6309 O O . LEU C 1 156 ? 38.967 9.852 35.797 1.00 28.28 156 LEU C O 1
ATOM 6314 N N . ARG C 1 157 ? 37.154 9.357 37.072 1.00 31.23 157 ARG C N 1
ATOM 6315 C CA . ARG C 1 157 ? 37.008 10.705 37.684 1.00 32.72 157 ARG C CA 1
ATOM 6316 C C . ARG C 1 157 ? 38.241 11.010 38.541 1.00 33.37 157 ARG C C 1
ATOM 6317 O O . ARG C 1 157 ? 38.780 12.131 38.405 1.00 31.95 157 ARG C O 1
ATOM 6325 N N . HIS C 1 158 ? 38.681 10.049 39.364 1.00 33.86 158 HIS C N 1
ATOM 6326 C CA . HIS C 1 158 ? 39.891 10.157 40.220 1.00 37.20 158 HIS C CA 1
ATOM 6327 C C . HIS C 1 158 ? 41.094 10.572 39.358 1.00 36.66 158 HIS C C 1
ATOM 6328 O O . HIS C 1 158 ? 41.940 11.329 39.860 1.00 37.36 158 HIS C O 1
ATOM 6335 N N . ASN C 1 159 ? 41.147 10.113 38.102 1.00 34.72 159 ASN C N 1
ATOM 6336 C CA . ASN C 1 159 ? 42.268 10.340 37.149 1.00 33.61 159 ASN C CA 1
ATOM 6337 C C . ASN C 1 159 ? 41.967 11.498 36.186 1.00 32.70 159 ASN C C 1
ATOM 6338 O O . ASN C 1 159 ? 42.775 11.711 35.261 1.00 30.88 159 ASN C O 1
ATOM 6343 N N . GLY C 1 160 ? 40.852 12.212 36.378 1.00 32.75 160 GLY C N 1
ATOM 6344 C CA . GLY C 1 160 ? 40.431 13.344 35.524 1.00 30.88 160 GLY C CA 1
ATOM 6345 C C . GLY C 1 160 ? 40.266 12.951 34.061 1.00 29.87 160 GLY C C 1
ATOM 6346 O O . GLY C 1 160 ? 40.536 13.799 33.176 1.00 29.71 160 GLY C O 1
ATOM 6347 N N . LEU C 1 161 ? 39.813 11.720 33.805 1.00 28.70 161 LEU C N 1
ATOM 6348 C CA . LEU C 1 161 ? 39.575 11.189 32.438 1.00 28.69 161 LEU C CA 1
ATOM 6349 C C . LEU C 1 161 ? 38.070 11.151 32.180 1.00 28.88 161 LEU C C 1
ATOM 6350 O O . LEU C 1 161 ? 37.380 10.350 32.840 1.00 31.85 161 LEU C O 1
ATOM 6355 N N . ASN C 1 162 ? 37.591 12.006 31.268 1.00 28.40 162 ASN C N 1
ATOM 6356 C CA . ASN C 1 162 ? 36.150 12.124 30.928 1.00 27.53 162 ASN C CA 1
ATOM 6357 C C . ASN C 1 162 ? 35.839 11.074 29.863 1.00 26.47 162 ASN C C 1
ATOM 6358 O O . ASN C 1 162 ? 36.655 10.940 28.944 1.00 24.74 162 ASN C O 1
ATOM 6363 N N . ARG C 1 163 ? 34.698 10.402 29.961 1.00 26.07 163 ARG C N 1
ATOM 6364 C CA . ARG C 1 163 ? 34.342 9.379 29.009 1.00 25.55 163 ARG C CA 1
ATOM 6365 C C . ARG C 1 163 ? 33.114 9.794 28.180 1.00 26.00 163 ARG C C 1
ATOM 6366 O O . ARG C 1 163 ? 32.147 10.320 28.714 1.00 24.50 163 ARG C O 1
ATOM 6374 N N . ALA C 1 164 ? 33.177 9.554 26.876 1.00 26.32 164 ALA C N 1
ATOM 6375 C CA . ALA C 1 164 ? 32.138 9.866 25.903 1.00 26.43 164 ALA C CA 1
ATOM 6376 C C . ALA C 1 164 ? 32.105 8.555 25.092 1.00 27.06 164 ALA C C 1
ATOM 6377 O O . ALA C 1 164 ? 32.951 8.346 24.235 1.00 28.43 164 ALA C O 1
ATOM 6379 N N . GLY C 1 165 ? 31.132 7.685 25.364 1.00 27.19 165 GLY C N 1
ATOM 6380 C CA . GLY C 1 165 ? 31.070 6.326 24.795 1.00 26.34 165 GLY C CA 1
ATOM 6381 C C . GLY C 1 165 ? 32.329 5.545 25.115 1.00 26.12 165 GLY C C 1
ATOM 6382 O O . GLY C 1 165 ? 32.633 5.404 26.304 1.00 26.33 165 GLY C O 1
ATOM 6383 N N . ASN C 1 166 ? 33.058 5.096 24.090 1.00 26.99 166 ASN C N 1
ATOM 6384 C CA . ASN C 1 166 ? 34.344 4.358 24.225 1.00 27.03 166 ASN C CA 1
ATOM 6385 C C . ASN C 1 166 ? 35.518 5.295 23.909 1.00 26.85 166 ASN C C 1
ATOM 6386 O O . ASN C 1 166 ? 36.579 4.791 23.522 1.00 27.93 166 ASN C O 1
ATOM 6391 N N . ILE C 1 167 ? 35.340 6.605 24.082 1.00 28.01 167 ILE C N 1
ATOM 6392 C CA . ILE C 1 167 ? 36.381 7.636 23.815 1.00 27.40 167 ILE C CA 1
ATOM 6393 C C . ILE C 1 167 ? 36.715 8.339 25.137 1.00 30.00 167 ILE C C 1
ATOM 6394 O O . ILE C 1 167 ? 35.790 8.631 25.916 1.00 29.54 167 ILE C O 1
ATOM 6399 N N . ILE C 1 168 ? 38.008 8.568 25.380 1.00 31.75 168 ILE C N 1
ATOM 6400 C CA . ILE C 1 168 ? 38.545 9.294 26.565 1.00 30.84 168 ILE C CA 1
ATOM 6401 C C . ILE C 1 168 ? 38.979 10.691 26.104 1.00 30.23 168 ILE C C 1
ATOM 6402 O O . ILE C 1 168 ? 39.768 10.796 25.131 1.00 30.92 168 ILE C O 1
ATOM 6407 N N . ILE C 1 169 ? 38.464 11.716 26.776 1.00 27.90 169 ILE C N 1
ATOM 6408 C CA . ILE C 1 169 ? 38.903 13.133 26.643 1.00 28.91 169 ILE C CA 1
ATOM 6409 C C . ILE C 1 169 ? 39.519 13.536 27.979 1.00 28.14 169 ILE C C 1
ATOM 6410 O O . ILE C 1 169 ? 38.802 13.865 28.921 1.00 25.24 169 ILE C O 1
ATOM 6415 N N . PRO C 1 170 ? 40.864 13.472 28.112 1.00 29.17 170 PRO C N 1
ATOM 6416 C CA . PRO C 1 170 ? 41.534 13.863 29.354 1.00 29.45 170 PRO C CA 1
ATOM 6417 C C . PRO C 1 170 ? 41.161 15.302 29.744 1.00 28.67 170 PRO C C 1
ATOM 6418 O O . PRO C 1 170 ? 41.097 16.134 28.854 1.00 27.81 170 PRO C O 1
ATOM 6422 N N . ASN C 1 171 ? 40.938 15.571 31.035 1.00 27.99 171 ASN C N 1
ATOM 6423 C CA . ASN C 1 171 ? 40.441 16.898 31.497 1.00 29.07 171 ASN C CA 1
ATOM 6424 C C . ASN C 1 171 ? 41.498 17.997 31.264 1.00 30.05 171 ASN C C 1
ATOM 6425 O O . ASN C 1 171 ? 41.095 19.158 31.182 1.00 29.78 171 ASN C O 1
ATOM 6430 N N . ASN C 1 172 ? 42.787 17.660 31.125 1.00 31.45 172 ASN C N 1
ATOM 6431 C CA . ASN C 1 172 ? 43.854 18.642 30.780 1.00 31.40 172 ASN C CA 1
ATOM 6432 C C . ASN C 1 172 ? 43.516 19.310 29.442 1.00 29.96 172 ASN C C 1
ATOM 6433 O O . ASN C 1 172 ? 43.857 20.505 29.293 1.00 28.57 172 ASN C O 1
ATOM 6438 N N . ASN C 1 173 ? 42.848 18.584 28.530 1.00 28.18 173 ASN C N 1
ATOM 6439 C CA . ASN C 1 173 ? 42.363 19.116 27.225 1.00 28.49 173 ASN C CA 1
ATOM 6440 C C . ASN C 1 173 ? 41.512 20.370 27.467 1.00 28.71 173 ASN C C 1
ATOM 6441 O O . ASN C 1 173 ? 41.680 21.349 26.723 1.00 28.93 173 ASN C O 1
ATOM 6446 N N . TYR C 1 174 ? 40.636 20.337 28.474 1.00 28.98 174 TYR C N 1
ATOM 6447 C CA . TYR C 1 174 ? 39.709 21.445 28.835 1.00 30.50 174 TYR C CA 1
ATOM 6448 C C . TYR C 1 174 ? 40.472 22.568 29.548 1.00 30.66 174 TYR C C 1
ATOM 6449 O O . TYR C 1 174 ? 40.127 23.742 29.336 1.00 31.24 174 TYR C O 1
ATOM 6458 N N . CYS C 1 175 ? 41.475 22.224 30.347 1.00 31.80 175 CYS C N 1
ATOM 6459 C CA . CYS C 1 175 ? 42.276 23.224 31.035 1.00 31.45 175 CYS C CA 1
ATOM 6460 C C . CYS C 1 175 ? 43.008 24.039 29.979 1.00 29.89 175 CYS C C 1
ATOM 6461 O O . CYS C 1 175 ? 43.141 25.250 30.099 1.00 28.04 175 CYS C O 1
ATOM 6464 N N . GLN C 1 176 ? 43.499 23.353 28.953 1.00 28.81 176 GLN C N 1
ATOM 6465 C CA . GLN C 1 176 ? 44.177 23.999 27.838 1.00 29.59 176 GLN C CA 1
ATOM 6466 C C . GLN C 1 176 ? 43.205 24.894 27.080 1.00 29.39 176 GLN C C 1
ATOM 6467 O O . GLN C 1 176 ? 43.566 25.974 26.633 1.00 31.78 176 GLN C O 1
ATOM 6473 N N . PHE C 1 177 ? 41.975 24.413 26.921 1.00 30.63 177 PHE C N 1
ATOM 6474 C CA . PHE C 1 177 ? 40.920 25.143 26.227 1.00 31.01 177 PHE C CA 1
ATOM 6475 C C . PHE C 1 177 ? 40.650 26.474 26.922 1.00 30.53 177 PHE C C 1
ATOM 6476 O O . PHE C 1 177 ? 40.504 27.500 26.278 1.00 30.10 177 PHE C O 1
ATOM 6484 N N . GLU C 1 178 ? 40.572 26.429 28.244 1.00 32.74 178 GLU C N 1
ATOM 6485 C CA . GLU C 1 178 ? 40.380 27.635 29.093 1.00 36.50 178 GLU C CA 1
ATOM 6486 C C . GLU C 1 178 ? 41.502 28.650 28.820 1.00 37.26 178 GLU C C 1
ATOM 6487 O O . GLU C 1 178 ? 41.181 29.823 28.574 1.00 36.63 178 GLU C O 1
ATOM 6493 N N . ASP C 1 179 ? 42.766 28.218 28.872 1.00 38.66 179 ASP C N 1
ATOM 6494 C CA . ASP C 1 179 ? 43.953 29.082 28.624 1.00 40.56 179 ASP C CA 1
ATOM 6495 C C . ASP C 1 179 ? 43.797 29.767 27.261 1.00 36.49 179 ASP C C 1
ATOM 6496 O O . ASP C 1 179 ? 44.065 30.980 27.160 1.00 36.60 179 ASP C O 1
ATOM 6501 N N . TRP C 1 180 ? 43.359 29.010 26.257 1.00 34.38 180 TRP C N 1
ATOM 6502 C CA . TRP C 1 180 ? 43.231 29.475 24.850 1.00 33.27 180 TRP C CA 1
ATOM 6503 C C . TRP C 1 180 ? 42.035 30.427 24.700 1.00 33.36 180 TRP C C 1
ATOM 6504 O O . TRP C 1 180 ? 42.159 31.420 23.956 1.00 33.37 180 TRP C O 1
ATOM 6515 N N . LEU C 1 181 ? 40.916 30.139 25.368 1.00 32.12 181 LEU C N 1
ATOM 6516 C CA . LEU C 1 181 ? 39.615 30.804 25.095 1.00 34.09 181 LEU C CA 1
ATOM 6517 C C . LEU C 1 181 ? 39.503 32.141 25.846 1.00 34.90 181 LEU C C 1
ATOM 6518 O O . LEU C 1 181 ? 39.003 33.111 25.237 1.00 33.44 181 LEU C O 1
ATOM 6523 N N . MET C 1 182 ? 39.944 32.199 27.107 1.00 36.16 182 MET C N 1
ATOM 6524 C CA . MET C 1 182 ? 39.760 33.380 28.003 1.00 38.31 182 MET C CA 1
ATOM 6525 C C . MET C 1 182 ? 40.250 34.663 27.326 1.00 36.06 182 MET C C 1
ATOM 6526 O O . MET C 1 182 ? 39.517 35.649 27.310 1.00 38.67 182 MET C O 1
ATOM 6531 N N . PRO C 1 183 ? 41.471 34.716 26.742 1.00 34.00 183 PRO C N 1
ATOM 6532 C CA . PRO C 1 183 ? 41.928 35.924 26.050 1.00 32.31 183 PRO C CA 1
ATOM 6533 C C . PRO C 1 183 ? 41.013 36.340 24.888 1.00 30.85 183 PRO C C 1
ATOM 6534 O O . PRO C 1 183 ? 40.828 37.527 24.703 1.00 32.82 183 PRO C O 1
ATOM 6538 N N . ILE C 1 184 ? 40.451 35.378 24.149 1.00 31.03 184 ILE C N 1
ATOM 6539 C CA . ILE C 1 184 ? 39.514 35.647 23.014 1.00 31.84 184 ILE C CA 1
ATOM 6540 C C . ILE C 1 184 ? 38.230 36.278 23.570 1.00 30.76 184 ILE C C 1
ATOM 6541 O O . ILE C 1 184 ? 37.731 37.237 22.956 1.00 29.34 184 ILE C O 1
ATOM 6546 N N . LEU C 1 185 ? 37.707 35.753 24.681 1.00 31.12 185 LEU C N 1
ATOM 6547 C CA . LEU C 1 185 ? 36.463 36.260 25.316 1.00 32.48 185 LEU C CA 1
ATOM 6548 C C . LEU C 1 185 ? 36.691 37.672 25.868 1.00 32.43 185 LEU C C 1
ATOM 6549 O O . LEU C 1 185 ? 35.742 38.459 25.820 1.00 32.05 185 LEU C O 1
ATOM 6554 N N . ASP C 1 186 ? 37.892 37.978 26.372 1.00 34.08 186 ASP C N 1
ATOM 6555 C CA . ASP C 1 186 ? 38.279 39.344 26.823 1.00 34.00 186 ASP C CA 1
ATOM 6556 C C . ASP C 1 186 ? 38.134 40.314 25.643 1.00 32.36 186 ASP C C 1
ATOM 6557 O O . ASP C 1 186 ? 37.528 41.378 25.829 1.00 31.34 186 ASP C O 1
ATOM 6562 N N . SER C 1 187 ? 38.650 39.950 24.470 1.00 33.64 187 SER C N 1
ATOM 6563 C CA . SER C 1 187 ? 38.572 40.769 23.229 1.00 35.58 187 SER C CA 1
ATOM 6564 C C . SER C 1 187 ? 37.112 40.944 22.811 1.00 35.84 187 SER C C 1
ATOM 6565 O O . SER C 1 187 ? 36.727 42.076 22.449 1.00 34.96 187 SER C O 1
ATOM 6568 N N . CYS C 1 188 ? 36.327 39.863 22.848 1.00 35.40 188 CYS C N 1
ATOM 6569 C CA . CYS C 1 188 ? 34.892 39.860 22.462 1.00 35.26 188 CYS C CA 1
ATOM 6570 C C . CYS C 1 188 ? 34.110 40.815 23.378 1.00 34.14 188 CYS C C 1
ATOM 6571 O O . CYS C 1 188 ? 33.291 41.580 22.857 1.00 35.60 188 CYS C O 1
ATOM 6574 N N . GLU C 1 189 ? 34.362 40.783 24.690 1.00 33.51 189 GLU C N 1
ATOM 6575 C CA . GLU C 1 189 ? 33.681 41.650 25.688 1.00 35.93 189 GLU C CA 1
ATOM 6576 C C . GLU C 1 189 ? 34.042 43.115 25.408 1.00 36.47 189 GLU C C 1
ATOM 6577 O O . GLU C 1 189 ? 33.127 43.960 25.441 1.00 34.18 189 GLU C O 1
ATOM 6583 N N . LEU C 1 190 ? 35.317 43.393 25.121 1.00 36.81 190 LEU C N 1
ATOM 6584 C CA . LEU C 1 190 ? 35.819 44.746 24.765 1.00 38.48 190 LEU C CA 1
ATOM 6585 C C . LEU C 1 190 ? 35.051 45.256 23.539 1.00 37.40 190 LEU C C 1
ATOM 6586 O O . LEU C 1 190 ? 34.570 46.411 23.585 1.00 40.32 190 LEU C O 1
ATOM 6591 N N . GLU C 1 191 ? 34.904 44.416 22.510 1.00 34.79 191 GLU C N 1
ATOM 6592 C CA . GLU C 1 191 ? 34.210 44.761 21.239 1.00 36.16 191 GLU C CA 1
ATOM 6593 C C . GLU C 1 191 ? 32.716 44.987 21.508 1.00 35.64 191 GLU C C 1
ATOM 6594 O O . GLU C 1 191 ? 32.113 45.815 20.806 1.00 32.65 191 GLU C O 1
ATOM 6600 N N . GLN C 1 192 ? 32.135 44.273 22.476 1.00 36.60 192 GLN C N 1
ATOM 6601 C CA . GLN C 1 192 ? 30.717 44.456 22.891 1.00 38.23 192 GLN C CA 1
ATOM 6602 C C . GLN C 1 192 ? 30.558 45.837 23.550 1.00 36.53 192 GLN C C 1
ATOM 6603 O O . GLN C 1 192 ? 29.646 46.567 23.147 1.00 32.63 192 GLN C O 1
ATOM 6609 N N . LYS C 1 193 ? 31.419 46.173 24.518 1.00 40.69 193 LYS C N 1
ATOM 6610 C CA . LYS C 1 193 ? 31.353 47.431 25.319 1.00 44.44 193 LYS C CA 1
ATOM 6611 C C . LYS C 1 193 ? 31.661 48.643 24.428 1.00 47.18 193 LYS C C 1
ATOM 6612 O O . LYS C 1 193 ? 30.880 49.603 24.473 1.00 49.42 193 LYS C O 1
ATOM 6615 N N . ASN C 1 194 ? 32.734 48.595 23.631 1.00 47.81 194 ASN C N 1
ATOM 6616 C CA . ASN C 1 194 ? 33.248 49.770 22.869 1.00 48.57 194 ASN C CA 1
ATOM 6617 C C . ASN C 1 194 ? 32.446 49.993 21.585 1.00 48.75 194 ASN C C 1
ATOM 6618 O O . ASN C 1 194 ? 32.154 51.164 21.288 1.00 49.71 194 ASN C O 1
ATOM 6623 N N . ASN C 1 195 ? 32.142 48.930 20.835 1.00 48.77 195 ASN C N 1
ATOM 6624 C CA . ASN C 1 195 ? 31.576 49.031 19.460 1.00 46.64 195 ASN C CA 1
ATOM 6625 C C . ASN C 1 195 ? 30.080 48.706 19.477 1.00 43.90 195 ASN C C 1
ATOM 6626 O O . ASN C 1 195 ? 29.493 48.670 18.390 1.00 44.11 195 ASN C O 1
ATOM 6631 N N . ASP C 1 196 ? 29.487 48.494 20.657 1.00 46.07 196 ASP C N 1
ATOM 6632 C CA . ASP C 1 196 ? 28.038 48.187 20.816 1.00 49.57 196 ASP C CA 1
ATOM 6633 C C . ASP C 1 196 ? 27.684 46.969 19.947 1.00 45.22 196 ASP C C 1
ATOM 6634 O O . ASP C 1 196 ? 26.595 46.953 19.352 1.00 46.32 196 ASP C O 1
ATOM 6639 N N . PHE C 1 197 ? 28.584 45.987 19.865 1.00 41.27 197 PHE C N 1
ATOM 6640 C CA . PHE C 1 197 ? 28.444 44.774 19.020 1.00 39.18 197 PHE C CA 1
ATOM 6641 C C . PHE C 1 197 ? 27.609 43.727 19.767 1.00 35.52 197 PHE C C 1
ATOM 6642 O O . PHE C 1 197 ? 27.881 43.482 20.952 1.00 35.83 197 PHE C O 1
ATOM 6650 N N . SER C 1 198 ? 26.612 43.148 19.091 1.00 33.67 198 SER C N 1
ATOM 6651 C CA . SER C 1 198 ? 25.725 42.081 19.626 1.00 33.64 198 SER C CA 1
ATOM 6652 C C . SER C 1 198 ? 26.219 40.708 19.144 1.00 31.27 198 SER C C 1
ATOM 6653 O O . SER C 1 198 ? 26.051 40.383 17.953 1.00 31.07 198 SER C O 1
ATOM 6656 N N . TRP C 1 199 ? 26.826 39.945 20.051 1.00 29.99 199 TRP C N 1
ATOM 6657 C CA . TRP C 1 199 ? 27.286 38.555 19.814 1.00 29.81 199 TRP C CA 1
ATOM 6658 C C . TRP C 1 199 ? 26.082 37.623 19.695 1.00 29.42 199 TRP C C 1
ATOM 6659 O O . TRP C 1 199 ? 25.129 37.780 20.471 1.00 29.81 199 TRP C O 1
ATOM 6670 N N . THR C 1 200 ? 26.153 36.707 18.725 1.00 30.88 200 THR C N 1
ATOM 6671 C CA . THR C 1 200 ? 25.284 35.513 18.568 1.00 28.22 200 THR C CA 1
ATOM 6672 C C . THR C 1 200 ? 26.194 34.294 18.544 1.00 28.01 200 THR C C 1
ATOM 6673 O O . THR C 1 200 ? 27.397 34.435 18.337 1.00 27.23 200 THR C O 1
ATOM 6677 N N . PRO C 1 201 ? 25.666 33.075 18.785 1.00 27.36 201 PRO C N 1
ATOM 6678 C CA . PRO C 1 201 ? 26.476 31.866 18.671 1.00 27.05 201 PRO C CA 1
ATOM 6679 C C . PRO C 1 201 ? 27.242 31.790 17.338 1.00 27.17 201 PRO C C 1
ATOM 6680 O O . PRO C 1 201 ? 28.427 31.521 17.381 1.00 27.24 201 PRO C O 1
ATOM 6684 N N . SER C 1 202 ? 26.578 32.037 16.206 1.00 27.91 202 SER C N 1
ATOM 6685 C CA . SER C 1 202 ? 27.184 31.924 14.849 1.00 29.63 202 SER C CA 1
ATOM 6686 C C . SER C 1 202 ? 28.352 32.904 14.720 1.00 29.58 202 SER C C 1
ATOM 6687 O O . SER C 1 202 ? 29.417 32.483 14.211 1.00 31.69 202 SER C O 1
ATOM 6690 N N . LYS C 1 203 ? 28.179 34.136 15.207 1.00 30.35 203 LYS C N 1
ATOM 6691 C CA . LYS C 1 203 ? 29.241 35.177 15.178 1.00 30.06 203 LYS C CA 1
ATOM 6692 C C . LYS C 1 203 ? 30.423 34.714 16.033 1.00 28.79 203 LYS C C 1
ATOM 6693 O O . LYS C 1 203 ? 31.566 34.827 15.566 1.00 31.09 203 LYS C O 1
ATOM 6699 N N . LEU C 1 204 ? 30.158 34.191 17.231 1.00 28.07 204 LEU C N 1
ATOM 6700 C CA . LEU C 1 204 ? 31.213 33.718 18.166 1.00 26.28 204 LEU C CA 1
ATOM 6701 C C . LEU C 1 204 ? 31.946 32.527 17.550 1.00 26.97 204 LEU C C 1
ATOM 6702 O O . LEU C 1 204 ? 33.184 32.481 17.671 1.00 24.98 204 LEU C O 1
ATOM 6707 N N . ILE C 1 205 ? 31.222 31.595 16.923 1.00 29.93 205 ILE C N 1
ATOM 6708 C CA . ILE C 1 205 ? 31.828 30.357 16.342 1.00 29.95 205 ILE C CA 1
ATOM 6709 C C . ILE C 1 205 ? 32.674 30.759 15.123 1.00 30.71 205 ILE C C 1
ATOM 6710 O O . ILE C 1 205 ? 33.751 30.164 14.936 1.00 30.07 205 ILE C O 1
ATOM 6715 N N . ASP C 1 206 ? 32.218 31.735 14.335 1.00 31.58 206 ASP C N 1
ATOM 6716 C CA . ASP C 1 206 ? 33.018 32.304 13.218 1.00 33.75 206 ASP C CA 1
ATOM 6717 C C . ASP C 1 206 ? 34.363 32.803 13.769 1.00 32.86 206 ASP C C 1
ATOM 6718 O O . ASP C 1 206 ? 35.411 32.483 13.174 1.00 32.31 206 ASP C O 1
ATOM 6723 N N . ARG C 1 207 ? 34.326 33.523 14.891 1.00 31.26 207 ARG C N 1
ATOM 6724 C CA . ARG C 1 207 ? 35.512 34.128 15.544 1.00 30.19 207 ARG C CA 1
ATOM 6725 C C . ARG C 1 207 ? 36.461 33.020 16.027 1.00 30.12 207 ARG C C 1
ATOM 6726 O O . ARG C 1 207 ? 37.679 33.135 15.762 1.00 27.19 207 ARG C O 1
ATOM 6734 N N . LEU C 1 208 ? 35.937 31.993 16.708 1.00 28.24 208 LEU C N 1
ATOM 6735 C CA . LEU C 1 208 ? 36.761 30.890 17.269 1.00 28.12 208 LEU C CA 1
ATOM 6736 C C . LEU C 1 208 ? 37.425 30.115 16.129 1.00 26.49 208 LEU C C 1
ATOM 6737 O O . LEU C 1 208 ? 38.579 29.668 16.307 1.00 24.62 208 LEU C O 1
ATOM 6742 N N . GLY C 1 209 ? 36.732 29.982 15.001 1.00 26.73 209 GLY C N 1
ATOM 6743 C CA . GLY C 1 209 ? 37.288 29.388 13.769 1.00 27.16 209 GLY C CA 1
ATOM 6744 C C . GLY C 1 209 ? 38.469 30.189 13.251 1.00 25.60 209 GLY C C 1
ATOM 6745 O O . GLY C 1 209 ? 39.485 29.576 12.894 1.00 25.33 209 GLY C O 1
ATOM 6746 N N . ALA C 1 210 ? 38.340 31.515 13.203 1.00 25.84 210 ALA C N 1
ATOM 6747 C CA . ALA C 1 210 ? 39.408 32.440 12.753 1.00 27.02 210 ALA C CA 1
ATOM 6748 C C . ALA C 1 210 ? 40.609 32.316 13.701 1.00 27.49 210 ALA C C 1
ATOM 6749 O O . ALA C 1 210 ? 41.733 32.181 13.214 1.00 29.38 210 ALA C O 1
ATOM 6751 N N . GLU C 1 211 ? 40.362 32.288 15.012 1.00 28.59 211 GLU C N 1
ATOM 6752 C CA . GLU C 1 211 ? 41.414 32.260 16.062 1.00 29.28 211 GLU C CA 1
ATOM 6753 C C . GLU C 1 211 ? 42.167 30.924 16.025 1.00 30.24 211 GLU C C 1
ATOM 6754 O O . GLU C 1 211 ? 43.398 30.952 16.157 1.00 30.62 211 GLU C O 1
ATOM 6760 N N . ILE C 1 212 ? 41.475 29.788 15.876 1.00 30.31 212 ILE C N 1
ATOM 6761 C CA . ILE C 1 212 ? 42.128 28.442 15.953 1.00 28.61 212 ILE C CA 1
ATOM 6762 C C . ILE C 1 212 ? 43.139 28.326 14.806 1.00 28.88 212 ILE C C 1
ATOM 6763 O O . ILE C 1 212 ? 44.211 27.761 15.038 1.00 29.70 212 ILE C O 1
ATOM 6768 N N . ASN C 1 213 ? 42.800 28.847 13.627 1.00 30.33 213 ASN C N 1
ATOM 6769 C CA . ASN C 1 213 ? 43.735 29.035 12.488 1.00 33.29 213 ASN C CA 1
ATOM 6770 C C . ASN C 1 213 ? 44.465 27.718 12.200 1.00 32.51 213 ASN C C 1
ATOM 6771 O O . ASN C 1 213 ? 45.700 27.733 12.100 1.00 31.47 213 ASN C O 1
ATOM 6776 N N . ASP C 1 214 ? 43.706 26.625 12.090 1.00 32.60 214 ASP C N 1
ATOM 6777 C CA . ASP C 1 214 ? 44.219 25.228 12.007 1.00 30.32 214 ASP C CA 1
ATOM 6778 C C . ASP C 1 214 ? 43.391 24.487 10.946 1.00 30.77 214 ASP C C 1
ATOM 6779 O O . ASP C 1 214 ? 42.150 24.429 11.080 1.00 29.72 214 ASP C O 1
ATOM 6784 N N . LYS C 1 215 ? 44.059 23.944 9.929 1.00 31.01 215 LYS C N 1
ATOM 6785 C CA . LYS C 1 215 ? 43.416 23.350 8.726 1.00 31.91 215 LYS C CA 1
ATOM 6786 C C . LYS C 1 215 ? 42.802 21.984 9.070 1.00 30.28 215 LYS C C 1
ATOM 6787 O O . LYS C 1 215 ? 42.174 21.409 8.177 1.00 30.59 215 LYS C O 1
ATOM 6789 N N . ARG C 1 216 ? 42.953 21.501 10.308 1.00 29.01 216 ARG C N 1
ATOM 6790 C CA . ARG C 1 216 ? 42.300 20.260 10.802 1.00 29.51 216 ARG C CA 1
ATOM 6791 C C . ARG C 1 216 ? 40.907 20.570 11.382 1.00 30.36 216 ARG C C 1
ATOM 6792 O O . ARG C 1 216 ? 40.163 19.605 11.632 1.00 32.45 216 ARG C O 1
ATOM 6800 N N . SER C 1 217 ? 40.557 21.850 11.578 1.00 29.79 217 SER C N 1
ATOM 6801 C CA . SER C 1 217 ? 39.331 22.293 12.298 1.00 29.32 217 SER C CA 1
ATOM 6802 C C . SER C 1 217 ? 38.176 22.527 11.320 1.00 29.18 217 SER C C 1
ATOM 6803 O O . SER C 1 217 ? 38.380 23.236 10.319 1.00 28.80 217 SER C O 1
ATOM 6806 N N . ILE C 1 218 ? 36.999 21.974 11.629 1.00 27.92 218 ILE C N 1
ATOM 6807 C CA . ILE C 1 218 ? 35.726 22.235 10.896 1.00 28.40 218 ILE C CA 1
ATOM 6808 C C . ILE C 1 218 ? 35.422 23.737 10.988 1.00 28.89 218 ILE C C 1
ATOM 6809 O O . ILE C 1 218 ? 35.104 24.357 9.956 1.00 27.77 218 ILE C O 1
ATOM 6814 N N . CYS C 1 219 ? 35.506 24.293 12.199 1.00 31.44 219 CYS C N 1
ATOM 6815 C CA . CYS C 1 219 ? 35.164 25.707 12.509 1.00 32.60 219 CYS C CA 1
ATOM 6816 C C . CYS C 1 219 ? 36.084 26.655 11.726 1.00 31.11 219 CYS C C 1
ATOM 6817 O O . CYS C 1 219 ? 35.576 27.663 11.207 1.00 30.17 219 CYS C O 1
ATOM 6820 N N . TYR C 1 220 ? 37.375 26.337 11.622 1.00 30.80 220 TYR C N 1
ATOM 6821 C CA . TYR C 1 220 ? 38.341 27.105 10.796 1.00 31.56 220 TYR C CA 1
ATOM 6822 C C . TYR C 1 220 ? 37.826 27.175 9.356 1.00 30.94 220 TYR C C 1
ATOM 6823 O O . TYR C 1 220 ? 37.722 28.284 8.817 1.00 32.95 220 TYR C O 1
ATOM 6832 N N . TRP C 1 221 ? 37.506 26.032 8.751 1.00 29.69 221 TRP C N 1
ATOM 6833 C CA . TRP C 1 221 ? 37.066 25.972 7.332 1.00 31.58 221 TRP C CA 1
ATOM 6834 C C . TRP C 1 221 ? 35.690 26.642 7.164 1.00 32.30 221 TRP C C 1
ATOM 6835 O O . TRP C 1 221 ? 35.472 27.287 6.125 1.00 33.87 221 TRP C O 1
ATOM 6846 N N . ALA C 1 222 ? 34.797 26.533 8.151 1.00 29.71 222 ALA C N 1
ATOM 6847 C CA . ALA C 1 222 ? 33.469 27.193 8.117 1.00 28.62 222 ALA C CA 1
ATOM 6848 C C . ALA C 1 222 ? 33.672 28.715 8.040 1.00 27.97 222 ALA C C 1
ATOM 6849 O O . ALA C 1 222 ? 33.014 29.366 7.203 1.00 26.11 222 ALA C O 1
ATOM 6851 N N . HIS C 1 223 ? 34.555 29.260 8.879 1.00 28.97 223 HIS C N 1
ATOM 6852 C CA . HIS C 1 223 ? 34.949 30.692 8.860 1.00 30.96 223 HIS C CA 1
ATOM 6853 C C . HIS C 1 223 ? 35.486 31.051 7.470 1.00 32.62 223 HIS C C 1
ATOM 6854 O O . HIS C 1 223 ? 34.968 31.999 6.851 1.00 33.79 223 HIS C O 1
ATOM 6861 N N . ARG C 1 224 ? 36.476 30.297 6.994 1.00 33.93 224 ARG C N 1
ATOM 6862 C CA . ARG C 1 224 ? 37.200 30.571 5.727 1.00 35.72 224 ARG C CA 1
ATOM 6863 C C . ARG C 1 224 ? 36.213 30.594 4.555 1.00 34.08 224 ARG C C 1
ATOM 6864 O O . ARG C 1 224 ? 36.354 31.475 3.699 1.00 32.70 224 ARG C O 1
ATOM 6872 N N . ASN C 1 225 ? 35.246 29.673 4.529 1.00 32.67 225 ASN C N 1
ATOM 6873 C CA . ASN C 1 225 ? 34.334 29.453 3.376 1.00 30.38 225 ASN C CA 1
ATOM 6874 C C . ASN C 1 225 ? 32.987 30.142 3.619 1.00 29.38 225 ASN C C 1
ATOM 6875 O O . ASN C 1 225 ? 32.076 29.942 2.808 1.00 28.59 225 ASN C O 1
ATOM 6880 N N . ARG C 1 226 ? 32.887 30.969 4.659 1.00 30.57 226 ARG C N 1
ATOM 6881 C CA . ARG C 1 226 ? 31.676 31.765 4.980 1.00 31.92 226 ARG C CA 1
ATOM 6882 C C . ARG C 1 226 ? 30.482 30.810 5.123 1.00 28.63 226 ARG C C 1
ATOM 6883 O O . ARG C 1 226 ? 29.382 31.107 4.588 1.00 26.10 226 ARG C O 1
ATOM 6891 N N . ILE C 1 227 ? 30.706 29.679 5.797 1.00 27.36 227 ILE C N 1
ATOM 6892 C CA . ILE C 1 227 ? 29.628 28.711 6.150 1.00 26.20 227 ILE C CA 1
ATOM 6893 C C . ILE C 1 227 ? 29.251 28.988 7.599 1.00 24.93 227 ILE C C 1
ATOM 6894 O O . ILE C 1 227 ? 30.036 28.714 8.505 1.00 23.42 227 ILE C O 1
ATOM 6899 N N . PRO C 1 228 ? 28.055 29.558 7.858 1.00 24.72 228 PRO C N 1
ATOM 6900 C CA . PRO C 1 228 ? 27.642 29.880 9.217 1.00 25.51 228 PRO C CA 1
ATOM 6901 C C . PRO C 1 228 ? 27.400 28.584 10.003 1.00 26.56 228 PRO C C 1
ATOM 6902 O O . PRO C 1 228 ? 26.922 27.621 9.420 1.00 23.93 228 PRO C O 1
ATOM 6906 N N . VAL C 1 229 ? 27.772 28.596 11.285 1.00 27.24 229 VAL C N 1
ATOM 6907 C CA . VAL C 1 229 ? 27.521 27.490 12.247 1.00 28.57 229 VAL C CA 1
ATOM 6908 C C . VAL C 1 229 ? 26.539 28.023 13.292 1.00 29.78 229 VAL C C 1
ATOM 6909 O O . VAL C 1 229 ? 26.929 28.909 14.065 1.00 31.45 229 VAL C O 1
ATOM 6913 N N . PHE C 1 230 ? 25.329 27.480 13.321 1.00 28.40 230 PHE C N 1
ATOM 6914 C CA . PHE C 1 230 ? 24.320 27.887 14.284 1.00 27.96 230 PHE C CA 1
ATOM 6915 C C . PHE C 1 230 ? 24.267 26.898 15.442 1.00 27.64 230 PHE C C 1
ATOM 6916 O O . PHE C 1 230 ? 24.317 25.695 15.235 1.00 26.15 230 PHE C O 1
ATOM 6924 N N . SER C 1 231 ? 24.240 27.423 16.661 1.00 28.61 231 SER C N 1
ATOM 6925 C CA . SER C 1 231 ? 24.160 26.609 17.869 1.00 29.00 231 SER C CA 1
ATOM 6926 C C . SER C 1 231 ? 23.397 27.362 18.959 1.00 29.16 231 SER C C 1
ATOM 6927 O O . SER C 1 231 ? 24.007 27.995 19.802 1.00 26.60 231 SER C O 1
ATOM 6930 N N . PRO C 1 232 ? 22.061 27.272 18.960 1.00 33.00 232 PRO C N 1
ATOM 6931 C CA . PRO C 1 232 ? 21.201 27.983 19.920 1.00 32.10 232 PRO C CA 1
ATOM 6932 C C . PRO C 1 232 ? 21.518 27.732 21.397 1.00 32.82 232 PRO C C 1
ATOM 6933 O O . PRO C 1 232 ? 21.390 28.639 22.203 1.00 36.79 232 PRO C O 1
ATOM 6937 N N . ALA C 1 233 ? 21.973 26.524 21.704 1.00 29.08 233 ALA C N 1
ATOM 6938 C CA . ALA C 1 233 ? 22.343 26.158 23.055 1.00 28.42 233 ALA C CA 1
ATOM 6939 C C . ALA C 1 233 ? 23.862 26.064 23.164 1.00 29.60 233 ALA C C 1
ATOM 6940 O O . ALA C 1 233 ? 24.395 25.056 23.608 1.00 27.35 233 ALA C O 1
ATOM 6942 N N . LEU C 1 234 ? 24.553 27.143 22.796 1.00 28.84 234 LEU C N 1
ATOM 6943 C CA . LEU C 1 234 ? 26.019 27.218 22.845 1.00 29.13 234 LEU C CA 1
ATOM 6944 C C . LEU C 1 234 ? 26.577 27.114 24.269 1.00 28.89 234 LEU C C 1
ATOM 6945 O O . LEU C 1 234 ? 27.673 26.623 24.471 1.00 30.29 234 LEU C O 1
ATOM 6950 N N . THR C 1 235 ? 25.778 27.533 25.240 1.00 28.05 235 THR C N 1
ATOM 6951 C CA . THR C 1 235 ? 26.163 27.511 26.643 1.00 28.62 235 THR C CA 1
ATOM 6952 C C . THR C 1 235 ? 26.156 26.125 27.285 1.00 31.09 235 THR C C 1
ATOM 6953 O O . THR C 1 235 ? 26.623 25.959 28.404 1.00 32.40 235 THR C O 1
ATOM 6957 N N . ASP C 1 236 ? 25.631 25.134 26.580 1.00 33.06 236 ASP C N 1
ATOM 6958 C CA . ASP C 1 236 ? 25.547 23.778 27.110 1.00 34.42 236 ASP C CA 1
ATOM 6959 C C . ASP C 1 236 ? 26.827 22.968 26.904 1.00 34.79 236 ASP C C 1
ATOM 6960 O O . ASP C 1 236 ? 26.855 22.054 26.090 1.00 33.70 236 ASP C O 1
ATOM 6965 N N . GLY C 1 237 ? 27.873 23.293 27.659 1.00 34.88 237 GLY C N 1
ATOM 6966 C CA . GLY C 1 237 ? 29.139 22.586 27.556 1.00 35.37 237 GLY C CA 1
ATOM 6967 C C . GLY C 1 237 ? 30.341 23.319 28.127 1.00 35.43 237 GLY C C 1
ATOM 6968 O O . GLY C 1 237 ? 30.199 24.222 28.940 1.00 38.51 237 GLY C O 1
ATOM 6969 N N . SER C 1 238 ? 31.530 22.908 27.701 1.00 34.55 238 SER C N 1
ATOM 6970 C CA . SER C 1 238 ? 32.789 23.509 28.135 1.00 34.58 238 SER C CA 1
ATOM 6971 C C . SER C 1 238 ? 32.843 24.990 27.784 1.00 32.71 238 SER C C 1
ATOM 6972 O O . SER C 1 238 ? 33.339 25.796 28.560 1.00 32.63 238 SER C O 1
ATOM 6975 N N . ILE C 1 239 ? 32.318 25.354 26.616 1.00 32.71 239 ILE C N 1
ATOM 6976 C CA . ILE C 1 239 ? 32.277 26.750 26.194 1.00 33.62 239 ILE C CA 1
ATOM 6977 C C . ILE C 1 239 ? 31.417 27.552 27.168 1.00 32.85 239 ILE C C 1
ATOM 6978 O O . ILE C 1 239 ? 31.742 28.684 27.499 1.00 31.59 239 ILE C O 1
ATOM 6983 N N . GLY C 1 240 ? 30.302 26.974 27.605 1.00 32.72 240 GLY C N 1
ATOM 6984 C CA . GLY C 1 240 ? 29.464 27.606 28.597 1.00 33.25 240 GLY C CA 1
ATOM 6985 C C . GLY C 1 240 ? 30.241 27.742 29.894 1.00 32.34 240 GLY C C 1
ATOM 6986 O O . GLY C 1 240 ? 30.250 28.799 30.502 1.00 33.92 240 GLY C O 1
ATOM 6987 N N . ASP C 1 241 ? 30.991 26.707 30.270 1.00 32.34 241 ASP C N 1
ATOM 6988 C CA . ASP C 1 241 ? 31.771 26.750 31.502 1.00 33.39 241 ASP C CA 1
ATOM 6989 C C . ASP C 1 241 ? 32.766 27.896 31.444 1.00 32.15 241 ASP C C 1
ATOM 6990 O O . ASP C 1 241 ? 32.913 28.633 32.407 1.00 31.90 241 ASP C O 1
ATOM 6995 N N . MET C 1 242 ? 33.438 28.050 30.308 1.00 30.67 242 MET C N 1
ATOM 6996 C CA . MET C 1 242 ? 34.382 29.133 30.126 1.00 31.76 242 MET C CA 1
ATOM 6997 C C . MET C 1 242 ? 33.643 30.459 30.174 1.00 31.86 242 MET C C 1
ATOM 6998 O O . MET C 1 242 ? 34.097 31.397 30.798 1.00 32.84 242 MET C O 1
ATOM 7003 N N . LEU C 1 243 ? 32.476 30.512 29.543 1.00 31.58 243 LEU C N 1
ATOM 7004 C CA . LEU C 1 243 ? 31.664 31.723 29.516 1.00 30.89 243 LEU C CA 1
ATOM 7005 C C . LEU C 1 243 ? 31.212 32.105 30.915 1.00 29.72 243 LEU C C 1
ATOM 7006 O O . LEU C 1 243 ? 31.131 33.282 31.234 1.00 29.47 243 LEU C O 1
ATOM 7011 N N . TYR C 1 244 ? 30.869 31.103 31.720 1.00 29.09 244 TYR C N 1
ATOM 7012 C CA . TYR C 1 244 ? 30.459 31.319 33.095 1.00 29.05 244 TYR C CA 1
ATOM 7013 C C . TYR C 1 244 ? 31.583 31.989 33.863 1.00 28.08 244 TYR C C 1
ATOM 7014 O O . TYR C 1 244 ? 31.424 33.115 34.245 1.00 27.58 244 TYR C O 1
ATOM 7023 N N . PHE C 1 245 ? 32.728 31.344 33.985 1.00 28.68 245 PHE C N 1
ATOM 7024 C CA . PHE C 1 245 ? 33.924 31.834 34.725 1.00 29.42 245 PHE C CA 1
ATOM 7025 C C . PHE C 1 245 ? 34.288 33.241 34.241 1.00 29.96 245 PHE C C 1
ATOM 7026 O O . PHE C 1 245 ? 34.589 34.117 35.067 1.00 31.50 245 PHE C O 1
ATOM 7034 N N . HIS C 1 246 ? 34.264 33.443 32.926 1.00 29.04 246 HIS C N 1
ATOM 7035 C CA . HIS C 1 246 ? 34.687 34.702 32.269 1.00 30.16 246 HIS C CA 1
ATOM 7036 C C . HIS C 1 246 ? 33.790 35.863 32.711 1.00 31.49 246 HIS C C 1
ATOM 7037 O O . HIS C 1 246 ? 34.304 36.990 32.764 1.00 29.73 246 HIS C O 1
ATOM 7044 N N . SER C 1 247 ? 32.512 35.615 33.008 1.00 33.45 247 SER C N 1
ATOM 7045 C CA . SER C 1 247 ? 31.534 36.684 33.343 1.00 33.14 247 SER C CA 1
ATOM 7046 C C . SER C 1 247 ? 31.905 37.340 34.685 1.00 33.45 247 SER C C 1
ATOM 7047 O O . SER C 1 247 ? 31.517 38.511 34.894 1.00 34.93 247 SER C O 1
ATOM 7050 N N . PHE C 1 248 ? 32.614 36.616 35.538 1.00 34.55 248 PHE C N 1
ATOM 7051 C CA . PHE C 1 248 ? 33.005 37.125 36.835 1.00 38.10 248 PHE C CA 1
ATOM 7052 C C . PHE C 1 248 ? 34.163 38.105 36.732 1.00 41.41 248 PHE C C 1
ATOM 7053 O O . PHE C 1 248 ? 34.365 38.923 37.622 1.00 42.95 248 PHE C O 1
ATOM 7061 N N . ARG C 1 249 ? 34.938 38.010 35.660 1.00 44.11 249 ARG C N 1
ATOM 7062 C CA . ARG C 1 249 ? 36.060 38.919 35.492 1.00 43.83 249 ARG C CA 1
ATOM 7063 C C . ARG C 1 249 ? 35.659 40.377 35.335 1.00 43.87 249 ARG C C 1
ATOM 7064 O O . ARG C 1 249 ? 36.152 41.227 36.064 1.00 45.21 249 ARG C O 1
ATOM 7072 N N . ASN C 1 250 ? 34.681 40.643 34.472 1.00 45.60 250 ASN C N 1
ATOM 7073 C CA . ASN C 1 250 ? 34.264 42.017 34.185 1.00 47.67 250 ASN C CA 1
ATOM 7074 C C . ASN C 1 250 ? 32.789 42.181 33.834 1.00 46.41 250 ASN C C 1
ATOM 7075 O O . ASN C 1 250 ? 32.360 43.264 33.450 1.00 45.26 250 ASN C O 1
ATOM 7080 N N . GLY C 1 251 ? 32.021 41.107 33.940 1.00 45.33 251 GLY C N 1
ATOM 7081 C CA . GLY C 1 251 ? 30.601 41.168 33.646 1.00 45.11 251 GLY C CA 1
ATOM 7082 C C . GLY C 1 251 ? 30.182 40.170 32.587 1.00 44.08 251 GLY C C 1
ATOM 7083 O O . GLY C 1 251 ? 29.060 39.683 32.589 1.00 47.83 251 GLY C O 1
ATOM 7084 N N . GLY C 1 252 ? 31.057 39.906 31.628 1.00 44.56 252 GLY C N 1
ATOM 7085 C CA . GLY C 1 252 ? 30.750 38.933 30.600 1.00 41.84 252 GLY C CA 1
ATOM 7086 C C . GLY C 1 252 ? 30.118 39.374 29.294 1.00 40.30 252 GLY C C 1
ATOM 7087 O O . GLY C 1 252 ? 29.818 40.540 29.070 1.00 39.43 252 GLY C O 1
ATOM 7088 N N . ILE C 1 253 ? 29.877 38.379 28.453 1.00 38.72 253 ILE C N 1
ATOM 7089 C CA . ILE C 1 253 ? 29.328 38.533 27.118 1.00 37.31 253 ILE C CA 1
ATOM 7090 C C . ILE C 1 253 ? 27.870 38.098 27.029 1.00 35.18 253 ILE C C 1
ATOM 7091 O O . ILE C 1 253 ? 27.450 37.177 27.718 1.00 34.63 253 ILE C O 1
ATOM 7096 N N . LYS C 1 254 ? 27.090 38.806 26.219 1.00 34.56 254 LYS C N 1
ATOM 7097 C CA . LYS C 1 254 ? 25.703 38.456 25.967 1.00 35.39 254 LYS C CA 1
ATOM 7098 C C . LYS C 1 254 ? 25.658 37.733 24.620 1.00 36.32 254 LYS C C 1
ATOM 7099 O O . LYS C 1 254 ? 26.285 38.165 23.659 1.00 35.31 254 LYS C O 1
ATOM 7105 N N . LEU C 1 255 ? 24.924 36.628 24.563 1.00 33.41 255 LEU C N 1
ATOM 7106 C CA . LEU C 1 255 ? 24.796 35.823 23.364 1.00 32.96 255 LEU C CA 1
ATOM 7107 C C . LEU C 1 255 ? 23.299 35.788 23.007 1.00 33.82 255 LEU C C 1
ATOM 7108 O O . LEU C 1 255 ? 22.532 35.081 23.646 1.00 34.69 255 LEU C O 1
ATOM 7113 N N . ASP C 1 256 ? 22.896 36.554 22.001 1.00 33.29 256 ASP C N 1
ATOM 7114 C CA . ASP C 1 256 ? 21.494 36.646 21.526 1.00 32.57 256 ASP C CA 1
ATOM 7115 C C . ASP C 1 256 ? 21.202 35.493 20.554 1.00 33.95 256 ASP C C 1
ATOM 7116 O O . ASP C 1 256 ? 21.906 35.383 19.532 1.00 37.48 256 ASP C O 1
ATOM 7121 N N . ILE C 1 257 ? 20.163 34.704 20.843 1.00 30.37 257 ILE C N 1
ATOM 7122 C CA . ILE C 1 257 ? 19.744 33.541 20.013 1.00 29.18 257 ILE C CA 1
ATOM 7123 C C . ILE C 1 257 ? 18.683 33.981 18.988 1.00 29.04 257 ILE C C 1
ATOM 7124 O O . ILE C 1 257 ? 18.473 33.240 18.015 1.00 31.68 257 ILE C O 1
ATOM 7129 N N . VAL C 1 258 ? 18.047 35.142 19.173 1.00 28.60 258 VAL C N 1
ATOM 7130 C CA . VAL C 1 258 ? 16.921 35.584 18.300 1.00 28.72 258 VAL C CA 1
ATOM 7131 C C . VAL C 1 258 ? 17.480 36.039 16.950 1.00 29.40 258 VAL C C 1
ATOM 7132 O O . VAL C 1 258 ? 16.920 35.643 15.928 1.00 29.83 258 VAL C O 1
ATOM 7136 N N . GLU C 1 259 ? 18.541 36.848 16.938 1.00 31.16 259 GLU C N 1
ATOM 7137 C CA . GLU C 1 259 ? 19.191 37.292 15.677 1.00 30.59 259 GLU C CA 1
ATOM 7138 C C . GLU C 1 259 ? 19.613 36.057 14.865 1.00 30.64 259 GLU C C 1
ATOM 7139 O O . GLU C 1 259 ? 19.385 36.056 13.646 1.00 30.42 259 GLU C O 1
ATOM 7145 N N . ASP C 1 260 ? 20.196 35.047 15.512 1.00 30.07 260 ASP C N 1
ATOM 7146 C CA . ASP C 1 260 ? 20.688 33.815 14.834 1.00 30.84 260 ASP C CA 1
ATOM 7147 C C . ASP C 1 260 ? 19.502 33.047 14.252 1.00 31.30 260 ASP C C 1
ATOM 7148 O O . ASP C 1 260 ? 19.664 32.452 13.168 1.00 32.32 260 ASP C O 1
ATOM 7153 N N . LEU C 1 261 ? 18.346 33.084 14.917 1.00 31.14 261 LEU C N 1
ATOM 7154 C CA . LEU C 1 261 ? 17.104 32.486 14.370 1.00 31.80 261 LEU C CA 1
ATOM 7155 C C . LEU C 1 261 ? 16.715 33.213 13.072 1.00 31.57 261 LEU C C 1
ATOM 7156 O O . LEU C 1 261 ? 16.362 32.525 12.096 1.00 31.71 261 LEU C O 1
ATOM 7161 N N . ARG C 1 262 ? 16.792 34.535 13.046 1.00 31.95 262 ARG C N 1
ATOM 7162 C CA . ARG C 1 262 ? 16.458 35.282 11.845 1.00 33.79 262 ARG C CA 1
ATOM 7163 C C . ARG C 1 262 ? 17.369 34.888 10.685 1.00 30.28 262 ARG C C 1
ATOM 7164 O O . ARG C 1 262 ? 16.916 34.711 9.564 1.00 28.80 262 ARG C O 1
ATOM 7169 N N . HIS C 1 263 ? 18.655 34.745 10.976 1.00 29.42 263 HIS C N 1
ATOM 7170 C CA . HIS C 1 263 ? 19.682 34.396 9.959 1.00 30.78 263 HIS C CA 1
ATOM 7171 C C . HIS C 1 263 ? 19.362 33.032 9.329 1.00 30.36 263 HIS C C 1
ATOM 7172 O O . HIS C 1 263 ? 19.324 32.970 8.090 1.00 30.83 263 HIS C O 1
ATOM 7179 N N . ILE C 1 264 ? 19.130 31.985 10.124 1.00 28.74 264 ILE C N 1
ATOM 7180 C CA . ILE C 1 264 ? 18.923 30.616 9.565 1.00 30.22 264 ILE C CA 1
ATOM 7181 C C . ILE C 1 264 ? 17.563 30.553 8.852 1.00 29.11 264 ILE C C 1
ATOM 7182 O O . ILE C 1 264 ? 17.506 29.948 7.772 1.00 28.50 264 ILE C O 1
ATOM 7187 N N . ASN C 1 265 ? 16.512 31.153 9.411 1.00 28.66 265 ASN C N 1
ATOM 7188 C CA . ASN C 1 265 ? 15.149 31.118 8.815 1.00 29.56 265 ASN C CA 1
ATOM 7189 C C . ASN C 1 265 ? 15.165 31.846 7.469 1.00 30.60 265 ASN C C 1
ATOM 7190 O O . ASN C 1 265 ? 14.597 31.320 6.500 1.00 33.56 265 ASN C O 1
ATOM 7195 N N . THR C 1 266 ? 15.803 33.009 7.400 1.00 32.78 266 THR C N 1
ATOM 7196 C CA . THR C 1 266 ? 15.859 33.838 6.165 1.00 33.94 266 THR C CA 1
ATOM 7197 C C . THR C 1 266 ? 16.677 33.092 5.102 1.00 32.82 266 THR C C 1
ATOM 7198 O O . THR C 1 266 ? 16.288 33.120 3.924 1.00 31.86 266 THR C O 1
ATOM 7202 N N . MET C 1 267 ? 17.758 32.423 5.503 1.00 33.61 267 MET C N 1
ATOM 7203 C CA . MET C 1 267 ? 18.608 31.624 4.584 1.00 33.75 267 MET C CA 1
ATOM 7204 C C . MET C 1 267 ? 17.740 30.563 3.901 1.00 35.39 267 MET C C 1
ATOM 7205 O O . MET C 1 267 ? 17.885 30.373 2.686 1.00 38.20 267 MET C O 1
ATOM 7210 N N . ALA C 1 268 ? 16.853 29.906 4.654 1.00 35.41 268 ALA C N 1
ATOM 7211 C CA . ALA C 1 268 ? 15.900 28.904 4.129 1.00 34.42 268 ALA C CA 1
ATOM 7212 C C . ALA C 1 268 ? 14.891 29.594 3.205 1.00 33.66 268 ALA C C 1
ATOM 7213 O O . ALA C 1 268 ? 14.740 29.133 2.065 1.00 34.18 268 ALA C O 1
ATOM 7215 N N . VAL C 1 269 ? 14.238 30.664 3.663 1.00 34.54 269 VAL C N 1
ATOM 7216 C CA . VAL C 1 269 ? 13.166 31.373 2.896 1.00 35.64 269 VAL C CA 1
ATOM 7217 C C . VAL C 1 269 ? 13.722 31.842 1.541 1.00 33.87 269 VAL C C 1
ATOM 7218 O O . VAL C 1 269 ? 12.982 31.772 0.554 1.00 31.21 269 VAL C O 1
ATOM 7222 N N . ARG C 1 270 ? 14.979 32.288 1.495 1.00 34.82 270 ARG C N 1
ATOM 7223 C CA . ARG C 1 270 ? 15.588 32.891 0.284 1.00 37.36 270 ARG C CA 1
ATOM 7224 C C . ARG C 1 270 ? 16.295 31.834 -0.569 1.00 37.22 270 ARG C C 1
ATOM 7225 O O . ARG C 1 270 ? 16.920 32.238 -1.541 1.00 37.23 270 ARG C O 1
ATOM 7233 N N . SER C 1 271 ? 16.200 30.544 -0.244 1.00 36.45 271 SER C N 1
ATOM 7234 C CA . SER C 1 271 ? 16.907 29.466 -0.991 1.00 35.25 271 SER C CA 1
ATOM 7235 C C . SER C 1 271 ? 16.097 29.083 -2.236 1.00 33.79 271 SER C C 1
ATOM 7236 O O . SER C 1 271 ? 14.855 29.125 -2.176 1.00 33.64 271 SER C O 1
ATOM 7239 N N . ASN C 1 272 ? 16.788 28.749 -3.323 1.00 31.25 272 ASN C N 1
ATOM 7240 C CA . ASN C 1 272 ? 16.178 28.244 -4.581 1.00 32.54 272 ASN C CA 1
ATOM 7241 C C . ASN C 1 272 ? 15.651 26.824 -4.340 1.00 33.11 272 ASN C C 1
ATOM 7242 O O . ASN C 1 272 ? 14.475 26.541 -4.658 1.00 33.80 272 ASN C O 1
ATOM 7247 N N . ARG C 1 273 ? 16.516 25.958 -3.816 1.00 34.57 273 ARG C N 1
ATOM 7248 C CA . ARG C 1 273 ? 16.167 24.607 -3.294 1.00 34.80 273 ARG C CA 1
ATOM 7249 C C . ARG C 1 273 ? 16.939 24.400 -1.988 1.00 32.61 273 ARG C C 1
ATOM 7250 O O . ARG C 1 273 ? 17.951 25.116 -1.772 1.00 30.11 273 ARG C O 1
ATOM 7258 N N . THR C 1 274 ? 16.483 23.467 -1.144 1.00 30.39 274 THR C N 1
ATOM 7259 C CA . THR C 1 274 ? 17.203 23.069 0.092 1.00 28.27 274 THR C CA 1
ATOM 7260 C C . THR C 1 274 ? 17.266 21.547 0.196 1.00 28.86 274 THR C C 1
ATOM 7261 O O . THR C 1 274 ? 16.275 20.866 -0.148 1.00 27.79 274 THR C O 1
ATOM 7265 N N . GLY C 1 275 ? 18.425 21.057 0.628 1.00 29.50 275 GLY C N 1
ATOM 7266 C CA . GLY C 1 275 ? 18.634 19.676 1.083 1.00 30.00 275 GLY C CA 1
ATOM 7267 C C . GLY C 1 275 ? 19.063 19.685 2.534 1.00 29.39 275 GLY C C 1
ATOM 7268 O O . GLY C 1 275 ? 19.798 20.614 2.909 1.00 30.19 275 GLY C O 1
ATOM 7269 N N . VAL C 1 276 ? 18.608 18.711 3.322 1.00 28.41 276 VAL C N 1
ATOM 7270 C CA . VAL C 1 276 ? 19.039 18.537 4.738 1.00 27.47 276 VAL C CA 1
ATOM 7271 C C . VAL C 1 276 ? 19.738 17.184 4.864 1.00 27.06 276 VAL C C 1
ATOM 7272 O O . VAL C 1 276 ? 19.220 16.190 4.331 1.00 25.78 276 VAL C O 1
ATOM 7276 N N . ILE C 1 277 ? 20.914 17.194 5.492 1.00 27.35 277 ILE C N 1
ATOM 7277 C CA . ILE C 1 277 ? 21.704 15.993 5.877 1.00 26.48 277 ILE C CA 1
ATOM 7278 C C . ILE C 1 277 ? 21.885 16.059 7.392 1.00 25.77 277 ILE C C 1
ATOM 7279 O O . ILE C 1 277 ? 22.676 16.894 7.855 1.00 25.13 277 ILE C O 1
ATOM 7284 N N . LEU C 1 278 ? 21.151 15.219 8.123 1.00 26.22 278 LEU C N 1
ATOM 7285 C CA . LEU C 1 278 ? 21.071 15.254 9.602 1.00 26.34 278 LEU C CA 1
ATOM 7286 C C . LEU C 1 278 ? 21.667 13.963 10.162 1.00 26.34 278 LEU C C 1
ATOM 7287 O O . LEU C 1 278 ? 21.071 12.897 9.965 1.00 29.09 278 LEU C O 1
ATOM 7292 N N . LEU C 1 279 ? 22.818 14.071 10.824 1.00 25.97 279 LEU C N 1
ATOM 7293 C CA . LEU C 1 279 ? 23.498 12.959 11.537 1.00 25.22 279 LEU C CA 1
ATOM 7294 C C . LEU C 1 279 ? 23.162 13.078 13.028 1.00 23.83 279 LEU C C 1
ATOM 7295 O O . LEU C 1 279 ? 23.693 13.978 13.680 1.00 24.33 279 LEU C O 1
ATOM 7300 N N . GLY C 1 280 ? 22.224 12.287 13.522 1.00 24.12 280 GLY C N 1
ATOM 7301 C CA . GLY C 1 280 ? 21.838 12.386 14.901 1.00 24.09 280 GLY C CA 1
ATOM 7302 C C . GLY C 1 280 ? 20.489 13.060 15.039 1.00 24.17 280 GLY C C 1
ATOM 7303 O O . GLY C 1 280 ? 19.803 13.315 14.060 1.00 25.21 280 GLY C O 1
ATOM 7304 N N . GLY C 1 281 ? 20.136 13.374 16.273 1.00 24.87 281 GLY C N 1
ATOM 7305 C CA . GLY C 1 281 ? 18.869 13.990 16.611 1.00 26.92 281 GLY C CA 1
ATOM 7306 C C . GLY C 1 281 ? 19.104 15.145 17.556 1.00 29.30 281 GLY C C 1
ATOM 7307 O O . GLY C 1 281 ? 20.223 15.615 17.687 1.00 34.87 281 GLY C O 1
ATOM 7308 N N . GLY C 1 282 ? 18.052 15.618 18.205 1.00 30.67 282 GLY C N 1
ATOM 7309 C CA . GLY C 1 282 ? 18.192 16.719 19.132 1.00 29.21 282 GLY C CA 1
ATOM 7310 C C . GLY C 1 282 ? 17.855 18.067 18.534 1.00 29.75 282 GLY C C 1
ATOM 7311 O O . GLY C 1 282 ? 17.114 18.159 17.565 1.00 28.97 282 GLY C O 1
ATOM 7312 N N . VAL C 1 283 ? 18.441 19.112 19.102 1.00 31.13 283 VAL C N 1
ATOM 7313 C CA . VAL C 1 283 ? 18.187 20.478 18.670 1.00 33.44 283 VAL C CA 1
ATOM 7314 C C . VAL C 1 283 ? 18.589 20.725 17.221 1.00 32.45 283 VAL C C 1
ATOM 7315 O O . VAL C 1 283 ? 17.888 21.408 16.483 1.00 33.12 283 VAL C O 1
ATOM 7319 N N . MET C 1 284 ? 19.717 20.159 16.823 1.00 32.18 284 MET C N 1
ATOM 7320 C CA . MET C 1 284 ? 20.224 20.303 15.470 1.00 33.68 284 MET C CA 1
ATOM 7321 C C . MET C 1 284 ? 19.189 19.901 14.423 1.00 31.98 284 MET C C 1
ATOM 7322 O O . MET C 1 284 ? 18.961 20.621 13.457 1.00 30.08 284 MET C O 1
ATOM 7327 N N . LYS C 1 285 ? 18.557 18.754 14.639 1.00 30.98 285 LYS C N 1
ATOM 7328 C CA . LYS C 1 285 ? 17.554 18.188 13.696 1.00 31.63 285 LYS C CA 1
ATOM 7329 C C . LYS C 1 285 ? 16.308 19.085 13.687 1.00 29.02 285 LYS C C 1
ATOM 7330 O O . LYS C 1 285 ? 15.849 19.470 12.603 1.00 28.05 285 LYS C O 1
ATOM 7336 N N . HIS C 1 286 ? 15.775 19.425 14.846 1.00 28.69 286 HIS C N 1
ATOM 7337 C CA . HIS C 1 286 ? 14.584 20.245 14.872 1.00 31.32 286 HIS C CA 1
ATOM 7338 C C . HIS C 1 286 ? 14.813 21.647 14.329 1.00 29.15 286 HIS C C 1
ATOM 7339 O O . HIS C 1 286 ? 13.979 22.152 13.632 1.00 27.44 286 HIS C O 1
ATOM 7346 N N . HIS C 1 287 ? 15.971 22.229 14.602 1.00 29.33 287 HIS C N 1
ATOM 7347 C CA . HIS C 1 287 ? 16.308 23.621 14.193 1.00 29.83 287 HIS C CA 1
ATOM 7348 C C . HIS C 1 287 ? 16.387 23.724 12.663 1.00 28.09 287 HIS C C 1
ATOM 7349 O O . HIS C 1 287 ? 15.817 24.680 12.108 1.00 28.49 287 HIS C O 1
ATOM 7356 N N . ILE C 1 288 ? 17.059 22.777 12.003 1.00 26.66 288 ILE C N 1
ATOM 7357 C CA . ILE C 1 288 ? 17.187 22.743 10.519 1.00 25.91 288 ILE C CA 1
ATOM 7358 C C . ILE C 1 288 ? 15.800 22.496 9.918 1.00 26.13 288 ILE C C 1
ATOM 7359 O O . ILE C 1 288 ? 15.442 23.208 8.952 1.00 26.64 288 ILE C O 1
ATOM 7364 N N . ASN C 1 289 ? 15.055 21.525 10.460 1.00 25.87 289 ASN C N 1
ATOM 7365 C CA . ASN C 1 289 ? 13.701 21.179 9.961 1.00 26.68 289 ASN C CA 1
ATOM 7366 C C . ASN C 1 289 ? 12.794 22.408 10.121 1.00 27.60 289 ASN C C 1
ATOM 7367 O O . ASN C 1 289 ? 12.005 22.698 9.204 1.00 25.33 289 ASN C O 1
ATOM 7372 N N . ASN C 1 290 ? 12.913 23.122 11.239 1.00 30.60 290 ASN C N 1
ATOM 7373 C CA . ASN C 1 290 ? 12.042 24.283 11.560 1.00 33.17 290 ASN C CA 1
ATOM 7374 C C . ASN C 1 290 ? 12.351 25.438 10.601 1.00 31.55 290 ASN C C 1
ATOM 7375 O O . ASN C 1 290 ? 11.399 26.088 10.146 1.00 30.53 290 ASN C O 1
ATOM 7380 N N . ALA C 1 291 ? 13.625 25.676 10.281 1.00 31.49 291 ALA C N 1
ATOM 7381 C CA . ALA C 1 291 ? 14.037 26.715 9.310 1.00 31.89 291 ALA C CA 1
ATOM 7382 C C . ALA C 1 291 ? 13.383 26.418 7.955 1.00 34.07 291 ALA C C 1
ATOM 7383 O O . ALA C 1 291 ? 12.911 27.369 7.306 1.00 36.80 291 ALA C O 1
ATOM 7385 N N . ASN C 1 292 ? 13.332 25.144 7.555 1.00 33.39 292 ASN C N 1
ATOM 7386 C CA . ASN C 1 292 ? 12.799 24.718 6.233 1.00 33.10 292 ASN C CA 1
ATOM 7387 C C . ASN C 1 292 ? 11.260 24.781 6.230 1.00 34.97 292 ASN C C 1
ATOM 7388 O O . ASN C 1 292 ? 10.690 24.881 5.130 1.00 34.11 292 ASN C O 1
ATOM 7393 N N . LEU C 1 293 ? 10.598 24.762 7.395 1.00 35.53 293 LEU C N 1
ATOM 7394 C CA . LEU C 1 293 ? 9.129 24.983 7.476 1.00 37.18 293 LEU C CA 1
ATOM 7395 C C . LEU C 1 293 ? 8.804 26.354 6.874 1.00 37.37 293 LEU C C 1
ATOM 7396 O O . LEU C 1 293 ? 7.766 26.467 6.201 1.00 39.27 293 LEU C O 1
ATOM 7401 N N . MET C 1 294 ? 9.674 27.345 7.083 1.00 40.01 294 MET C N 1
ATOM 7402 C CA . MET C 1 294 ? 9.465 28.751 6.645 1.00 41.86 294 MET C CA 1
ATOM 7403 C C . MET C 1 294 ? 9.265 28.814 5.125 1.00 40.62 294 MET C C 1
ATOM 7404 O O . MET C 1 294 ? 8.556 29.737 4.676 1.00 43.18 294 MET C O 1
ATOM 7409 N N . ARG C 1 295 ? 9.865 27.889 4.365 1.00 37.99 295 ARG C N 1
ATOM 7410 C CA . ARG C 1 295 ? 9.744 27.822 2.883 1.00 38.15 295 ARG C CA 1
ATOM 7411 C C . ARG C 1 295 ? 8.792 26.678 2.490 1.00 38.41 295 ARG C C 1
ATOM 7412 O O . ARG C 1 295 ? 8.778 26.292 1.304 1.00 37.90 295 ARG C O 1
ATOM 7420 N N . ASN C 1 296 ? 8.027 26.146 3.444 1.00 39.08 296 ASN C N 1
ATOM 7421 C CA . ASN C 1 296 ? 7.064 25.033 3.223 1.00 40.09 296 ASN C CA 1
ATOM 7422 C C . ASN C 1 296 ? 7.812 23.740 2.865 1.00 36.80 296 ASN C C 1
ATOM 7423 O O . ASN C 1 296 ? 7.272 22.946 2.081 1.00 37.36 296 ASN C O 1
ATOM 7428 N N . GLY C 1 297 ? 9.008 23.530 3.429 1.00 34.64 297 GLY C N 1
ATOM 7429 C CA . GLY C 1 297 ? 9.696 22.222 3.460 1.00 32.42 297 GLY C CA 1
ATOM 7430 C C . GLY C 1 297 ? 10.953 22.165 2.608 1.00 32.41 297 GLY C C 1
ATOM 7431 O O . GLY C 1 297 ? 11.083 22.974 1.669 1.00 35.60 297 GLY C O 1
ATOM 7432 N N . SER C 1 298 ? 11.840 21.217 2.918 1.00 32.43 298 SER C N 1
ATOM 7433 C CA . SER C 1 298 ? 13.077 20.905 2.158 1.00 33.67 298 SER C CA 1
ATOM 7434 C C . SER C 1 298 ? 12.730 20.015 0.957 1.00 33.10 298 SER C C 1
ATOM 7435 O O . SER C 1 298 ? 11.725 19.291 1.018 1.00 32.29 298 SER C O 1
ATOM 7438 N N . ASP C 1 299 ? 13.532 20.093 -0.104 1.00 33.86 299 ASP C N 1
ATOM 7439 C CA . ASP C 1 299 ? 13.300 19.396 -1.397 1.00 34.83 299 ASP C CA 1
ATOM 7440 C C . ASP C 1 299 ? 13.957 18.015 -1.352 1.00 35.57 299 ASP C C 1
ATOM 7441 O O . ASP C 1 299 ? 13.488 17.119 -2.070 1.00 34.91 299 ASP C O 1
ATOM 7446 N N . TYR C 1 300 ? 15.016 17.872 -0.550 1.00 36.88 300 TYR C N 1
ATOM 7447 C CA . TYR C 1 300 ? 15.808 16.631 -0.353 1.00 35.88 300 TYR C CA 1
ATOM 7448 C C . TYR C 1 300 ? 16.150 16.505 1.137 1.00 33.87 300 TYR C C 1
ATOM 7449 O O . TYR C 1 300 ? 16.411 17.526 1.801 1.00 32.73 300 TYR C O 1
ATOM 7458 N N . ALA C 1 301 ? 16.120 15.278 1.661 1.00 33.72 301 ALA C N 1
ATOM 7459 C CA . ALA C 1 301 ? 16.324 14.983 3.097 1.00 32.84 301 ALA C CA 1
ATOM 7460 C C . ALA C 1 301 ? 16.916 13.585 3.272 1.00 31.08 301 ALA C C 1
ATOM 7461 O O . ALA C 1 301 ? 16.298 12.614 2.818 1.00 28.49 301 ALA C O 1
ATOM 7463 N N . VAL C 1 302 ? 18.076 13.516 3.924 1.00 31.11 302 VAL C N 1
ATOM 7464 C CA . VAL C 1 302 ? 18.694 12.266 4.442 1.00 31.29 302 VAL C CA 1
ATOM 7465 C C . VAL C 1 302 ? 18.871 12.392 5.960 1.00 32.15 302 VAL C C 1
ATOM 7466 O O . VAL C 1 302 ? 19.505 13.358 6.399 1.00 32.43 302 VAL C O 1
ATOM 7470 N N . TYR C 1 303 ? 18.313 11.444 6.714 1.00 31.46 303 TYR C N 1
ATOM 7471 C CA . TYR C 1 303 ? 18.555 11.234 8.163 1.00 30.93 303 TYR C CA 1
ATOM 7472 C C . TYR C 1 303 ? 19.489 10.030 8.332 1.00 29.12 303 TYR C C 1
ATOM 7473 O O . TYR C 1 303 ? 19.282 8.998 7.665 1.00 27.26 303 TYR C O 1
ATOM 7482 N N . VAL C 1 304 ? 20.404 10.112 9.287 1.00 27.64 304 VAL C N 1
ATOM 7483 C CA . VAL C 1 304 ? 21.263 9.002 9.635 1.00 28.23 304 VAL C CA 1
ATOM 7484 C C . VAL C 1 304 ? 21.255 9.005 11.155 1.00 28.91 304 VAL C C 1
ATOM 7485 O O . VAL C 1 304 ? 22.099 9.628 11.781 1.00 28.97 304 VAL C O 1
ATOM 7489 N N . ASN C 1 305 ? 20.263 8.356 11.752 1.00 29.46 305 ASN C N 1
ATOM 7490 C CA . ASN C 1 305 ? 20.180 8.315 13.205 1.00 29.99 305 ASN C CA 1
ATOM 7491 C C . ASN C 1 305 ? 19.704 6.973 13.768 1.00 28.06 305 ASN C C 1
ATOM 7492 O O . ASN C 1 305 ? 19.128 6.162 13.059 1.00 26.27 305 ASN C O 1
ATOM 7497 N N . THR C 1 306 ? 20.006 6.735 15.039 1.00 28.95 306 THR C N 1
ATOM 7498 C CA . THR C 1 306 ? 19.630 5.502 15.721 1.00 29.02 306 THR C CA 1
ATOM 7499 C C . THR C 1 306 ? 18.322 5.596 16.504 1.00 31.33 306 THR C C 1
ATOM 7500 O O . THR C 1 306 ? 17.923 4.640 17.151 1.00 35.85 306 THR C O 1
ATOM 7504 N N . GLY C 1 307 ? 17.662 6.744 16.456 1.00 32.42 307 GLY C N 1
ATOM 7505 C CA . GLY C 1 307 ? 16.433 6.936 17.201 1.00 34.91 307 GLY C CA 1
ATOM 7506 C C . GLY C 1 307 ? 15.250 6.053 16.808 1.00 35.92 307 GLY C C 1
ATOM 7507 O O . GLY C 1 307 ? 15.148 5.625 15.666 1.00 35.83 307 GLY C O 1
ATOM 7508 N N . GLN C 1 308 ? 14.354 5.787 17.759 1.00 37.67 308 GLN C N 1
ATOM 7509 C CA . GLN C 1 308 ? 13.144 4.967 17.508 1.00 39.12 308 GLN C CA 1
ATOM 7510 C C . GLN C 1 308 ? 11.891 5.815 17.758 1.00 37.15 308 GLN C C 1
ATOM 7511 O O . GLN C 1 308 ? 11.915 6.693 18.640 1.00 34.09 308 GLN C O 1
ATOM 7517 N N . GLU C 1 309 ? 10.833 5.504 17.008 1.00 37.86 309 GLU C N 1
ATOM 7518 C CA . GLU C 1 309 ? 9.549 6.245 16.895 1.00 39.01 309 GLU C CA 1
ATOM 7519 C C . GLU C 1 309 ? 8.692 6.092 18.164 1.00 36.26 309 GLU C C 1
ATOM 7520 O O . GLU C 1 309 ? 8.044 7.078 18.549 1.00 36.78 309 GLU C O 1
ATOM 7526 N N . PHE C 1 310 ? 8.707 4.916 18.798 1.00 33.47 310 PHE C N 1
ATOM 7527 C CA . PHE C 1 310 ? 7.714 4.451 19.804 1.00 34.58 310 PHE C CA 1
ATOM 7528 C C . PHE C 1 310 ? 7.562 5.419 20.995 1.00 35.49 310 PHE C C 1
ATOM 7529 O O . PHE C 1 310 ? 6.438 5.478 21.546 1.00 34.32 310 PHE C O 1
ATOM 7537 N N . ASP C 1 311 ? 8.617 6.119 21.405 1.00 35.12 311 ASP C N 1
ATOM 7538 C CA . ASP C 1 311 ? 8.536 7.032 22.539 1.00 36.71 311 ASP C CA 1
ATOM 7539 C C . ASP C 1 311 ? 7.989 8.414 22.177 1.00 35.03 311 ASP C C 1
ATOM 7540 O O . ASP C 1 311 ? 7.845 9.267 23.044 1.00 31.89 311 ASP C O 1
ATOM 7545 N N . GLY C 1 312 ? 7.709 8.639 20.895 1.00 33.48 312 GLY C N 1
ATOM 7546 C CA . GLY C 1 312 ? 7.167 9.904 20.441 1.00 37.31 312 GLY C CA 1
ATOM 7547 C C . GLY C 1 312 ? 8.139 11.068 20.388 1.00 36.78 312 GLY C C 1
ATOM 7548 O O . GLY C 1 312 ? 7.722 12.214 20.278 1.00 35.17 312 GLY C O 1
ATOM 7549 N N . SER C 1 313 ? 9.423 10.772 20.468 1.00 35.52 313 SER C N 1
ATOM 7550 C CA . SER C 1 313 ? 10.419 11.806 20.480 1.00 35.26 313 SER C CA 1
ATOM 7551 C C . SER C 1 313 ? 10.617 12.345 19.082 1.00 36.79 313 SER C C 1
ATOM 7552 O O . SER C 1 313 ? 10.457 11.619 18.108 1.00 35.14 313 SER C O 1
ATOM 7555 N N . ASP C 1 314 ? 10.972 13.626 18.973 1.00 40.00 314 ASP C N 1
ATOM 7556 C CA . ASP C 1 314 ? 11.275 14.233 17.679 1.00 44.83 314 ASP C CA 1
ATOM 7557 C C . ASP C 1 314 ? 12.521 13.563 17.115 1.00 39.78 314 ASP C C 1
ATOM 7558 O O . ASP C 1 314 ? 12.618 13.298 15.923 1.00 35.93 314 ASP C O 1
ATOM 7563 N N . SER C 1 315 ? 13.436 13.224 18.016 1.00 39.29 315 SER C N 1
ATOM 7564 C CA . SER C 1 315 ? 14.692 12.555 17.689 1.00 40.65 315 SER C CA 1
ATOM 7565 C C . SER C 1 315 ? 14.505 11.261 16.903 1.00 39.68 315 SER C C 1
ATOM 7566 O O . SER C 1 315 ? 15.147 11.045 15.882 1.00 40.04 315 SER C O 1
ATOM 7569 N N . GLY C 1 316 ? 13.624 10.403 17.398 1.00 38.90 316 GLY C N 1
ATOM 7570 C CA . GLY C 1 316 ? 13.360 9.117 16.784 1.00 40.70 316 GLY C CA 1
ATOM 7571 C C . GLY C 1 316 ? 12.292 9.099 15.714 1.00 39.20 316 GLY C C 1
ATOM 7572 O O . GLY C 1 316 ? 12.016 8.062 15.123 1.00 38.04 316 GLY C O 1
ATOM 7573 N N . ALA C 1 317 ? 11.677 10.243 15.468 1.00 39.16 317 ALA C N 1
ATOM 7574 C CA . ALA C 1 317 ? 10.632 10.316 14.464 1.00 40.66 317 ALA C CA 1
ATOM 7575 C C . ALA C 1 317 ? 11.133 10.055 13.048 1.00 41.09 317 ALA C C 1
ATOM 7576 O O . ALA C 1 317 ? 12.252 10.409 12.692 1.00 37.44 317 ALA C O 1
ATOM 7578 N N . ARG C 1 318 ? 10.267 9.451 12.236 1.00 45.54 318 ARG C N 1
ATOM 7579 C CA . ARG C 1 318 ? 10.544 9.157 10.804 1.00 46.50 318 ARG C CA 1
ATOM 7580 C C . ARG C 1 318 ? 10.475 10.464 10.020 1.00 45.57 318 ARG C C 1
ATOM 7581 O O . ARG C 1 318 ? 9.839 11.421 10.460 1.00 43.58 318 ARG C O 1
ATOM 7589 N N . PRO C 1 319 ? 11.133 10.557 8.843 1.00 44.28 319 PRO C N 1
ATOM 7590 C CA . PRO C 1 319 ? 10.996 11.732 7.980 1.00 43.97 319 PRO C CA 1
ATOM 7591 C C . PRO C 1 319 ? 9.542 12.105 7.637 1.00 42.67 319 PRO C C 1
ATOM 7592 O O . PRO C 1 319 ? 9.271 13.283 7.486 1.00 40.23 319 PRO C O 1
ATOM 7596 N N . ASP C 1 320 ? 8.645 11.116 7.530 1.00 41.38 320 ASP C N 1
ATOM 7597 C CA . ASP C 1 320 ? 7.224 11.336 7.152 1.00 42.47 320 ASP C CA 1
ATOM 7598 C C . ASP C 1 320 ? 6.497 12.115 8.258 1.00 41.77 320 ASP C C 1
ATOM 7599 O O . ASP C 1 320 ? 5.500 12.786 7.928 1.00 44.40 320 ASP C O 1
ATOM 7604 N N . GLU C 1 321 ? 6.956 12.046 9.514 1.00 39.84 321 GLU C N 1
ATOM 7605 C CA . GLU C 1 321 ? 6.423 12.918 10.596 1.00 39.61 321 GLU C CA 1
ATOM 7606 C C . GLU C 1 321 ? 6.670 14.379 10.207 1.00 38.69 321 GLU C C 1
ATOM 7607 O O . GLU C 1 321 ? 5.726 15.183 10.320 1.00 41.19 321 GLU C O 1
ATOM 7613 N N . ALA C 1 322 ? 7.887 14.703 9.761 1.00 37.08 322 ALA C N 1
ATOM 7614 C CA . ALA C 1 322 ? 8.311 16.074 9.386 1.00 38.43 322 ALA C CA 1
ATOM 7615 C C . ALA C 1 322 ? 7.464 16.574 8.208 1.00 37.89 322 ALA C C 1
ATOM 7616 O O . ALA C 1 322 ? 7.222 17.791 8.144 1.00 39.06 322 ALA C O 1
ATOM 7618 N N . VAL C 1 323 ? 7.007 15.669 7.336 1.00 36.81 323 VAL C N 1
ATOM 7619 C CA . VAL C 1 323 ? 6.113 15.989 6.182 1.00 38.61 323 VAL C CA 1
ATOM 7620 C C . VAL C 1 323 ? 4.781 16.534 6.716 1.00 39.68 323 VAL C C 1
ATOM 7621 O O . VAL C 1 323 ? 4.305 17.539 6.159 1.00 40.38 323 VAL C O 1
ATOM 7625 N N . SER C 1 324 ? 4.221 15.924 7.770 1.00 40.71 324 SER C N 1
ATOM 7626 C CA . SER C 1 324 ? 2.946 16.348 8.413 1.00 42.58 324 SER C CA 1
ATOM 7627 C C . SER C 1 324 ? 3.026 17.820 8.852 1.00 43.84 324 SER C C 1
ATOM 7628 O O . SER C 1 324 ? 1.995 18.515 8.757 1.00 46.02 324 SER C O 1
ATOM 7631 N N . TRP C 1 325 ? 4.189 18.282 9.304 1.00 43.70 325 TRP C N 1
ATOM 7632 C CA . TRP C 1 325 ? 4.364 19.664 9.755 1.00 43.62 325 TRP C CA 1
ATOM 7633 C C . TRP C 1 325 ? 4.673 20.647 8.630 1.00 43.90 325 TRP C C 1
ATOM 7634 O O . TRP C 1 325 ? 4.568 21.851 8.813 1.00 44.64 325 TRP C O 1
ATOM 7645 N N . GLY C 1 326 ? 5.055 20.125 7.474 1.00 43.98 326 GLY C N 1
ATOM 7646 C CA . GLY C 1 326 ? 5.483 20.945 6.322 1.00 46.51 326 GLY C CA 1
ATOM 7647 C C . GLY C 1 326 ? 6.959 21.330 6.395 1.00 46.72 326 GLY C C 1
ATOM 7648 O O . GLY C 1 326 ? 7.365 22.265 5.677 1.00 46.20 326 GLY C O 1
ATOM 7649 N N . LYS C 1 327 ? 7.737 20.630 7.226 1.00 44.69 327 LYS C N 1
ATOM 7650 C CA . LYS C 1 327 ? 9.196 20.840 7.415 1.00 45.66 327 LYS C CA 1
ATOM 7651 C C . LYS C 1 327 ? 9.959 20.102 6.303 1.00 45.75 327 LYS C C 1
ATOM 7652 O O . LYS C 1 327 ? 11.099 20.515 5.988 1.00 42.05 327 LYS C O 1
ATOM 7658 N N . VAL C 1 328 ? 9.351 19.051 5.745 1.00 43.73 328 VAL C N 1
ATOM 7659 C CA . VAL C 1 328 ? 9.822 18.321 4.533 1.00 44.20 328 VAL C CA 1
ATOM 7660 C C . VAL C 1 328 ? 8.658 18.297 3.531 1.00 45.54 328 VAL C C 1
ATOM 7661 O O . VAL C 1 328 ? 7.513 18.021 3.952 1.00 43.03 328 VAL C O 1
ATOM 7665 N N . ARG C 1 329 ? 8.939 18.579 2.256 1.00 47.76 329 ARG C N 1
ATOM 7666 C CA . ARG C 1 329 ? 7.910 18.692 1.188 1.00 51.22 329 ARG C CA 1
ATOM 7667 C C . ARG C 1 329 ? 7.294 17.317 0.906 1.00 52.39 329 ARG C C 1
ATOM 7668 O O . ARG C 1 329 ? 7.954 16.298 1.188 1.00 49.49 329 ARG C O 1
ATOM 7676 N N . SER C 1 330 ? 6.095 17.301 0.331 1.00 55.85 330 SER C N 1
ATOM 7677 C CA . SER C 1 330 ? 5.416 16.066 -0.029 1.00 56.65 330 SER C CA 1
ATOM 7678 C C . SER C 1 330 ? 6.098 15.467 -1.250 1.00 56.44 330 SER C C 1
ATOM 7679 O O . SER C 1 330 ? 6.129 14.257 -1.421 1.00 58.67 330 SER C O 1
ATOM 7682 N N . ASP C 1 331 ? 6.628 16.334 -2.107 1.00 61.46 331 ASP C N 1
ATOM 7683 C CA . ASP C 1 331 ? 7.346 15.916 -3.311 1.00 65.80 331 ASP C CA 1
ATOM 7684 C C . ASP C 1 331 ? 8.611 15.155 -2.951 1.00 63.23 331 ASP C C 1
ATOM 7685 O O . ASP C 1 331 ? 8.999 14.212 -3.633 1.00 58.75 331 ASP C O 1
ATOM 7690 N N . CYS C 1 332 ? 9.273 15.613 -1.893 1.00 59.72 332 CYS C N 1
ATOM 7691 C CA . CYS C 1 332 ? 10.500 15.005 -1.406 1.00 56.31 332 CYS C CA 1
ATOM 7692 C C . CYS C 1 332 ? 10.364 13.521 -1.093 1.00 54.73 332 CYS C C 1
ATOM 7693 O O . CYS C 1 332 ? 9.329 13.049 -0.629 1.00 54.91 332 CYS C O 1
ATOM 7696 N N . ARG C 1 333 ? 11.442 12.794 -1.336 1.00 51.42 333 ARG C N 1
ATOM 7697 C CA . ARG C 1 333 ? 11.482 11.368 -1.085 1.00 47.36 333 ARG C CA 1
ATOM 7698 C C . ARG C 1 333 ? 12.564 11.185 -0.045 1.00 44.02 333 ARG C C 1
ATOM 7699 O O . ARG C 1 333 ? 13.671 10.762 -0.362 1.00 41.75 333 ARG C O 1
ATOM 7701 N N . PRO C 1 334 ? 12.238 11.519 1.212 1.00 39.93 334 PRO C N 1
ATOM 7702 C CA . PRO C 1 334 ? 13.182 11.445 2.324 1.00 38.09 334 PRO C CA 1
ATOM 7703 C C . PRO C 1 334 ? 13.636 10.030 2.633 1.00 37.54 334 PRO C C 1
ATOM 7704 O O . PRO C 1 334 ? 12.886 9.067 2.517 1.00 35.22 334 PRO C O 1
ATOM 7708 N N . VAL C 1 335 ? 14.892 9.935 3.028 1.00 35.12 335 VAL C N 1
ATOM 7709 C CA . VAL C 1 335 ? 15.556 8.646 3.372 1.00 34.87 335 VAL C CA 1
ATOM 7710 C C . VAL C 1 335 ? 16.089 8.736 4.802 1.00 32.34 335 VAL C C 1
ATOM 7711 O O . VAL C 1 335 ? 16.812 9.698 5.091 1.00 31.41 335 VAL C O 1
ATOM 7715 N N . LYS C 1 336 ? 15.764 7.759 5.649 1.00 31.42 336 LYS C N 1
ATOM 7716 C CA . LYS C 1 336 ? 16.436 7.567 6.961 1.00 31.38 336 LYS C CA 1
ATOM 7717 C C . LYS C 1 336 ? 17.220 6.250 6.936 1.00 29.96 336 LYS C C 1
ATOM 7718 O O . LYS C 1 336 ? 16.625 5.228 6.599 1.00 27.96 336 LYS C O 1
ATOM 7724 N N . ILE C 1 337 ? 18.509 6.290 7.291 1.00 28.93 337 ILE C N 1
ATOM 7725 C CA . ILE C 1 337 ? 19.325 5.083 7.620 1.00 27.51 337 ILE C CA 1
ATOM 7726 C C . ILE C 1 337 ? 19.362 4.942 9.144 1.00 27.97 337 ILE C C 1
ATOM 7727 O O . ILE C 1 337 ? 19.888 5.855 9.800 1.00 27.37 337 ILE C O 1
ATOM 7732 N N . TYR C 1 338 ? 18.827 3.842 9.679 1.00 28.47 338 TYR C N 1
ATOM 7733 C CA . TYR C 1 338 ? 18.883 3.506 11.122 1.00 28.96 338 TYR C CA 1
ATOM 7734 C C . TYR C 1 338 ? 20.251 2.891 11.405 1.00 27.54 338 TYR C C 1
ATOM 7735 O O . TYR C 1 338 ? 20.420 1.684 11.197 1.00 28.99 338 TYR C O 1
ATOM 7744 N N . ALA C 1 339 ? 21.235 3.716 11.755 1.00 27.08 339 ALA C N 1
ATOM 7745 C CA . ALA C 1 339 ? 22.597 3.246 12.001 1.00 27.21 339 ALA C CA 1
ATOM 7746 C C . ALA C 1 339 ? 23.425 4.262 12.763 1.00 26.32 339 ALA C C 1
ATOM 7747 O O . ALA C 1 339 ? 23.076 5.434 12.843 1.00 26.88 339 ALA C O 1
ATOM 7749 N N . ASP C 1 340 ? 24.529 3.784 13.320 1.00 26.47 340 ASP C N 1
ATOM 7750 C CA . ASP C 1 340 ? 25.489 4.626 13.992 1.00 26.86 340 ASP C CA 1
ATOM 7751 C C . ASP C 1 340 ? 26.153 5.367 12.827 1.00 27.43 340 ASP C C 1
ATOM 7752 O O . ASP C 1 340 ? 26.557 4.738 11.857 1.00 28.96 340 ASP C O 1
ATOM 7757 N N . ALA C 1 341 ? 26.296 6.683 12.924 1.00 26.76 341 ALA C N 1
ATOM 7758 C CA . ALA C 1 341 ? 26.874 7.481 11.843 1.00 26.81 341 ALA C CA 1
ATOM 7759 C C . ALA C 1 341 ? 28.333 7.142 11.555 1.00 24.84 341 ALA C C 1
ATOM 7760 O O . ALA C 1 341 ? 28.776 7.247 10.428 1.00 26.00 341 ALA C O 1
ATOM 7762 N N . THR C 1 342 ? 29.084 6.742 12.578 1.00 23.87 342 THR C N 1
ATOM 7763 C CA . THR C 1 342 ? 30.481 6.343 12.395 1.00 24.93 342 THR C CA 1
ATOM 7764 C C . THR C 1 342 ? 30.631 5.143 11.446 1.00 24.78 342 THR C C 1
ATOM 7765 O O . THR C 1 342 ? 31.658 5.001 10.799 1.00 26.53 342 THR C O 1
ATOM 7769 N N . LEU C 1 343 ? 29.626 4.274 11.383 1.00 24.19 343 LEU C N 1
ATOM 7770 C CA . LEU C 1 343 ? 29.644 3.133 10.432 1.00 24.35 343 LEU C CA 1
ATOM 7771 C C . LEU C 1 343 ? 29.323 3.628 9.017 1.00 25.32 343 LEU C C 1
ATOM 7772 O O . LEU C 1 343 ? 30.041 3.213 8.092 1.00 25.52 343 LEU C O 1
ATOM 7777 N N . VAL C 1 344 ? 28.278 4.442 8.829 1.00 26.26 344 VAL C N 1
ATOM 7778 C CA . VAL C 1 344 ? 27.720 4.677 7.459 1.00 27.58 344 VAL C CA 1
ATOM 7779 C C . VAL C 1 344 ? 28.209 6.011 6.874 1.00 27.70 344 VAL C C 1
ATOM 7780 O O . VAL C 1 344 ? 28.371 6.056 5.638 1.00 28.09 344 VAL C O 1
ATOM 7784 N N . PHE C 1 345 ? 28.430 7.061 7.672 1.00 26.22 345 PHE C N 1
ATOM 7785 C CA . PHE C 1 345 ? 28.742 8.400 7.105 1.00 26.11 345 PHE C CA 1
ATOM 7786 C C . PHE C 1 345 ? 30.063 8.393 6.332 1.00 26.69 345 PHE C C 1
ATOM 7787 O O . PHE C 1 345 ? 30.111 8.916 5.221 1.00 26.66 345 PHE C O 1
ATOM 7795 N N . PRO C 1 346 ? 31.175 7.810 6.840 1.00 26.95 346 PRO C N 1
ATOM 7796 C CA . PRO C 1 346 ? 32.416 7.770 6.061 1.00 27.59 346 PRO C CA 1
ATOM 7797 C C . PRO C 1 346 ? 32.203 7.139 4.671 1.00 27.74 346 PRO C C 1
ATOM 7798 O O . PRO C 1 346 ? 32.803 7.602 3.711 1.00 25.67 346 PRO C O 1
ATOM 7802 N N . LEU C 1 347 ? 31.319 6.141 4.578 1.00 27.79 347 LEU C N 1
ATOM 7803 C CA . LEU C 1 347 ? 31.031 5.420 3.309 1.00 28.66 347 LEU C CA 1
ATOM 7804 C C . LEU C 1 347 ? 30.126 6.273 2.415 1.00 27.43 347 LEU C C 1
ATOM 7805 O O . LEU C 1 347 ? 30.314 6.227 1.186 1.00 25.23 347 LEU C O 1
ATOM 7810 N N . LEU C 1 348 ? 29.182 7.016 2.998 1.00 28.80 348 LEU C N 1
ATOM 7811 C CA . LEU C 1 348 ? 28.347 7.995 2.248 1.00 30.09 348 LEU C CA 1
ATOM 7812 C C . LEU C 1 348 ? 29.269 9.019 1.583 1.00 28.89 348 LEU C C 1
ATOM 7813 O O . LEU C 1 348 ? 29.068 9.311 0.394 1.00 31.10 348 LEU C O 1
ATOM 7818 N N . VAL C 1 349 ? 30.255 9.522 2.318 1.00 28.30 349 VAL C N 1
ATOM 7819 C CA . VAL C 1 349 ? 31.223 10.541 1.811 1.00 29.10 349 VAL C CA 1
ATOM 7820 C C . VAL C 1 349 ? 32.027 9.919 0.659 1.00 30.46 349 VAL C C 1
ATOM 7821 O O . VAL C 1 349 ? 32.163 10.587 -0.377 1.00 27.24 349 VAL C O 1
ATOM 7825 N N . ALA C 1 350 ? 32.477 8.670 0.804 1.00 33.12 350 ALA C N 1
ATOM 7826 C CA . ALA C 1 350 ? 33.201 7.925 -0.255 1.00 33.85 350 ALA C CA 1
ATOM 7827 C C . ALA C 1 350 ? 32.374 7.894 -1.546 1.00 35.54 350 ALA C C 1
ATOM 7828 O O . ALA C 1 350 ? 32.972 8.053 -2.619 1.00 38.21 350 ALA C O 1
ATOM 7830 N N . LYS C 1 351 ? 31.071 7.659 -1.444 1.00 36.57 351 LYS C N 1
ATOM 7831 C CA . LYS C 1 351 ? 30.207 7.555 -2.613 1.00 36.44 351 LYS C CA 1
ATOM 7832 C C . LYS C 1 351 ? 29.552 8.852 -3.064 1.00 36.03 351 LYS C C 1
ATOM 7833 O O . LYS C 1 351 ? 28.976 8.902 -4.141 1.00 38.74 351 LYS C O 1
ATOM 7839 N N . THR C 1 352 ? 29.618 9.892 -2.245 1.00 33.39 352 THR C N 1
ATOM 7840 C CA . THR C 1 352 ? 28.994 11.150 -2.623 1.00 34.37 352 THR C CA 1
ATOM 7841 C C . THR C 1 352 ? 29.947 12.337 -2.732 1.00 34.08 352 THR C C 1
ATOM 7842 O O . THR C 1 352 ? 30.477 12.612 -3.799 1.00 34.75 352 THR C O 1
ATOM 7846 N N . PHE C 1 353 ? 30.171 13.021 -1.617 1.00 32.58 353 PHE C N 1
ATOM 7847 C CA . PHE C 1 353 ? 31.032 14.199 -1.581 1.00 33.21 353 PHE C CA 1
ATOM 7848 C C . PHE C 1 353 ? 32.420 13.990 -2.194 1.00 33.90 353 PHE C C 1
ATOM 7849 O O . PHE C 1 353 ? 32.860 14.771 -3.026 1.00 33.59 353 PHE C O 1
ATOM 7857 N N . ALA C 1 354 ? 33.099 12.935 -1.766 1.00 35.47 354 ALA C N 1
ATOM 7858 C CA . ALA C 1 354 ? 34.459 12.591 -2.251 1.00 35.76 354 ALA C CA 1
ATOM 7859 C C . ALA C 1 354 ? 34.426 12.321 -3.758 1.00 37.21 354 ALA C C 1
ATOM 7860 O O . ALA C 1 354 ? 35.304 12.840 -4.448 1.00 40.41 354 ALA C O 1
ATOM 7862 N N . ARG C 1 355 ? 33.453 11.547 -4.255 1.00 40.14 355 ARG C N 1
ATOM 7863 C CA . ARG C 1 355 ? 33.322 11.244 -5.711 1.00 41.44 355 ARG C CA 1
ATOM 7864 C C . ARG C 1 355 ? 33.175 12.576 -6.466 1.00 41.76 355 ARG C C 1
ATOM 7865 O O . ARG C 1 355 ? 33.823 12.733 -7.507 1.00 41.61 355 ARG C O 1
ATOM 7867 N N . HIS C 1 356 ? 32.387 13.510 -5.922 1.00 45.36 356 HIS C N 1
ATOM 7868 C CA . HIS C 1 356 ? 32.067 14.833 -6.520 1.00 45.47 356 HIS C CA 1
ATOM 7869 C C . HIS C 1 356 ? 33.345 15.668 -6.645 1.00 45.75 356 HIS C C 1
ATOM 7870 O O . HIS C 1 356 ? 33.540 16.274 -7.707 1.00 51.34 356 HIS C O 1
ATOM 7877 N N . VAL C 1 357 ? 34.173 15.700 -5.600 1.00 42.49 357 VAL C N 1
ATOM 7878 C CA . VAL C 1 357 ? 35.446 16.473 -5.583 1.00 43.13 357 VAL C CA 1
ATOM 7879 C C . VAL C 1 357 ? 36.414 15.846 -6.588 1.00 45.18 357 VAL C C 1
ATOM 7880 O O . VAL C 1 357 ? 37.117 16.607 -7.271 1.00 48.39 357 VAL C O 1
ATOM 7884 N N . GLN C 1 358 ? 36.441 14.523 -6.646 1.00 47.78 358 GLN C N 1
ATOM 7885 C CA . GLN C 1 358 ? 37.313 13.800 -7.545 1.00 50.23 358 GLN C CA 1
ATOM 7886 C C . GLN C 1 358 ? 36.902 14.048 -8.985 1.00 52.42 358 GLN C C 1
ATOM 7887 O O . GLN C 1 358 ? 37.747 14.246 -9.849 1.00 59.56 358 GLN C O 1
ATOM 7893 N N . GLN C 1 359 ? 35.600 14.036 -9.241 1.00 52.07 359 GLN C N 1
ATOM 7894 C CA . GLN C 1 359 ? 35.102 14.281 -10.582 1.00 56.70 359 GLN C CA 1
ATOM 7895 C C . GLN C 1 359 ? 35.459 15.695 -11.027 1.00 62.05 359 GLN C C 1
ATOM 7896 O O . GLN C 1 359 ? 35.849 15.915 -12.169 1.00 68.04 359 GLN C O 1
ATOM 7898 N N . LYS C 1 360 ? 35.313 16.653 -10.120 1.00 65.75 360 LYS C N 1
ATOM 7899 C CA . LYS C 1 360 ? 35.638 18.044 -10.412 1.00 67.38 360 LYS C CA 1
ATOM 7900 C C . LYS C 1 360 ? 37.126 18.254 -10.689 1.00 72.27 360 LYS C C 1
ATOM 7901 O O . LYS C 1 360 ? 37.499 19.005 -11.583 1.00 75.36 360 LYS C O 1
ATOM 7903 N N . HIS C 1 361 ? 37.972 17.585 -9.914 1.00 76.39 361 HIS C N 1
ATOM 7904 C CA . HIS C 1 361 ? 39.416 17.709 -10.067 1.00 72.84 361 HIS C CA 1
ATOM 7905 C C . HIS C 1 361 ? 39.972 16.657 -11.014 1.00 71.32 361 HIS C C 1
ATOM 7906 O O . HIS C 1 361 ? 40.134 16.908 -12.205 1.00 71.04 361 HIS C O 1
ATOM 7908 N N . GLU D 1 15 ? 4.815 33.315 7.137 1.00 66.22 15 GLU D N 1
ATOM 7909 C CA . GLU D 1 15 ? 3.513 33.333 7.876 1.00 66.53 15 GLU D CA 1
ATOM 7910 C C . GLU D 1 15 ? 2.494 32.447 7.143 1.00 66.43 15 GLU D C 1
ATOM 7911 O O . GLU D 1 15 ? 1.732 31.748 7.831 1.00 62.84 15 GLU D O 1
ATOM 7913 N N . MET D 1 16 ? 2.503 32.449 5.803 1.00 69.43 16 MET D N 1
ATOM 7914 C CA . MET D 1 16 ? 1.629 31.606 4.939 1.00 69.25 16 MET D CA 1
ATOM 7915 C C . MET D 1 16 ? 1.889 30.116 5.215 1.00 69.81 16 MET D C 1
ATOM 7916 O O . MET D 1 16 ? 0.912 29.350 5.290 1.00 77.12 16 MET D O 1
ATOM 7918 N N . SER D 1 17 ? 3.154 29.715 5.350 1.00 66.51 17 SER D N 1
ATOM 7919 C CA . SER D 1 17 ? 3.563 28.307 5.591 1.00 67.73 17 SER D CA 1
ATOM 7920 C C . SER D 1 17 ? 3.267 27.921 7.047 1.00 67.05 17 SER D C 1
ATOM 7921 O O . SER D 1 17 ? 2.713 26.830 7.265 1.00 69.53 17 SER D O 1
ATOM 7923 N N . VAL D 1 18 ? 3.662 28.754 8.001 1.00 64.02 18 VAL D N 1
ATOM 7924 C CA . VAL D 1 18 ? 3.500 28.451 9.421 1.00 63.69 18 VAL D CA 1
ATOM 7925 C C . VAL D 1 18 ? 2.101 28.604 10.009 1.00 61.54 18 VAL D C 1
ATOM 7926 O O . VAL D 1 18 ? 1.756 27.921 10.967 1.00 62.39 18 VAL D O 1
ATOM 7930 N N . LEU D 1 19 ? 1.283 29.495 9.456 1.00 58.07 19 LEU D N 1
ATOM 7931 C CA . LEU D 1 19 ? -0.055 29.708 10.015 1.00 60.81 19 LEU D CA 1
ATOM 7932 C C . LEU D 1 19 ? -1.217 29.080 9.240 1.00 59.42 19 LEU D C 1
ATOM 7933 O O . LEU D 1 19 ? -2.352 29.533 9.344 1.00 54.39 19 LEU D O 1
ATOM 7938 N N . LYS D 1 20 ? -0.923 28.061 8.445 1.00 58.39 20 LYS D N 1
ATOM 7939 C CA . LYS D 1 20 ? -1.958 27.309 7.733 1.00 60.10 20 LYS D CA 1
ATOM 7940 C C . LYS D 1 20 ? -3.133 26.873 8.619 1.00 60.64 20 LYS D C 1
ATOM 7941 O O . LYS D 1 20 ? -2.940 26.392 9.732 1.00 61.59 20 LYS D O 1
ATOM 7943 N N . LYS D 1 21 ? -4.346 27.051 8.103 1.00 58.37 21 LYS D N 1
ATOM 7944 C CA . LYS D 1 21 ? -5.598 26.690 8.823 1.00 54.25 21 LYS D CA 1
ATOM 7945 C C . LYS D 1 21 ? -5.740 25.165 8.790 1.00 52.82 21 LYS D C 1
ATOM 7946 O O . LYS D 1 21 ? -5.261 24.547 7.825 1.00 51.60 21 LYS D O 1
ATOM 7948 N N . SER D 1 22 ? -6.355 24.587 9.825 1.00 54.32 22 SER D N 1
ATOM 7949 C CA . SER D 1 22 ? -6.453 23.121 10.048 1.00 52.42 22 SER D CA 1
ATOM 7950 C C . SER D 1 22 ? -7.922 22.689 10.012 1.00 52.67 22 SER D C 1
ATOM 7951 O O . SER D 1 22 ? -8.785 23.468 10.473 1.00 50.96 22 SER D O 1
ATOM 7954 N N . SER D 1 23 ? -8.182 21.488 9.483 1.00 53.61 23 SER D N 1
ATOM 7955 C CA . SER D 1 23 ? -9.507 20.818 9.468 1.00 56.30 23 SER D CA 1
ATOM 7956 C C . SER D 1 23 ? -9.968 20.584 10.911 1.00 61.01 23 SER D C 1
ATOM 7957 O O . SER D 1 23 ? -9.087 20.487 11.805 1.00 63.39 23 SER D O 1
ATOM 7960 N N . THR D 1 24 ? -11.287 20.504 11.135 1.00 62.96 24 THR D N 1
ATOM 7961 C CA . THR D 1 24 ? -11.882 20.157 12.453 1.00 66.68 24 THR D CA 1
ATOM 7962 C C . THR D 1 24 ? -11.666 18.658 12.675 1.00 69.55 24 THR D C 1
ATOM 7963 O O . THR D 1 24 ? -11.805 17.879 11.706 1.00 73.14 24 THR D O 1
ATOM 7967 N N . MET D 1 25 ? -11.322 18.275 13.902 1.00 71.19 25 MET D N 1
ATOM 7968 C CA . MET D 1 25 ? -11.149 16.856 14.299 1.00 69.98 25 MET D CA 1
ATOM 7969 C C . MET D 1 25 ? -12.533 16.234 14.484 1.00 68.59 25 MET D C 1
ATOM 7970 O O . MET D 1 25 ? -13.483 16.934 14.841 1.00 64.25 25 MET D O 1
ATOM 7975 N N . PRO D 1 26 ? -12.701 14.911 14.237 1.00 66.01 26 PRO D N 1
ATOM 7976 C CA . PRO D 1 26 ? -13.961 14.225 14.530 1.00 66.32 26 PRO D CA 1
ATOM 7977 C C . PRO D 1 26 ? -14.446 14.499 15.962 1.00 67.17 26 PRO D C 1
ATOM 7978 O O . PRO D 1 26 ? -13.623 14.741 16.823 1.00 67.07 26 PRO D O 1
ATOM 7982 N N . ALA D 1 27 ? -15.763 14.467 16.180 1.00 70.07 27 ALA D N 1
ATOM 7983 C CA . ALA D 1 27 ? -16.417 14.871 17.449 1.00 72.08 27 ALA D CA 1
ATOM 7984 C C . ALA D 1 27 ? -16.124 13.851 18.561 1.00 66.66 27 ALA D C 1
ATOM 7985 O O . ALA D 1 27 ? -16.211 14.240 19.740 1.00 62.66 27 ALA D O 1
ATOM 7987 N N . ASP D 1 28 ? -15.790 12.606 18.204 1.00 62.47 28 ASP D N 1
ATOM 7988 C CA . ASP D 1 28 ? -15.497 11.514 19.174 1.00 64.88 28 ASP D CA 1
ATOM 7989 C C . ASP D 1 28 ? -14.009 11.522 19.574 1.00 61.04 28 ASP D C 1
ATOM 7990 O O . ASP D 1 28 ? -13.645 10.723 20.461 1.00 61.08 28 ASP D O 1
ATOM 7995 N N . SER D 1 29 ? -13.181 12.380 18.962 1.00 53.31 29 SER D N 1
ATOM 7996 C CA . SER D 1 29 ? -11.702 12.404 19.137 1.00 46.66 29 SER D CA 1
ATOM 7997 C C . SER D 1 29 ? -11.348 12.517 20.624 1.00 43.19 29 SER D C 1
ATOM 7998 O O . SER D 1 29 ? -12.037 13.280 21.330 1.00 40.11 29 SER D O 1
ATOM 8001 N N . THR D 1 30 ? -10.319 11.780 21.068 1.00 41.04 30 THR D N 1
ATOM 8002 C CA . THR D 1 30 ? -9.843 11.708 22.479 1.00 39.47 30 THR D CA 1
ATOM 8003 C C . THR D 1 30 ? -8.872 12.861 22.769 1.00 38.97 30 THR D C 1
ATOM 8004 O O . THR D 1 30 ? -7.854 12.991 22.048 1.00 37.15 30 THR D O 1
ATOM 8008 N N . ILE D 1 31 ? -9.184 13.680 23.778 1.00 37.59 31 ILE D N 1
ATOM 8009 C CA . ILE D 1 31 ? -8.316 14.811 24.224 1.00 37.02 31 ILE D CA 1
ATOM 8010 C C . ILE D 1 31 ? -7.176 14.231 25.072 1.00 34.82 31 ILE D C 1
ATOM 8011 O O . ILE D 1 31 ? -7.450 13.394 25.952 1.00 33.44 31 ILE D O 1
ATOM 8016 N N . ILE D 1 32 ? -5.949 14.729 24.871 1.00 31.39 32 ILE D N 1
ATOM 8017 C CA . ILE D 1 32 ? -4.803 14.312 25.638 1.00 29.98 32 ILE D CA 1
ATOM 8018 C C . ILE D 1 32 ? -4.837 15.009 27.023 1.00 29.38 32 ILE D C 1
ATOM 8019 O O . ILE D 1 32 ? -4.714 16.223 27.109 1.00 29.03 32 ILE D O 1
ATOM 8024 N N . LYS D 1 33 ? -5.028 14.232 28.082 1.00 29.28 33 LYS D N 1
ATOM 8025 C CA . LYS D 1 33 ? -5.073 14.687 29.495 1.00 30.31 33 LYS D CA 1
ATOM 8026 C C . LYS D 1 33 ? -4.632 13.512 30.370 1.00 30.50 33 LYS D C 1
ATOM 8027 O O . LYS D 1 33 ? -5.324 12.472 30.360 1.00 32.43 33 LYS D O 1
ATOM 8029 N N . GLY D 1 34 ? -3.575 13.685 31.160 1.00 29.41 34 GLY D N 1
ATOM 8030 C CA . GLY D 1 34 ? -3.124 12.650 32.053 1.00 29.80 34 GLY D CA 1
ATOM 8031 C C . GLY D 1 34 ? -3.896 12.704 33.354 1.00 28.67 34 GLY D C 1
ATOM 8032 O O . GLY D 1 34 ? -4.750 13.556 33.574 1.00 31.70 34 GLY D O 1
ATOM 8033 N N . TYR D 1 35 ? -3.556 11.794 34.244 1.00 28.76 35 TYR D N 1
ATOM 8034 C CA . TYR D 1 35 ? -4.237 11.669 35.552 1.00 29.55 35 TYR D CA 1
ATOM 8035 C C . TYR D 1 35 ? -3.764 12.796 36.473 1.00 29.84 35 TYR D C 1
ATOM 8036 O O . TYR D 1 35 ? -2.544 13.056 36.570 1.00 28.06 35 TYR D O 1
ATOM 8045 N N . ASP D 1 36 ? -4.728 13.428 37.145 1.00 31.92 36 ASP D N 1
ATOM 8046 C CA . ASP D 1 36 ? -4.508 14.543 38.093 1.00 31.73 36 ASP D CA 1
ATOM 8047 C C . ASP D 1 36 ? -4.441 13.980 39.512 1.00 30.31 36 ASP D C 1
ATOM 8048 O O . ASP D 1 36 ? -5.480 13.562 40.020 1.00 30.99 36 ASP D O 1
ATOM 8053 N N . PHE D 1 37 ? -3.261 14.000 40.132 1.00 29.13 37 PHE D N 1
ATOM 8054 C CA . PHE D 1 37 ? -3.027 13.461 41.498 1.00 29.13 37 PHE D CA 1
ATOM 8055 C C . PHE D 1 37 ? -3.654 14.388 42.556 1.00 28.56 37 PHE D C 1
ATOM 8056 O O . PHE D 1 37 ? -3.670 13.997 43.728 1.00 27.58 37 PHE D O 1
ATOM 8064 N N . ASN D 1 38 ? -4.184 15.556 42.173 1.00 29.37 38 ASN D N 1
ATOM 8065 C CA . ASN D 1 38 ? -5.041 16.382 43.070 1.00 30.48 38 ASN D CA 1
ATOM 8066 C C . ASN D 1 38 ? -6.299 15.583 43.441 1.00 31.68 38 ASN D C 1
ATOM 8067 O O . ASN D 1 38 ? -6.851 15.848 44.517 1.00 32.63 38 ASN D O 1
ATOM 8072 N N . GLU D 1 39 ? -6.718 14.630 42.598 1.00 34.23 39 GLU D N 1
ATOM 8073 C CA . GLU D 1 39 ? -7.880 13.739 42.865 1.00 33.44 39 GLU D CA 1
ATOM 8074 C C . GLU D 1 39 ? -7.494 12.621 43.842 1.00 32.47 39 GLU D C 1
ATOM 8075 O O . GLU D 1 39 ? -8.385 11.865 44.218 1.00 34.96 39 GLU D O 1
ATOM 8081 N N . GLY D 1 40 ? -6.225 12.525 44.253 1.00 31.82 40 GLY D N 1
ATOM 8082 C CA . GLY D 1 40 ? -5.716 11.460 45.142 1.00 30.81 40 GLY D CA 1
ATOM 8083 C C . GLY D 1 40 ? -5.146 10.283 44.361 1.00 30.30 40 GLY D C 1
ATOM 8084 O O . GLY D 1 40 ? -5.289 10.259 43.127 1.00 26.99 40 GLY D O 1
ATOM 8085 N N . ILE D 1 41 ? -4.538 9.326 45.070 1.00 30.87 41 ILE D N 1
ATOM 8086 C CA . ILE D 1 41 ? -3.824 8.155 44.480 1.00 30.78 41 ILE D CA 1
ATOM 8087 C C . ILE D 1 41 ? -4.826 7.009 44.271 1.00 33.03 41 ILE D C 1
ATOM 8088 O O . ILE D 1 41 ? -5.058 6.245 45.222 1.00 32.38 41 ILE D O 1
ATOM 8093 N N . ASN D 1 42 ? -5.396 6.920 43.065 1.00 33.81 42 ASN D N 1
ATOM 8094 C CA . ASN D 1 42 ? -6.341 5.865 42.615 1.00 32.32 42 ASN D CA 1
ATOM 8095 C C . ASN D 1 42 ? -5.713 5.158 41.408 1.00 29.84 42 ASN D C 1
ATOM 8096 O O . ASN D 1 42 ? -5.784 5.705 40.290 1.00 28.79 42 ASN D O 1
ATOM 8101 N N . TYR D 1 43 ? -5.122 3.980 41.614 1.00 29.02 43 TYR D N 1
ATOM 8102 C CA . TYR D 1 43 ? -4.310 3.279 40.581 1.00 27.65 43 TYR D CA 1
ATOM 8103 C C . TYR D 1 43 ? -5.204 2.841 39.421 1.00 28.28 43 TYR D C 1
ATOM 8104 O O . TYR D 1 43 ? -4.742 2.948 38.274 1.00 28.62 43 TYR D O 1
ATOM 8113 N N . ASP D 1 44 ? -6.442 2.407 39.688 1.00 31.12 44 ASP D N 1
ATOM 8114 C CA . ASP D 1 44 ? -7.380 1.933 38.632 1.00 32.65 44 ASP D CA 1
ATOM 8115 C C . ASP D 1 44 ? -7.715 3.096 37.690 1.00 29.43 44 ASP D C 1
ATOM 8116 O O . ASP D 1 44 ? -7.686 2.883 36.466 1.00 29.63 44 ASP D O 1
ATOM 8121 N N . ALA D 1 45 ? -8.010 4.276 38.235 1.00 28.45 45 ALA D N 1
ATOM 8122 C CA . ALA D 1 45 ? -8.335 5.498 37.462 1.00 29.15 45 ALA D CA 1
ATOM 8123 C C . ALA D 1 45 ? -7.093 5.958 36.683 1.00 29.88 45 ALA D C 1
ATOM 8124 O O . ALA D 1 45 ? -7.220 6.253 35.472 1.00 27.65 45 ALA D O 1
ATOM 8126 N N . LEU D 1 46 ? -5.939 6.017 37.357 1.00 30.04 46 LEU D N 1
ATOM 8127 C CA . LEU D 1 46 ? -4.629 6.368 36.747 1.00 30.74 46 LEU D CA 1
ATOM 8128 C C . LEU D 1 46 ? -4.422 5.530 35.478 1.00 31.03 46 LEU D C 1
ATOM 8129 O O . LEU D 1 46 ? -4.160 6.112 34.410 1.00 30.21 46 LEU D O 1
ATOM 8134 N N . LEU D 1 47 ? -4.577 4.209 35.574 1.00 29.89 47 LEU D N 1
ATOM 8135 C CA . LEU D 1 47 ? -4.243 3.289 34.460 1.00 29.49 47 LEU D CA 1
ATOM 8136 C C . LEU D 1 47 ? -5.324 3.352 33.375 1.00 28.18 47 LEU D C 1
ATOM 8137 O O . LEU D 1 47 ? -4.966 3.176 32.201 1.00 28.01 47 LEU D O 1
ATOM 8142 N N . ASP D 1 48 ? -6.577 3.637 33.728 1.00 29.12 48 ASP D N 1
ATOM 8143 C CA . ASP D 1 48 ? -7.649 3.909 32.728 1.00 33.14 48 ASP D CA 1
ATOM 8144 C C . ASP D 1 48 ? -7.242 5.126 31.885 1.00 32.05 48 ASP D C 1
ATOM 8145 O O . ASP D 1 48 ? -7.331 5.054 30.643 1.00 32.99 48 ASP D O 1
ATOM 8150 N N . GLN D 1 49 ? -6.717 6.147 32.564 1.00 30.86 49 GLN D N 1
ATOM 8151 C CA . GLN D 1 49 ? -6.300 7.404 31.949 1.00 32.03 49 GLN D CA 1
ATOM 8152 C C . GLN D 1 49 ? -5.002 7.367 31.139 1.00 30.36 49 GLN D C 1
ATOM 8153 O O . GLN D 1 49 ? -4.579 8.381 30.606 1.00 30.25 49 GLN D O 1
ATOM 8159 N N . TYR D 1 50 ? -4.375 6.191 31.042 1.00 27.99 50 TYR D N 1
ATOM 8160 C CA . TYR D 1 50 ? -3.269 5.921 30.139 1.00 28.46 50 TYR D CA 1
ATOM 8161 C C . TYR D 1 50 ? -3.752 6.036 28.669 1.00 27.68 50 TYR D C 1
ATOM 8162 O O . TYR D 1 50 ? -2.983 6.442 27.813 1.00 30.67 50 TYR D O 1
ATOM 8171 N N . MET D 1 51 ? -5.022 5.735 28.389 1.00 26.92 51 MET D N 1
ATOM 8172 C CA . MET D 1 51 ? -5.600 5.871 27.067 1.00 27.46 51 MET D CA 1
ATOM 8173 C C . MET D 1 51 ? -5.497 7.307 26.549 1.00 28.45 51 MET D C 1
ATOM 8174 O O . MET D 1 51 ? -5.184 7.515 25.386 1.00 28.14 51 MET D O 1
ATOM 8179 N N . SER D 1 52 ? -5.768 8.298 27.393 1.00 28.61 52 SER D N 1
ATOM 8180 C CA . SER D 1 52 ? -5.678 9.695 26.963 1.00 31.04 52 SER D CA 1
ATOM 8181 C C . SER D 1 52 ? -4.260 10.274 27.103 1.00 33.14 52 SER D C 1
ATOM 8182 O O . SER D 1 52 ? -3.982 11.371 26.648 1.00 34.22 52 SER D O 1
ATOM 8185 N N . THR D 1 53 ? -3.391 9.550 27.789 1.00 33.00 53 THR D N 1
ATOM 8186 C CA . THR D 1 53 ? -2.001 9.934 27.967 1.00 31.44 53 THR D CA 1
ATOM 8187 C C . THR D 1 53 ? -1.123 9.974 26.709 1.00 31.05 53 THR D C 1
ATOM 8188 O O . THR D 1 53 ? -0.299 10.867 26.578 1.00 35.99 53 THR D O 1
ATOM 8192 N N . GLY D 1 54 ? -1.263 9.018 25.802 1.00 29.13 54 GLY D N 1
ATOM 8193 C CA . GLY D 1 54 ? -0.461 9.036 24.591 1.00 27.96 54 GLY D CA 1
ATOM 8194 C C . GLY D 1 54 ? 0.748 8.119 24.585 1.00 27.71 54 GLY D C 1
ATOM 8195 O O . GLY D 1 54 ? 1.122 7.557 25.604 1.00 26.05 54 GLY D O 1
ATOM 8196 N N . PHE D 1 55 ? 1.361 7.996 23.412 1.00 27.88 55 PHE D N 1
ATOM 8197 C CA . PHE D 1 55 ? 2.519 7.139 23.194 1.00 29.98 55 PHE D CA 1
ATOM 8198 C C . PHE D 1 55 ? 2.249 5.712 23.669 1.00 31.66 55 PHE D C 1
ATOM 8199 O O . PHE D 1 55 ? 1.193 5.159 23.381 1.00 33.20 55 PHE D O 1
ATOM 8207 N N . GLN D 1 56 ? 3.188 5.122 24.398 1.00 29.90 56 GLN D N 1
ATOM 8208 C CA . GLN D 1 56 ? 3.026 3.749 24.867 1.00 29.01 56 GLN D CA 1
ATOM 8209 C C . GLN D 1 56 ? 1.927 3.602 25.919 1.00 28.22 56 GLN D C 1
ATOM 8210 O O . GLN D 1 56 ? 1.287 2.564 26.005 1.00 31.62 56 GLN D O 1
ATOM 8216 N N . ALA D 1 57 ? 1.703 4.653 26.696 1.00 27.13 57 ALA D N 1
ATOM 8217 C CA . ALA D 1 57 ? 0.666 4.624 27.710 1.00 25.97 57 ALA D CA 1
ATOM 8218 C C . ALA D 1 57 ? -0.676 4.333 27.055 1.00 25.12 57 ALA D C 1
ATOM 8219 O O . ALA D 1 57 ? -1.484 3.603 27.598 1.00 25.41 57 ALA D O 1
ATOM 8221 N N . SER D 1 58 ? -0.910 4.904 25.880 1.00 25.93 58 SER D N 1
ATOM 8222 C CA . SER D 1 58 ? -2.160 4.680 25.168 1.00 27.81 58 SER D CA 1
ATOM 8223 C C . SER D 1 58 ? -2.267 3.217 24.762 1.00 27.31 58 SER D C 1
ATOM 8224 O O . SER D 1 58 ? -3.320 2.603 24.857 1.00 28.24 58 SER D O 1
ATOM 8227 N N . HIS D 1 59 ? -1.149 2.683 24.300 1.00 27.83 59 HIS D N 1
ATOM 8228 C CA . HIS D 1 59 ? -1.021 1.254 23.897 1.00 27.78 59 HIS D CA 1
ATOM 8229 C C . HIS D 1 59 ? -1.298 0.339 25.097 1.00 26.04 59 HIS D C 1
ATOM 8230 O O . HIS D 1 59 ? -1.960 -0.697 24.900 1.00 24.34 59 HIS D O 1
ATOM 8237 N N . PHE D 1 60 ? -0.831 0.700 26.297 1.00 25.27 60 PHE D N 1
ATOM 8238 C CA . PHE D 1 60 ? -1.134 -0.057 27.535 1.00 26.50 60 PHE D CA 1
ATOM 8239 C C . PHE D 1 60 ? -2.657 -0.153 27.698 1.00 27.31 60 PHE D C 1
ATOM 8240 O O . PHE D 1 60 ? -3.172 -1.271 27.888 1.00 27.80 60 PHE D O 1
ATOM 8248 N N . ALA D 1 61 ? -3.357 0.979 27.603 1.00 26.88 61 ALA D N 1
ATOM 8249 C CA . ALA D 1 61 ? -4.818 1.064 27.825 1.00 28.46 61 ALA D CA 1
ATOM 8250 C C . ALA D 1 61 ? -5.560 0.268 26.742 1.00 29.93 61 ALA D C 1
ATOM 8251 O O . ALA D 1 61 ? -6.554 -0.383 27.076 1.00 31.82 61 ALA D O 1
ATOM 8253 N N . GLN D 1 62 ? -5.098 0.321 25.492 1.00 31.94 62 GLN D N 1
ATOM 8254 C CA . GLN D 1 62 ? -5.682 -0.444 24.357 1.00 31.73 62 GLN D CA 1
ATOM 8255 C C . GLN D 1 62 ? -5.461 -1.944 24.582 1.00 31.72 62 GLN D C 1
ATOM 8256 O O . GLN D 1 62 ? -6.360 -2.731 24.220 1.00 33.96 62 GLN D O 1
ATOM 8262 N N . ALA D 1 63 ? -4.321 -2.337 25.154 1.00 30.34 63 ALA D N 1
ATOM 8263 C CA . ALA D 1 63 ? -3.980 -3.751 25.426 1.00 30.05 63 ALA D CA 1
ATOM 8264 C C . ALA D 1 63 ? -4.900 -4.312 26.520 1.00 30.10 63 ALA D C 1
ATOM 8265 O O . ALA D 1 63 ? -5.335 -5.467 26.390 1.00 29.78 63 ALA D O 1
ATOM 8267 N N . VAL D 1 64 ? -5.183 -3.526 27.559 1.00 29.53 64 VAL D N 1
ATOM 8268 C CA . VAL D 1 64 ? -6.150 -3.877 28.641 1.00 30.36 64 VAL D CA 1
ATOM 8269 C C . VAL D 1 64 ? -7.506 -4.205 28.002 1.00 32.14 64 VAL D C 1
ATOM 8270 O O . VAL D 1 64 ? -8.082 -5.249 28.358 1.00 34.37 64 VAL D O 1
ATOM 8274 N N . GLN D 1 65 ? -7.979 -3.362 27.079 1.00 34.71 65 GLN D N 1
ATOM 8275 C CA . GLN D 1 65 ? -9.285 -3.528 26.377 1.00 35.46 65 GLN D CA 1
ATOM 8276 C C . GLN D 1 65 ? -9.278 -4.818 25.552 1.00 34.42 65 GLN D C 1
ATOM 8277 O O . GLN D 1 65 ? -10.273 -5.563 25.626 1.00 36.91 65 GLN D O 1
ATOM 8283 N N . GLN D 1 66 ? -8.202 -5.079 24.812 1.00 34.13 66 GLN D N 1
ATOM 8284 C CA . GLN D 1 66 ? -8.068 -6.281 23.945 1.00 35.78 66 GLN D CA 1
ATOM 8285 C C . GLN D 1 66 ? -8.117 -7.560 24.794 1.00 33.94 66 GLN D C 1
ATOM 8286 O O . GLN D 1 66 ? -8.844 -8.493 24.414 1.00 35.23 66 GLN D O 1
ATOM 8292 N N . ILE D 1 67 ? -7.361 -7.614 25.889 1.00 32.12 67 ILE D N 1
ATOM 8293 C CA . ILE D 1 67 ? -7.271 -8.819 26.764 1.00 33.10 67 ILE D CA 1
ATOM 8294 C C . ILE D 1 67 ? -8.615 -9.009 27.478 1.00 33.19 67 ILE D C 1
ATOM 8295 O O . ILE D 1 67 ? -9.073 -10.158 27.554 1.00 35.77 67 ILE D O 1
ATOM 8300 N N . ASN D 1 68 ? -9.230 -7.933 27.966 1.00 32.80 68 ASN D N 1
ATOM 8301 C CA . ASN D 1 68 ? -10.560 -7.990 28.631 1.00 33.44 68 ASN D CA 1
ATOM 8302 C C . ASN D 1 68 ? -11.620 -8.481 27.632 1.00 34.23 68 ASN D C 1
ATOM 8303 O O . ASN D 1 68 ? -12.537 -9.200 28.068 1.00 33.09 68 ASN D O 1
ATOM 8308 N N . THR D 1 69 ? -11.485 -8.143 26.347 1.00 35.11 69 THR D N 1
ATOM 8309 C CA . THR D 1 69 ? -12.375 -8.649 25.273 1.00 35.65 69 THR D CA 1
ATOM 8310 C C . THR D 1 69 ? -12.184 -10.167 25.151 1.00 37.89 69 THR D C 1
ATOM 8311 O O . THR D 1 69 ? -13.212 -10.883 25.168 1.00 42.74 69 THR D O 1
ATOM 8315 N N . MET D 1 70 ? -10.941 -10.629 25.098 1.00 37.29 70 MET D N 1
ATOM 8316 C CA . MET D 1 70 ? -10.634 -12.048 25.008 1.00 37.20 70 MET D CA 1
ATOM 8317 C C . MET D 1 70 ? -11.245 -12.810 26.169 1.00 36.82 70 MET D C 1
ATOM 8318 O O . MET D 1 70 ? -11.936 -13.799 25.978 1.00 39.33 70 MET D O 1
ATOM 8323 N N . LEU D 1 71 ? -10.975 -12.335 27.376 1.00 35.59 71 LEU D N 1
ATOM 8324 C CA . LEU D 1 71 ? -11.466 -12.972 28.581 1.00 38.14 71 LEU D CA 1
ATOM 8325 C C . LEU D 1 71 ? -12.985 -12.992 28.641 1.00 42.47 71 LEU D C 1
ATOM 8326 O O . LEU D 1 71 ? -13.576 -14.009 28.982 1.00 43.91 71 LEU D O 1
ATOM 8331 N N . THR D 1 72 ? -13.614 -11.868 28.321 1.00 44.19 72 THR D N 1
ATOM 8332 C CA . THR D 1 72 ? -15.066 -11.783 28.344 1.00 44.85 72 THR D CA 1
ATOM 8333 C C . THR D 1 72 ? -15.690 -12.726 27.326 1.00 44.66 72 THR D C 1
ATOM 8334 O O . THR D 1 72 ? -16.651 -13.423 27.624 1.00 45.34 72 THR D O 1
ATOM 8338 N N . ILE D 1 73 ? -15.121 -12.760 26.129 1.00 43.06 73 ILE D N 1
ATOM 8339 C CA . ILE D 1 73 ? -15.616 -13.623 25.068 1.00 44.80 73 ILE D CA 1
ATOM 8340 C C . ILE D 1 73 ? -15.463 -15.092 25.424 1.00 47.99 73 ILE D C 1
ATOM 8341 O O . ILE D 1 73 ? -16.331 -15.896 25.132 1.00 52.07 73 ILE D O 1
ATOM 8346 N N . ARG D 1 74 ? -14.366 -15.421 26.094 1.00 50.50 74 ARG D N 1
ATOM 8347 C CA . ARG D 1 74 ? -14.038 -16.791 26.456 1.00 52.09 74 ARG D CA 1
ATOM 8348 C C . ARG D 1 74 ? -15.101 -17.448 27.317 1.00 54.73 74 ARG D C 1
ATOM 8349 O O . ARG D 1 74 ? -15.396 -18.626 27.157 1.00 61.79 74 ARG D O 1
ATOM 8357 N N . GLU D 1 75 ? -15.690 -16.677 28.221 1.00 55.88 75 GLU D N 1
ATOM 8358 C CA . GLU D 1 75 ? -16.703 -17.201 29.128 1.00 58.48 75 GLU D CA 1
ATOM 8359 C C . GLU D 1 75 ? -18.032 -17.554 28.456 1.00 55.47 75 GLU D C 1
ATOM 8360 O O . GLU D 1 75 ? -18.759 -18.412 28.940 1.00 55.24 75 GLU D O 1
ATOM 8366 N N . GLU D 1 76 ? -18.355 -16.880 27.361 1.00 54.68 76 GLU D N 1
ATOM 8367 C CA . GLU D 1 76 ? -19.588 -17.147 26.617 1.00 55.38 76 GLU D CA 1
ATOM 8368 C C . GLU D 1 76 ? -19.747 -18.536 25.961 1.00 56.18 76 GLU D C 1
ATOM 8369 O O . GLU D 1 76 ? -18.783 -19.266 25.769 1.00 62.39 76 GLU D O 1
ATOM 8375 N N . GLN D 1 77 ? -20.997 -18.858 25.619 1.00 57.18 77 GLN D N 1
ATOM 8376 C CA . GLN D 1 77 ? -21.403 -20.113 24.929 1.00 56.47 77 GLN D CA 1
ATOM 8377 C C . GLN D 1 77 ? -21.085 -19.942 23.443 1.00 53.83 77 GLN D C 1
ATOM 8378 O O . GLN D 1 77 ? -21.027 -18.792 22.990 1.00 58.13 77 GLN D O 1
ATOM 8384 N N . PHE D 1 78 ? -20.813 -21.049 22.734 1.00 52.24 78 PHE D N 1
ATOM 8385 C CA . PHE D 1 78 ? -20.477 -21.067 21.309 1.00 48.06 78 PHE D CA 1
ATOM 8386 C C . PHE D 1 78 ? -20.997 -22.355 20.629 1.00 50.29 78 PHE D C 1
ATOM 8387 O O . PHE D 1 78 ? -21.452 -23.272 21.301 1.00 48.73 78 PHE D O 1
ATOM 8395 N N . GLU D 1 79 ? -20.910 -22.412 19.298 1.00 55.21 79 GLU D N 1
ATOM 8396 C CA . GLU D 1 79 ? -21.406 -23.542 18.468 1.00 59.03 79 GLU D CA 1
ATOM 8397 C C . GLU D 1 79 ? -20.281 -24.551 18.231 1.00 59.25 79 GLU D C 1
ATOM 8398 O O . GLU D 1 79 ? -19.118 -24.123 18.107 1.00 57.68 79 GLU D O 1
ATOM 8404 N N . GLY D 1 80 ? -20.632 -25.840 18.169 1.00 63.68 80 GLY D N 1
ATOM 8405 C CA . GLY D 1 80 ? -19.768 -26.920 17.657 1.00 64.97 80 GLY D CA 1
ATOM 8406 C C . GLY D 1 80 ? -19.257 -27.830 18.759 1.00 62.27 80 GLY D C 1
ATOM 8407 O O . GLY D 1 80 ? -19.862 -27.866 19.848 1.00 56.66 80 GLY D O 1
ATOM 8408 N N . ASP D 1 81 ? -18.188 -28.558 18.446 1.00 59.12 81 ASP D N 1
ATOM 8409 C CA . ASP D 1 81 ? -17.545 -29.472 19.365 1.00 58.49 81 ASP D CA 1
ATOM 8410 C C . ASP D 1 81 ? -17.005 -28.670 20.545 1.00 61.18 81 ASP D C 1
ATOM 8411 O O . ASP D 1 81 ? -16.389 -27.626 20.349 1.00 66.21 81 ASP D O 1
ATOM 8416 N N . HIS D 1 82 ? -17.214 -29.154 21.766 1.00 56.29 82 HIS D N 1
ATOM 8417 C CA . HIS D 1 82 ? -16.758 -28.445 22.950 1.00 54.69 82 HIS D CA 1
ATOM 8418 C C . HIS D 1 82 ? -15.487 -29.031 23.554 1.00 52.88 82 HIS D C 1
ATOM 8419 O O . HIS D 1 82 ? -15.121 -28.698 24.675 1.00 52.91 82 HIS D O 1
ATOM 8426 N N . THR D 1 83 ? -14.821 -29.917 22.826 1.00 53.68 83 THR D N 1
ATOM 8427 C CA . THR D 1 83 ? -13.597 -30.529 23.319 1.00 54.13 83 THR D CA 1
ATOM 8428 C C . THR D 1 83 ? -12.474 -30.386 22.306 1.00 51.38 83 THR D C 1
ATOM 8429 O O . THR D 1 83 ? -12.721 -30.242 21.115 1.00 51.88 83 THR D O 1
ATOM 8433 N N . LEU D 1 84 ? -11.236 -30.413 22.785 1.00 48.41 84 LEU D N 1
ATOM 8434 C CA . LEU D 1 84 ? -10.086 -30.318 21.904 1.00 46.71 84 LEU D CA 1
ATOM 8435 C C . LEU D 1 84 ? -9.359 -31.660 21.876 1.00 45.22 84 LEU D C 1
ATOM 8436 O O . LEU D 1 84 ? -9.364 -32.396 22.854 1.00 44.57 84 LEU D O 1
ATOM 8441 N N . PRO D 1 85 ? -8.715 -31.968 20.724 1.00 44.21 85 PRO D N 1
ATOM 8442 C CA . PRO D 1 85 ? -8.073 -33.276 20.687 1.00 44.22 85 PRO D CA 1
ATOM 8443 C C . PRO D 1 85 ? -6.818 -33.397 21.564 1.00 46.76 85 PRO D C 1
ATOM 8444 O O . PRO D 1 85 ? -6.552 -34.502 22.001 1.00 51.65 85 PRO D O 1
ATOM 8448 N N . TYR D 1 86 ? -6.006 -32.348 21.677 1.00 45.28 86 TYR D N 1
ATOM 8449 C CA . TYR D 1 86 ? -4.757 -32.452 22.427 1.00 41.64 86 TYR D CA 1
ATOM 8450 C C . TYR D 1 86 ? -4.570 -31.360 23.504 1.00 43.72 86 TYR D C 1
ATOM 8451 O O . TYR D 1 86 ? -4.565 -30.184 23.167 1.00 41.61 86 TYR D O 1
ATOM 8460 N N . PRO D 1 87 ? -4.450 -31.720 24.804 1.00 45.05 87 PRO D N 1
ATOM 8461 C CA . PRO D 1 87 ? -4.457 -32.974 25.574 1.00 47.68 87 PRO D CA 1
ATOM 8462 C C . PRO D 1 87 ? -5.832 -33.615 25.432 1.00 49.72 87 PRO D C 1
ATOM 8463 O O . PRO D 1 87 ? -6.811 -32.916 25.192 1.00 48.54 87 PRO D O 1
ATOM 8467 N N . GLU D 1 88 ? -5.920 -34.921 25.629 1.00 53.12 88 GLU D N 1
ATOM 8468 C CA . GLU D 1 88 ? -7.164 -35.634 25.364 1.00 54.50 88 GLU D CA 1
ATOM 8469 C C . GLU D 1 88 ? -8.376 -35.099 26.113 1.00 54.49 88 GLU D C 1
ATOM 8470 O O . GLU D 1 88 ? -9.460 -35.009 25.542 1.00 56.98 88 GLU D O 1
ATOM 8472 N N . GLY D 1 89 ? -8.212 -34.703 27.363 1.00 49.27 89 GLY D N 1
ATOM 8473 C CA . GLY D 1 89 ? -9.352 -34.198 28.102 1.00 48.35 89 GLY D CA 1
ATOM 8474 C C . GLY D 1 89 ? -9.540 -32.694 28.078 1.00 46.76 89 GLY D C 1
ATOM 8475 O O . GLY D 1 89 ? -10.302 -32.161 28.875 1.00 48.97 89 GLY D O 1
ATOM 8476 N N . LYS D 1 90 ? -8.852 -32.000 27.178 1.00 44.56 90 LYS D N 1
ATOM 8477 C CA . LYS D 1 90 ? -8.974 -30.548 27.122 1.00 44.89 90 LYS D CA 1
ATOM 8478 C C . LYS D 1 90 ? -10.335 -30.064 26.647 1.00 41.86 90 LYS D C 1
ATOM 8479 O O . LYS D 1 90 ? -10.880 -30.565 25.676 1.00 39.49 90 LYS D O 1
ATOM 8485 N N . GLN D 1 91 ? -10.886 -29.035 27.297 1.00 44.05 91 GLN D N 1
ATOM 8486 C CA . GLN D 1 91 ? -12.184 -28.517 26.914 1.00 45.38 91 GLN D CA 1
ATOM 8487 C C . GLN D 1 91 ? -12.023 -27.199 26.146 1.00 43.90 91 GLN D C 1
ATOM 8488 O O . GLN D 1 91 ? -11.277 -26.331 26.573 1.00 42.45 91 GLN D O 1
ATOM 8490 N N . LYS D 1 92 ? -12.688 -27.070 25.002 1.00 45.54 92 LYS D N 1
ATOM 8491 C CA . LYS D 1 92 ? -12.648 -25.864 24.190 1.00 46.58 92 LYS D CA 1
ATOM 8492 C C . LYS D 1 92 ? -13.473 -24.722 24.798 1.00 46.73 92 LYS D C 1
ATOM 8493 O O . LYS D 1 92 ? -14.458 -24.967 25.483 1.00 49.44 92 LYS D O 1
ATOM 8499 N N . ARG D 1 93 ? -13.062 -23.478 24.553 1.00 46.80 93 ARG D N 1
ATOM 8500 C CA . ARG D 1 93 ? -13.790 -22.305 25.023 1.00 45.28 93 ARG D CA 1
ATOM 8501 C C . ARG D 1 93 ? -14.104 -21.426 23.814 1.00 42.53 93 ARG D C 1
ATOM 8502 O O . ARG D 1 93 ? -13.528 -21.609 22.751 1.00 42.22 93 ARG D O 1
ATOM 8510 N N . ALA D 1 94 ? -15.025 -20.486 23.978 1.00 43.08 94 ALA D N 1
ATOM 8511 C CA . ALA D 1 94 ? -15.402 -19.566 22.908 1.00 42.57 94 ALA D CA 1
ATOM 8512 C C . ALA D 1 94 ? -14.196 -18.889 22.266 1.00 42.04 94 ALA D C 1
ATOM 8513 O O . ALA D 1 94 ? -14.209 -18.586 21.080 1.00 42.26 94 ALA D O 1
ATOM 8515 N N . CYS D 1 95 ? -13.155 -18.667 23.058 1.00 40.96 95 CYS D N 1
ATOM 8516 C CA . CYS D 1 95 ? -11.930 -18.050 22.574 1.00 42.29 95 CYS D CA 1
ATOM 8517 C C . CYS D 1 95 ? -10.724 -18.781 23.158 1.00 37.76 95 CYS D C 1
ATOM 8518 O O . CYS D 1 95 ? -10.623 -18.958 24.365 1.00 32.96 95 CYS D O 1
ATOM 8521 N N . THR D 1 96 ? -9.814 -19.206 22.292 1.00 36.03 96 THR D N 1
ATOM 8522 C CA . THR D 1 96 ? -8.624 -19.909 22.733 1.00 35.69 96 THR D CA 1
ATOM 8523 C C . THR D 1 96 ? -7.513 -18.887 22.884 1.00 33.89 96 THR D C 1
ATOM 8524 O O . THR D 1 96 ? -7.195 -18.172 21.946 1.00 33.70 96 THR D O 1
ATOM 8528 N N . ILE D 1 97 ? -6.955 -18.743 24.080 1.00 31.84 97 ILE D N 1
ATOM 8529 C CA . ILE D 1 97 ? -5.921 -17.748 24.282 1.00 32.78 97 ILE D CA 1
ATOM 8530 C C . ILE D 1 97 ? -4.532 -18.383 24.244 1.00 31.58 97 ILE D C 1
ATOM 8531 O O . ILE D 1 97 ? -4.240 -19.259 25.048 1.00 30.80 97 ILE D O 1
ATOM 8536 N N . PHE D 1 98 ? -3.679 -17.955 23.316 1.00 30.64 98 PHE D N 1
ATOM 8537 C CA . PHE D 1 98 ? -2.340 -18.488 23.231 1.00 30.69 98 PHE D CA 1
ATOM 8538 C C . PHE D 1 98 ? -1.442 -17.483 23.935 1.00 31.00 98 PHE D C 1
ATOM 8539 O O . PHE D 1 98 ? -1.372 -16.334 23.524 1.00 30.06 98 PHE D O 1
ATOM 8547 N N . LEU D 1 99 ? -0.705 -17.946 24.938 1.00 29.95 99 LEU D N 1
ATOM 8548 C CA . LEU D 1 99 ? 0.229 -17.100 25.666 1.00 29.21 99 LEU D CA 1
ATOM 8549 C C . LEU D 1 99 ? 1.667 -17.489 25.329 1.00 29.66 99 LEU D C 1
ATOM 8550 O O . LEU D 1 99 ? 2.029 -18.657 25.380 1.00 27.68 99 LEU D O 1
ATOM 8555 N N . GLY D 1 100 ? 2.479 -16.503 24.973 1.00 30.92 100 GLY D N 1
ATOM 8556 C CA . GLY D 1 100 ? 3.867 -16.744 24.634 1.00 30.57 100 GLY D CA 1
ATOM 8557 C C . GLY D 1 100 ? 4.812 -15.883 25.442 1.00 30.20 100 GLY D C 1
ATOM 8558 O O . GLY D 1 100 ? 4.538 -14.712 25.662 1.00 33.59 100 GLY D O 1
ATOM 8559 N N . TYR D 1 101 ? 5.913 -16.466 25.902 1.00 30.05 101 TYR D N 1
ATOM 8560 C CA . TYR D 1 101 ? 6.908 -15.728 26.674 1.00 28.77 101 TYR D CA 1
ATOM 8561 C C . TYR D 1 101 ? 8.325 -16.274 26.481 1.00 28.44 101 TYR D C 1
ATOM 8562 O O . TYR D 1 101 ? 8.514 -17.448 26.202 1.00 27.43 101 TYR D O 1
ATOM 8571 N N . THR D 1 102 ? 9.308 -15.394 26.626 1.00 28.33 102 THR D N 1
ATOM 8572 C CA . THR D 1 102 ? 10.745 -15.730 26.469 1.00 27.47 102 THR D CA 1
ATOM 8573 C C . THR D 1 102 ? 11.293 -16.155 27.835 1.00 27.49 102 THR D C 1
ATOM 8574 O O . THR D 1 102 ? 10.602 -15.922 28.848 1.00 28.38 102 THR D O 1
ATOM 8578 N N . SER D 1 103 ? 12.475 -16.773 27.860 1.00 29.25 103 SER D N 1
ATOM 8579 C CA . SER D 1 103 ? 13.063 -17.418 29.064 1.00 30.93 103 SER D CA 1
ATOM 8580 C C . SER D 1 103 ? 13.407 -16.375 30.136 1.00 31.93 103 SER D C 1
ATOM 8581 O O . SER D 1 103 ? 13.321 -16.713 31.330 1.00 33.62 103 SER D O 1
ATOM 8584 N N . ASN D 1 104 ? 13.790 -15.159 29.744 1.00 33.11 104 ASN D N 1
ATOM 8585 C CA . ASN D 1 104 ? 14.238 -14.108 30.702 1.00 34.28 104 ASN D CA 1
ATOM 8586 C C . ASN D 1 104 ? 13.045 -13.671 31.563 1.00 32.18 104 ASN D C 1
ATOM 8587 O O . ASN D 1 104 ? 13.264 -13.292 32.730 1.00 34.27 104 ASN D O 1
ATOM 8592 N N . LEU D 1 105 ? 11.819 -13.766 31.047 1.00 29.94 105 LEU D N 1
ATOM 8593 C CA . LEU D 1 105 ? 10.602 -13.404 31.822 1.00 28.89 105 LEU D CA 1
ATOM 8594 C C . LEU D 1 105 ? 10.335 -14.453 32.914 1.00 29.82 105 LEU D C 1
ATOM 8595 O O . LEU D 1 105 ? 9.757 -14.081 33.955 1.00 29.81 105 LEU D O 1
ATOM 8600 N N . VAL D 1 106 ? 10.761 -15.704 32.717 1.00 27.68 106 VAL D N 1
ATOM 8601 C CA . VAL D 1 106 ? 10.622 -16.779 33.740 1.00 27.07 106 VAL D CA 1
ATOM 8602 C C . VAL D 1 106 ? 11.757 -16.633 34.764 1.00 26.43 106 VAL D C 1
ATOM 8603 O O . VAL D 1 106 ? 11.525 -16.941 35.951 1.00 26.65 106 VAL D O 1
ATOM 8607 N N . THR D 1 107 ? 12.931 -16.158 34.342 1.00 25.36 107 THR D N 1
ATOM 8608 C CA . THR D 1 107 ? 14.048 -15.810 35.255 1.00 26.82 107 THR D CA 1
ATOM 8609 C C . THR D 1 107 ? 13.622 -14.650 36.163 1.00 26.99 107 THR D C 1
ATOM 8610 O O . THR D 1 107 ? 14.003 -14.654 37.354 1.00 27.99 107 THR D O 1
ATOM 8614 N N . SER D 1 108 ? 12.861 -13.694 35.627 1.00 26.08 108 SER D N 1
ATOM 8615 C CA . SER D 1 108 ? 12.300 -12.537 36.373 1.00 24.13 108 SER D CA 1
ATOM 8616 C C . SER D 1 108 ? 11.149 -12.999 37.281 1.00 24.85 108 SER D C 1
ATOM 8617 O O . SER D 1 108 ? 10.760 -14.181 37.218 1.00 22.63 108 SER D O 1
ATOM 8620 N N . GLY D 1 109 ? 10.606 -12.068 38.064 1.00 24.62 109 GLY D N 1
ATOM 8621 C CA . GLY D 1 109 ? 9.450 -12.288 38.943 1.00 24.91 109 GLY D CA 1
ATOM 8622 C C . GLY D 1 109 ? 8.149 -12.356 38.165 1.00 25.56 109 GLY D C 1
ATOM 8623 O O . GLY D 1 109 ? 7.115 -12.649 38.799 1.00 25.69 109 GLY D O 1
ATOM 8624 N N . VAL D 1 110 ? 8.177 -12.109 36.850 1.00 24.84 110 VAL D N 1
ATOM 8625 C CA . VAL D 1 110 ? 6.972 -12.217 35.972 1.00 25.84 110 VAL D CA 1
ATOM 8626 C C . VAL D 1 110 ? 6.499 -13.682 35.956 1.00 26.64 110 VAL D C 1
ATOM 8627 O O . VAL D 1 110 ? 5.310 -13.928 35.667 1.00 27.35 110 VAL D O 1
ATOM 8631 N N . ARG D 1 111 ? 7.384 -14.612 36.307 1.00 28.32 111 ARG D N 1
ATOM 8632 C CA . ARG D 1 111 ? 7.080 -16.052 36.533 1.00 28.81 111 ARG D CA 1
ATOM 8633 C C . ARG D 1 111 ? 5.838 -16.198 37.419 1.00 27.50 111 ARG D C 1
ATOM 8634 O O . ARG D 1 111 ? 4.966 -16.995 37.061 1.00 26.07 111 ARG D O 1
ATOM 8642 N N . GLU D 1 112 ? 5.763 -15.439 38.513 1.00 26.54 112 GLU D N 1
ATOM 8643 C CA . GLU D 1 112 ? 4.637 -15.493 39.483 1.00 27.29 112 GLU D CA 1
ATOM 8644 C C . GLU D 1 112 ? 3.349 -15.014 38.798 1.00 28.94 112 GLU D C 1
ATOM 8645 O O . GLU D 1 112 ? 2.263 -15.530 39.138 1.00 30.15 112 GLU D O 1
ATOM 8651 N N . ASN D 1 113 ? 3.457 -14.084 37.846 1.00 28.44 113 ASN D N 1
ATOM 8652 C CA . ASN D 1 113 ? 2.292 -13.506 37.125 1.00 28.33 113 ASN D CA 1
ATOM 8653 C C . ASN D 1 113 ? 1.798 -14.523 36.092 1.00 26.45 113 ASN D C 1
ATOM 8654 O O . ASN D 1 113 ? 0.578 -14.712 35.981 1.00 24.67 113 ASN D O 1
ATOM 8659 N N . ILE D 1 114 ? 2.714 -15.155 35.363 1.00 26.44 114 ILE D N 1
ATOM 8660 C CA . ILE D 1 114 ? 2.381 -16.236 34.390 1.00 27.62 114 ILE D CA 1
ATOM 8661 C C . ILE D 1 114 ? 1.743 -17.391 35.168 1.00 28.04 114 ILE D C 1
ATOM 8662 O O . ILE D 1 114 ? 0.692 -17.886 34.739 1.00 30.31 114 ILE D O 1
ATOM 8667 N N . ARG D 1 115 ? 2.341 -17.787 36.291 1.00 29.04 115 ARG D N 1
ATOM 8668 C CA . ARG D 1 115 ? 1.868 -18.941 37.101 1.00 29.19 115 ARG D CA 1
ATOM 8669 C C . ARG D 1 115 ? 0.413 -18.706 37.506 1.00 28.23 115 ARG D C 1
ATOM 8670 O O . ARG D 1 115 ? -0.382 -19.632 37.349 1.00 26.51 115 ARG D O 1
ATOM 8678 N N . TYR D 1 116 ? 0.090 -17.508 37.994 1.00 27.96 116 TYR D N 1
ATOM 8679 C CA . TYR D 1 116 ? -1.285 -17.093 38.376 1.00 28.71 116 TYR D CA 1
ATOM 8680 C C . TYR D 1 116 ? -2.247 -17.328 37.197 1.00 27.97 116 TYR D C 1
ATOM 8681 O O . TYR D 1 116 ? -3.314 -17.911 37.420 1.00 26.74 116 TYR D O 1
ATOM 8690 N N . LEU D 1 117 ? -1.883 -16.905 35.986 1.00 26.88 117 LEU D N 1
ATOM 8691 C CA . LEU D 1 117 ? -2.712 -17.079 34.762 1.00 28.41 117 LEU D CA 1
ATOM 8692 C C . LEU D 1 117 ? -3.005 -18.562 34.546 1.00 30.03 117 LEU D C 1
ATOM 8693 O O . LEU D 1 117 ? -4.167 -18.912 34.313 1.00 29.21 117 LEU D O 1
ATOM 8698 N N . VAL D 1 118 ? -1.971 -19.398 34.593 1.00 30.32 118 VAL D N 1
ATOM 8699 C CA . VAL D 1 118 ? -2.053 -20.845 34.254 1.00 30.44 118 VAL D CA 1
ATOM 8700 C C . VAL D 1 118 ? -2.827 -21.550 35.377 1.00 29.22 118 VAL D C 1
ATOM 8701 O O . VAL D 1 118 ? -3.715 -22.357 35.064 1.00 28.80 118 VAL D O 1
ATOM 8705 N N . GLU D 1 119 ? -2.518 -21.215 36.628 1.00 28.59 119 GLU D N 1
ATOM 8706 C CA . GLU D 1 119 ? -3.143 -21.763 37.857 1.00 29.96 119 GLU D CA 1
ATOM 8707 C C . GLU D 1 119 ? -4.665 -21.579 37.793 1.00 30.69 119 GLU D C 1
ATOM 8708 O O . GLU D 1 119 ? -5.377 -22.539 38.095 1.00 31.10 119 GLU D O 1
ATOM 8714 N N . HIS D 1 120 ? -5.144 -20.399 37.400 1.00 30.85 120 HIS D N 1
ATOM 8715 C CA . HIS D 1 120 ? -6.593 -20.058 37.352 1.00 30.74 120 HIS D CA 1
ATOM 8716 C C . HIS D 1 120 ? -7.168 -20.371 35.970 1.00 30.23 120 HIS D C 1
ATOM 8717 O O . HIS D 1 120 ? -8.306 -19.962 35.708 1.00 29.59 120 HIS D O 1
ATOM 8724 N N . ASP D 1 121 ? -6.476 -21.179 35.172 1.00 33.57 121 ASP D N 1
ATOM 8725 C CA . ASP D 1 121 ? -6.980 -21.631 33.868 1.00 39.08 121 ASP D CA 1
ATOM 8726 C C . ASP D 1 121 ? -7.574 -20.516 33.011 1.00 38.43 121 ASP D C 1
ATOM 8727 O O . ASP D 1 121 ? -8.682 -20.622 32.501 1.00 38.94 121 ASP D O 1
ATOM 8732 N N . LEU D 1 122 ? -6.789 -19.468 32.832 1.00 36.70 122 LEU D N 1
ATOM 8733 C CA . LEU D 1 122 ? -7.183 -18.243 32.075 1.00 32.82 122 LEU D CA 1
ATOM 8734 C C . LEU D 1 122 ? -6.540 -18.207 30.684 1.00 29.81 122 LEU D C 1
ATOM 8735 O O . LEU D 1 122 ? -6.864 -17.290 29.914 1.00 27.63 122 LEU D O 1
ATOM 8740 N N . VAL D 1 123 ? -5.685 -19.174 30.356 1.00 29.92 123 VAL D N 1
ATOM 8741 C CA . VAL D 1 123 ? -5.060 -19.266 29.044 1.00 30.36 123 VAL D CA 1
ATOM 8742 C C . VAL D 1 123 ? -5.146 -20.731 28.638 1.00 29.95 123 VAL D C 1
ATOM 8743 O O . VAL D 1 123 ? -5.159 -21.609 29.491 1.00 30.15 123 VAL D O 1
ATOM 8747 N N . ASP D 1 124 ? -5.230 -20.994 27.346 1.00 30.39 124 ASP D N 1
ATOM 8748 C CA . ASP D 1 124 ? -5.378 -22.361 26.871 1.00 31.27 124 ASP D CA 1
ATOM 8749 C C . ASP D 1 124 ? -4.129 -23.016 26.313 1.00 33.62 124 ASP D C 1
ATOM 8750 O O . ASP D 1 124 ? -3.983 -24.223 26.383 1.00 37.01 124 ASP D O 1
ATOM 8755 N N . CYS D 1 125 ? -3.223 -22.222 25.771 1.00 34.35 125 CYS D N 1
ATOM 8756 C CA . CYS D 1 125 ? -2.019 -22.762 25.172 1.00 33.97 125 CYS D CA 1
ATOM 8757 C C . CYS D 1 125 ? -0.803 -21.962 25.591 1.00 33.17 125 CYS D C 1
ATOM 8758 O O . CYS D 1 125 ? -0.908 -20.775 25.863 1.00 32.74 125 CYS D O 1
ATOM 8761 N N . ILE D 1 126 ? 0.354 -22.606 25.627 1.00 30.97 126 ILE D N 1
ATOM 8762 C CA . ILE D 1 126 ? 1.566 -21.921 26.010 1.00 28.48 126 ILE D CA 1
ATOM 8763 C C . ILE D 1 126 ? 2.747 -22.283 25.101 1.00 28.05 126 ILE D C 1
ATOM 8764 O O . ILE D 1 126 ? 2.979 -23.454 24.840 1.00 29.91 126 ILE D O 1
ATOM 8769 N N . VAL D 1 127 ? 3.458 -21.287 24.582 1.00 27.14 127 VAL D N 1
ATOM 8770 C CA . VAL D 1 127 ? 4.713 -21.526 23.826 1.00 26.76 127 VAL D CA 1
ATOM 8771 C C . VAL D 1 127 ? 5.821 -20.736 24.518 1.00 26.70 127 VAL D C 1
ATOM 8772 O O . VAL D 1 127 ? 5.627 -19.542 24.760 1.00 28.76 127 VAL D O 1
ATOM 8776 N N . THR D 1 128 ? 6.921 -21.406 24.848 1.00 26.60 128 THR D N 1
ATOM 8777 C CA . THR D 1 128 ? 8.123 -20.806 25.470 1.00 26.17 128 THR D CA 1
ATOM 8778 C C . THR D 1 128 ? 9.356 -21.590 25.026 1.00 26.89 128 THR D C 1
ATOM 8779 O O . THR D 1 128 ? 9.199 -22.635 24.381 1.00 27.95 128 THR D O 1
ATOM 8783 N N . SER D 1 129 ? 10.530 -21.079 25.368 1.00 28.55 129 SER D N 1
ATOM 8784 C CA . SER D 1 129 ? 11.851 -21.653 25.030 1.00 29.12 129 SER D CA 1
ATOM 8785 C C . SER D 1 129 ? 12.233 -22.647 26.123 1.00 29.40 129 SER D C 1
ATOM 8786 O O . SER D 1 129 ? 11.531 -22.682 27.164 1.00 29.74 129 SER D O 1
ATOM 8789 N N . ALA D 1 130 ? 13.321 -23.366 25.894 1.00 28.95 130 ALA D N 1
ATOM 8790 C CA . ALA D 1 130 ? 13.813 -24.323 26.848 1.00 29.03 130 ALA D CA 1
ATOM 8791 C C . ALA D 1 130 ? 14.025 -23.625 28.175 1.00 28.22 130 ALA D C 1
ATOM 8792 O O . ALA D 1 130 ? 13.630 -24.156 29.202 1.00 30.30 130 ALA D O 1
ATOM 8794 N N . GLY D 1 131 ? 14.688 -22.436 28.189 1.00 26.53 131 GLY D N 1
ATOM 8795 C CA . GLY D 1 131 ? 14.944 -21.620 29.393 1.00 25.96 131 GLY D CA 1
ATOM 8796 C C . GLY D 1 131 ? 13.661 -21.295 30.145 1.00 25.49 131 GLY D C 1
ATOM 8797 O O . GLY D 1 131 ? 13.673 -21.361 31.372 1.00 26.10 131 GLY D O 1
ATOM 8798 N N . GLY D 1 132 ? 12.577 -20.965 29.442 1.00 25.89 132 GLY D N 1
ATOM 8799 C CA . GLY D 1 132 ? 11.253 -20.710 30.046 1.00 26.58 132 GLY D CA 1
ATOM 8800 C C . GLY D 1 132 ? 10.738 -21.906 30.828 1.00 26.57 132 GLY D C 1
ATOM 8801 O O . GLY D 1 132 ? 10.000 -21.684 31.796 1.00 27.16 132 GLY D O 1
ATOM 8802 N N . VAL D 1 133 ? 11.114 -23.120 30.441 1.00 27.84 133 VAL D N 1
ATOM 8803 C CA . VAL D 1 133 ? 10.711 -24.322 31.157 1.00 27.67 133 VAL D CA 1
ATOM 8804 C C . VAL D 1 133 ? 11.689 -24.612 32.296 1.00 29.21 133 VAL D C 1
ATOM 8805 O O . VAL D 1 133 ? 11.288 -24.791 33.437 1.00 29.64 133 VAL D O 1
ATOM 8809 N N . GLU D 1 134 ? 12.978 -24.633 31.978 1.00 30.10 134 GLU D N 1
ATOM 8810 C CA . GLU D 1 134 ? 14.021 -24.926 32.956 1.00 34.35 134 GLU D CA 1
ATOM 8811 C C . GLU D 1 134 ? 14.013 -24.056 34.200 1.00 31.87 134 GLU D C 1
ATOM 8812 O O . GLU D 1 134 ? 13.982 -24.550 35.314 1.00 28.87 134 GLU D O 1
ATOM 8818 N N . GLU D 1 135 ? 14.027 -22.752 33.982 1.00 31.81 135 GLU D N 1
ATOM 8819 C CA . GLU D 1 135 ? 14.158 -21.762 35.076 1.00 33.96 135 GLU D CA 1
ATOM 8820 C C . GLU D 1 135 ? 12.939 -21.869 36.007 1.00 29.92 135 GLU D C 1
ATOM 8821 O O . GLU D 1 135 ? 13.106 -21.658 37.219 1.00 31.13 135 GLU D O 1
ATOM 8827 N N . ASP D 1 136 ? 11.766 -22.215 35.471 1.00 26.86 136 ASP D N 1
ATOM 8828 C CA . ASP D 1 136 ? 10.521 -22.419 36.261 1.00 26.59 136 ASP D CA 1
ATOM 8829 C C . ASP D 1 136 ? 10.682 -23.630 37.193 1.00 25.55 136 ASP D C 1
ATOM 8830 O O . ASP D 1 136 ? 10.307 -23.536 38.371 1.00 26.41 136 ASP D O 1
ATOM 8835 N N . LEU D 1 137 ? 11.238 -24.721 36.693 1.00 24.66 137 LEU D N 1
ATOM 8836 C CA . LEU D 1 137 ? 11.433 -25.904 37.510 1.00 24.86 137 LEU D CA 1
ATOM 8837 C C . LEU D 1 137 ? 12.561 -25.708 38.520 1.00 25.34 137 LEU D C 1
ATOM 8838 O O . LEU D 1 137 ? 12.415 -26.045 39.687 1.00 23.38 137 LEU D O 1
ATOM 8843 N N . ILE D 1 138 ? 13.667 -25.130 38.059 1.00 26.75 138 ILE D N 1
ATOM 8844 C CA . ILE D 1 138 ? 14.886 -24.910 38.895 1.00 28.14 138 ILE D CA 1
ATOM 8845 C C . ILE D 1 138 ? 14.552 -24.000 40.086 1.00 28.60 138 ILE D C 1
ATOM 8846 O O . ILE D 1 138 ? 15.155 -24.198 41.159 1.00 27.97 138 ILE D O 1
ATOM 8851 N N . LYS D 1 139 ? 13.609 -23.068 39.926 1.00 29.17 139 LYS D N 1
ATOM 8852 C CA . LYS D 1 139 ? 13.224 -22.124 41.007 1.00 30.35 139 LYS D CA 1
ATOM 8853 C C . LYS D 1 139 ? 12.482 -22.864 42.130 1.00 31.67 139 LYS D C 1
ATOM 8854 O O . LYS D 1 139 ? 12.357 -22.279 43.219 1.00 32.75 139 LYS D O 1
ATOM 8860 N N . CYS D 1 140 ? 12.013 -24.093 41.896 1.00 31.30 140 CYS D N 1
ATOM 8861 C CA . CYS D 1 140 ? 11.405 -24.956 42.950 1.00 31.93 140 CYS D CA 1
ATOM 8862 C C . CYS D 1 140 ? 12.497 -25.665 43.757 1.00 30.09 140 CYS D C 1
ATOM 8863 O O . CYS D 1 140 ? 12.180 -26.171 44.834 1.00 30.04 140 CYS D O 1
ATOM 8866 N N . LEU D 1 141 ? 13.729 -25.698 43.245 1.00 30.28 141 LEU D N 1
ATOM 8867 C CA . LEU D 1 141 ? 14.890 -26.383 43.876 1.00 30.71 141 LEU D CA 1
ATOM 8868 C C . LEU D 1 141 ? 15.765 -25.363 44.602 1.00 30.27 141 LEU D C 1
ATOM 8869 O O . LEU D 1 141 ? 16.228 -25.676 45.720 1.00 31.12 141 LEU D O 1
ATOM 8874 N N . ALA D 1 142 ? 16.029 -24.216 43.969 1.00 30.62 142 ALA D N 1
ATOM 8875 C CA . ALA D 1 142 ? 16.899 -23.154 44.518 1.00 30.77 142 ALA D CA 1
ATOM 8876 C C . ALA D 1 142 ? 16.522 -21.806 43.911 1.00 31.37 142 ALA D C 1
ATOM 8877 O O . ALA D 1 142 ? 16.109 -21.732 42.756 1.00 30.29 142 ALA D O 1
ATOM 8879 N N . PRO D 1 143 ? 16.706 -20.703 44.664 1.00 32.28 143 PRO D N 1
ATOM 8880 C CA . PRO D 1 143 ? 16.311 -19.375 44.207 1.00 33.48 143 PRO D CA 1
ATOM 8881 C C . PRO D 1 143 ? 17.367 -18.727 43.304 1.00 34.17 143 PRO D C 1
ATOM 8882 O O . PRO D 1 143 ? 18.519 -19.128 43.356 1.00 34.21 143 PRO D O 1
ATOM 8886 N N . SER D 1 144 ? 16.918 -17.768 42.491 1.00 34.34 144 SER D N 1
ATOM 8887 C CA . SER D 1 144 ? 17.749 -16.783 41.756 1.00 33.26 144 SER D CA 1
ATOM 8888 C C . SER D 1 144 ? 17.760 -15.479 42.558 1.00 32.11 144 SER D C 1
ATOM 8889 O O . SER D 1 144 ? 16.828 -15.276 43.362 1.00 30.49 144 SER D O 1
ATOM 8892 N N . TYR D 1 145 ? 18.782 -14.641 42.376 1.00 32.98 145 TYR D N 1
ATOM 8893 C CA . TYR D 1 145 ? 19.025 -13.425 43.203 1.00 33.32 145 TYR D CA 1
ATOM 8894 C C . TYR D 1 145 ? 19.143 -12.181 42.313 1.00 33.33 145 TYR D C 1
ATOM 8895 O O . TYR D 1 145 ? 19.556 -12.300 41.136 1.00 31.52 145 TYR D O 1
ATOM 8904 N N . LEU D 1 146 ? 18.866 -11.013 42.879 1.00 33.32 146 LEU D N 1
ATOM 8905 C CA . LEU D 1 146 ? 18.993 -9.762 42.153 1.00 34.22 146 LEU D CA 1
ATOM 8906 C C . LEU D 1 146 ? 20.443 -9.300 42.217 1.00 35.41 146 LEU D C 1
ATOM 8907 O O . LEU D 1 146 ? 21.004 -9.156 43.298 1.00 34.10 146 LEU D O 1
ATOM 8912 N N . GLY D 1 147 ? 21.046 -9.076 41.056 1.00 37.71 147 GLY D N 1
ATOM 8913 C CA . GLY D 1 147 ? 22.423 -8.625 40.981 1.00 39.37 147 GLY D CA 1
ATOM 8914 C C . GLY D 1 147 ? 22.536 -7.304 40.246 1.00 42.36 147 GLY D C 1
ATOM 8915 O O . GLY D 1 147 ? 21.943 -6.313 40.654 1.00 45.68 147 GLY D O 1
ATOM 8916 N N . ALA D 1 148 ? 23.296 -7.293 39.157 1.00 43.26 148 ALA D N 1
ATOM 8917 C CA . ALA D 1 148 ? 23.479 -6.090 38.354 1.00 45.60 148 ALA D CA 1
ATOM 8918 C C . ALA D 1 148 ? 23.898 -6.442 36.930 1.00 46.00 148 ALA D C 1
ATOM 8919 O O . ALA D 1 148 ? 24.405 -7.529 36.678 1.00 42.77 148 ALA D O 1
ATOM 8921 N N . PHE D 1 149 ? 23.678 -5.515 36.004 1.00 49.59 149 PHE D N 1
ATOM 8922 C CA . PHE D 1 149 ? 24.026 -5.728 34.570 1.00 51.70 149 PHE D CA 1
ATOM 8923 C C . PHE D 1 149 ? 25.546 -5.643 34.364 1.00 54.20 149 PHE D C 1
ATOM 8924 O O . PHE D 1 149 ? 26.054 -6.345 33.468 1.00 50.73 149 PHE D O 1
ATOM 8932 N N . ASP D 1 150 ? 26.241 -4.839 35.179 1.00 59.49 150 ASP D N 1
ATOM 8933 C CA . ASP D 1 150 ? 27.655 -4.415 34.967 1.00 66.62 150 ASP D CA 1
ATOM 8934 C C . ASP D 1 150 ? 28.652 -5.337 35.697 1.00 68.02 150 ASP D C 1
ATOM 8935 O O . ASP D 1 150 ? 29.828 -4.942 35.796 1.00 66.16 150 ASP D O 1
ATOM 8940 N N . LEU D 1 151 ? 28.225 -6.506 36.193 1.00 68.52 151 LEU D N 1
ATOM 8941 C CA . LEU D 1 151 ? 29.115 -7.446 36.931 1.00 68.53 151 LEU D CA 1
ATOM 8942 C C . LEU D 1 151 ? 30.050 -8.145 35.934 1.00 67.08 151 LEU D C 1
ATOM 8943 O O . LEU D 1 151 ? 29.576 -8.534 34.853 1.00 63.17 151 LEU D O 1
ATOM 8948 N N . ASP D 1 152 ? 31.329 -8.294 36.295 1.00 71.15 152 ASP D N 1
ATOM 8949 C CA . ASP D 1 152 ? 32.415 -8.811 35.412 1.00 74.27 152 ASP D CA 1
ATOM 8950 C C . ASP D 1 152 ? 32.274 -10.329 35.208 1.00 72.09 152 ASP D C 1
ATOM 8951 O O . ASP D 1 152 ? 32.168 -11.051 36.211 1.00 71.26 152 ASP D O 1
ATOM 8953 N N . GLY D 1 153 ? 32.333 -10.792 33.954 1.00 74.55 153 GLY D N 1
ATOM 8954 C CA . GLY D 1 153 ? 32.145 -12.203 33.548 1.00 77.94 153 GLY D CA 1
ATOM 8955 C C . GLY D 1 153 ? 33.166 -13.154 34.162 1.00 79.50 153 GLY D C 1
ATOM 8956 O O . GLY D 1 153 ? 32.741 -14.211 34.679 1.00 76.23 153 GLY D O 1
ATOM 8957 N N . LYS D 1 154 ? 34.458 -12.811 34.094 1.00 84.10 154 LYS D N 1
ATOM 8958 C CA . LYS D 1 154 ? 35.589 -13.628 34.628 1.00 84.16 154 LYS D CA 1
ATOM 8959 C C . LYS D 1 154 ? 35.430 -13.803 36.149 1.00 79.95 154 LYS D C 1
ATOM 8960 O O . LYS D 1 154 ? 35.602 -14.940 36.627 1.00 79.70 154 LYS D O 1
ATOM 8962 N N . THR D 1 155 ? 35.108 -12.725 36.874 1.00 72.30 155 THR D N 1
ATOM 8963 C CA . THR D 1 155 ? 34.906 -12.718 38.349 1.00 71.80 155 THR D CA 1
ATOM 8964 C C . THR D 1 155 ? 33.700 -13.601 38.705 1.00 75.61 155 THR D C 1
ATOM 8965 O O . THR D 1 155 ? 33.817 -14.407 39.645 1.00 79.04 155 THR D O 1
ATOM 8967 N N . LEU D 1 156 ? 32.584 -13.448 37.989 1.00 72.77 156 LEU D N 1
ATOM 8968 C CA . LEU D 1 156 ? 31.341 -14.242 38.193 1.00 69.40 156 LEU D CA 1
ATOM 8969 C C . LEU D 1 156 ? 31.622 -15.721 37.911 1.00 69.62 156 LEU D C 1
ATOM 8970 O O . LEU D 1 156 ? 31.139 -16.563 38.684 1.00 67.55 156 LEU D O 1
ATOM 8975 N N . ARG D 1 157 ? 32.361 -16.025 36.841 1.00 73.30 157 ARG D N 1
ATOM 8976 C CA . ARG D 1 157 ? 32.681 -17.423 36.433 1.00 75.12 157 ARG D CA 1
ATOM 8977 C C . ARG D 1 157 ? 33.535 -18.088 37.525 1.00 74.06 157 ARG D C 1
ATOM 8978 O O . ARG D 1 157 ? 33.218 -19.230 37.901 1.00 72.41 157 ARG D O 1
ATOM 8980 N N . HIS D 1 158 ? 34.561 -17.390 38.024 1.00 71.85 158 HIS D N 1
ATOM 8981 C CA . HIS D 1 158 ? 35.451 -17.859 39.121 1.00 72.32 158 HIS D CA 1
ATOM 8982 C C . HIS D 1 158 ? 34.603 -18.274 40.334 1.00 70.43 158 HIS D C 1
ATOM 8983 O O . HIS D 1 158 ? 34.993 -19.247 41.001 1.00 80.81 158 HIS D O 1
ATOM 8985 N N . ASN D 1 159 ? 33.477 -17.594 40.573 1.00 65.34 159 ASN D N 1
ATOM 8986 C CA . ASN D 1 159 ? 32.562 -17.819 41.730 1.00 66.20 159 ASN D CA 1
ATOM 8987 C C . ASN D 1 159 ? 31.373 -18.719 41.351 1.00 58.75 159 ASN D C 1
ATOM 8988 O O . ASN D 1 159 ? 30.483 -18.893 42.201 1.00 54.57 159 ASN D O 1
ATOM 8993 N N . GLY D 1 160 ? 31.355 -19.266 40.132 1.00 58.54 160 GLY D N 1
ATOM 8994 C CA . GLY D 1 160 ? 30.274 -20.136 39.624 1.00 60.48 160 GLY D CA 1
ATOM 8995 C C . GLY D 1 160 ? 28.910 -19.456 39.639 1.00 60.48 160 GLY D C 1
ATOM 8996 O O . GLY D 1 160 ? 27.902 -20.167 39.831 1.00 64.44 160 GLY D O 1
ATOM 8997 N N . LEU D 1 161 ? 28.868 -18.136 39.427 1.00 55.33 161 LEU D N 1
ATOM 8998 C CA . LEU D 1 161 ? 27.621 -17.333 39.400 1.00 49.93 161 LEU D CA 1
ATOM 8999 C C . LEU D 1 161 ? 27.302 -16.961 37.948 1.00 50.76 161 LEU D C 1
ATOM 9000 O O . LEU D 1 161 ? 28.071 -16.211 37.333 1.00 58.91 161 LEU D O 1
ATOM 9005 N N . ASN D 1 162 ? 26.211 -17.493 37.410 1.00 47.65 162 ASN D N 1
ATOM 9006 C CA . ASN D 1 162 ? 25.722 -17.195 36.034 1.00 45.71 162 ASN D CA 1
ATOM 9007 C C . ASN D 1 162 ? 24.890 -15.910 36.080 1.00 42.41 162 ASN D C 1
ATOM 9008 O O . ASN D 1 162 ? 24.112 -15.763 37.031 1.00 36.08 162 ASN D O 1
ATOM 9013 N N . ARG D 1 163 ? 25.071 -15.018 35.105 1.00 43.87 163 ARG D N 1
ATOM 9014 C CA . ARG D 1 163 ? 24.324 -13.735 34.994 1.00 45.25 163 ARG D CA 1
ATOM 9015 C C . ARG D 1 163 ? 23.302 -13.807 33.852 1.00 43.59 163 ARG D C 1
ATOM 9016 O O . ARG D 1 163 ? 23.695 -14.185 32.734 1.00 40.36 163 ARG D O 1
ATOM 9024 N N . ALA D 1 164 ? 22.046 -13.455 34.143 1.00 41.53 164 ALA D N 1
ATOM 9025 C CA . ALA D 1 164 ? 20.969 -13.181 33.162 1.00 40.60 164 ALA D CA 1
ATOM 9026 C C . ALA D 1 164 ? 20.423 -11.781 33.445 1.00 38.81 164 ALA D C 1
ATOM 9027 O O . ALA D 1 164 ? 19.660 -11.628 34.403 1.00 40.67 164 ALA D O 1
ATOM 9029 N N . GLY D 1 165 ? 20.831 -10.787 32.659 1.00 39.34 165 GLY D N 1
ATOM 9030 C CA . GLY D 1 165 ? 20.557 -9.360 32.927 1.00 36.13 165 GLY D CA 1
ATOM 9031 C C . GLY D 1 165 ? 21.150 -8.944 34.262 1.00 33.91 165 GLY D C 1
ATOM 9032 O O . GLY D 1 165 ? 22.364 -9.106 34.422 1.00 34.93 165 GLY D O 1
ATOM 9033 N N . ASN D 1 166 ? 20.324 -8.471 35.197 1.00 30.57 166 ASN D N 1
ATOM 9034 C CA . ASN D 1 166 ? 20.731 -8.087 36.574 1.00 29.23 166 ASN D CA 1
ATOM 9035 C C . ASN D 1 166 ? 20.321 -9.185 37.569 1.00 28.63 166 ASN D C 1
ATOM 9036 O O . ASN D 1 166 ? 20.129 -8.858 38.759 1.00 28.94 166 ASN D O 1
ATOM 9041 N N . ILE D 1 167 ? 20.178 -10.429 37.108 1.00 27.16 167 ILE D N 1
ATOM 9042 C CA . ILE D 1 167 ? 19.763 -11.586 37.953 1.00 28.77 167 ILE D CA 1
ATOM 9043 C C . ILE D 1 167 ? 20.910 -12.603 37.994 1.00 29.58 167 ILE D C 1
ATOM 9044 O O . ILE D 1 167 ? 21.526 -12.856 36.939 1.00 28.87 167 ILE D O 1
ATOM 9049 N N . ILE D 1 168 ? 21.193 -13.122 39.190 1.00 31.28 168 ILE D N 1
ATOM 9050 C CA . ILE D 1 168 ? 22.246 -14.145 39.459 1.00 33.67 168 ILE D CA 1
ATOM 9051 C C . ILE D 1 168 ? 21.564 -15.500 39.679 1.00 33.89 168 ILE D C 1
ATOM 9052 O O . ILE D 1 168 ? 20.650 -15.589 40.521 1.00 34.98 168 ILE D O 1
ATOM 9057 N N . ILE D 1 169 ? 21.979 -16.496 38.902 1.00 33.94 169 ILE D N 1
ATOM 9058 C CA . ILE D 1 169 ? 21.575 -17.922 39.025 1.00 33.55 169 ILE D CA 1
ATOM 9059 C C . ILE D 1 169 ? 22.835 -18.706 39.384 1.00 30.50 169 ILE D C 1
ATOM 9060 O O . ILE D 1 169 ? 23.631 -19.043 38.511 1.00 27.19 169 ILE D O 1
ATOM 9065 N N . PRO D 1 170 ? 23.069 -18.983 40.684 1.00 30.59 170 PRO D N 1
ATOM 9066 C CA . PRO D 1 170 ? 24.220 -19.774 41.116 1.00 31.78 170 PRO D CA 1
ATOM 9067 C C . PRO D 1 170 ? 24.278 -21.129 40.395 1.00 32.52 170 PRO D C 1
ATOM 9068 O O . PRO D 1 170 ? 23.236 -21.723 40.215 1.00 32.64 170 PRO D O 1
ATOM 9072 N N . ASN D 1 171 ? 25.470 -21.585 40.000 1.00 35.41 171 ASN D N 1
ATOM 9073 C CA . ASN D 1 171 ? 25.635 -22.803 39.158 1.00 38.61 171 ASN D CA 1
ATOM 9074 C C . ASN D 1 171 ? 25.174 -24.070 39.903 1.00 34.86 171 ASN D C 1
ATOM 9075 O O . ASN D 1 171 ? 24.794 -25.049 39.208 1.00 32.69 171 ASN D O 1
ATOM 9080 N N . ASN D 1 172 ? 25.194 -24.066 41.241 1.00 34.52 172 ASN D N 1
ATOM 9081 C CA . ASN D 1 172 ? 24.707 -25.216 42.048 1.00 35.80 172 ASN D CA 1
ATOM 9082 C C . ASN D 1 172 ? 23.228 -25.469 41.723 1.00 33.49 172 ASN D C 1
ATOM 9083 O O . ASN D 1 172 ? 22.833 -26.643 41.780 1.00 35.07 172 ASN D O 1
ATOM 9088 N N . ASN D 1 173 ? 22.466 -24.423 41.375 1.00 31.08 173 ASN D N 1
ATOM 9089 C CA . ASN D 1 173 ? 21.046 -24.529 40.934 1.00 30.20 173 ASN D CA 1
ATOM 9090 C C . ASN D 1 173 ? 20.923 -25.554 39.796 1.00 30.32 173 ASN D C 1
ATOM 9091 O O . ASN D 1 173 ? 19.973 -26.376 39.843 1.00 29.50 173 ASN D O 1
ATOM 9096 N N . TYR D 1 174 ? 21.847 -25.510 38.827 1.00 30.20 174 TYR D N 1
ATOM 9097 C CA . TYR D 1 174 ? 21.859 -26.406 37.640 1.00 32.12 174 TYR D CA 1
ATOM 9098 C C . TYR D 1 174 ? 22.325 -27.817 38.033 1.00 31.62 174 TYR D C 1
ATOM 9099 O O . TYR D 1 174 ? 21.806 -28.806 37.465 1.00 29.16 174 TYR D O 1
ATOM 9108 N N . CYS D 1 175 ? 23.265 -27.910 38.978 1.00 32.17 175 CYS D N 1
ATOM 9109 C CA . CYS D 1 175 ? 23.751 -29.204 39.531 1.00 34.19 175 CYS D CA 1
ATOM 9110 C C . CYS D 1 175 ? 22.580 -29.927 40.215 1.00 32.05 175 CYS D C 1
ATOM 9111 O O . CYS D 1 175 ? 22.404 -31.122 39.965 1.00 31.19 175 CYS D O 1
ATOM 9114 N N . GLN D 1 176 ? 21.783 -29.208 41.003 1.00 31.21 176 GLN D N 1
ATOM 9115 C CA . GLN D 1 176 ? 20.564 -29.746 41.665 1.00 33.21 176 GLN D CA 1
ATOM 9116 C C . GLN D 1 176 ? 19.548 -30.176 40.607 1.00 33.12 176 GLN D C 1
ATOM 9117 O O . GLN D 1 176 ? 18.882 -31.222 40.817 1.00 33.34 176 GLN D O 1
ATOM 9123 N N . PHE D 1 177 ? 19.440 -29.415 39.526 1.00 31.79 177 PHE D N 1
ATOM 9124 C CA . PHE D 1 177 ? 18.524 -29.723 38.445 1.00 30.06 177 PHE D CA 1
ATOM 9125 C C . PHE D 1 177 ? 18.880 -31.030 37.799 1.00 29.14 177 PHE D C 1
ATOM 9126 O O . PHE D 1 177 ? 18.021 -31.849 37.504 1.00 29.31 177 PHE D O 1
ATOM 9134 N N . GLU D 1 178 ? 20.168 -31.204 37.564 1.00 31.84 178 GLU D N 1
ATOM 9135 C CA . GLU D 1 178 ? 20.662 -32.416 36.933 1.00 33.86 178 GLU D CA 1
ATOM 9136 C C . GLU D 1 178 ? 20.338 -33.619 37.806 1.00 32.57 178 GLU D C 1
ATOM 9137 O O . GLU D 1 178 ? 19.909 -34.652 37.309 1.00 33.39 178 GLU D O 1
ATOM 9143 N N . ASP D 1 179 ? 20.513 -33.469 39.114 1.00 32.30 179 ASP D N 1
ATOM 9144 C CA . ASP D 1 179 ? 20.229 -34.549 40.038 1.00 33.68 179 ASP D CA 1
ATOM 9145 C C . ASP D 1 179 ? 18.757 -34.912 39.964 1.00 31.41 179 ASP D C 1
ATOM 9146 O O . ASP D 1 179 ? 18.409 -36.076 39.994 1.00 31.22 179 ASP D O 1
ATOM 9151 N N . TRP D 1 180 ? 17.897 -33.903 39.929 1.00 29.64 180 TRP D N 1
ATOM 9152 C CA . TRP D 1 180 ? 16.463 -34.117 39.829 1.00 27.74 180 TRP D CA 1
ATOM 9153 C C . TRP D 1 180 ? 16.012 -34.705 38.492 1.00 27.37 180 TRP D C 1
ATOM 9154 O O . TRP D 1 180 ? 15.196 -35.613 38.451 1.00 26.31 180 TRP D O 1
ATOM 9165 N N . LEU D 1 181 ? 16.569 -34.197 37.401 1.00 27.90 181 LEU D N 1
ATOM 9166 C CA . LEU D 1 181 ? 16.162 -34.607 36.060 1.00 30.05 181 LEU D CA 1
ATOM 9167 C C . LEU D 1 181 ? 16.586 -35.986 35.534 1.00 31.35 181 LEU D C 1
ATOM 9168 O O . LEU D 1 181 ? 15.807 -36.633 34.848 1.00 32.80 181 LEU D O 1
ATOM 9173 N N . MET D 1 182 ? 17.785 -36.452 35.860 1.00 33.83 182 MET D N 1
ATOM 9174 C CA . MET D 1 182 ? 18.262 -37.720 35.302 1.00 33.74 182 MET D CA 1
ATOM 9175 C C . MET D 1 182 ? 17.399 -38.944 35.617 1.00 32.17 182 MET D C 1
ATOM 9176 O O . MET D 1 182 ? 17.163 -39.755 34.733 1.00 36.54 182 MET D O 1
ATOM 9181 N N . PRO D 1 183 ? 16.902 -39.080 36.857 1.00 30.69 183 PRO D N 1
ATOM 9182 C CA . PRO D 1 183 ? 16.041 -40.238 37.119 1.00 30.90 183 PRO D CA 1
ATOM 9183 C C . PRO D 1 183 ? 14.769 -40.188 36.282 1.00 30.84 183 PRO D C 1
ATOM 9184 O O . PRO D 1 183 ? 14.311 -41.221 35.821 1.00 31.55 183 PRO D O 1
ATOM 9188 N N . ILE D 1 184 ? 14.196 -39.000 36.116 1.00 29.63 184 ILE D N 1
ATOM 9189 C CA . ILE D 1 184 ? 12.997 -38.832 35.312 1.00 29.17 184 ILE D CA 1
ATOM 9190 C C . ILE D 1 184 ? 13.281 -39.206 33.864 1.00 31.24 184 ILE D C 1
ATOM 9191 O O . ILE D 1 184 ? 12.460 -39.835 33.215 1.00 33.48 184 ILE D O 1
ATOM 9196 N N . LEU D 1 185 ? 14.446 -38.815 33.359 1.00 33.15 185 LEU D N 1
ATOM 9197 C CA . LEU D 1 185 ? 14.821 -39.136 31.991 1.00 34.97 185 LEU D CA 1
ATOM 9198 C C . LEU D 1 185 ? 14.981 -40.650 31.816 1.00 36.29 185 LEU D C 1
ATOM 9199 O O . LEU D 1 185 ? 14.680 -41.181 30.754 1.00 36.08 185 LEU D O 1
ATOM 9204 N N . ASP D 1 186 ? 15.461 -41.335 32.852 1.00 36.65 186 ASP D N 1
ATOM 9205 C CA . ASP D 1 186 ? 15.612 -42.788 32.807 1.00 36.69 186 ASP D CA 1
ATOM 9206 C C . ASP D 1 186 ? 14.256 -43.453 32.623 1.00 35.73 186 ASP D C 1
ATOM 9207 O O . ASP D 1 186 ? 14.130 -44.398 31.856 1.00 36.82 186 ASP D O 1
ATOM 9212 N N . SER D 1 187 ? 13.241 -42.957 33.318 1.00 31.84 187 SER D N 1
ATOM 9213 C CA . SER D 1 187 ? 11.906 -43.518 33.197 1.00 32.78 187 SER D CA 1
ATOM 9214 C C . SER D 1 187 ? 11.351 -43.274 31.798 1.00 34.05 187 SER D C 1
ATOM 9215 O O . SER D 1 187 ? 10.752 -44.154 31.197 1.00 32.96 187 SER D O 1
ATOM 9218 N N . CYS D 1 188 ? 11.559 -42.066 31.292 1.00 33.63 188 CYS D N 1
ATOM 9219 C CA . CYS D 1 188 ? 11.074 -41.668 29.942 1.00 34.94 188 CYS D CA 1
ATOM 9220 C C . CYS D 1 188 ? 11.662 -42.615 28.887 1.00 35.64 188 CYS D C 1
ATOM 9221 O O . CYS D 1 188 ? 10.906 -43.058 28.010 1.00 33.46 188 CYS D O 1
ATOM 9224 N N . GLU D 1 189 ? 12.962 -42.916 28.973 1.00 39.68 189 GLU D N 1
ATOM 9225 C CA . GLU D 1 189 ? 13.667 -43.814 28.015 1.00 42.84 189 GLU D CA 1
ATOM 9226 C C . GLU D 1 189 ? 13.069 -45.226 28.115 1.00 39.51 189 GLU D C 1
ATOM 9227 O O . GLU D 1 189 ? 12.815 -45.837 27.057 1.00 37.81 189 GLU D O 1
ATOM 9233 N N . LEU D 1 190 ? 12.838 -45.707 29.339 1.00 37.33 190 LEU D N 1
ATOM 9234 C CA . LEU D 1 190 ? 12.217 -47.027 29.617 1.00 38.73 190 LEU D CA 1
ATOM 9235 C C . LEU D 1 190 ? 10.838 -47.086 28.938 1.00 38.69 190 LEU D C 1
ATOM 9236 O O . LEU D 1 190 ? 10.552 -48.091 28.255 1.00 37.38 190 LEU D O 1
ATOM 9241 N N . GLU D 1 191 ? 10.031 -46.034 29.095 1.00 39.02 191 GLU D N 1
ATOM 9242 C CA . GLU D 1 191 ? 8.659 -45.942 28.526 1.00 39.80 191 GLU D CA 1
ATOM 9243 C C . GLU D 1 191 ? 8.730 -45.877 26.993 1.00 41.48 191 GLU D C 1
ATOM 9244 O O . GLU D 1 191 ? 7.799 -46.372 26.342 1.00 43.50 191 GLU D O 1
ATOM 9250 N N . GLN D 1 192 ? 9.790 -45.292 26.433 1.00 40.06 192 GLN D N 1
ATOM 9251 C CA . GLN D 1 192 ? 10.018 -45.248 24.964 1.00 41.34 192 GLN D CA 1
ATOM 9252 C C . GLN D 1 192 ? 10.314 -46.669 24.464 1.00 40.68 192 GLN D C 1
ATOM 9253 O O . GLN D 1 192 ? 9.670 -47.079 23.490 1.00 41.00 192 GLN D O 1
ATOM 9259 N N . LYS D 1 193 ? 11.242 -47.386 25.108 1.00 42.91 193 LYS D N 1
ATOM 9260 C CA . LYS D 1 193 ? 11.698 -48.751 24.707 1.00 44.33 193 LYS D CA 1
ATOM 9261 C C . LYS D 1 193 ? 10.559 -49.768 24.890 1.00 43.68 193 LYS D C 1
ATOM 9262 O O . LYS D 1 193 ? 10.294 -50.519 23.941 1.00 42.13 193 LYS D O 1
ATOM 9264 N N . ASN D 1 194 ? 9.899 -49.780 26.052 1.00 44.29 194 ASN D N 1
ATOM 9265 C CA . ASN D 1 194 ? 8.922 -50.839 26.435 1.00 45.52 194 ASN D CA 1
ATOM 9266 C C . ASN D 1 194 ? 7.556 -50.595 25.793 1.00 44.58 194 ASN D C 1
ATOM 9267 O O . ASN D 1 194 ? 6.957 -51.582 25.331 1.00 46.73 194 ASN D O 1
ATOM 9272 N N . ASN D 1 195 ? 7.066 -49.352 25.796 1.00 43.36 195 ASN D N 1
ATOM 9273 C CA . ASN D 1 195 ? 5.667 -49.022 25.408 1.00 44.99 195 ASN D CA 1
ATOM 9274 C C . ASN D 1 195 ? 5.637 -48.402 24.007 1.00 45.46 195 ASN D C 1
ATOM 9275 O O . ASN D 1 195 ? 4.538 -48.000 23.581 1.00 43.26 195 ASN D O 1
ATOM 9280 N N . ASP D 1 196 ? 6.784 -48.342 23.317 1.00 46.99 196 ASP D N 1
ATOM 9281 C CA . ASP D 1 196 ? 6.892 -47.792 21.939 1.00 50.73 196 ASP D CA 1
ATOM 9282 C C . ASP D 1 196 ? 6.323 -46.363 21.920 1.00 48.75 196 ASP D C 1
ATOM 9283 O O . ASP D 1 196 ? 5.669 -45.997 20.931 1.00 51.11 196 ASP D O 1
ATOM 9288 N N . PHE D 1 197 ? 6.546 -45.594 22.991 1.00 42.50 197 PHE D N 1
ATOM 9289 C CA . PHE D 1 197 ? 6.000 -44.225 23.185 1.00 41.27 197 PHE D CA 1
ATOM 9290 C C . PHE D 1 197 ? 6.889 -43.207 22.462 1.00 36.20 197 PHE D C 1
ATOM 9291 O O . PHE D 1 197 ? 8.134 -43.283 22.610 1.00 33.43 197 PHE D O 1
ATOM 9299 N N . SER D 1 198 ? 6.274 -42.299 21.699 1.00 33.62 198 SER D N 1
ATOM 9300 C CA . SER D 1 198 ? 6.966 -41.197 20.971 1.00 33.21 198 SER D CA 1
ATOM 9301 C C . SER D 1 198 ? 6.877 -39.891 21.774 1.00 30.26 198 SER D C 1
ATOM 9302 O O . SER D 1 198 ? 5.788 -39.292 21.836 1.00 30.96 198 SER D O 1
ATOM 9305 N N . TRP D 1 199 ? 7.989 -39.490 22.386 1.00 29.82 199 TRP D N 1
ATOM 9306 C CA . TRP D 1 199 ? 8.131 -38.215 23.132 1.00 30.95 199 TRP D CA 1
ATOM 9307 C C . TRP D 1 199 ? 8.125 -37.034 22.154 1.00 30.72 199 TRP D C 1
ATOM 9308 O O . TRP D 1 199 ? 8.733 -37.141 21.066 1.00 28.84 199 TRP D O 1
ATOM 9319 N N . THR D 1 200 ? 7.421 -35.968 22.540 1.00 31.69 200 THR D N 1
ATOM 9320 C CA . THR D 1 200 ? 7.475 -34.606 21.950 1.00 30.87 200 THR D CA 1
ATOM 9321 C C . THR D 1 200 ? 7.831 -33.638 23.067 1.00 31.28 200 THR D C 1
ATOM 9322 O O . THR D 1 200 ? 7.724 -33.991 24.243 1.00 31.65 200 THR D O 1
ATOM 9326 N N . PRO D 1 201 ? 8.305 -32.412 22.750 1.00 31.29 201 PRO D N 1
ATOM 9327 C CA . PRO D 1 201 ? 8.570 -31.418 23.793 1.00 30.44 201 PRO D CA 1
ATOM 9328 C C . PRO D 1 201 ? 7.377 -31.227 24.746 1.00 28.78 201 PRO D C 1
ATOM 9329 O O . PRO D 1 201 ? 7.596 -31.254 25.947 1.00 27.14 201 PRO D O 1
ATOM 9333 N N . SER D 1 202 ? 6.159 -31.065 24.209 1.00 27.98 202 SER D N 1
ATOM 9334 C CA . SER D 1 202 ? 4.932 -30.811 25.011 1.00 28.26 202 SER D CA 1
ATOM 9335 C C . SER D 1 202 ? 4.687 -31.978 25.971 1.00 28.36 202 SER D C 1
ATOM 9336 O O . SER D 1 202 ? 4.390 -31.710 27.150 1.00 29.48 202 SER D O 1
ATOM 9339 N N . LYS D 1 203 ? 4.847 -33.216 25.499 1.00 28.05 203 LYS D N 1
ATOM 9340 C CA . LYS D 1 203 ? 4.670 -34.435 26.331 1.00 28.63 203 LYS D CA 1
ATOM 9341 C C . LYS D 1 203 ? 5.715 -34.440 27.447 1.00 27.04 203 LYS D C 1
ATOM 9342 O O . LYS D 1 203 ? 5.337 -34.702 28.590 1.00 25.88 203 LYS D O 1
ATOM 9348 N N . LEU D 1 204 ? 6.976 -34.139 27.128 1.00 27.61 204 LEU D N 1
ATOM 9349 C CA . LEU D 1 204 ? 8.079 -34.121 28.125 1.00 28.03 204 LEU D CA 1
ATOM 9350 C C . LEU D 1 204 ? 7.826 -33.014 29.157 1.00 27.58 204 LEU D C 1
ATOM 9351 O O . LEU D 1 204 ? 8.054 -33.261 30.365 1.00 26.71 204 LEU D O 1
ATOM 9356 N N . ILE D 1 205 ? 7.377 -31.836 28.713 1.00 28.16 205 ILE D N 1
ATOM 9357 C CA . ILE D 1 205 ? 7.161 -30.671 29.624 1.00 28.52 205 ILE D CA 1
ATOM 9358 C C . ILE D 1 205 ? 5.966 -30.983 30.532 1.00 27.74 205 ILE D C 1
ATOM 9359 O O . ILE D 1 205 ? 6.019 -30.615 31.726 1.00 28.38 205 ILE D O 1
ATOM 9364 N N . ASP D 1 206 ? 4.934 -31.639 29.994 1.00 28.16 206 ASP D N 1
ATOM 9365 C CA . ASP D 1 206 ? 3.774 -32.110 30.794 1.00 29.50 206 ASP D CA 1
ATOM 9366 C C . ASP D 1 206 ? 4.285 -33.007 31.928 1.00 27.77 206 ASP D C 1
ATOM 9367 O O . ASP D 1 206 ? 3.867 -32.819 33.077 1.00 27.27 206 ASP D O 1
ATOM 9372 N N . ARG D 1 207 ? 5.197 -33.921 31.606 1.00 27.55 207 ARG D N 1
ATOM 9373 C CA . ARG D 1 207 ? 5.776 -34.903 32.553 1.00 27.45 207 ARG D CA 1
ATOM 9374 C C . ARG D 1 207 ? 6.570 -34.175 33.645 1.00 25.77 207 ARG D C 1
ATOM 9375 O O . ARG D 1 207 ? 6.368 -34.497 34.834 1.00 25.68 207 ARG D O 1
ATOM 9383 N N . LEU D 1 208 ? 7.460 -33.278 33.240 1.00 25.54 208 LEU D N 1
ATOM 9384 C CA . LEU D 1 208 ? 8.278 -32.536 34.174 1.00 25.95 208 LEU D CA 1
ATOM 9385 C C . LEU D 1 208 ? 7.380 -31.799 35.145 1.00 24.50 208 LEU D C 1
ATOM 9386 O O . LEU D 1 208 ? 7.662 -31.774 36.335 1.00 26.40 208 LEU D O 1
ATOM 9391 N N . GLY D 1 209 ? 6.311 -31.123 34.651 1.00 23.37 209 GLY D N 1
ATOM 9392 C CA . GLY D 1 209 ? 5.294 -30.435 35.467 1.00 24.35 209 GLY D CA 1
ATOM 9393 C C . GLY D 1 209 ? 4.676 -31.355 36.508 1.00 25.13 209 GLY D C 1
ATOM 9394 O O . GLY D 1 209 ? 4.542 -30.938 37.675 1.00 27.36 209 GLY D O 1
ATOM 9395 N N . ALA D 1 210 ? 4.319 -32.581 36.115 1.00 25.46 210 ALA D N 1
ATOM 9396 C CA . ALA D 1 210 ? 3.721 -33.594 37.011 1.00 26.06 210 ALA D CA 1
ATOM 9397 C C . ALA D 1 210 ? 4.747 -33.948 38.091 1.00 27.20 210 ALA D C 1
ATOM 9398 O O . ALA D 1 210 ? 4.368 -33.966 39.278 1.00 28.78 210 ALA D O 1
ATOM 9400 N N . GLU D 1 211 ? 6.008 -34.160 37.696 1.00 27.28 211 GLU D N 1
ATOM 9401 C CA . GLU D 1 211 ? 7.095 -34.607 38.606 1.00 27.55 211 GLU D CA 1
ATOM 9402 C C . GLU D 1 211 ? 7.431 -33.502 39.620 1.00 27.33 211 GLU D C 1
ATOM 9403 O O . GLU D 1 211 ? 7.636 -33.847 40.791 1.00 27.71 211 GLU D O 1
ATOM 9409 N N . ILE D 1 212 ? 7.506 -32.231 39.206 1.00 25.87 212 ILE D N 1
ATOM 9410 C CA . ILE D 1 212 ? 7.944 -31.129 40.117 1.00 26.65 212 ILE D CA 1
ATOM 9411 C C . ILE D 1 212 ? 6.946 -31.019 41.275 1.00 26.96 212 ILE D C 1
ATOM 9412 O O . ILE D 1 212 ? 7.395 -30.791 42.415 1.00 25.71 212 ILE D O 1
ATOM 9417 N N . ASN D 1 213 ? 5.651 -31.177 40.987 1.00 27.83 213 ASN D N 1
ATOM 9418 C CA . ASN D 1 213 ? 4.584 -31.338 42.008 1.00 27.70 213 ASN D CA 1
ATOM 9419 C C . ASN D 1 213 ? 4.681 -30.191 43.022 1.00 28.70 213 ASN D C 1
ATOM 9420 O O . ASN D 1 213 ? 4.680 -30.458 44.235 1.00 28.40 213 ASN D O 1
ATOM 9425 N N . ASP D 1 214 ? 4.763 -28.962 42.513 1.00 27.47 214 ASP D N 1
ATOM 9426 C CA . ASP D 1 214 ? 5.053 -27.733 43.291 1.00 26.86 214 ASP D CA 1
ATOM 9427 C C . ASP D 1 214 ? 4.126 -26.625 42.786 1.00 25.74 214 ASP D C 1
ATOM 9428 O O . ASP D 1 214 ? 4.175 -26.313 41.582 1.00 27.05 214 ASP D O 1
ATOM 9433 N N . LYS D 1 215 ? 3.320 -26.050 43.676 1.00 26.36 215 LYS D N 1
ATOM 9434 C CA . LYS D 1 215 ? 2.246 -25.080 43.327 1.00 28.10 215 LYS D CA 1
ATOM 9435 C C . LYS D 1 215 ? 2.838 -23.717 42.968 1.00 27.06 215 LYS D C 1
ATOM 9436 O O . LYS D 1 215 ? 2.051 -22.846 42.595 1.00 28.63 215 LYS D O 1
ATOM 9442 N N . ARG D 1 216 ? 4.163 -23.552 43.061 1.00 24.68 216 ARG D N 1
ATOM 9443 C CA . ARG D 1 216 ? 4.878 -22.322 42.630 1.00 24.54 216 ARG D CA 1
ATOM 9444 C C . ARG D 1 216 ? 5.250 -22.411 41.140 1.00 24.74 216 ARG D C 1
ATOM 9445 O O . ARG D 1 216 ? 5.634 -21.369 40.584 1.00 23.59 216 ARG D O 1
ATOM 9453 N N . SER D 1 217 ? 5.136 -23.593 40.517 1.00 24.93 217 SER D N 1
ATOM 9454 C CA . SER D 1 217 ? 5.628 -23.879 39.140 1.00 24.89 217 SER D CA 1
ATOM 9455 C C . SER D 1 217 ? 4.530 -23.638 38.100 1.00 25.11 217 SER D C 1
ATOM 9456 O O . SER D 1 217 ? 3.412 -24.150 38.284 1.00 26.21 217 SER D O 1
ATOM 9459 N N . ILE D 1 218 ? 4.859 -22.909 37.034 1.00 25.37 218 ILE D N 1
ATOM 9460 C CA . ILE D 1 218 ? 3.987 -22.719 35.838 1.00 25.43 218 ILE D CA 1
ATOM 9461 C C . ILE D 1 218 ? 3.712 -24.094 35.223 1.00 25.35 218 ILE D C 1
ATOM 9462 O O . ILE D 1 218 ? 2.545 -24.397 34.921 1.00 25.85 218 ILE D O 1
ATOM 9467 N N . CYS D 1 219 ? 4.765 -24.889 35.032 1.00 26.70 219 CYS D N 1
ATOM 9468 C CA . CYS D 1 219 ? 4.717 -26.211 34.358 1.00 27.84 219 CYS D CA 1
ATOM 9469 C C . CYS D 1 219 ? 3.824 -27.162 35.160 1.00 26.87 219 CYS D C 1
ATOM 9470 O O . CYS D 1 219 ? 3.052 -27.902 34.524 1.00 25.44 219 CYS D O 1
ATOM 9473 N N . TYR D 1 220 ? 3.900 -27.130 36.494 1.00 26.76 220 TYR D N 1
ATOM 9474 C CA . TYR D 1 220 ? 3.002 -27.914 37.381 1.00 27.90 220 TYR D CA 1
ATOM 9475 C C . TYR D 1 220 ? 1.547 -27.578 37.052 1.00 27.58 220 TYR D C 1
ATOM 9476 O O . TYR D 1 220 ? 0.780 -28.511 36.778 1.00 29.67 220 TYR D O 1
ATOM 9485 N N . TRP D 1 221 ? 1.189 -26.292 37.055 1.00 26.29 221 TRP D N 1
ATOM 9486 C CA . TRP D 1 221 ? -0.211 -25.850 36.823 1.00 26.09 221 TRP D CA 1
ATOM 9487 C C . TRP D 1 221 ? -0.633 -26.150 35.379 1.00 25.26 221 TRP D C 1
ATOM 9488 O O . TRP D 1 221 ? -1.797 -26.519 35.183 1.00 26.68 221 TRP D O 1
ATOM 9499 N N . ALA D 1 222 ? 0.279 -26.014 34.426 1.00 25.64 222 ALA D N 1
ATOM 9500 C CA . ALA D 1 222 ? -0.024 -26.297 33.035 1.00 25.70 222 ALA D CA 1
ATOM 9501 C C . ALA D 1 222 ? -0.422 -27.758 32.893 1.00 26.73 222 ALA D C 1
ATOM 9502 O O . ALA D 1 222 ? -1.393 -28.078 32.225 1.00 29.15 222 ALA D O 1
ATOM 9504 N N . HIS D 1 223 ? 0.349 -28.645 33.510 1.00 26.37 223 HIS D N 1
ATOM 9505 C CA . HIS D 1 223 ? 0.047 -30.063 33.458 1.00 27.72 223 HIS D CA 1
ATOM 9506 C C . HIS D 1 223 ? -1.281 -30.384 34.141 1.00 26.82 223 HIS D C 1
ATOM 9507 O O . HIS D 1 223 ? -2.091 -31.132 33.615 1.00 25.29 223 HIS D O 1
ATOM 9514 N N . ARG D 1 224 ? -1.506 -29.767 35.294 1.00 26.34 224 ARG D N 1
ATOM 9515 C CA . ARG D 1 224 ? -2.705 -29.994 36.090 1.00 27.64 224 ARG D CA 1
ATOM 9516 C C . ARG D 1 224 ? -3.998 -29.511 35.436 1.00 28.14 224 ARG D C 1
ATOM 9517 O O . ARG D 1 224 ? -5.041 -30.126 35.584 1.00 32.85 224 ARG D O 1
ATOM 9525 N N . ASN D 1 225 ? -3.901 -28.416 34.700 1.00 28.94 225 ASN D N 1
ATOM 9526 C CA . ASN D 1 225 ? -5.055 -27.758 34.033 1.00 28.21 225 ASN D CA 1
ATOM 9527 C C . ASN D 1 225 ? -5.086 -28.123 32.545 1.00 28.07 225 ASN D C 1
ATOM 9528 O O . ASN D 1 225 ? -5.899 -27.544 31.812 1.00 32.58 225 ASN D O 1
ATOM 9533 N N . ARG D 1 226 ? -4.325 -29.138 32.141 1.00 27.90 226 ARG D N 1
ATOM 9534 C CA . ARG D 1 226 ? -4.267 -29.601 30.762 1.00 27.42 226 ARG D CA 1
ATOM 9535 C C . ARG D 1 226 ? -4.016 -28.479 29.768 1.00 26.57 226 ARG D C 1
ATOM 9536 O O . ARG D 1 226 ? -4.650 -28.414 28.726 1.00 25.07 226 ARG D O 1
ATOM 9538 N N . ILE D 1 227 ? -3.082 -27.598 30.100 1.00 26.96 227 ILE D N 1
ATOM 9539 C CA . ILE D 1 227 ? -2.716 -26.522 29.202 1.00 25.62 227 ILE D CA 1
ATOM 9540 C C . ILE D 1 227 ? -1.404 -26.983 28.607 1.00 25.16 227 ILE D C 1
ATOM 9541 O O . ILE D 1 227 ? -0.430 -27.148 29.323 1.00 27.98 227 ILE D O 1
ATOM 9546 N N . PRO D 1 228 ? -1.362 -27.171 27.286 1.00 25.92 228 PRO D N 1
ATOM 9547 C CA . PRO D 1 228 ? -0.111 -27.679 26.725 1.00 26.09 228 PRO D CA 1
ATOM 9548 C C . PRO D 1 228 ? 1.004 -26.631 26.584 1.00 26.26 228 PRO D C 1
ATOM 9549 O O . PRO D 1 228 ? 0.710 -25.469 26.336 1.00 25.08 228 PRO D O 1
ATOM 9553 N N . VAL D 1 229 ? 2.255 -27.044 26.769 1.00 25.25 229 VAL D N 1
ATOM 9554 C CA . VAL D 1 229 ? 3.429 -26.143 26.614 1.00 25.67 229 VAL D CA 1
ATOM 9555 C C . VAL D 1 229 ? 4.236 -26.655 25.420 1.00 25.57 229 VAL D C 1
ATOM 9556 O O . VAL D 1 229 ? 4.810 -27.741 25.525 1.00 26.34 229 VAL D O 1
ATOM 9560 N N . PHE D 1 230 ? 4.289 -25.897 24.329 1.00 26.22 230 PHE D N 1
ATOM 9561 C CA . PHE D 1 230 ? 5.045 -26.315 23.180 1.00 26.92 230 PHE D CA 1
ATOM 9562 C C . PHE D 1 230 ? 6.407 -25.603 23.181 1.00 27.12 230 PHE D C 1
ATOM 9563 O O . PHE D 1 230 ? 6.496 -24.440 23.545 1.00 26.85 230 PHE D O 1
ATOM 9571 N N . SER D 1 231 ? 7.456 -26.324 22.804 1.00 28.94 231 SER D N 1
ATOM 9572 C CA . SER D 1 231 ? 8.813 -25.799 22.714 1.00 29.80 231 SER D CA 1
ATOM 9573 C C . SER D 1 231 ? 9.601 -26.533 21.625 1.00 32.28 231 SER D C 1
ATOM 9574 O O . SER D 1 231 ? 10.255 -27.526 21.906 1.00 31.71 231 SER D O 1
ATOM 9577 N N . PRO D 1 232 ? 9.558 -26.028 20.389 1.00 36.14 232 PRO D N 1
ATOM 9578 C CA . PRO D 1 232 ? 10.246 -26.642 19.245 1.00 37.97 232 PRO D CA 1
ATOM 9579 C C . PRO D 1 232 ? 11.761 -26.773 19.402 1.00 38.13 232 PRO D C 1
ATOM 9580 O O . PRO D 1 232 ? 12.348 -27.658 18.801 1.00 41.65 232 PRO D O 1
ATOM 9584 N N . ALA D 1 233 ? 12.379 -25.907 20.191 1.00 36.77 233 ALA D N 1
ATOM 9585 C CA . ALA D 1 233 ? 13.817 -25.977 20.407 1.00 34.87 233 ALA D CA 1
ATOM 9586 C C . ALA D 1 233 ? 14.114 -26.238 21.880 1.00 35.11 233 ALA D C 1
ATOM 9587 O O . ALA D 1 233 ? 14.883 -25.520 22.505 1.00 34.82 233 ALA D O 1
ATOM 9589 N N . LEU D 1 234 ? 13.480 -27.294 22.403 1.00 34.15 234 LEU D N 1
ATOM 9590 C CA . LEU D 1 234 ? 13.601 -27.729 23.801 1.00 33.00 234 LEU D CA 1
ATOM 9591 C C . LEU D 1 234 ? 14.951 -28.346 24.163 1.00 34.29 234 LEU D C 1
ATOM 9592 O O . LEU D 1 234 ? 15.246 -28.573 25.327 1.00 37.55 234 LEU D O 1
ATOM 9597 N N . THR D 1 235 ? 15.790 -28.561 23.144 1.00 35.67 235 THR D N 1
ATOM 9598 C CA . THR D 1 235 ? 17.135 -29.082 23.310 1.00 38.15 235 THR D CA 1
ATOM 9599 C C . THR D 1 235 ? 18.144 -27.968 23.508 1.00 40.64 235 THR D C 1
ATOM 9600 O O . THR D 1 235 ? 19.298 -28.213 23.831 1.00 45.16 235 THR D O 1
ATOM 9604 N N . ASP D 1 236 ? 17.695 -26.740 23.307 1.00 44.67 236 ASP D N 1
ATOM 9605 C CA . ASP D 1 236 ? 18.543 -25.570 23.434 1.00 48.70 236 ASP D CA 1
ATOM 9606 C C . ASP D 1 236 ? 18.614 -25.040 24.863 1.00 48.81 236 ASP D C 1
ATOM 9607 O O . ASP D 1 236 ? 17.957 -24.057 25.192 1.00 54.26 236 ASP D O 1
ATOM 9612 N N . GLY D 1 237 ? 19.421 -25.677 25.704 1.00 44.96 237 GLY D N 1
ATOM 9613 C CA . GLY D 1 237 ? 19.569 -25.249 27.083 1.00 43.26 237 GLY D CA 1
ATOM 9614 C C . GLY D 1 237 ? 20.046 -26.345 28.017 1.00 44.18 237 GLY D C 1
ATOM 9615 O O . GLY D 1 237 ? 20.578 -27.358 27.584 1.00 42.94 237 GLY D O 1
ATOM 9616 N N . SER D 1 238 ? 19.828 -26.139 29.310 1.00 44.11 238 SER D N 1
ATOM 9617 C CA . SER D 1 238 ? 20.224 -27.097 30.339 1.00 44.44 238 SER D CA 1
ATOM 9618 C C . SER D 1 238 ? 19.536 -28.446 30.159 1.00 43.24 238 SER D C 1
ATOM 9619 O O . SER D 1 238 ? 20.148 -29.485 30.375 1.00 44.54 238 SER D O 1
ATOM 9622 N N . ILE D 1 239 ? 18.268 -28.435 29.754 1.00 42.06 239 ILE D N 1
ATOM 9623 C CA . ILE D 1 239 ? 17.520 -29.665 29.524 1.00 41.98 239 ILE D CA 1
ATOM 9624 C C . ILE D 1 239 ? 18.179 -30.442 28.396 1.00 39.78 239 ILE D C 1
ATOM 9625 O O . ILE D 1 239 ? 18.297 -31.654 28.464 1.00 38.65 239 ILE D O 1
ATOM 9630 N N . GLY D 1 240 ? 18.589 -29.734 27.349 1.00 42.09 240 GLY D N 1
ATOM 9631 C CA . GLY D 1 240 ? 19.287 -30.340 26.238 1.00 42.14 240 GLY D CA 1
ATOM 9632 C C . GLY D 1 240 ? 20.619 -30.906 26.685 1.00 40.86 240 GLY D C 1
ATOM 9633 O O . GLY D 1 240 ? 21.016 -31.978 26.250 1.00 38.42 240 GLY D O 1
ATOM 9634 N N . ASP D 1 241 ? 21.309 -30.187 27.568 1.00 42.67 241 ASP D N 1
ATOM 9635 C CA . ASP D 1 241 ? 22.595 -30.641 28.081 1.00 43.56 241 ASP D CA 1
ATOM 9636 C C . ASP D 1 241 ? 22.405 -31.948 28.825 1.00 43.96 241 ASP D C 1
ATOM 9637 O O . ASP D 1 241 ? 23.188 -32.877 28.666 1.00 42.78 241 ASP D O 1
ATOM 9642 N N . MET D 1 242 ? 21.356 -32.012 29.639 1.00 44.40 242 MET D N 1
ATOM 9643 C CA . MET D 1 242 ? 21.040 -33.216 30.376 1.00 47.34 242 MET D CA 1
ATOM 9644 C C . MET D 1 242 ? 20.698 -34.327 29.392 1.00 45.12 242 MET D C 1
ATOM 9645 O O . MET D 1 242 ? 21.147 -35.445 29.554 1.00 44.42 242 MET D O 1
ATOM 9650 N N . LEU D 1 243 ? 19.934 -34.002 28.353 1.00 43.20 243 LEU D N 1
ATOM 9651 C CA . LEU D 1 243 ? 19.542 -34.982 27.343 1.00 44.47 243 LEU D CA 1
ATOM 9652 C C . LEU D 1 243 ? 20.759 -35.510 26.594 1.00 45.58 243 LEU D C 1
ATOM 9653 O O . LEU D 1 243 ? 20.800 -36.673 26.206 1.00 40.64 243 LEU D O 1
ATOM 9658 N N . TYR D 1 244 ? 21.742 -34.641 26.390 1.00 45.63 244 TYR D N 1
ATOM 9659 C CA . TYR D 1 244 ? 22.968 -35.008 25.713 1.00 44.67 244 TYR D CA 1
ATOM 9660 C C . TYR D 1 244 ? 23.778 -36.007 26.525 1.00 46.07 244 TYR D C 1
ATOM 9661 O O . TYR D 1 244 ? 24.224 -37.019 26.000 1.00 42.06 244 TYR D O 1
ATOM 9670 N N . PHE D 1 245 ? 23.941 -35.729 27.813 1.00 50.38 245 PHE D N 1
ATOM 9671 C CA . PHE D 1 245 ? 24.688 -36.609 28.704 1.00 53.40 245 PHE D CA 1
ATOM 9672 C C . PHE D 1 245 ? 23.985 -37.934 28.921 1.00 53.72 245 PHE D C 1
ATOM 9673 O O . PHE D 1 245 ? 24.609 -38.987 28.966 1.00 53.26 245 PHE D O 1
ATOM 9681 N N . HIS D 1 246 ? 22.671 -37.856 29.063 1.00 55.31 246 HIS D N 1
ATOM 9682 C CA . HIS D 1 246 ? 21.847 -39.023 29.317 1.00 57.83 246 HIS D CA 1
ATOM 9683 C C . HIS D 1 246 ? 21.807 -40.004 28.159 1.00 56.93 246 HIS D C 1
ATOM 9684 O O . HIS D 1 246 ? 21.617 -41.197 28.361 1.00 59.66 246 HIS D O 1
ATOM 9691 N N . SER D 1 247 ? 21.991 -39.497 26.948 1.00 60.51 247 SER D N 1
ATOM 9692 C CA . SER D 1 247 ? 21.938 -40.342 25.721 1.00 64.79 247 SER D CA 1
ATOM 9693 C C . SER D 1 247 ? 23.102 -41.347 25.714 1.00 67.68 247 SER D C 1
ATOM 9694 O O . SER D 1 247 ? 22.969 -42.391 25.043 1.00 67.26 247 SER D O 1
ATOM 9697 N N . PHE D 1 248 ? 24.180 -41.063 26.461 1.00 71.05 248 PHE D N 1
ATOM 9698 C CA . PHE D 1 248 ? 25.418 -41.891 26.543 1.00 72.40 248 PHE D CA 1
ATOM 9699 C C . PHE D 1 248 ? 25.194 -43.158 27.390 1.00 73.14 248 PHE D C 1
ATOM 9700 O O . PHE D 1 248 ? 26.044 -44.065 27.296 1.00 66.21 248 PHE D O 1
ATOM 9702 N N . ARG D 1 249 ? 24.105 -43.243 28.163 1.00 79.49 249 ARG D N 1
ATOM 9703 C CA . ARG D 1 249 ? 23.810 -44.438 28.965 1.00 81.21 249 ARG D CA 1
ATOM 9704 C C . ARG D 1 249 ? 23.325 -45.617 28.093 1.00 82.28 249 ARG D C 1
ATOM 9705 O O . ARG D 1 249 ? 23.988 -46.649 28.025 1.00 77.51 249 ARG D O 1
ATOM 9713 N N . ASN D 1 250 ? 22.175 -45.461 27.437 1.00 84.06 250 ASN D N 1
ATOM 9714 C CA . ASN D 1 250 ? 21.615 -46.489 26.562 1.00 84.88 250 ASN D CA 1
ATOM 9715 C C . ASN D 1 250 ? 21.111 -45.913 25.237 1.00 80.07 250 ASN D C 1
ATOM 9716 O O . ASN D 1 250 ? 20.216 -46.477 24.613 1.00 74.69 250 ASN D O 1
ATOM 9721 N N . GLY D 1 251 ? 21.682 -44.799 24.797 1.00 76.90 251 GLY D N 1
ATOM 9722 C CA . GLY D 1 251 ? 21.269 -44.212 23.535 1.00 74.15 251 GLY D CA 1
ATOM 9723 C C . GLY D 1 251 ? 20.406 -42.973 23.649 1.00 72.24 251 GLY D C 1
ATOM 9724 O O . GLY D 1 251 ? 20.438 -42.109 22.778 1.00 69.94 251 GLY D O 1
ATOM 9725 N N . GLY D 1 252 ? 19.578 -42.915 24.686 1.00 67.48 252 GLY D N 1
ATOM 9726 C CA . GLY D 1 252 ? 18.729 -41.760 24.922 1.00 62.80 252 GLY D CA 1
ATOM 9727 C C . GLY D 1 252 ? 17.349 -41.675 24.288 1.00 55.22 252 GLY D C 1
ATOM 9728 O O . GLY D 1 252 ? 16.937 -42.522 23.502 1.00 47.98 252 GLY D O 1
ATOM 9729 N N . ILE D 1 253 ? 16.632 -40.630 24.687 1.00 50.73 253 ILE D N 1
ATOM 9730 C CA . ILE D 1 253 ? 15.289 -40.319 24.215 1.00 49.54 253 ILE D CA 1
ATOM 9731 C C . ILE D 1 253 ? 15.265 -39.630 22.858 1.00 45.60 253 ILE D C 1
ATOM 9732 O O . ILE D 1 253 ? 16.247 -39.032 22.435 1.00 45.36 253 ILE D O 1
ATOM 9737 N N . LYS D 1 254 ? 14.126 -39.723 22.185 1.00 43.47 254 LYS D N 1
ATOM 9738 C CA . LYS D 1 254 ? 13.915 -39.072 20.905 1.00 43.61 254 LYS D CA 1
ATOM 9739 C C . LYS D 1 254 ? 12.776 -38.072 21.067 1.00 41.29 254 LYS D C 1
ATOM 9740 O O . LYS D 1 254 ? 11.719 -38.414 21.583 1.00 41.31 254 LYS D O 1
ATOM 9746 N N . LEU D 1 255 ? 13.001 -36.834 20.643 1.00 40.21 255 LEU D N 1
ATOM 9747 C CA . LEU D 1 255 ? 11.969 -35.762 20.734 1.00 37.25 255 LEU D CA 1
ATOM 9748 C C . LEU D 1 255 ? 11.523 -35.388 19.320 1.00 34.84 255 LEU D C 1
ATOM 9749 O O . LEU D 1 255 ? 12.318 -34.726 18.606 1.00 32.91 255 LEU D O 1
ATOM 9754 N N . ASP D 1 256 ? 10.299 -35.770 18.946 1.00 32.94 256 ASP D N 1
ATOM 9755 C CA . ASP D 1 256 ? 9.703 -35.450 17.625 1.00 33.27 256 ASP D CA 1
ATOM 9756 C C . ASP D 1 256 ? 8.995 -34.096 17.706 1.00 33.82 256 ASP D C 1
ATOM 9757 O O . ASP D 1 256 ? 8.097 -33.947 18.549 1.00 34.59 256 ASP D O 1
ATOM 9762 N N . ILE D 1 257 ? 9.356 -33.162 16.824 1.00 34.99 257 ILE D N 1
ATOM 9763 C CA . ILE D 1 257 ? 8.772 -31.789 16.783 1.00 36.37 257 ILE D CA 1
ATOM 9764 C C . ILE D 1 257 ? 7.611 -31.750 15.777 1.00 38.29 257 ILE D C 1
ATOM 9765 O O . ILE D 1 257 ? 6.821 -30.787 15.836 1.00 39.60 257 ILE D O 1
ATOM 9770 N N . VAL D 1 258 ? 7.476 -32.747 14.895 1.00 38.32 258 VAL D N 1
ATOM 9771 C CA . VAL D 1 258 ? 6.421 -32.739 13.837 1.00 36.98 258 VAL D CA 1
ATOM 9772 C C . VAL D 1 258 ? 5.057 -33.023 14.482 1.00 36.41 258 VAL D C 1
ATOM 9773 O O . VAL D 1 258 ? 4.098 -32.299 14.164 1.00 36.99 258 VAL D O 1
ATOM 9777 N N . GLU D 1 259 ? 4.966 -34.025 15.358 1.00 34.13 259 GLU D N 1
ATOM 9778 C CA . GLU D 1 259 ? 3.701 -34.326 16.079 1.00 34.57 259 GLU D CA 1
ATOM 9779 C C . GLU D 1 259 ? 3.236 -33.072 16.836 1.00 33.77 259 GLU D C 1
ATOM 9780 O O . GLU D 1 259 ? 2.030 -32.765 16.78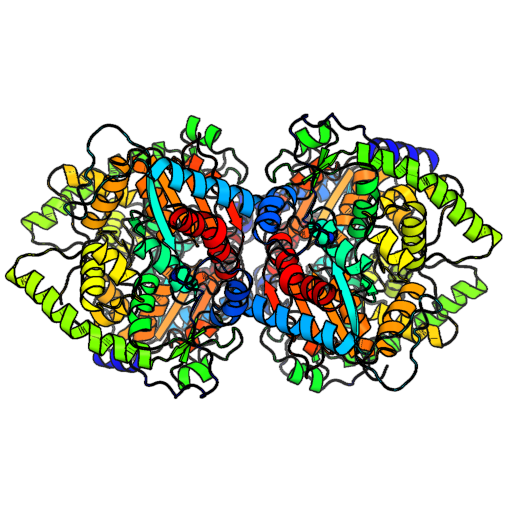3 1.00 33.23 259 GLU D O 1
ATOM 9786 N N . ASP D 1 260 ? 4.153 -32.379 17.516 1.00 33.39 260 ASP D N 1
ATOM 9787 C CA . ASP D 1 260 ? 3.840 -31.175 18.337 1.00 34.55 260 ASP D CA 1
ATOM 9788 C C . ASP D 1 260 ? 3.337 -30.056 17.423 1.00 33.64 260 ASP D C 1
ATOM 9789 O O . ASP D 1 260 ? 2.451 -29.303 17.854 1.00 33.89 260 ASP D O 1
ATOM 9794 N N . LEU D 1 261 ? 3.860 -29.966 16.200 1.00 34.22 261 LEU D N 1
ATOM 9795 C CA . LEU D 1 261 ? 3.357 -29.001 15.192 1.00 34.65 261 LEU D CA 1
ATOM 9796 C C . LEU D 1 261 ? 1.895 -29.328 14.854 1.00 35.13 261 LEU D C 1
ATOM 9797 O O . LEU D 1 261 ? 1.083 -28.385 14.792 1.00 33.54 261 LEU D O 1
ATOM 9802 N N . ARG D 1 262 ? 1.573 -30.603 14.619 1.00 34.15 262 ARG D N 1
ATOM 9803 C CA . ARG D 1 262 ? 0.179 -31.044 14.342 1.00 34.74 262 ARG D CA 1
ATOM 9804 C C . ARG D 1 262 ? -0.731 -30.572 15.485 1.00 33.54 262 ARG D C 1
ATOM 9805 O O . ARG D 1 262 ? -1.799 -30.004 15.197 1.00 33.36 262 ARG D O 1
ATOM 9807 N N . HIS D 1 263 ? -0.309 -30.779 16.735 1.00 34.32 263 HIS D N 1
ATOM 9808 C CA . HIS D 1 263 ? -1.108 -30.464 17.949 1.00 34.93 263 HIS D CA 1
ATOM 9809 C C . HIS D 1 263 ? -1.419 -28.960 18.001 1.00 36.53 263 HIS D C 1
ATOM 9810 O O . HIS D 1 263 ? -2.615 -28.620 18.166 1.00 38.92 263 HIS D O 1
ATOM 9817 N N . ILE D 1 264 ? -0.420 -28.079 17.864 1.00 33.73 264 ILE D N 1
ATOM 9818 C CA . ILE D 1 264 ? -0.649 -26.608 18.024 1.00 34.06 264 ILE D CA 1
ATOM 9819 C C . ILE D 1 264 ? -1.462 -26.091 16.824 1.00 33.83 264 ILE D C 1
ATOM 9820 O O . ILE D 1 264 ? -2.375 -25.270 17.047 1.00 32.94 264 ILE D O 1
ATOM 9822 N N . ASN D 1 265 ? -1.166 -26.547 15.601 1.00 33.87 265 ASN D N 1
ATOM 9823 C CA . ASN D 1 265 ? -1.860 -26.070 14.375 1.00 35.58 265 ASN D CA 1
ATOM 9824 C C . ASN D 1 265 ? -3.334 -26.480 14.438 1.00 37.81 265 ASN D C 1
ATOM 9825 O O . ASN D 1 265 ? -4.199 -25.640 14.134 1.00 41.12 265 ASN D O 1
ATOM 9830 N N . THR D 1 266 ? -3.619 -27.718 14.839 1.00 40.67 266 THR D N 1
ATOM 9831 C CA . THR D 1 266 ? -5.003 -28.256 14.907 1.00 40.96 266 THR D CA 1
ATOM 9832 C C . THR D 1 266 ? -5.777 -27.498 15.994 1.00 40.31 266 THR D C 1
ATOM 9833 O O . THR D 1 266 ? -6.966 -27.191 15.771 1.00 42.56 266 THR D O 1
ATOM 9837 N N . MET D 1 267 ? -5.117 -27.157 17.095 1.00 39.54 267 MET D N 1
ATOM 9838 C CA . MET D 1 267 ? -5.744 -26.415 18.179 1.00 39.08 267 MET D CA 1
ATOM 9839 C C . MET D 1 267 ? -6.264 -25.077 17.659 1.00 40.53 267 MET D C 1
ATOM 9840 O O . MET D 1 267 ? -7.346 -24.639 18.024 1.00 41.61 267 MET D O 1
ATOM 9845 N N . ALA D 1 268 ? -5.489 -24.444 16.794 1.00 39.46 268 ALA D N 1
ATOM 9846 C CA . ALA D 1 268 ? -5.881 -23.169 16.227 1.00 41.39 268 ALA D CA 1
ATOM 9847 C C . ALA D 1 268 ? -6.970 -23.350 15.176 1.00 41.79 268 ALA D C 1
ATOM 9848 O O . ALA D 1 268 ? -7.913 -22.576 15.123 1.00 41.40 268 ALA D O 1
ATOM 9850 N N . VAL D 1 269 ? -6.838 -24.382 14.351 1.00 42.51 269 VAL D N 1
ATOM 9851 C CA . VAL D 1 269 ? -7.797 -24.646 13.284 1.00 43.64 269 VAL D CA 1
ATOM 9852 C C . VAL D 1 269 ? -9.183 -25.022 13.796 1.00 43.77 269 VAL D C 1
ATOM 9853 O O . VAL D 1 269 ? -10.181 -24.725 13.154 1.00 46.57 269 VAL D O 1
ATOM 9857 N N . ARG D 1 270 ? -9.249 -25.633 14.973 1.00 43.12 270 ARG D N 1
ATOM 9858 C CA . ARG D 1 270 ? -10.527 -26.041 15.541 1.00 43.32 270 ARG D CA 1
ATOM 9859 C C . ARG D 1 270 ? -11.112 -25.001 16.488 1.00 41.54 270 ARG D C 1
ATOM 9860 O O . ARG D 1 270 ? -12.170 -25.212 17.056 1.00 42.42 270 ARG D O 1
ATOM 9868 N N . SER D 1 271 ? -10.437 -23.879 16.655 1.00 42.57 271 SER D N 1
ATOM 9869 C CA . SER D 1 271 ? -10.884 -22.831 17.544 1.00 42.97 271 SER D CA 1
ATOM 9870 C C . SER D 1 271 ? -12.059 -21.976 17.074 1.00 41.47 271 SER D C 1
ATOM 9871 O O . SER D 1 271 ? -12.092 -21.565 15.922 1.00 41.44 271 SER D O 1
ATOM 9874 N N . ASN D 1 272 ? -13.029 -21.716 17.948 1.00 40.10 272 ASN D N 1
ATOM 9875 C CA . ASN D 1 272 ? -14.129 -20.846 17.584 1.00 43.75 272 ASN D CA 1
ATOM 9876 C C . ASN D 1 272 ? -13.580 -19.441 17.358 1.00 46.12 272 ASN D C 1
ATOM 9877 O O . ASN D 1 272 ? -13.919 -18.767 16.393 1.00 43.67 272 ASN D O 1
ATOM 9882 N N . ARG D 1 273 ? -12.724 -19.019 18.282 1.00 49.25 273 ARG D N 1
ATOM 9883 C CA . ARG D 1 273 ? -12.051 -17.731 18.234 1.00 48.62 273 ARG D CA 1
ATOM 9884 C C . ARG D 1 273 ? -10.702 -17.930 18.906 1.00 44.76 273 ARG D C 1
ATOM 9885 O O . ARG D 1 273 ? -10.582 -18.723 19.833 1.00 43.11 273 ARG D O 1
ATOM 9893 N N . THR D 1 274 ? -9.700 -17.161 18.484 1.00 41.35 274 THR D N 1
ATOM 9894 C CA . THR D 1 274 ? -8.364 -17.228 19.082 1.00 38.79 274 THR D CA 1
ATOM 9895 C C . THR D 1 274 ? -7.807 -15.857 19.460 1.00 39.23 274 THR D C 1
ATOM 9896 O O . THR D 1 274 ? -8.014 -14.871 18.763 1.00 38.02 274 THR D O 1
ATOM 9900 N N . GLY D 1 275 ? -7.094 -15.811 20.578 1.00 38.29 275 GLY D N 1
ATOM 9901 C CA . GLY D 1 275 ? -6.467 -14.593 21.051 1.00 37.30 275 GLY D CA 1
ATOM 9902 C C . GLY D 1 275 ? -5.004 -14.863 21.349 1.00 34.56 275 GLY D C 1
ATOM 9903 O O . GLY D 1 275 ? -4.677 -15.920 21.864 1.00 31.62 275 GLY D O 1
ATOM 9904 N N . VAL D 1 276 ? -4.124 -13.923 21.022 1.00 32.88 276 VAL D N 1
ATOM 9905 C CA . VAL D 1 276 ? -2.697 -14.111 21.279 1.00 31.03 276 VAL D CA 1
ATOM 9906 C C . VAL D 1 276 ? -2.075 -13.024 22.155 1.00 29.58 276 VAL D C 1
ATOM 9907 O O . VAL D 1 276 ? -2.295 -11.842 21.947 1.00 29.32 276 VAL D O 1
ATOM 9911 N N . ILE D 1 277 ? -1.304 -13.463 23.143 1.00 29.13 277 ILE D N 1
ATOM 9912 C CA . ILE D 1 277 ? -0.583 -12.580 24.100 1.00 27.08 277 ILE D CA 1
ATOM 9913 C C . ILE D 1 277 ? 0.888 -13.005 24.056 1.00 26.19 277 ILE D C 1
ATOM 9914 O O . ILE D 1 277 ? 1.213 -14.070 24.591 1.00 24.78 277 ILE D O 1
ATOM 9919 N N . LEU D 1 278 ? 1.733 -12.200 23.415 1.00 27.21 278 LEU D N 1
ATOM 9920 C CA . LEU D 1 278 ? 3.157 -12.529 23.140 1.00 27.44 278 LEU D CA 1
ATOM 9921 C C . LEU D 1 278 ? 4.056 -11.559 23.906 1.00 27.54 278 LEU D C 1
ATOM 9922 O O . LEU D 1 278 ? 4.065 -10.374 23.562 1.00 29.38 278 LEU D O 1
ATOM 9927 N N . LEU D 1 279 ? 4.757 -12.061 24.922 1.00 28.70 279 LEU D N 1
ATOM 9928 C CA . LEU D 1 279 ? 5.758 -11.307 25.719 1.00 28.59 279 LEU D CA 1
ATOM 9929 C C . LEU D 1 279 ? 7.151 -11.652 25.184 1.00 27.18 279 LEU D C 1
ATOM 9930 O O . LEU D 1 279 ? 7.615 -12.765 25.441 1.00 27.53 279 LEU D O 1
ATOM 9935 N N . GLY D 1 280 ? 7.768 -10.741 24.430 1.00 28.44 280 GLY D N 1
ATOM 9936 C CA . GLY D 1 280 ? 9.054 -10.977 23.748 1.00 28.73 280 GLY D CA 1
ATOM 9937 C C . GLY D 1 280 ? 8.850 -11.450 22.322 1.00 30.88 280 GLY D C 1
ATOM 9938 O O . GLY D 1 280 ? 7.714 -11.402 21.833 1.00 31.21 280 GLY D O 1
ATOM 9939 N N . GLY D 1 281 ? 9.924 -11.894 21.669 1.00 36.21 281 GLY D N 1
ATOM 9940 C CA . GLY D 1 281 ? 9.918 -12.310 20.252 1.00 37.39 281 GLY D CA 1
ATOM 9941 C C . GLY D 1 281 ? 10.472 -13.712 20.108 1.00 39.78 281 GLY D C 1
ATOM 9942 O O . GLY D 1 281 ? 10.264 -14.529 21.029 1.00 43.52 281 GLY D O 1
ATOM 9943 N N . GLY D 1 282 ? 11.163 -13.993 19.012 1.00 39.27 282 GLY D N 1
ATOM 9944 C CA . GLY D 1 282 ? 11.748 -15.300 18.801 1.00 37.64 282 GLY D CA 1
ATOM 9945 C C . GLY D 1 282 ? 10.803 -16.333 18.234 1.00 37.39 282 GLY D C 1
ATOM 9946 O O . GLY D 1 282 ? 9.776 -16.003 17.655 1.00 34.37 282 GLY D O 1
ATOM 9947 N N . VAL D 1 283 ? 11.146 -17.598 18.445 1.00 37.93 283 VAL D N 1
ATOM 9948 C CA . VAL D 1 283 ? 10.368 -18.719 17.940 1.00 41.41 283 VAL D CA 1
ATOM 9949 C C . VAL D 1 283 ? 8.961 -18.732 18.513 1.00 38.39 283 VAL D C 1
ATOM 9950 O O . VAL D 1 283 ? 8.003 -19.034 17.815 1.00 37.45 283 VAL D O 1
ATOM 9954 N N . MET D 1 284 ? 8.856 -18.411 19.793 1.00 38.75 284 MET D N 1
ATOM 9955 C CA . MET D 1 284 ? 7.586 -18.356 20.490 1.00 39.17 284 MET D CA 1
ATOM 9956 C C . MET D 1 284 ? 6.564 -17.513 19.731 1.00 39.14 284 MET D C 1
ATOM 9957 O O . MET D 1 284 ? 5.437 -17.938 19.505 1.00 38.37 284 MET D O 1
ATOM 9962 N N . LYS D 1 285 ? 6.984 -16.321 19.326 1.00 41.27 285 LYS D N 1
ATOM 9963 C CA . LYS D 1 285 ? 6.114 -15.353 18.596 1.00 40.34 285 LYS D CA 1
ATOM 9964 C C . LYS D 1 285 ? 5.780 -15.916 17.210 1.00 38.35 285 LYS D C 1
ATOM 9965 O O . LYS D 1 285 ? 4.594 -15.950 16.846 1.00 34.72 285 LYS D O 1
ATOM 9971 N N . HIS D 1 286 ? 6.768 -16.351 16.452 1.00 39.92 286 HIS D N 1
ATOM 9972 C CA . HIS D 1 286 ? 6.474 -16.857 15.129 1.00 42.53 286 HIS D CA 1
ATOM 9973 C C . HIS D 1 286 ? 5.651 -18.136 15.149 1.00 39.18 286 HIS D C 1
ATOM 9974 O O . HIS D 1 286 ? 4.779 -18.286 14.335 1.00 41.88 286 HIS D O 1
ATOM 9981 N N . HIS D 1 287 ? 5.893 -19.013 16.113 1.00 36.33 287 HIS D N 1
ATOM 9982 C CA . HIS D 1 287 ? 5.208 -20.330 16.212 1.00 35.04 287 HIS D CA 1
ATOM 9983 C C . HIS D 1 287 ? 3.706 -20.134 16.481 1.00 32.91 287 HIS D C 1
ATOM 9984 O O . HIS D 1 287 ? 2.894 -20.796 15.811 1.00 29.96 287 HIS D O 1
ATOM 9991 N N . ILE D 1 288 ? 3.351 -19.245 17.414 1.00 30.93 288 ILE D N 1
ATOM 9992 C CA . ILE D 1 288 ? 1.934 -18.934 17.750 1.00 30.09 288 ILE D CA 1
ATOM 9993 C C . ILE D 1 288 ? 1.283 -18.250 16.546 1.00 31.53 288 ILE D C 1
ATOM 9994 O O . ILE D 1 288 ? 0.148 -18.636 16.183 1.00 31.56 288 ILE D O 1
ATOM 9999 N N . ASN D 1 289 ? 1.967 -17.273 15.948 1.00 32.57 289 ASN D N 1
ATOM 10000 C CA . ASN D 1 289 ? 1.448 -16.529 14.770 1.00 32.67 289 ASN D CA 1
ATOM 10001 C C . ASN D 1 289 ? 1.235 -17.522 13.619 1.00 34.04 289 ASN D C 1
ATOM 10002 O O . ASN D 1 289 ? 0.204 -17.422 12.934 1.00 33.29 289 ASN D O 1
ATOM 10007 N N . ASN D 1 290 ? 2.164 -18.458 13.426 1.00 37.26 290 ASN D N 1
ATOM 10008 C CA . ASN D 1 290 ? 2.119 -19.431 12.303 1.00 40.39 290 ASN D CA 1
ATOM 10009 C C . ASN D 1 290 ? 0.942 -20.398 12.512 1.00 42.24 290 ASN D C 1
ATOM 10010 O O . ASN D 1 290 ? 0.261 -20.710 11.515 1.00 40.46 290 ASN D O 1
ATOM 10015 N N . ALA D 1 291 ? 0.692 -20.846 13.748 1.00 41.44 291 ALA D N 1
ATOM 10016 C CA . ALA D 1 291 ? -0.458 -21.722 14.077 1.00 41.66 291 ALA D CA 1
ATOM 10017 C C . ALA D 1 291 ? -1.758 -21.012 13.680 1.00 40.01 291 ALA D C 1
ATOM 10018 O O . ALA D 1 291 ? -2.648 -21.670 13.124 1.00 39.80 291 ALA D O 1
ATOM 10020 N N . ASN D 1 292 ? -1.862 -19.716 13.956 1.00 41.01 292 ASN D N 1
ATOM 10021 C CA . ASN D 1 292 ? -3.073 -18.953 13.658 1.00 41.40 292 ASN D CA 1
ATOM 10022 C C . ASN D 1 292 ? -3.269 -18.661 12.167 1.00 41.88 292 ASN D C 1
ATOM 10023 O O . ASN D 1 292 ? -4.369 -18.350 11.738 1.00 39.55 292 ASN D O 1
ATOM 10028 N N . LEU D 1 293 ? -2.203 -18.792 11.381 1.00 43.86 293 LEU D N 1
ATOM 10029 C CA . LEU D 1 293 ? -2.245 -18.619 9.925 1.00 47.46 293 LEU D CA 1
ATOM 10030 C C . LEU D 1 293 ? -3.137 -19.683 9.270 1.00 47.38 293 LEU D C 1
ATOM 10031 O O . LEU D 1 293 ? -3.819 -19.406 8.292 1.00 46.54 293 LEU D O 1
ATOM 10036 N N . MET D 1 294 ? -3.141 -20.895 9.838 1.00 50.63 294 MET D N 1
ATOM 10037 C CA . MET D 1 294 ? -3.943 -22.042 9.382 1.00 53.87 294 MET D CA 1
ATOM 10038 C C . MET D 1 294 ? -5.449 -21.758 9.411 1.00 52.32 294 MET D C 1
ATOM 10039 O O . MET D 1 294 ? -6.198 -22.268 8.587 1.00 51.79 294 MET D O 1
ATOM 10044 N N . ARG D 1 295 ? -5.881 -20.956 10.383 1.00 48.14 295 ARG D N 1
ATOM 10045 C CA . ARG D 1 295 ? -7.262 -20.530 10.542 1.00 47.04 295 ARG D CA 1
ATOM 10046 C C . ARG D 1 295 ? -7.523 -19.098 10.014 1.00 45.47 295 ARG D C 1
ATOM 10047 O O . ARG D 1 295 ? -8.497 -18.474 10.427 1.00 47.44 295 ARG D O 1
ATOM 10055 N N . ASN D 1 296 ? -6.643 -18.589 9.142 1.00 44.58 296 ASN D N 1
ATOM 10056 C CA . ASN D 1 296 ? -6.701 -17.247 8.551 1.00 46.82 296 ASN D CA 1
ATOM 10057 C C . ASN D 1 296 ? -6.588 -16.100 9.556 1.00 44.18 296 ASN D C 1
ATOM 10058 O O . ASN D 1 296 ? -7.238 -15.069 9.424 1.00 41.10 296 ASN D O 1
ATOM 10063 N N . GLY D 1 297 ? -5.745 -16.315 10.559 1.00 43.59 297 GLY D N 1
ATOM 10064 C CA . GLY D 1 297 ? -5.421 -15.317 11.563 1.00 44.00 297 GLY D CA 1
ATOM 10065 C C . GLY D 1 297 ? -6.173 -15.293 12.881 1.00 40.57 297 GLY D C 1
ATOM 10066 O O . GLY D 1 297 ? -7.279 -15.802 12.988 1.00 39.99 297 GLY D O 1
ATOM 10067 N N . SER D 1 298 ? -5.547 -14.698 13.894 1.00 41.30 298 SER D N 1
ATOM 10068 C CA . SER D 1 298 ? -6.144 -14.545 15.204 1.00 42.61 298 SER D CA 1
ATOM 10069 C C . SER D 1 298 ? -7.094 -13.364 15.195 1.00 42.99 298 SER D C 1
ATOM 10070 O O . SER D 1 298 ? -6.966 -12.462 14.378 1.00 46.31 298 SER D O 1
ATOM 10073 N N . ASP D 1 299 ? -8.048 -13.370 16.109 1.00 41.72 299 ASP D N 1
ATOM 10074 C CA . ASP D 1 299 ? -9.018 -12.297 16.187 1.00 43.29 299 ASP D CA 1
ATOM 10075 C C . ASP D 1 299 ? -8.524 -11.143 17.045 1.00 42.70 299 ASP D C 1
ATOM 10076 O O . ASP D 1 299 ? -8.804 -9.985 16.767 1.00 42.34 299 ASP D O 1
ATOM 10081 N N . TYR D 1 300 ? -7.828 -11.487 18.126 1.00 43.16 300 TYR D N 1
ATOM 10082 C CA . TYR D 1 300 ? -7.275 -10.529 19.116 1.00 42.70 300 TYR D CA 1
ATOM 10083 C C . TYR D 1 300 ? -5.774 -10.805 19.272 1.00 39.71 300 TYR D C 1
ATOM 10084 O O . TYR D 1 300 ? -5.354 -11.978 19.224 1.00 37.36 300 TYR D O 1
ATOM 10093 N N . ALA D 1 301 ? -4.980 -9.744 19.416 1.00 36.49 301 ALA D N 1
ATOM 10094 C CA . ALA D 1 301 ? -3.504 -9.817 19.464 1.00 34.97 301 ALA D CA 1
ATOM 10095 C C . ALA D 1 301 ? -2.945 -8.659 20.300 1.00 33.94 301 ALA D C 1
ATOM 10096 O O . ALA D 1 301 ? -3.216 -7.485 19.967 1.00 32.79 301 ALA D O 1
ATOM 10098 N N . VAL D 1 302 ? -2.191 -9.004 21.342 1.00 30.93 302 VAL D N 1
ATOM 10099 C CA . VAL D 1 302 ? -1.350 -8.068 22.133 1.00 30.78 302 VAL D CA 1
ATOM 10100 C C . VAL D 1 302 ? 0.103 -8.546 22.070 1.00 29.24 302 VAL D C 1
ATOM 10101 O O . VAL D 1 302 ? 0.361 -9.698 22.430 1.00 29.19 302 VAL D O 1
ATOM 10105 N N . TYR D 1 303 ? 1.008 -7.677 21.625 1.00 29.41 303 TYR D N 1
ATOM 10106 C CA . TYR D 1 303 ? 2.482 -7.835 21.712 1.00 29.90 303 TYR D CA 1
ATOM 10107 C C . TYR D 1 303 ? 3.001 -6.944 22.843 1.00 27.93 303 TYR D C 1
ATOM 10108 O O . TYR D 1 303 ? 2.577 -5.779 22.937 1.00 29.82 303 TYR D O 1
ATOM 10117 N N . VAL D 1 304 ? 3.891 -7.470 23.676 1.00 27.13 304 VAL D N 1
ATOM 10118 C CA . VAL D 1 304 ? 4.743 -6.661 24.595 1.00 28.30 304 VAL D CA 1
ATOM 10119 C C . VAL D 1 304 ? 6.190 -7.043 24.304 1.00 29.53 304 VAL D C 1
ATOM 10120 O O . VAL D 1 304 ? 6.587 -8.154 24.696 1.00 31.05 304 VAL D O 1
ATOM 10124 N N . ASN D 1 305 ? 6.940 -6.192 23.599 1.00 31.29 305 ASN D N 1
ATOM 10125 C CA . ASN D 1 305 ? 8.381 -6.453 23.342 1.00 32.00 305 ASN D CA 1
ATOM 10126 C C . ASN D 1 305 ? 9.137 -5.145 23.085 1.00 35.47 305 ASN D C 1
ATOM 10127 O O . ASN D 1 305 ? 8.496 -4.088 22.929 1.00 33.52 305 ASN D O 1
ATOM 10132 N N . THR D 1 306 ? 10.470 -5.236 23.057 1.00 38.77 306 THR D N 1
ATOM 10133 C CA . THR D 1 306 ? 11.418 -4.104 22.879 1.00 39.48 306 THR D CA 1
ATOM 10134 C C . THR D 1 306 ? 12.009 -4.152 21.468 1.00 41.45 306 THR D C 1
ATOM 10135 O O . THR D 1 306 ? 12.899 -3.338 21.182 1.00 43.82 306 THR D O 1
ATOM 10139 N N . GLY D 1 307 ? 11.528 -5.062 20.619 1.00 41.75 307 GLY D N 1
ATOM 10140 C CA . GLY D 1 307 ? 12.038 -5.239 19.244 1.00 42.87 307 GLY D CA 1
ATOM 10141 C C . GLY D 1 307 ? 11.790 -4.007 18.398 1.00 42.38 307 GLY D C 1
ATOM 10142 O O . GLY D 1 307 ? 10.758 -3.344 18.626 1.00 39.78 307 GLY D O 1
ATOM 10143 N N . GLN D 1 308 ? 12.708 -3.699 17.476 1.00 42.88 308 GLN D N 1
ATOM 10144 C CA . GLN D 1 308 ? 12.550 -2.587 16.503 1.00 46.97 308 GLN D CA 1
ATOM 10145 C C . GLN D 1 308 ? 12.478 -3.148 15.078 1.00 47.97 308 GLN D C 1
ATOM 10146 O O . GLN D 1 308 ? 13.124 -4.170 14.796 1.00 49.49 308 GLN D O 1
ATOM 10152 N N . GLU D 1 309 ? 11.732 -2.442 14.226 1.00 49.18 309 GLU D N 1
ATOM 10153 C CA . GLU D 1 309 ? 11.325 -2.813 12.847 1.00 48.78 309 GLU D CA 1
ATOM 10154 C C . GLU D 1 309 ? 12.512 -2.738 11.871 1.00 46.32 309 GLU D C 1
ATOM 10155 O O . GLU D 1 309 ? 12.580 -3.599 10.974 1.00 42.41 309 GLU D O 1
ATOM 10161 N N . PHE D 1 310 ? 13.327 -1.682 12.004 1.00 43.96 310 PHE D N 1
ATOM 10162 C CA . PHE D 1 310 ? 14.451 -1.320 11.105 1.00 42.84 310 PHE D CA 1
ATOM 10163 C C . PHE D 1 310 ? 15.420 -2.383 10.582 1.00 43.87 310 PHE D C 1
ATOM 10164 O O . PHE D 1 310 ? 15.912 -2.261 9.467 1.00 45.30 310 PHE D O 1
ATOM 10172 N N . ASP D 1 311 ? 15.656 -3.440 11.348 1.00 44.41 311 ASP D N 1
ATOM 10173 C CA . ASP D 1 311 ? 16.543 -4.514 10.908 1.00 44.07 311 ASP D CA 1
ATOM 10174 C C . ASP D 1 311 ? 15.841 -5.627 10.090 1.00 43.93 311 ASP D C 1
ATOM 10175 O O . ASP D 1 311 ? 16.485 -6.547 9.600 1.00 40.38 311 ASP D O 1
ATOM 10180 N N . GLY D 1 312 ? 14.519 -5.534 9.973 1.00 45.18 312 GLY D N 1
ATOM 10181 C CA . GLY D 1 312 ? 13.671 -6.485 9.222 1.00 43.91 312 GLY D CA 1
ATOM 10182 C C . GLY D 1 312 ? 13.427 -7.795 9.961 1.00 42.68 312 GLY D C 1
ATOM 10183 O O . GLY D 1 312 ? 13.000 -8.763 9.300 1.00 44.01 312 GLY D O 1
ATOM 10184 N N . SER D 1 313 ? 13.729 -7.837 11.244 1.00 40.56 313 SER D N 1
ATOM 10185 C CA . SER D 1 313 ? 13.584 -9.047 12.000 1.00 40.82 313 SER D CA 1
ATOM 10186 C C . SER D 1 313 ? 12.118 -9.349 12.235 1.00 43.81 313 SER D C 1
ATOM 10187 O O . SER D 1 313 ? 11.302 -8.440 12.347 1.00 45.49 313 SER D O 1
ATOM 10190 N N . ASP D 1 314 ? 11.792 -10.625 12.390 1.00 46.14 314 ASP D N 1
ATOM 10191 C CA . ASP D 1 314 ? 10.424 -11.013 12.689 1.00 48.93 314 ASP D CA 1
ATOM 10192 C C . ASP D 1 314 ? 10.116 -10.553 14.113 1.00 48.52 314 ASP D C 1
ATOM 10193 O O . ASP D 1 314 ? 8.982 -10.225 14.441 1.00 51.82 314 ASP D O 1
ATOM 10198 N N . SER D 1 315 ? 11.151 -10.516 14.946 1.00 46.65 315 SER D N 1
ATOM 10199 C CA . SER D 1 315 ? 11.036 -10.103 16.339 1.00 49.01 315 SER D CA 1
ATOM 10200 C C . SER D 1 315 ? 10.588 -8.655 16.527 1.00 48.71 315 SER D C 1
ATOM 10201 O O . SER D 1 315 ? 9.772 -8.362 17.394 1.00 51.30 315 SER D O 1
ATOM 10204 N N . GLY D 1 316 ? 11.125 -7.752 15.716 1.00 45.59 316 GLY D N 1
ATOM 10205 C CA . GLY D 1 316 ? 10.792 -6.346 15.825 1.00 44.76 316 GLY D CA 1
ATOM 10206 C C . GLY D 1 316 ? 9.661 -5.906 14.923 1.00 45.07 316 GLY D C 1
ATOM 10207 O O . GLY D 1 316 ? 9.270 -4.745 14.931 1.00 48.13 316 GLY D O 1
ATOM 10208 N N . ALA D 1 317 ? 9.129 -6.843 14.151 1.00 45.54 317 ALA D N 1
ATOM 10209 C CA . ALA D 1 317 ? 8.021 -6.556 13.211 1.00 46.18 317 ALA D CA 1
ATOM 10210 C C . ALA D 1 317 ? 6.795 -6.064 13.991 1.00 49.03 317 ALA D C 1
ATOM 10211 O O . ALA D 1 317 ? 6.489 -6.643 15.058 1.00 48.99 317 ALA D O 1
ATOM 10213 N N . ARG D 1 318 ? 6.135 -5.019 13.477 1.00 50.87 318 ARG D N 1
ATOM 10214 C CA . ARG D 1 318 ? 4.831 -4.514 13.987 1.00 51.97 318 ARG D CA 1
ATOM 10215 C C . ARG D 1 318 ? 3.764 -5.581 13.751 1.00 49.33 318 ARG D C 1
ATOM 10216 O O . ARG D 1 318 ? 3.916 -6.435 12.878 1.00 46.20 318 ARG D O 1
ATOM 10224 N N . PRO D 1 319 ? 2.660 -5.586 14.531 1.00 48.56 319 PRO D N 1
ATOM 10225 C CA . PRO D 1 319 ? 1.550 -6.510 14.276 1.00 48.50 319 PRO D CA 1
ATOM 10226 C C . PRO D 1 319 ? 1.002 -6.458 12.839 1.00 48.26 319 PRO D C 1
ATOM 10227 O O . PRO D 1 319 ? 0.565 -7.484 12.360 1.00 45.38 319 PRO D O 1
ATOM 10231 N N . ASP D 1 320 ? 1.040 -5.288 12.187 1.00 49.66 320 ASP D N 1
ATOM 10232 C CA . ASP D 1 320 ? 0.500 -5.094 10.814 1.00 49.67 320 ASP D CA 1
ATOM 10233 C C . ASP D 1 320 ? 1.327 -5.897 9.799 1.00 48.19 320 ASP D C 1
ATOM 10234 O O . ASP D 1 320 ? 0.761 -6.241 8.742 1.00 50.49 320 ASP D O 1
ATOM 10239 N N . GLU D 1 321 ? 2.548 -6.291 10.142 1.00 47.13 321 GLU D N 1
ATOM 10240 C CA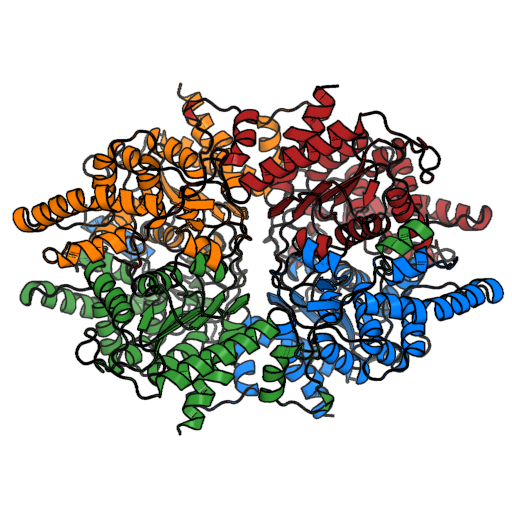 . GLU D 1 321 ? 3.331 -7.135 9.253 1.00 48.75 321 GLU D CA 1
ATOM 10241 C C . GLU D 1 321 ? 2.654 -8.501 9.229 1.00 48.67 321 GLU D C 1
ATOM 10242 O O . GLU D 1 321 ? 2.440 -9.079 8.174 1.00 50.72 321 GLU D O 1
ATOM 10248 N N . ALA D 1 322 ? 2.309 -8.990 10.416 1.00 46.26 322 ALA D N 1
ATOM 10249 C CA . ALA D 1 322 ? 1.667 -10.313 10.606 1.00 49.71 322 ALA D CA 1
ATOM 10250 C C . ALA D 1 322 ? 0.332 -10.356 9.852 1.00 49.69 322 ALA D C 1
ATOM 10251 O O . ALA D 1 322 ? -0.038 -11.449 9.389 1.00 46.40 322 ALA D O 1
ATOM 10253 N N . VAL D 1 323 ? -0.344 -9.206 9.717 1.00 50.11 323 VAL D N 1
ATOM 10254 C CA . VAL D 1 323 ? -1.623 -9.066 8.954 1.00 52.32 323 VAL D CA 1
ATOM 10255 C C . VAL D 1 323 ? -1.360 -9.399 7.479 1.00 49.25 323 VAL D C 1
ATOM 10256 O O . VAL D 1 323 ? -2.182 -10.131 6.900 1.00 47.96 323 VAL D O 1
ATOM 10260 N N . SER D 1 324 ? -0.252 -8.913 6.905 1.00 49.10 324 SER D N 1
ATOM 10261 C CA . SER D 1 324 ? 0.143 -9.160 5.489 1.00 52.87 324 SER D CA 1
ATOM 10262 C C . SER D 1 324 ? 0.230 -10.671 5.212 1.00 53.16 324 SER D C 1
ATOM 10263 O O . SER D 1 324 ? -0.133 -11.082 4.087 1.00 56.91 324 SER D O 1
ATOM 10266 N N . TRP D 1 325 ? 0.686 -11.460 6.181 1.00 52.05 325 TRP D N 1
ATOM 10267 C CA . TRP D 1 325 ? 0.820 -12.911 6.026 1.00 50.65 325 TRP D CA 1
ATOM 10268 C C . TRP D 1 325 ? -0.475 -13.685 6.281 1.00 52.35 325 TRP D C 1
ATOM 10269 O O . TRP D 1 325 ? -0.592 -14.842 5.898 1.00 57.22 325 TRP D O 1
ATOM 10280 N N . GLY D 1 326 ? -1.436 -13.036 6.925 1.00 53.00 326 GLY D N 1
ATOM 10281 C CA . GLY D 1 326 ? -2.715 -13.658 7.326 1.00 53.98 326 GLY D CA 1
ATOM 10282 C C . GLY D 1 326 ? -2.616 -14.369 8.671 1.00 52.09 326 GLY D C 1
ATOM 10283 O O . GLY D 1 326 ? -3.527 -15.184 8.976 1.00 47.25 326 GLY D O 1
ATOM 10284 N N . LYS D 1 327 ? -1.567 -14.069 9.449 1.00 49.99 327 LYS D N 1
ATOM 10285 C CA . LYS D 1 327 ? -1.309 -14.643 10.798 1.00 50.80 327 LYS D CA 1
ATOM 10286 C C . LYS D 1 327 ? -2.147 -13.888 11.842 1.00 48.80 327 LYS D C 1
ATOM 10287 O O . LYS D 1 327 ? -2.462 -14.479 12.902 1.00 45.64 327 LYS D O 1
ATOM 10289 N N . VAL D 1 328 ? -2.479 -12.627 11.549 1.00 50.14 328 VAL D N 1
ATOM 10290 C CA . VAL D 1 328 ? -3.448 -11.793 12.322 1.00 54.82 328 VAL D CA 1
ATOM 10291 C C . VAL D 1 328 ? -4.512 -11.291 11.337 1.00 57.56 328 VAL D C 1
ATOM 10292 O O . VAL D 1 328 ? -4.129 -10.851 10.220 1.00 58.00 328 VAL D O 1
ATOM 10296 N N . ARG D 1 329 ? -5.782 -11.324 11.730 1.00 57.26 329 ARG D N 1
ATOM 10297 C CA . ARG D 1 329 ? -6.867 -10.934 10.861 1.00 60.04 329 ARG D CA 1
ATOM 10298 C C . ARG D 1 329 ? -6.902 -9.445 10.542 1.00 60.28 329 ARG D C 1
ATOM 10299 O O . ARG D 1 329 ? -6.358 -8.629 11.277 1.00 59.33 329 ARG D O 1
ATOM 10307 N N . SER D 1 330 ? -7.555 -9.115 9.432 1.00 61.76 330 SER D N 1
ATOM 10308 C CA . SER D 1 330 ? -7.749 -7.712 8.982 1.00 60.83 330 SER D CA 1
ATOM 10309 C C . SER D 1 330 ? -8.686 -6.968 9.945 1.00 65.34 330 SER D C 1
ATOM 10310 O O . SER D 1 330 ? -8.411 -5.789 10.228 1.00 72.34 330 SER D O 1
ATOM 10313 N N . ASP D 1 331 ? -9.748 -7.623 10.432 1.00 66.13 331 ASP D N 1
ATOM 10314 C CA . ASP D 1 331 ? -10.769 -6.992 11.319 1.00 66.75 331 ASP D CA 1
ATOM 10315 C C . ASP D 1 331 ? -10.235 -6.900 12.756 1.00 65.28 331 ASP D C 1
ATOM 10316 O O . ASP D 1 331 ? -10.874 -6.205 13.564 1.00 69.80 331 ASP D O 1
ATOM 10321 N N . CYS D 1 332 ? -9.101 -7.519 13.047 1.00 63.47 332 CYS D N 1
ATOM 10322 C CA . CYS D 1 332 ? -8.522 -7.431 14.372 1.00 60.30 332 CYS D CA 1
ATOM 10323 C C . CYS D 1 332 ? -7.849 -6.072 14.508 1.00 59.13 332 CYS D C 1
ATOM 10324 O O . CYS D 1 332 ? -7.466 -5.455 13.517 1.00 61.10 332 CYS D O 1
ATOM 10327 N N . ARG D 1 333 ? -7.678 -5.620 15.740 1.00 54.74 333 ARG D N 1
ATOM 10328 C CA . ARG D 1 333 ? -7.035 -4.342 15.996 1.00 52.15 333 ARG D CA 1
ATOM 10329 C C . ARG D 1 333 ? -5.900 -4.628 16.958 1.00 47.79 333 ARG D C 1
ATOM 10330 O O . ARG D 1 333 ? -6.014 -4.396 18.155 1.00 48.63 333 ARG D O 1
ATOM 10332 N N . PRO D 1 334 ? -4.794 -5.149 16.418 1.00 41.87 334 PRO D N 1
ATOM 10333 C CA . PRO D 1 334 ? -3.605 -5.538 17.173 1.00 40.36 334 PRO D CA 1
ATOM 10334 C C . PRO D 1 334 ? -2.943 -4.379 17.894 1.00 39.89 334 PRO D C 1
ATOM 10335 O O . PRO D 1 334 ? -2.856 -3.271 17.379 1.00 36.35 334 PRO D O 1
ATOM 10339 N N . VAL D 1 335 ? -2.489 -4.665 19.105 1.00 38.05 335 VAL D N 1
ATOM 10340 C CA . VAL D 1 335 ? -1.801 -3.671 19.973 1.00 34.98 335 VAL D CA 1
ATOM 10341 C C . VAL D 1 335 ? -0.397 -4.189 20.283 1.00 33.90 335 VAL D C 1
ATOM 10342 O O . VAL D 1 335 ? -0.285 -5.337 20.728 1.00 34.13 335 VAL D O 1
ATOM 10346 N N . LYS D 1 336 ? 0.627 -3.362 20.059 1.00 31.62 336 LYS D N 1
ATOM 10347 C CA . LYS D 1 336 ? 1.997 -3.609 20.572 1.00 30.98 336 LYS D CA 1
ATOM 10348 C C . LYS D 1 336 ? 2.338 -2.537 21.610 1.00 28.75 336 LYS D C 1
ATOM 10349 O O . LYS D 1 336 ? 2.195 -1.355 21.295 1.00 28.73 336 LYS D O 1
ATOM 10355 N N . ILE D 1 337 ? 2.778 -2.949 22.802 1.00 28.44 337 ILE D N 1
ATOM 10356 C CA . ILE D 1 337 ? 3.436 -2.061 23.807 1.00 28.04 337 ILE D CA 1
ATOM 10357 C C . ILE D 1 337 ? 4.951 -2.244 23.670 1.00 27.24 337 ILE D C 1
ATOM 10358 O O . ILE D 1 337 ? 5.427 -3.361 23.906 1.00 25.64 337 ILE D O 1
ATOM 10363 N N . TYR D 1 338 ? 5.675 -1.185 23.306 1.00 27.67 338 TYR D N 1
ATOM 10364 C CA . TYR D 1 338 ? 7.156 -1.169 23.244 1.00 29.84 338 TYR D CA 1
ATOM 10365 C C . TYR D 1 338 ? 7.679 -0.954 24.665 1.00 29.05 338 TYR D C 1
ATOM 10366 O O . TYR D 1 338 ? 7.737 0.201 25.108 1.00 32.09 338 TYR D O 1
ATOM 10375 N N . ALA D 1 339 ? 8.022 -2.035 25.368 1.00 29.03 339 ALA D N 1
ATOM 10376 C CA . ALA D 1 339 ? 8.422 -1.990 26.793 1.00 28.07 339 ALA D CA 1
ATOM 10377 C C . ALA D 1 339 ? 8.998 -3.333 27.252 1.00 29.15 339 ALA D C 1
ATOM 10378 O O . ALA D 1 339 ? 8.672 -4.369 26.659 1.00 29.22 339 ALA D O 1
ATOM 10380 N N . ASP D 1 340 ? 9.875 -3.276 28.255 1.00 29.58 340 ASP D N 1
ATOM 10381 C CA . ASP D 1 340 ? 10.278 -4.416 29.111 1.00 27.95 340 ASP D CA 1
ATOM 10382 C C . ASP D 1 340 ? 8.992 -4.936 29.779 1.00 27.25 340 ASP D C 1
ATOM 10383 O O . ASP D 1 340 ? 8.306 -4.145 30.468 1.00 25.70 340 ASP D O 1
ATOM 10388 N N . ALA D 1 341 ? 8.663 -6.208 29.564 1.00 25.55 341 ALA D N 1
ATOM 10389 C CA . ALA D 1 341 ? 7.430 -6.844 30.077 1.00 26.37 341 ALA D CA 1
ATOM 10390 C C . ALA D 1 341 ? 7.456 -6.904 31.609 1.00 25.57 341 ALA D C 1
ATOM 10391 O O . ALA D 1 341 ? 6.369 -7.036 32.186 1.00 24.59 341 ALA D O 1
ATOM 10393 N N . THR D 1 342 ? 8.626 -6.811 32.252 1.00 24.55 342 THR D N 1
ATOM 10394 C CA . THR D 1 342 ? 8.723 -6.798 33.741 1.00 24.76 342 THR D CA 1
ATOM 10395 C C . THR D 1 342 ? 8.078 -5.524 34.288 1.00 24.65 342 THR D C 1
ATOM 10396 O O . THR D 1 342 ? 7.600 -5.581 35.426 1.00 25.61 342 THR D O 1
ATOM 10400 N N . LEU D 1 343 ? 8.055 -4.437 33.507 1.00 24.48 343 LEU D N 1
ATOM 10401 C CA . LEU D 1 343 ? 7.389 -3.167 33.897 1.00 25.59 343 LEU D CA 1
ATOM 10402 C C . LEU D 1 343 ? 5.877 -3.266 33.667 1.00 25.29 343 LEU D C 1
ATOM 10403 O O . LEU D 1 343 ? 5.134 -2.854 34.582 1.00 27.30 343 LEU D O 1
ATOM 10408 N N . VAL D 1 344 ? 5.427 -3.752 32.504 1.00 24.32 344 VAL D N 1
ATOM 10409 C CA . VAL D 1 344 ? 4.007 -3.562 32.082 1.00 25.53 344 VAL D CA 1
ATOM 10410 C C . VAL D 1 344 ? 3.156 -4.810 32.367 1.00 25.79 344 VAL D C 1
ATOM 10411 O O . VAL D 1 344 ? 1.962 -4.631 32.670 1.00 27.60 344 VAL D O 1
ATOM 10415 N N . PHE D 1 345 ? 3.697 -6.028 32.271 1.00 25.72 345 PHE D N 1
ATOM 10416 C CA . PHE D 1 345 ? 2.858 -7.252 32.352 1.00 25.26 345 PHE D CA 1
ATOM 10417 C C . PHE D 1 345 ? 2.207 -7.391 33.730 1.00 25.65 345 PHE D C 1
ATOM 10418 O O . PHE D 1 345 ? 1.011 -7.669 33.806 1.00 27.12 345 PHE D O 1
ATOM 10426 N N . PRO D 1 346 ? 2.917 -7.199 34.865 1.00 26.27 346 PRO D N 1
ATOM 10427 C CA . PRO D 1 346 ? 2.264 -7.278 36.177 1.00 26.39 346 PRO D CA 1
ATOM 10428 C C . PRO D 1 346 ? 1.045 -6.346 36.274 1.00 27.57 346 PRO D C 1
ATOM 10429 O O . PRO D 1 346 ? 0.049 -6.723 36.885 1.00 26.64 346 PRO D O 1
ATOM 10433 N N . LEU D 1 347 ? 1.119 -5.174 35.632 1.00 27.66 347 LEU D N 1
ATOM 10434 C CA . LEU D 1 347 ? 0.038 -4.154 35.667 1.00 27.35 347 LEU D CA 1
ATOM 10435 C C . LEU D 1 347 ? -1.094 -4.565 34.724 1.00 27.26 347 LEU D C 1
ATOM 10436 O O . LEU D 1 347 ? -2.263 -4.299 35.081 1.00 24.29 347 LEU D O 1
ATOM 10441 N N . LEU D 1 348 ? -0.769 -5.180 33.577 1.00 27.01 348 LEU D N 1
ATOM 10442 C CA . LEU D 1 348 ? -1.785 -5.745 32.656 1.00 27.73 348 LEU D CA 1
ATOM 10443 C C . LEU D 1 348 ? -2.613 -6.783 33.423 1.00 28.23 348 LEU D C 1
ATOM 10444 O O . LEU D 1 348 ? -3.853 -6.760 33.313 1.00 30.15 348 LEU D O 1
ATOM 10449 N N . VAL D 1 349 ? -1.945 -7.648 34.183 1.00 27.78 349 VAL D N 1
ATOM 10450 C CA . VAL D 1 349 ? -2.605 -8.733 34.966 1.00 29.00 349 VAL D CA 1
ATOM 10451 C C . VAL D 1 349 ? -3.514 -8.092 36.022 1.00 28.68 349 VAL D C 1
ATOM 10452 O O . VAL D 1 349 ? -4.666 -8.538 36.147 1.00 28.05 349 VAL D O 1
ATOM 10456 N N . ALA D 1 350 ? -3.048 -7.042 36.701 1.00 28.91 350 ALA D N 1
ATOM 10457 C CA . ALA D 1 350 ? -3.847 -6.283 37.694 1.00 30.12 350 ALA D CA 1
ATOM 10458 C C . ALA D 1 350 ? -5.157 -5.790 37.060 1.00 31.37 350 ALA D C 1
ATOM 10459 O O . ALA D 1 350 ? -6.188 -5.848 37.740 1.00 36.26 350 ALA D O 1
ATOM 10461 N N . LYS D 1 351 ? -5.099 -5.299 35.828 1.00 30.88 351 LYS D N 1
ATOM 10462 C CA . LYS D 1 351 ? -6.262 -4.745 35.148 1.00 31.91 351 LYS D CA 1
ATOM 10463 C C . LYS D 1 351 ? -7.102 -5.721 34.333 1.00 31.35 351 LYS D C 1
ATOM 10464 O O . LYS D 1 351 ? -8.234 -5.413 33.992 1.00 31.03 351 LYS D O 1
ATOM 10470 N N . THR D 1 352 ? -6.551 -6.878 33.994 1.00 29.88 352 THR D N 1
ATOM 10471 C CA . THR D 1 352 ? -7.307 -7.826 33.194 1.00 29.74 352 THR D CA 1
ATOM 10472 C C . THR D 1 352 ? -7.575 -9.180 33.842 1.00 30.38 352 THR D C 1
ATOM 10473 O O . THR D 1 352 ? -8.681 -9.446 34.286 1.00 32.30 352 THR D O 1
ATOM 10477 N N . PHE D 1 353 ? -6.548 -10.015 33.921 1.00 29.88 353 PHE D N 1
ATOM 10478 C CA . PHE D 1 353 ? -6.687 -11.359 34.471 1.00 29.98 353 PHE D CA 1
ATOM 10479 C C . PHE D 1 353 ? -7.099 -11.418 35.939 1.00 31.02 353 PHE D C 1
ATOM 10480 O O . PHE D 1 353 ? -7.942 -12.224 36.312 1.00 31.83 353 PHE D O 1
ATOM 10488 N N . ALA D 1 354 ? -6.515 -10.561 36.766 1.00 31.13 354 ALA D N 1
ATOM 10489 C CA . ALA D 1 354 ? -6.842 -10.546 38.183 1.00 32.18 354 ALA D CA 1
ATOM 10490 C C . ALA D 1 354 ? -8.237 -9.983 38.412 1.00 32.51 354 ALA D C 1
ATOM 10491 O O . ALA D 1 354 ? -8.983 -10.492 39.234 1.00 31.08 354 ALA D O 1
ATOM 10493 N N . ARG D 1 355 ? -8.578 -8.929 37.681 1.00 34.62 355 ARG D N 1
ATOM 10494 C CA . ARG D 1 355 ? -9.926 -8.298 37.795 1.00 37.39 355 ARG D CA 1
ATOM 10495 C C . ARG D 1 355 ? -10.979 -9.361 37.451 1.00 40.24 355 ARG D C 1
ATOM 10496 O O . ARG D 1 355 ? -11.988 -9.437 38.154 1.00 41.26 355 ARG D O 1
ATOM 10498 N N . HIS D 1 356 ? -10.712 -10.157 36.421 1.00 44.00 356 HIS D N 1
ATOM 10499 C CA . HIS D 1 356 ? -11.601 -11.212 35.946 1.00 43.75 356 HIS D CA 1
ATOM 10500 C C . HIS D 1 356 ? -11.874 -12.277 37.005 1.00 44.00 356 HIS D C 1
ATOM 10501 O O . HIS D 1 356 ? -13.011 -12.663 37.228 1.00 45.94 356 HIS D O 1
ATOM 10508 N N . VAL D 1 357 ? -10.812 -12.752 37.639 1.00 46.16 357 VAL D N 1
ATOM 10509 C CA . VAL D 1 357 ? -10.890 -13.779 38.719 1.00 47.32 357 VAL D CA 1
ATOM 10510 C C . VAL D 1 357 ? -11.662 -13.191 39.906 1.00 52.74 357 VAL D C 1
ATOM 10511 O O . VAL D 1 357 ? -12.465 -13.926 40.502 1.00 56.76 357 VAL D O 1
ATOM 10515 N N . GLN D 1 358 ? -11.427 -11.917 40.230 1.00 54.90 358 GLN D N 1
ATOM 10516 C CA . GLN D 1 358 ? -12.119 -11.184 41.325 1.00 59.40 358 GLN D CA 1
ATOM 10517 C C . GLN D 1 358 ? -13.618 -11.045 40.997 1.00 62.45 358 GLN D C 1
ATOM 10518 O O . GLN D 1 358 ? -14.428 -11.174 41.921 1.00 58.37 358 GLN D O 1
ATOM 10524 N N . GLN D 1 359 ? -13.969 -10.791 39.735 1.00 67.09 359 GLN D N 1
ATOM 10525 C CA . GLN D 1 359 ? -15.369 -10.569 39.272 1.00 66.49 359 GLN D CA 1
ATOM 10526 C C . GLN D 1 359 ? -16.195 -11.851 39.426 1.00 73.40 359 GLN D C 1
ATOM 10527 O O . GLN D 1 359 ? -17.324 -11.746 39.954 1.00 80.45 359 GLN D O 1
ATOM 10529 N N . LYS D 1 360 ? -15.700 -13.003 38.956 1.00 77.70 360 LYS D N 1
ATOM 10530 C CA . LYS D 1 360 ? -16.443 -14.298 38.967 1.00 77.01 360 LYS D CA 1
ATOM 10531 C C . LYS D 1 360 ? -16.525 -14.837 40.403 1.00 77.64 360 LYS D C 1
ATOM 10532 O O . LYS D 1 360 ? -16.816 -14.124 41.369 1.00 74.10 360 LYS D O 1
#

B-factor: mean 38.29, std 13.18, range [17.27, 120.5]

Sequence (1381 aa):
NCKFDVHIAEMSVLKKSSTMPADSTIIKGYDFNEGINYDALLDQYMSTGFQASHFAQAVQQINTMLTIREEQFEGDHTLPYPEGKQKRACTIFLGYTSNLVTSGVRENIRYLVEHDLVDCIVTSAGGVEEDLIKCLAPSYLGAFDLDGKTLRHNGLNRAGNIIIPNNNYCQFEDWLMPILDSCELEQKNNDFSWTPSKLIDRLGAEINDKRSICYWAHRNRIPVFSPALTDGSIGDMLYFHGIKLDIVEDLRHINTMAVRSNRTGVILLGGGVMKHHINNANLMRNGSDYAVYVNTGQEFDGSDSGARPDEAVSWGKVRSDCRPVKIYADATLVFPLLVAKTFARHVQQKSTIIKGYDFNEGINYDALLDQYMSTGFQASHFAQAVQQINTMLTIREEQFEGDHTLPYPEGKQKRACTIFLGYTSNLVTSGVRENIRYLVEHDLVDCIVTSAGGVEEDLIKCLAPSYLGAFDLDGKTLRHNGLNRAGNIIIPNNNYCQFEDWLMPILDSCELEQKNNDFSWTPSKLIDRLGAEINDKRSICYWAHRNRIPVFSPALTDGSIGDMLYFHSFRNGGIKLDIVEDLRHINTMAVRSNRTGVILLGGGVMKHHINNANLMRNGSDYAVYVNTGQEFDGSDSGARPDEAVSWGKVRSDCRPVKIYADATLVFPLLVAKTFARHVQQKHDVHIAEMSVLKKSSTMPADSTIIKGYDFNEGINYDALLDQYMSTGFQASHFAQAVQQINTMLTIREEQFEGDHTLPYPEGKQKRACTIFLGYTSNLVTSGVRENIRYLVEHDLVDCIVTSAGGVEEDLIKCLAPSYLGAFDLDGKTLRHNGLNRAGNIIIPNNNYCQFEDWLMPILDSCELEQKNNDFSWTPSKLIDRLGAEINDKRSICYWAHRNRIPVFSPALTDGSIGDMLYFHSFRNGGIKLDIVEDLRHINTMAVRSNRTGVILLGGGVMKHHINNANLMRNGSDYAVYVNTGQEFDGSDSGARPDEAVSWGKVRSDCRPVKIYADATLVFPLLVAKTFARHVQQKHEMSVLKKSSTMPADSTIIKGYDFNEGINYDALLDQYMSTGFQASHFAQAVQQINTMLTIREEQFEGDHTLPYPEGKQKRACTIFLGYTSNLVTSGVRENIRYLVEHDLVDCIVTSAGGVEEDLIKCLAPSYLGAFDLDGKTLRHNGLNRAGNIIIPNNNYCQFEDWLMPILDSCELEQKNNDFSWTPSKLIDRLGAEINDKRSICYWAHRNRIPVFSPALTDGSIGDMLYFHSFRNGGIKLDIVEDLRHINTMAVRSNRTGVILLGGGVMKHHINNANLMRNGSDYAVYVNTGQEFDGSDSGARPDEAVSWGKVRSDCRPVKIYADATLVFPLLVAKTFARHVQQK

CATH classification: 3.40.910.10

InterPro domains:
  IPR002773 Deoxyhypusine synthase [PF01916] (45-350)
  IPR002773 Deoxyhypusine synthase [PTHR11703] (10-364)
  IPR002773 Deoxyhypusine synthase [TIGR00321] (32-352)
  IPR029035 DHS-like NAD/FAD-binding domain superfamily [SSF52467] (12-362)
  IPR036982 Deoxyhypusine synthase superfamily [G3DSA:3.40.910.10] (28-365)